Protein AF-A0A7J0DLJ0-F1 (afdb_monomer_lite)

Sequence (932 aa):
MDSVEGNDMVEYNCTVVPNIPVGISGTALAASLLRDGWSLAKMYAKYQEAVDALRHEQLGRKQSQAILERVLYEIEEKAGVILDERGFVFQGFNNLRAKAADLGLLHHWFNCIVVAYAAEHDRLLEAYSVVNQKLQHSLSEKTSLERTIQEYKADLRRHDRDYSIAQKEIVDLQKQVTILLKECRDVQLRCGSVDHNYINDSPNYSVVELNADSDAEKVISERLLTFKDINRLVEQNVQLRGLVRSLSDQIGNRDTELKEKFEIELQKHTDEATAKVNAVLTRAEEQGRMIESLHTSVAMYKKLYEEEHKLHSSHPRTVEAPPGLRASRLAVPLTTLTSIELRVSAVFEFLSPWTSPIHLLIVEFLCFLVYFLVSASGIHSSVVADDGRKDFMFLLEGSQQATKRAHEEAAERVRCAEEDLEKLRHREVPLGFTSDVSSQKLSDLQGFEITGVRSYKDTRSEVISLRSERDKLALEANFASEKLDRFMKDYEHQRNETNAVISRNVEFSQLIIDHQRKLRESSESLHVAEELSRKLTMEVSVLKHEKEMLLNAEKRACDEVHSLSGRVHRLQASLDTIQSAEEVREDARRAERRKQEEYTKQIEKEWAEAKKELQEQRDMVRRLSLDREESLKNAMRQVEEMGKELANALRAVASAEARAAVSEARYSEVEKKIKSPETMVDRNDDQCGIPSSSTNDAIADLCNAREEIEKLREEAQVNKEHMLQYKSIAQVNEAALNQMEFAHENFKIEADKVRMSLEAELLSVRERINELESECSLKSKEVASSAAERGAAIASSLSEIDRLKQESSVNMSQITSMEIKICCLKEDLEKEHQRWQDARTNYERQVILQSETIQELTKTSQALASLQEEASELRKLADALKTENNSIGLGTDPIRFGWPRRYVYRVRLAHMLTTKGSIGSVADSPGVDWVN

Secondary structure (DSSP, 8-state):
--------------TTS----TT--HHHHHHHHHHTT--HHHHHHHHHHHHHHHHHHHHHHHHHHHHHHHHHHHHHHHHHHHHHHHHHHHHHHHHHHHHHHHHT--HHHHHHHHHHHHHHHHHHHHHHHHHHHHHHHHHHHHHHHHHHHHHHHHHHHHHHHHHHHHHHHHHHHHHHHHHHHHHHHHHHHHS--------------PPPP-----HHHHHHHHH-S--S-HHHHHHHHHHHHHHHHHHHHHHHHHHHHHHHHHHHHHHHHHHHHHHHHHHHHHHHHHHHHHHHHHHHHHHHHHHHHHHHHHHHTT------------------------------------------THHHHHHHHHHHHHHHHHHTS---------SHHHHHHHHHHHHHHHHHHHHHHHHHHHHHHHHHHHHHHT-------------------S-HHHHHHHHHHHHHHHHHHHHHHHHHHHHHHHHHHHHHHHHHHHHHHHHHHHHHHHHHHHHHHHHHHHHHHHHHHHHHHHHHHHHHHHHHHHHHHHHHHHHHHHHHHHHHHHHHHHHHHHHHHHHHHHHHHHHHHHHHHHHHHHHHHHHHHHHHHHHHHHHHHHHHHHHHHHHHHHHHHHHHHHHHHHHHHHHHHHHHHHHHHHHHHHHHHHHHHHHHHHHHHHHTT-----------------------TTSHHHHHHHHHHHHHHHHHHHHHHHHHHHHHHHHHHHHHHHHHHHHHHHHHHHHHHHHHHHHHHHHHHHHHHHHHHHHHHHHHHHHHHHHHHHHHHHHHHHHHHHHHHHHHHHHHHHHHHHHHHHHHHHHHHHHHHHHHHHHHHHHHHHHHHHHHHHHHHHHHHHHHHHHHHHHHHHHHHHHHHHHHHHHHTTS---------------------S-------------------

Radius of gyration: 82.14 Å; chains: 1; bounding box: 217×99×277 Å

Structure (mmCIF, N/CA/C/O backbone):
data_AF-A0A7J0DLJ0-F1
#
_entry.id   AF-A0A7J0DLJ0-F1
#
loop_
_atom_site.group_PDB
_atom_site.id
_atom_site.type_symbol
_atom_site.label_atom_id
_atom_site.label_alt_id
_atom_site.label_comp_id
_atom_site.label_asym_id
_atom_site.label_entity_id
_atom_site.label_seq_id
_atom_site.pdbx_PDB_ins_code
_atom_site.Cartn_x
_atom_site.Cartn_y
_atom_site.Cartn_z
_atom_site.occupancy
_atom_site.B_iso_or_equiv
_atom_site.auth_seq_id
_atom_site.auth_comp_id
_atom_site.auth_asym_id
_atom_site.auth_atom_id
_atom_site.pdbx_PDB_model_num
ATOM 1 N N . MET A 1 1 ? -1.330 -44.796 19.142 1.00 38.56 1 MET A N 1
ATOM 2 C CA . MET A 1 1 ? -2.789 -44.827 18.988 1.00 38.56 1 MET A CA 1
ATOM 3 C C . MET A 1 1 ? -3.317 -44.063 20.190 1.00 38.56 1 MET A C 1
ATOM 5 O O . MET A 1 1 ? -3.193 -44.583 21.286 1.00 38.56 1 MET A O 1
ATOM 9 N N . ASP A 1 2 ? -3.655 -42.779 20.130 1.00 28.77 2 ASP A N 1
ATOM 10 C CA . ASP A 1 2 ? -4.217 -41.997 19.023 1.00 28.77 2 ASP A CA 1
ATOM 11 C C . ASP A 1 2 ? -3.857 -40.505 19.157 1.00 28.77 2 ASP A C 1
ATOM 13 O O . ASP A 1 2 ? -3.376 -40.070 20.204 1.00 28.77 2 ASP A O 1
ATOM 17 N N . SER A 1 3 ? -4.056 -39.734 18.087 1.00 35.66 3 SER A N 1
ATOM 18 C CA . SER A 1 3 ? -3.703 -38.312 18.001 1.00 35.66 3 SER A CA 1
ATOM 19 C C . SER A 1 3 ? -4.941 -37.462 17.728 1.00 35.66 3 SER A C 1
ATOM 21 O O . SER A 1 3 ? -5.669 -37.741 16.784 1.00 35.66 3 SER A O 1
ATOM 23 N N . VAL A 1 4 ? -5.132 -36.417 18.534 1.00 32.50 4 VAL A N 1
ATOM 24 C CA . VAL A 1 4 ? -6.058 -35.294 18.312 1.00 32.50 4 VAL A CA 1
ATOM 25 C C . VAL A 1 4 ? -5.295 -34.068 18.832 1.00 32.50 4 VAL A C 1
ATOM 27 O O . VAL A 1 4 ? -5.001 -33.992 20.022 1.00 32.50 4 VAL A O 1
ATOM 30 N N . GLU A 1 5 ? -4.610 -33.311 17.973 1.00 36.94 5 GLU A N 1
ATOM 31 C CA . GLU A 1 5 ? -5.152 -32.171 17.210 1.00 36.94 5 GLU A CA 1
ATOM 32 C C . GLU A 1 5 ? -5.810 -31.115 18.111 1.00 36.94 5 GLU A C 1
ATOM 34 O O . GLU A 1 5 ? -6.877 -31.324 18.681 1.00 36.94 5 GLU A O 1
ATOM 39 N N . GLY A 1 6 ? -5.153 -29.959 18.245 1.00 27.42 6 GLY A N 1
ATOM 40 C CA . GLY A 1 6 ? -5.627 -28.856 19.074 1.00 27.42 6 GLY A CA 1
ATOM 41 C C . GLY A 1 6 ? -4.986 -27.522 18.693 1.00 27.42 6 GLY A C 1
ATOM 42 O O . GLY A 1 6 ? -3.767 -27.393 18.722 1.00 27.42 6 GLY A O 1
ATOM 43 N N . ASN A 1 7 ? -5.848 -26.542 18.406 1.00 29.33 7 ASN A N 1
ATOM 44 C CA . ASN A 1 7 ? -5.583 -25.119 18.159 1.00 29.33 7 ASN A CA 1
ATOM 45 C C . ASN A 1 7 ? -4.606 -24.733 17.031 1.00 29.33 7 ASN A C 1
ATOM 47 O O . ASN A 1 7 ? -3.417 -24.507 17.261 1.00 29.33 7 ASN A O 1
ATOM 51 N N . ASP A 1 8 ? -5.186 -24.401 15.874 1.00 35.81 8 ASP A N 1
ATOM 52 C CA . ASP A 1 8 ? -4.674 -23.329 15.011 1.00 35.81 8 ASP A CA 1
ATOM 53 C C . ASP A 1 8 ? -4.655 -21.994 15.781 1.00 35.81 8 ASP A C 1
ATOM 55 O O . ASP A 1 8 ? -5.675 -21.311 15.924 1.00 35.81 8 ASP A O 1
ATOM 59 N N . MET A 1 9 ? -3.487 -21.595 16.290 1.00 33.81 9 MET A N 1
ATOM 60 C CA . MET A 1 9 ? -3.298 -20.292 16.935 1.00 33.81 9 MET A CA 1
ATOM 61 C C . MET A 1 9 ? -2.990 -19.188 15.915 1.00 33.81 9 MET A C 1
ATOM 63 O O . MET A 1 9 ? -1.840 -18.820 15.702 1.00 33.81 9 MET A O 1
ATOM 67 N N . VAL A 1 10 ? -4.064 -18.647 15.334 1.00 35.41 10 VAL A N 1
ATOM 68 C CA . VAL A 1 10 ? -4.232 -17.240 14.910 1.00 35.41 10 VAL A CA 1
ATOM 69 C C . VAL A 1 10 ? -2.956 -16.526 14.415 1.00 35.41 10 VAL A C 1
ATOM 71 O O . VAL A 1 10 ? -2.331 -15.745 15.134 1.00 35.41 10 VAL A O 1
ATOM 74 N N . GLU A 1 11 ? -2.619 -16.717 13.139 1.00 33.50 11 GLU A N 1
ATOM 75 C CA . GLU A 1 11 ? -1.503 -16.030 12.475 1.00 33.50 11 GLU A CA 1
ATOM 76 C C . GLU A 1 11 ? -1.829 -14.540 12.204 1.00 33.50 11 GLU A C 1
ATOM 78 O O . GLU A 1 11 ? -2.364 -14.164 11.158 1.00 33.50 11 GLU A O 1
ATOM 83 N N . TYR A 1 12 ? -1.536 -13.665 13.175 1.00 35.12 12 TYR A N 1
ATOM 84 C CA . TYR A 1 12 ? -1.702 -12.210 13.048 1.00 35.12 12 TYR A CA 1
ATOM 85 C C . TYR A 1 12 ? -0.450 -11.522 12.467 1.00 35.12 12 TYR A C 1
ATOM 87 O O . TYR A 1 12 ? 0.518 -11.262 13.175 1.00 35.12 12 TYR A O 1
ATOM 95 N N . ASN A 1 13 ? -0.536 -11.134 11.191 1.00 42.41 13 ASN A N 1
ATOM 96 C CA . ASN A 1 13 ? 0.125 -9.976 10.566 1.00 42.41 13 ASN A CA 1
ATOM 97 C C . ASN A 1 13 ? 1.581 -9.644 10.991 1.00 42.41 13 ASN A C 1
ATOM 99 O O . ASN A 1 13 ? 1.830 -8.626 11.638 1.00 42.41 13 ASN A O 1
ATOM 103 N N . CYS A 1 14 ? 2.568 -10.400 10.497 1.00 39.03 14 CYS A N 1
ATOM 104 C CA . CYS A 1 14 ? 3.988 -9.993 10.481 1.00 39.03 14 CYS A CA 1
ATOM 105 C C . CYS A 1 14 ? 4.473 -9.578 9.071 1.00 39.03 14 CYS A C 1
ATOM 107 O O . CYS A 1 14 ? 5.543 -9.969 8.616 1.00 39.03 14 CYS A O 1
ATOM 109 N N . THR A 1 15 ? 3.688 -8.772 8.353 1.00 35.66 15 THR A N 1
ATOM 110 C CA . THR A 1 15 ? 3.830 -8.508 6.903 1.00 35.66 15 THR A CA 1
ATOM 111 C C . THR A 1 15 ? 4.902 -7.478 6.490 1.00 35.66 15 THR A C 1
ATOM 113 O O . THR A 1 15 ? 4.853 -6.953 5.381 1.00 35.66 15 THR A O 1
ATOM 116 N N . VAL A 1 16 ? 5.900 -7.192 7.338 1.00 46.03 16 VAL A N 1
ATOM 117 C CA . VAL A 1 16 ? 6.987 -6.222 7.041 1.00 46.03 16 VAL A CA 1
ATOM 118 C C . VAL A 1 16 ? 8.334 -6.901 6.732 1.00 46.03 16 VAL A C 1
ATOM 120 O O . VAL A 1 16 ? 9.209 -6.288 6.122 1.00 46.03 16 VAL A O 1
ATOM 123 N N . VAL A 1 17 ? 8.505 -8.181 7.079 1.00 37.03 17 VAL A N 1
ATOM 124 C CA . VAL A 1 17 ? 9.715 -8.962 6.768 1.00 37.03 17 VAL A CA 1
ATOM 125 C C . VAL A 1 17 ? 9.299 -10.277 6.101 1.00 37.03 17 VAL A C 1
ATOM 127 O O . VAL A 1 17 ? 8.521 -11.019 6.695 1.00 37.03 17 VAL A O 1
ATOM 130 N N . PRO A 1 18 ? 9.793 -10.609 4.891 1.00 37.84 18 PRO A N 1
ATOM 131 C CA . PRO A 1 18 ? 9.574 -11.931 4.309 1.00 37.84 18 PRO A CA 1
ATOM 132 C C . PRO A 1 18 ? 10.160 -13.013 5.221 1.00 37.84 18 PRO A C 1
ATOM 134 O O . PRO A 1 18 ? 11.303 -12.878 5.655 1.00 37.84 18 PRO A O 1
ATOM 137 N N . ASN A 1 19 ? 9.416 -14.092 5.485 1.00 41.03 19 ASN A N 1
ATOM 138 C CA . ASN A 1 19 ? 9.910 -15.217 6.285 1.00 41.03 19 ASN A CA 1
ATOM 139 C C . ASN A 1 19 ? 11.157 -15.836 5.628 1.00 41.03 19 ASN A C 1
ATOM 141 O O . ASN A 1 19 ? 11.053 -16.589 4.660 1.00 41.03 19 ASN A O 1
ATOM 145 N N . ILE A 1 20 ? 12.340 -15.513 6.157 1.00 45.66 20 ILE A N 1
ATOM 146 C CA . ILE A 1 20 ? 13.614 -16.092 5.722 1.00 45.66 20 ILE A CA 1
ATOM 147 C C . ILE A 1 20 ? 13.673 -17.534 6.248 1.00 45.66 20 ILE A C 1
ATOM 149 O O . ILE A 1 20 ? 13.618 -17.723 7.466 1.00 45.66 20 ILE A O 1
ATOM 153 N N . PRO A 1 21 ? 13.825 -18.558 5.386 1.00 41.47 21 PRO A N 1
ATOM 154 C CA . PRO A 1 21 ? 14.018 -19.929 5.842 1.00 41.47 21 PRO A CA 1
ATOM 155 C C . PRO A 1 21 ? 15.249 -20.038 6.749 1.00 41.47 21 PRO A C 1
ATOM 157 O O . PRO A 1 21 ? 16.366 -19.680 6.357 1.00 41.47 21 PRO A O 1
ATOM 160 N N . VAL A 1 22 ? 15.040 -20.530 7.972 1.00 43.16 22 VAL A N 1
ATOM 161 C CA . VAL A 1 22 ? 16.087 -20.655 8.994 1.00 43.16 22 VAL A CA 1
ATOM 162 C C . VAL A 1 22 ? 17.216 -21.545 8.465 1.00 43.16 22 VAL A C 1
ATOM 164 O O . VAL A 1 22 ? 17.019 -22.733 8.227 1.00 43.16 22 VAL A O 1
ATOM 167 N N . GLY A 1 23 ? 18.402 -20.958 8.280 1.00 49.59 23 GLY A N 1
ATOM 168 C CA . GLY A 1 23 ? 19.600 -21.645 7.783 1.00 49.59 23 GLY A CA 1
ATOM 169 C C . GLY A 1 23 ? 20.202 -21.073 6.494 1.00 49.59 23 GLY A C 1
ATOM 170 O O . GLY A 1 23 ? 21.350 -21.390 6.186 1.00 49.59 23 GLY A O 1
ATOM 171 N N . ILE A 1 24 ? 19.503 -20.198 5.759 1.00 50.59 24 ILE A N 1
ATOM 172 C CA . ILE A 1 24 ? 20.112 -19.495 4.614 1.00 50.59 24 ILE A CA 1
ATOM 173 C C . ILE A 1 24 ? 21.105 -18.445 5.137 1.00 50.59 24 ILE A C 1
ATOM 175 O O . ILE A 1 24 ? 20.728 -17.537 5.877 1.00 50.59 24 ILE A O 1
ATOM 179 N N . SER A 1 25 ? 22.380 -18.542 4.744 1.00 58.72 25 SER A N 1
ATOM 180 C CA . SER A 1 25 ? 23.383 -17.539 5.124 1.00 58.72 25 SER A CA 1
ATOM 181 C C . SER A 1 25 ? 23.090 -16.188 4.464 1.00 58.72 25 SER A C 1
ATOM 183 O O . SER A 1 25 ? 22.614 -16.131 3.329 1.00 58.72 25 SER A O 1
ATOM 185 N N . GLY A 1 26 ? 23.426 -15.080 5.135 1.00 62.22 26 GLY A N 1
ATOM 186 C CA . GLY A 1 26 ? 23.226 -13.732 4.579 1.00 62.22 26 GLY A CA 1
ATOM 187 C C . GLY A 1 26 ? 23.889 -13.546 3.207 1.00 62.22 26 GLY A C 1
ATOM 188 O O . GLY A 1 26 ? 23.327 -12.894 2.330 1.00 62.22 26 GLY A O 1
ATOM 189 N N . THR A 1 27 ? 25.029 -14.204 2.979 1.00 68.56 27 THR A N 1
ATOM 190 C CA . THR A 1 27 ? 25.727 -14.246 1.686 1.00 68.56 27 THR A CA 1
ATOM 191 C C . THR A 1 27 ? 24.929 -14.994 0.615 1.00 68.56 27 THR A C 1
ATOM 193 O O . THR A 1 27 ? 24.861 -14.530 -0.519 1.00 68.56 27 THR A O 1
ATOM 196 N N . ALA A 1 28 ? 24.295 -16.123 0.953 1.00 63.66 28 ALA A N 1
ATOM 197 C CA . ALA A 1 28 ? 23.450 -16.879 0.026 1.00 63.66 28 ALA A CA 1
ATOM 198 C C . ALA A 1 28 ? 22.133 -16.146 -0.288 1.00 63.66 28 ALA A C 1
ATOM 200 O O . ALA A 1 28 ? 21.690 -16.159 -1.437 1.00 63.66 28 ALA A O 1
ATOM 201 N N . LEU A 1 29 ? 21.548 -15.456 0.699 1.00 68.88 29 LEU A N 1
ATOM 202 C CA . LEU A 1 29 ? 20.370 -14.606 0.509 1.00 68.88 29 LEU A CA 1
ATOM 203 C C . LEU A 1 29 ? 20.690 -13.402 -0.389 1.00 68.88 29 LEU A C 1
ATOM 205 O O . LEU A 1 29 ? 19.991 -13.178 -1.374 1.00 68.88 29 LEU A O 1
ATOM 209 N N . ALA A 1 30 ? 21.779 -12.677 -0.113 1.00 67.94 30 ALA A N 1
ATOM 210 C CA . ALA A 1 30 ? 22.237 -11.569 -0.951 1.00 67.94 30 ALA A CA 1
ATOM 211 C C . ALA A 1 30 ? 22.587 -12.033 -2.376 1.00 67.94 30 ALA A C 1
ATOM 213 O O . ALA A 1 30 ? 22.207 -11.380 -3.345 1.00 67.94 30 ALA A O 1
ATOM 214 N N . ALA A 1 31 ? 23.244 -13.189 -2.521 1.00 69.88 31 ALA A N 1
ATOM 215 C CA . ALA A 1 31 ? 23.511 -13.791 -3.825 1.00 69.88 31 ALA A CA 1
ATOM 216 C C . ALA A 1 31 ? 22.225 -14.194 -4.564 1.00 69.88 31 ALA A C 1
ATOM 218 O O . ALA A 1 31 ? 22.193 -14.094 -5.788 1.00 69.88 31 ALA A O 1
ATOM 219 N N . SER A 1 32 ? 21.162 -14.611 -3.863 1.00 73.12 32 SER A N 1
ATOM 220 C CA . SER A 1 32 ? 19.867 -14.837 -4.512 1.00 73.12 32 SER A CA 1
ATOM 221 C C . SER A 1 32 ? 19.234 -13.533 -4.957 1.00 73.12 32 SER A C 1
ATOM 223 O O . SER A 1 32 ? 19.003 -13.384 -6.146 1.00 73.12 32 SER A O 1
ATOM 225 N N . LEU A 1 33 ? 19.090 -12.548 -4.069 1.00 76.00 33 LEU A N 1
ATOM 226 C CA . LEU A 1 33 ? 18.498 -11.251 -4.411 1.00 76.00 33 LEU A CA 1
ATOM 227 C C . LEU A 1 33 ? 19.221 -10.568 -5.591 1.00 76.00 33 LEU A C 1
ATOM 229 O O . LEU A 1 33 ? 18.570 -9.972 -6.446 1.00 76.00 33 LEU A O 1
ATOM 233 N N . LEU A 1 34 ? 20.549 -10.714 -5.690 1.00 75.12 34 LEU A N 1
ATOM 234 C CA . LEU A 1 34 ? 21.339 -10.267 -6.845 1.00 75.12 34 LEU A CA 1
ATOM 235 C C . LEU A 1 34 ? 21.016 -11.039 -8.142 1.00 75.12 34 LEU A C 1
ATOM 237 O O . LEU A 1 34 ? 20.911 -10.409 -9.193 1.00 75.12 34 LEU A O 1
ATOM 241 N N . ARG A 1 35 ? 20.823 -12.368 -8.095 1.00 74.00 35 ARG A N 1
ATOM 242 C CA . ARG A 1 35 ? 20.321 -13.160 -9.244 1.00 74.00 35 ARG A CA 1
ATOM 243 C C . ARG A 1 35 ? 18.883 -12.788 -9.609 1.00 74.00 35 ARG A C 1
ATOM 245 O O . ARG A 1 35 ? 18.554 -12.726 -10.788 1.00 74.00 35 ARG A O 1
ATOM 252 N N . ASP A 1 36 ? 18.068 -12.468 -8.609 1.00 76.62 36 ASP A N 1
ATOM 253 C CA . ASP A 1 36 ? 16.670 -12.042 -8.727 1.00 76.62 36 ASP A CA 1
ATOM 254 C C . ASP A 1 36 ? 16.543 -10.564 -9.182 1.00 76.62 36 ASP A C 1
ATOM 256 O O . ASP A 1 36 ? 15.480 -9.949 -9.071 1.00 76.62 36 ASP A O 1
ATOM 260 N N . GLY A 1 37 ? 17.634 -9.962 -9.680 1.00 78.06 37 GLY A N 1
ATOM 261 C CA . GLY A 1 37 ? 17.664 -8.636 -10.305 1.00 78.06 37 GLY A CA 1
ATOM 262 C C . GLY A 1 37 ? 17.662 -7.444 -9.342 1.00 78.06 37 GLY A C 1
ATOM 263 O O . GLY A 1 37 ? 17.475 -6.304 -9.775 1.00 78.06 37 GLY A O 1
ATOM 264 N N . TRP A 1 38 ? 17.852 -7.646 -8.034 1.00 81.50 38 TRP A N 1
ATOM 265 C CA . TRP A 1 38 ? 17.872 -6.534 -7.080 1.00 81.50 38 TRP A CA 1
ATOM 266 C C . TRP A 1 38 ? 19.203 -5.787 -7.123 1.00 81.50 38 TRP A C 1
ATOM 268 O O . TRP A 1 38 ? 20.255 -6.327 -6.787 1.00 81.50 38 TRP A O 1
ATOM 278 N N . SER A 1 39 ? 19.152 -4.493 -7.445 1.00 82.56 39 SER A N 1
ATOM 279 C CA . SER A 1 39 ? 20.317 -3.623 -7.293 1.00 82.56 39 SER A CA 1
ATOM 280 C C . SER A 1 39 ? 20.709 -3.478 -5.818 1.00 82.56 39 SER A C 1
ATOM 282 O O . SER A 1 39 ? 19.862 -3.473 -4.919 1.00 82.56 39 SER A O 1
ATOM 284 N N . LEU A 1 40 ? 22.007 -3.295 -5.563 1.00 75.12 40 LEU A N 1
ATOM 285 C CA . LEU A 1 40 ? 22.540 -3.095 -4.212 1.00 75.12 40 LEU A CA 1
ATOM 286 C C . LEU A 1 40 ? 21.866 -1.905 -3.497 1.00 75.12 40 LEU A C 1
ATOM 288 O O . LEU A 1 40 ? 21.550 -1.988 -2.314 1.00 75.12 40 LEU A O 1
ATOM 292 N N . ALA A 1 41 ? 21.552 -0.835 -4.237 1.00 75.06 41 ALA A N 1
ATOM 293 C CA . ALA A 1 41 ? 20.802 0.313 -3.728 1.00 75.06 41 ALA A CA 1
ATOM 294 C C . ALA A 1 41 ? 19.363 -0.046 -3.301 1.00 75.06 41 ALA A C 1
ATOM 296 O O . ALA A 1 41 ? 18.901 0.436 -2.270 1.00 75.06 41 ALA A O 1
ATOM 297 N N . LYS A 1 42 ? 18.665 -0.924 -4.040 1.00 75.19 42 LYS A N 1
ATOM 298 C CA . LYS A 1 42 ? 17.316 -1.402 -3.686 1.00 75.19 42 LYS A CA 1
ATOM 299 C C . LYS A 1 42 ? 17.336 -2.267 -2.421 1.00 75.19 42 LYS A C 1
ATOM 301 O O . LYS A 1 42 ? 16.453 -2.125 -1.578 1.00 75.19 42 LYS A O 1
ATOM 306 N N . MET A 1 43 ? 18.354 -3.118 -2.263 1.00 77.00 43 MET A N 1
ATOM 307 C CA . MET A 1 43 ? 18.565 -3.888 -1.029 1.00 77.00 43 MET A CA 1
ATOM 308 C C . MET A 1 43 ? 18.855 -2.977 0.171 1.00 77.00 43 MET A C 1
ATOM 310 O O . MET A 1 43 ? 18.201 -3.123 1.200 1.00 77.00 43 MET A O 1
ATOM 314 N N . TYR A 1 44 ? 19.754 -1.993 0.040 1.00 79.06 44 TYR A N 1
ATOM 315 C CA . TYR A 1 44 ? 20.013 -1.032 1.121 1.00 79.06 44 TYR A CA 1
ATOM 316 C C . TYR A 1 44 ? 18.791 -0.170 1.463 1.00 79.06 44 TYR A C 1
ATOM 318 O O . TYR A 1 44 ? 18.539 0.058 2.643 1.00 79.06 44 TYR A O 1
ATOM 326 N N . ALA A 1 45 ? 18.001 0.258 0.473 1.00 77.88 45 ALA A N 1
ATOM 327 C CA . ALA A 1 45 ? 16.768 1.005 0.715 1.00 77.88 45 ALA A CA 1
ATOM 328 C C . ALA A 1 45 ? 15.752 0.183 1.527 1.00 77.88 45 ALA A C 1
ATOM 330 O O . ALA A 1 45 ? 15.253 0.667 2.539 1.00 77.88 45 ALA A O 1
ATOM 331 N N . LYS A 1 46 ? 15.504 -1.081 1.149 1.00 77.62 46 LYS A N 1
ATOM 332 C CA . LYS A 1 46 ? 14.584 -1.965 1.889 1.00 77.62 46 LYS A CA 1
ATOM 333 C C . LYS A 1 46 ? 15.117 -2.388 3.261 1.00 77.62 46 LYS A C 1
ATOM 335 O O . LYS A 1 46 ? 14.330 -2.532 4.190 1.00 77.62 46 LYS A O 1
ATOM 340 N N . TYR A 1 47 ? 16.435 -2.520 3.423 1.00 81.69 47 TYR A N 1
ATOM 341 C CA . TYR A 1 47 ? 17.055 -2.703 4.738 1.00 81.69 47 TYR A CA 1
ATOM 342 C C . TYR A 1 47 ? 16.851 -1.473 5.637 1.00 81.69 47 TYR A C 1
ATOM 344 O O . TYR A 1 47 ? 16.460 -1.618 6.792 1.00 81.69 47 TYR A O 1
ATOM 352 N N . GLN A 1 48 ? 17.060 -0.262 5.109 1.00 79.81 48 GLN A N 1
ATOM 353 C CA . GLN A 1 48 ? 16.854 0.982 5.855 1.00 79.81 48 GLN A CA 1
ATOM 354 C C . GLN A 1 48 ? 15.382 1.163 6.256 1.00 79.81 48 GLN A C 1
ATOM 356 O O . GLN A 1 48 ? 15.097 1.476 7.408 1.00 79.81 48 GLN A O 1
ATOM 361 N N . GLU A 1 49 ? 14.454 0.877 5.341 1.00 79.12 49 GLU A N 1
ATOM 362 C CA . GLU A 1 49 ? 13.007 0.877 5.584 1.00 79.12 49 GLU A CA 1
ATOM 363 C C . GLU A 1 49 ? 12.613 -0.088 6.718 1.00 79.12 49 GLU A C 1
ATOM 365 O O . GLU A 1 49 ? 11.881 0.299 7.627 1.00 79.12 49 GLU A O 1
ATOM 370 N N . ALA A 1 50 ? 13.165 -1.308 6.735 1.00 76.88 50 ALA A N 1
ATOM 371 C CA . ALA A 1 50 ? 12.946 -2.272 7.816 1.00 76.88 50 ALA A CA 1
ATOM 372 C C . ALA A 1 50 ? 13.565 -1.824 9.158 1.00 76.88 50 ALA A C 1
ATOM 374 O O . ALA A 1 50 ? 12.960 -2.017 10.214 1.00 76.88 50 ALA A O 1
ATOM 375 N N . VAL A 1 51 ? 14.744 -1.190 9.137 1.00 74.31 51 VAL A N 1
ATOM 376 C CA . VAL A 1 51 ? 15.390 -0.621 10.336 1.00 74.31 51 VAL A CA 1
ATOM 377 C C . VAL A 1 51 ? 14.572 0.532 10.923 1.00 74.31 51 VAL A C 1
ATOM 379 O O . VAL A 1 51 ? 14.428 0.616 12.144 1.00 74.31 51 VAL A O 1
ATOM 382 N N . ASP A 1 52 ? 14.013 1.406 10.088 1.00 78.12 52 ASP A N 1
ATOM 383 C CA . ASP A 1 52 ? 13.200 2.535 10.549 1.00 78.12 52 ASP A CA 1
ATOM 384 C C . ASP A 1 52 ? 11.787 2.105 10.976 1.00 78.12 52 ASP A C 1
ATOM 386 O O . ASP A 1 52 ? 11.286 2.605 11.987 1.00 78.12 52 ASP A O 1
ATOM 390 N N . ALA A 1 53 ? 11.199 1.090 10.333 1.00 78.31 53 ALA A N 1
ATOM 391 C CA . ALA A 1 53 ? 9.992 0.423 10.827 1.00 78.31 53 ALA A CA 1
ATOM 392 C C . ALA A 1 53 ? 10.215 -0.194 12.222 1.00 78.31 53 ALA A C 1
ATOM 394 O O . ALA A 1 53 ? 9.444 0.073 13.145 1.00 78.31 53 ALA A O 1
ATOM 395 N N . LEU A 1 54 ? 11.316 -0.932 12.420 1.00 77.38 54 LEU A N 1
ATOM 396 C CA . LEU A 1 54 ? 11.687 -1.509 13.719 1.00 77.38 54 LEU A CA 1
ATOM 397 C C . LEU A 1 54 ? 11.917 -0.429 14.794 1.00 77.38 54 LEU A C 1
ATOM 399 O O . LEU A 1 54 ? 11.550 -0.620 15.953 1.00 77.38 54 LEU A O 1
ATOM 403 N N . ARG A 1 55 ? 12.490 0.728 14.434 1.00 78.44 55 ARG A N 1
ATOM 404 C CA . ARG A 1 55 ? 12.642 1.878 15.347 1.00 78.44 55 ARG A CA 1
ATOM 405 C C . ARG A 1 55 ? 11.292 2.466 15.761 1.00 78.44 55 ARG A C 1
ATOM 407 O O . ARG A 1 55 ? 11.097 2.733 16.948 1.00 78.44 55 ARG A O 1
ATOM 414 N N . HIS A 1 56 ? 10.364 2.638 14.818 1.00 78.50 56 HIS A N 1
ATOM 415 C CA . HIS A 1 56 ? 8.998 3.076 15.116 1.00 78.50 56 HIS A CA 1
ATOM 416 C C . HIS A 1 56 ? 8.267 2.076 16.018 1.00 78.50 56 HIS A C 1
ATOM 418 O O . HIS A 1 56 ? 7.656 2.479 17.009 1.00 78.50 56 HIS A O 1
ATOM 424 N N . GLU A 1 57 ? 8.392 0.777 15.745 1.00 82.94 57 GLU A N 1
ATOM 425 C CA . GLU A 1 57 ? 7.788 -0.273 16.563 1.00 82.94 57 GLU A CA 1
ATOM 426 C C . GLU A 1 57 ? 8.364 -0.290 17.991 1.00 82.94 57 GLU A C 1
ATOM 428 O O . GLU A 1 57 ? 7.617 -0.323 18.969 1.00 82.94 57 GLU A O 1
ATOM 433 N N . GLN A 1 58 ? 9.689 -0.178 18.146 1.00 79.69 58 GLN A N 1
ATOM 434 C CA . GLN A 1 58 ? 10.340 -0.074 19.458 1.00 79.69 58 GLN A CA 1
ATOM 435 C C . GLN A 1 58 ? 9.904 1.173 20.242 1.00 79.69 58 GLN A C 1
ATOM 437 O O . GLN A 1 58 ? 9.809 1.119 21.471 1.00 79.69 58 GLN A O 1
ATOM 442 N N . LEU A 1 59 ? 9.630 2.291 19.562 1.00 82.38 59 LEU A N 1
ATOM 443 C CA . LEU A 1 59 ? 9.105 3.501 20.195 1.00 82.38 59 LEU A CA 1
ATOM 444 C C . LEU A 1 59 ? 7.646 3.311 20.644 1.00 82.38 59 LEU A C 1
ATOM 446 O O . LEU A 1 59 ? 7.322 3.633 21.787 1.00 82.38 59 LEU A O 1
ATOM 450 N N . GLY A 1 60 ? 6.799 2.711 19.801 1.00 79.94 60 GLY A N 1
ATOM 451 C CA . GLY A 1 60 ? 5.413 2.372 20.140 1.00 79.94 60 GLY A CA 1
ATOM 452 C C . GLY A 1 60 ? 5.309 1.368 21.295 1.00 79.94 60 GLY A C 1
ATOM 453 O O . GLY A 1 60 ? 4.534 1.575 22.231 1.00 79.94 60 GLY A O 1
ATOM 454 N N . ARG A 1 61 ? 6.158 0.329 21.309 1.00 83.19 61 ARG A N 1
ATOM 455 C CA . ARG A 1 61 ? 6.273 -0.624 22.430 1.00 83.19 61 ARG A CA 1
ATOM 456 C C . ARG A 1 61 ? 6.658 0.080 23.740 1.00 83.19 61 ARG A C 1
ATOM 458 O O . ARG A 1 61 ? 6.052 -0.203 24.769 1.00 83.19 61 ARG A O 1
ATOM 465 N N . LYS A 1 62 ? 7.596 1.039 23.713 1.00 87.88 62 LYS A N 1
ATOM 466 C CA . LYS A 1 62 ? 7.959 1.856 24.894 1.00 87.88 62 LYS A CA 1
ATOM 467 C C . LYS A 1 62 ? 6.814 2.746 25.382 1.00 87.88 62 LYS A C 1
ATOM 469 O O . LYS A 1 62 ? 6.608 2.852 26.586 1.00 87.88 62 LYS A O 1
ATOM 474 N N . GLN A 1 63 ? 6.066 3.370 24.473 1.00 81.06 63 GLN A N 1
ATOM 475 C CA . GLN A 1 63 ? 4.887 4.168 24.830 1.00 81.06 63 GLN A CA 1
ATOM 476 C C . GLN A 1 63 ? 3.795 3.290 25.460 1.00 81.06 63 GLN A C 1
ATOM 478 O O . GLN A 1 63 ? 3.255 3.640 26.505 1.00 81.06 63 GLN A O 1
ATOM 483 N N . SER A 1 64 ? 3.548 2.109 24.888 1.00 80.31 64 SER A N 1
ATOM 484 C CA . SER A 1 64 ? 2.603 1.119 25.423 1.00 80.31 64 SER A CA 1
ATOM 485 C C . SER A 1 64 ? 3.016 0.624 26.815 1.00 80.31 64 SER A C 1
ATOM 487 O O . SER A 1 64 ? 2.179 0.550 27.712 1.00 80.31 64 SER A O 1
ATOM 489 N N . GLN A 1 65 ? 4.310 0.363 27.034 1.00 82.94 65 GLN A N 1
ATOM 490 C CA . GLN A 1 65 ? 4.852 0.014 28.351 1.00 82.94 65 GLN A CA 1
ATOM 491 C C . GLN A 1 65 ? 4.609 1.133 29.380 1.00 82.94 65 GLN A C 1
ATOM 493 O O . GLN A 1 65 ? 4.092 0.857 30.457 1.00 82.94 65 GLN A O 1
ATOM 498 N N . ALA A 1 66 ? 4.899 2.393 29.040 1.00 86.81 66 ALA A N 1
ATOM 499 C CA . ALA A 1 66 ? 4.693 3.533 29.941 1.00 86.81 66 ALA A CA 1
ATOM 500 C C . ALA A 1 66 ? 3.205 3.826 30.251 1.00 86.81 66 ALA A C 1
ATOM 502 O O . ALA A 1 66 ? 2.893 4.467 31.257 1.00 86.81 66 ALA A O 1
ATOM 503 N N . ILE A 1 67 ? 2.279 3.368 29.401 1.00 88.06 67 ILE A N 1
ATOM 504 C CA . ILE A 1 67 ? 0.835 3.378 29.681 1.00 88.06 67 ILE A CA 1
ATOM 505 C C . ILE A 1 67 ? 0.480 2.238 30.645 1.00 88.06 67 ILE A C 1
ATOM 507 O O . ILE A 1 67 ? -0.183 2.483 31.650 1.00 88.06 67 ILE A O 1
ATOM 511 N N . LEU A 1 68 ? 0.964 1.016 30.393 1.00 84.50 68 LEU A N 1
ATOM 512 C CA . LEU A 1 68 ? 0.731 -0.146 31.263 1.00 84.50 68 LEU A CA 1
ATOM 513 C C . LEU A 1 68 ? 1.286 0.056 32.681 1.00 84.50 68 LEU A C 1
ATOM 515 O O . LEU A 1 68 ? 0.609 -0.280 33.646 1.00 84.50 68 LEU A O 1
ATOM 519 N N . GLU A 1 69 ? 2.473 0.650 32.822 1.00 87.25 69 GLU A N 1
ATOM 520 C CA . GLU A 1 69 ? 3.071 0.988 34.124 1.00 87.25 69 GLU A CA 1
ATOM 521 C C . GLU A 1 69 ? 2.216 2.000 34.907 1.00 87.25 69 GLU A C 1
ATOM 523 O O . GLU A 1 69 ? 2.073 1.876 36.122 1.00 87.25 69 GLU A O 1
ATOM 528 N N . ARG A 1 70 ? 1.575 2.956 34.219 1.00 88.44 70 ARG A N 1
ATOM 529 C CA . ARG A 1 70 ? 0.655 3.922 34.840 1.00 88.44 70 ARG A CA 1
ATOM 530 C C . ARG A 1 70 ? -0.663 3.276 35.268 1.00 88.44 70 ARG A C 1
ATOM 532 O O . ARG A 1 70 ? -1.129 3.526 36.373 1.00 88.44 70 ARG A O 1
ATOM 539 N N . VAL A 1 71 ? -1.235 2.419 34.420 1.00 85.25 71 VAL A N 1
ATOM 540 C CA . VAL A 1 71 ? -2.456 1.660 34.741 1.00 85.25 71 VAL A CA 1
ATOM 541 C C . VAL A 1 71 ? -2.214 0.705 35.913 1.00 85.25 71 VAL A C 1
ATOM 543 O O . VAL A 1 71 ? -3.084 0.568 36.769 1.00 85.25 71 VAL A O 1
ATOM 546 N N . LEU A 1 72 ? -1.029 0.088 36.001 1.00 83.62 72 LEU A N 1
ATOM 547 C CA . LEU A 1 72 ? -0.644 -0.733 37.149 1.00 83.62 72 LEU A CA 1
ATOM 548 C C . LEU A 1 72 ? -0.609 0.100 38.439 1.00 83.62 72 LEU A C 1
ATOM 550 O O . LEU A 1 72 ? -1.230 -0.294 39.422 1.00 83.62 72 LEU A O 1
ATOM 554 N N . TYR A 1 73 ? 0.033 1.273 38.410 1.00 87.25 73 TYR A N 1
ATOM 555 C CA . TYR A 1 73 ? 0.104 2.183 39.557 1.00 87.25 73 TYR A CA 1
ATOM 556 C C . TYR A 1 73 ? -1.286 2.634 40.037 1.00 87.25 73 TYR A C 1
ATOM 558 O O . TYR A 1 73 ? -1.574 2.572 41.229 1.00 87.25 73 TYR A O 1
ATOM 566 N N . GLU A 1 74 ? -2.189 3.000 39.120 1.00 86.75 74 GLU A N 1
ATOM 567 C CA . GLU A 1 74 ? -3.583 3.328 39.461 1.00 86.75 74 GLU A CA 1
ATOM 568 C C . GLU A 1 74 ? -4.346 2.151 40.095 1.00 86.75 74 GLU A C 1
ATOM 570 O O . GLU A 1 74 ? -5.227 2.362 40.930 1.00 86.75 74 GLU A O 1
ATOM 575 N N . ILE A 1 75 ? -4.060 0.911 39.685 1.00 82.31 75 ILE A N 1
ATOM 576 C CA . ILE A 1 75 ? -4.675 -0.293 40.263 1.00 82.31 75 ILE A CA 1
ATOM 577 C C . ILE A 1 75 ? -4.109 -0.564 41.663 1.00 82.31 75 ILE A C 1
ATOM 579 O O . ILE A 1 75 ? -4.876 -0.897 42.565 1.00 82.31 75 ILE A O 1
ATOM 583 N N . GLU A 1 76 ? -2.801 -0.389 41.863 1.00 84.38 76 GLU A N 1
ATOM 584 C CA . GLU A 1 76 ? -2.139 -0.526 43.167 1.00 84.38 76 GLU A CA 1
ATOM 585 C C . GLU A 1 76 ? -2.628 0.540 44.166 1.00 84.38 76 GLU A C 1
ATOM 587 O O . GLU A 1 76 ? -2.968 0.203 45.302 1.00 84.38 76 GLU A O 1
ATOM 592 N N . GLU A 1 77 ? -2.775 1.796 43.733 1.00 88.12 77 GLU A N 1
ATOM 593 C CA . GLU A 1 77 ? -3.354 2.891 44.525 1.00 88.12 77 GLU A CA 1
ATOM 594 C C . GLU A 1 77 ? -4.806 2.594 44.935 1.00 88.12 77 GLU A C 1
ATOM 596 O O . GLU A 1 77 ? -5.142 2.618 46.123 1.00 88.12 77 GLU A O 1
ATOM 601 N N . LYS A 1 78 ? -5.669 2.233 43.974 1.00 83.69 78 LYS A N 1
ATOM 602 C CA . LYS A 1 78 ? -7.085 1.910 44.241 1.00 83.69 78 LYS A CA 1
ATOM 603 C C . LYS A 1 78 ? -7.231 0.666 45.124 1.00 83.69 78 LYS A C 1
ATOM 605 O O . LYS A 1 78 ? -8.121 0.627 45.972 1.00 83.69 78 LYS A O 1
ATOM 610 N N . ALA A 1 79 ? -6.348 -0.325 44.985 1.00 76.69 79 ALA A N 1
ATOM 611 C CA . ALA A 1 79 ? -6.300 -1.480 45.880 1.00 76.69 79 ALA A CA 1
ATOM 612 C C . ALA A 1 79 ? -5.902 -1.088 47.315 1.00 76.69 79 ALA A C 1
ATOM 614 O O . ALA A 1 79 ? -6.479 -1.624 48.261 1.00 76.69 79 ALA A O 1
ATOM 615 N N . GLY A 1 80 ? -4.980 -0.133 47.482 1.00 82.06 80 GLY A N 1
ATOM 616 C CA . GLY A 1 80 ? -4.640 0.459 48.778 1.00 82.06 80 GLY A CA 1
ATOM 617 C C . GLY A 1 80 ? -5.847 1.119 49.449 1.00 82.06 80 GLY A C 1
ATOM 618 O O . GLY A 1 80 ? -6.205 0.742 50.563 1.00 82.06 80 GLY A O 1
ATOM 619 N N . VAL A 1 81 ? -6.543 2.012 48.735 1.00 80.19 81 VAL A N 1
ATOM 620 C CA . VAL A 1 81 ? -7.753 2.689 49.247 1.00 80.19 81 VAL A CA 1
ATOM 621 C C . VAL A 1 81 ? -8.831 1.681 49.669 1.00 80.19 81 VAL A C 1
ATOM 623 O O . VAL A 1 81 ? -9.379 1.794 50.761 1.00 80.19 81 VAL A O 1
ATOM 626 N N . ILE A 1 82 ? -9.086 0.641 48.867 1.00 77.19 82 ILE A N 1
ATOM 627 C CA . ILE A 1 82 ? -10.063 -0.415 49.198 1.00 77.19 82 ILE A CA 1
ATOM 628 C C . ILE A 1 82 ? -9.650 -1.218 50.448 1.00 77.19 82 ILE A C 1
ATOM 630 O O . ILE A 1 82 ? -10.511 -1.677 51.204 1.00 77.19 82 ILE A O 1
ATOM 634 N N . LEU A 1 83 ? -8.350 -1.413 50.695 1.00 76.56 83 LEU A N 1
ATOM 635 C CA . LEU A 1 83 ? -7.864 -2.073 51.912 1.00 76.56 83 LEU A CA 1
ATOM 636 C C . LEU A 1 83 ? -8.043 -1.183 53.150 1.00 76.56 83 LEU A C 1
ATOM 638 O O . LEU A 1 83 ? -8.508 -1.683 54.178 1.00 76.56 83 LEU A O 1
ATOM 642 N N . ASP A 1 84 ? -7.763 0.116 53.040 1.00 79.19 84 ASP A N 1
ATOM 643 C CA . ASP A 1 84 ? -7.981 1.084 54.121 1.00 79.19 84 ASP A CA 1
ATOM 644 C C . ASP A 1 84 ? -9.477 1.264 54.433 1.00 79.19 84 ASP A C 1
ATOM 646 O O . ASP A 1 84 ? -9.866 1.239 55.603 1.00 79.19 84 ASP A O 1
ATOM 650 N N . GLU A 1 85 ? -10.347 1.333 53.418 1.00 76.19 85 GLU A N 1
ATOM 651 C CA . GLU A 1 85 ? -11.808 1.339 53.587 1.00 76.19 85 GLU A CA 1
ATOM 652 C C . GLU A 1 85 ? -12.301 0.076 54.311 1.00 76.19 85 GLU A C 1
ATOM 654 O O . GLU A 1 85 ? -13.060 0.169 55.281 1.00 76.19 85 GLU A O 1
ATOM 659 N N . ARG A 1 86 ? -11.833 -1.118 53.907 1.00 71.25 86 ARG A N 1
ATOM 660 C CA . ARG A 1 86 ? -12.161 -2.380 54.601 1.00 71.25 86 ARG A CA 1
ATOM 661 C C . ARG A 1 86 ? -11.653 -2.375 56.044 1.00 71.25 86 ARG A C 1
ATOM 663 O O . ARG A 1 86 ? -12.375 -2.835 56.931 1.00 71.25 86 ARG A O 1
ATOM 670 N N . GLY A 1 87 ? -10.466 -1.822 56.296 1.00 73.50 87 GLY A N 1
ATOM 671 C CA . GLY A 1 87 ? -9.929 -1.612 57.641 1.00 73.50 87 GLY A CA 1
ATOM 672 C C . GLY A 1 87 ? -10.825 -0.707 58.489 1.00 73.50 87 GLY A C 1
ATOM 673 O O . GLY A 1 87 ? -11.203 -1.078 59.601 1.00 73.50 87 GLY A O 1
ATOM 674 N N . PHE A 1 88 ? -11.242 0.439 57.947 1.00 71.69 88 PHE A N 1
ATOM 675 C CA . PHE A 1 88 ? -12.090 1.413 58.636 1.00 71.69 88 PHE A CA 1
ATOM 676 C C . PHE A 1 88 ? -13.488 0.852 58.942 1.00 71.69 88 PHE A C 1
ATOM 678 O O . PHE A 1 88 ? -13.987 0.997 60.062 1.00 71.69 88 PHE A O 1
ATOM 685 N N . VAL A 1 89 ? -14.097 0.135 57.990 1.00 69.38 89 VAL A N 1
ATOM 686 C CA . VAL A 1 89 ? -15.385 -0.556 58.180 1.00 69.38 89 VAL A CA 1
ATOM 687 C C . VAL A 1 89 ? -15.269 -1.668 59.227 1.00 69.38 89 VAL A C 1
ATOM 689 O O . VAL A 1 89 ? -16.140 -1.781 60.091 1.00 69.38 89 VAL A O 1
ATOM 692 N N . PHE A 1 90 ? -14.190 -2.457 59.222 1.00 69.94 90 PHE A N 1
ATOM 693 C CA . PHE A 1 90 ? -13.958 -3.505 60.223 1.00 69.94 90 PHE A CA 1
ATOM 694 C C . PHE A 1 90 ? -13.718 -2.924 61.629 1.00 69.94 90 PHE A C 1
ATOM 696 O O . PHE A 1 90 ? -14.255 -3.433 62.618 1.00 69.94 90 PHE A O 1
ATOM 703 N N . GLN A 1 91 ? -12.978 -1.817 61.734 1.00 70.31 91 GLN A N 1
ATOM 704 C CA . GLN A 1 91 ? -12.773 -1.080 62.985 1.00 70.31 91 GLN A CA 1
ATOM 705 C C . GLN A 1 91 ? -14.101 -0.504 63.513 1.00 70.31 91 GLN A C 1
ATOM 707 O O . GLN A 1 91 ? -14.424 -0.640 64.696 1.00 70.31 91 GLN A O 1
ATOM 712 N N . GLY A 1 92 ? -14.912 0.087 62.628 1.00 71.69 92 GLY A N 1
ATOM 713 C CA . GLY A 1 92 ? -16.253 0.588 62.933 1.00 71.69 92 GLY A CA 1
ATOM 714 C C . GLY A 1 92 ? -17.203 -0.515 63.405 1.00 71.69 92 GLY A C 1
ATOM 715 O O . GLY A 1 92 ? -17.880 -0.350 64.421 1.00 71.69 92 GLY A O 1
ATOM 716 N N . PHE A 1 93 ? -17.197 -1.671 62.738 1.00 65.94 93 PHE A N 1
ATOM 717 C CA . PHE A 1 93 ? -18.017 -2.827 63.104 1.00 65.94 93 PHE A CA 1
ATOM 718 C C . PHE A 1 93 ? -17.642 -3.401 64.477 1.00 65.94 93 PHE A C 1
ATOM 720 O O . PHE A 1 93 ? -18.525 -3.725 65.270 1.00 65.94 93 PHE A O 1
ATOM 727 N N . ASN A 1 94 ? -16.350 -3.472 64.814 1.00 68.56 94 ASN A N 1
ATOM 728 C CA . ASN A 1 94 ? -15.921 -3.915 66.144 1.00 68.56 94 ASN A CA 1
ATOM 729 C C . ASN A 1 94 ? -16.267 -2.895 67.248 1.00 68.56 94 ASN A C 1
ATOM 731 O O . ASN A 1 94 ? -16.695 -3.300 68.328 1.00 68.56 94 ASN A O 1
ATOM 735 N N . ASN A 1 95 ? -16.198 -1.588 66.969 1.00 69.06 95 ASN A N 1
ATOM 736 C CA . ASN A 1 95 ? -16.685 -0.549 67.889 1.00 69.06 95 ASN A CA 1
ATOM 737 C C . ASN A 1 95 ? -18.214 -0.596 68.089 1.00 69.06 95 ASN A C 1
ATOM 739 O O . ASN A 1 95 ? -18.698 -0.390 69.204 1.00 69.06 95 ASN A O 1
ATOM 743 N N . LEU A 1 96 ? -18.982 -0.894 67.035 1.00 64.62 96 LEU A N 1
ATOM 744 C CA . LEU A 1 96 ? -20.428 -1.130 67.115 1.00 64.62 96 LEU A CA 1
ATOM 745 C C . LEU A 1 96 ? -20.754 -2.407 67.902 1.00 64.62 96 LEU A C 1
ATOM 747 O O . LEU A 1 96 ? -21.651 -2.386 68.739 1.00 64.62 96 LEU A O 1
ATOM 751 N N . ARG A 1 97 ? -19.997 -3.491 67.694 1.00 59.12 97 ARG A N 1
ATOM 752 C CA . ARG A 1 97 ? -20.105 -4.746 68.456 1.00 59.12 97 ARG A CA 1
ATOM 753 C C . ARG A 1 97 ? -19.848 -4.536 69.950 1.00 59.12 97 ARG A C 1
ATOM 755 O O . ARG A 1 97 ? -20.617 -5.057 70.751 1.00 59.12 97 ARG A O 1
ATOM 762 N N . ALA A 1 98 ? -18.823 -3.765 70.318 1.00 63.88 98 ALA A N 1
ATOM 763 C CA . ALA A 1 98 ? -18.549 -3.414 71.712 1.00 63.88 98 ALA A CA 1
ATOM 764 C C . ALA A 1 98 ? -19.724 -2.634 72.329 1.00 63.88 98 ALA A C 1
ATOM 766 O O . ALA A 1 98 ? -20.354 -3.112 73.269 1.00 63.88 98 ALA A O 1
ATOM 767 N N . LYS A 1 99 ? -20.124 -1.512 71.712 1.00 61.59 99 LYS A N 1
ATOM 768 C CA . LYS A 1 99 ? -21.246 -0.690 72.201 1.00 61.59 99 LYS A CA 1
ATOM 769 C C . LYS A 1 99 ? -22.582 -1.439 72.253 1.00 61.59 99 LYS A C 1
ATOM 771 O O . LYS A 1 99 ? -23.400 -1.155 73.120 1.00 61.59 99 LYS A O 1
ATOM 776 N N . ALA A 1 100 ? -22.829 -2.386 71.348 1.00 57.31 100 ALA A N 1
ATOM 777 C CA . ALA A 1 100 ? -24.035 -3.213 71.375 1.00 57.31 100 ALA A CA 1
ATOM 778 C C . ALA A 1 100 ? -24.038 -4.214 72.544 1.00 57.31 100 ALA A C 1
ATOM 780 O O . ALA A 1 100 ? -25.100 -4.458 73.118 1.00 57.31 100 ALA A O 1
ATOM 781 N N . ALA A 1 101 ? -22.870 -4.752 72.918 1.00 59.69 101 ALA A N 1
ATOM 782 C CA . ALA A 1 101 ? -22.719 -5.580 74.112 1.00 59.69 101 ALA A CA 1
ATOM 783 C C . ALA A 1 101 ? -22.939 -4.757 75.395 1.00 59.69 101 ALA A C 1
ATOM 785 O O . ALA A 1 101 ? -23.683 -5.197 76.269 1.00 59.69 101 ALA A O 1
ATOM 786 N N . ASP A 1 102 ? -22.390 -3.537 75.461 1.00 57.22 102 ASP A N 1
ATOM 787 C CA . ASP A 1 102 ? -22.583 -2.610 76.588 1.00 57.22 102 ASP A CA 1
ATOM 788 C C . ASP A 1 102 ? -24.052 -2.162 76.758 1.00 57.22 102 ASP A C 1
ATOM 790 O O . ASP A 1 102 ? -24.496 -1.879 77.870 1.00 57.22 102 ASP A O 1
ATOM 794 N N . LEU A 1 103 ? -24.820 -2.092 75.661 1.00 58.09 103 LEU A N 1
ATOM 795 C CA . LEU A 1 103 ? -26.211 -1.609 75.642 1.00 58.09 103 LEU A CA 1
ATOM 796 C C . LEU A 1 103 ? -27.282 -2.708 75.767 1.00 58.09 103 LEU A C 1
ATOM 798 O O . LEU A 1 103 ? -28.466 -2.382 75.857 1.00 58.09 103 LEU A O 1
ATOM 802 N N . GLY A 1 104 ? -26.911 -3.994 75.749 1.00 54.56 104 GLY A N 1
ATOM 803 C CA . GLY A 1 104 ? -27.845 -5.114 75.955 1.00 54.56 104 GLY A CA 1
ATOM 804 C C . GLY A 1 104 ? -28.988 -5.224 74.929 1.00 54.56 104 GLY A C 1
ATOM 805 O O . GLY A 1 104 ? -30.042 -5.787 75.234 1.00 54.56 104 GLY A O 1
ATOM 806 N N . LEU A 1 105 ? -28.820 -4.662 73.727 1.00 54.03 105 LEU A N 1
ATOM 807 C CA . LEU A 1 105 ? -29.881 -4.582 72.717 1.00 54.03 105 LEU A CA 1
ATOM 808 C C . LEU A 1 105 ? -30.122 -5.919 71.992 1.00 54.03 105 LEU A C 1
ATOM 810 O O . LEU A 1 105 ? -29.217 -6.723 71.785 1.00 54.03 105 LEU A O 1
ATOM 814 N N . LEU A 1 106 ? -31.383 -6.141 71.605 1.00 51.56 106 LEU A N 1
ATOM 815 C CA . LEU A 1 106 ? -31.939 -7.423 71.153 1.00 51.56 106 LEU A CA 1
ATOM 816 C C . LEU A 1 106 ? -31.054 -8.212 70.167 1.00 51.56 106 LEU A C 1
ATOM 818 O O . LEU A 1 106 ? -30.856 -7.820 69.015 1.00 51.56 106 LEU A O 1
ATOM 822 N N . HIS A 1 107 ? -30.680 -9.422 70.598 1.00 56.47 107 HIS A N 1
ATOM 823 C CA . HIS A 1 107 ? -29.929 -10.449 69.857 1.00 56.47 107 HIS A CA 1
ATOM 824 C C . HIS A 1 107 ? -30.476 -10.734 68.439 1.00 56.47 107 HIS A C 1
ATOM 826 O O . HIS A 1 107 ? -29.732 -11.156 67.555 1.00 56.47 107 HIS A O 1
ATOM 832 N N . HIS A 1 108 ? -31.766 -10.482 68.195 1.00 52.72 108 HIS A N 1
ATOM 833 C CA . HIS A 1 108 ? -32.394 -10.612 66.879 1.00 52.72 108 HIS A CA 1
ATOM 834 C C . HIS A 1 108 ? -31.905 -9.556 65.869 1.00 52.72 108 HIS A C 1
ATOM 836 O O . HIS A 1 108 ? -31.542 -9.915 64.749 1.00 52.72 108 HIS A O 1
ATOM 842 N N . TRP A 1 109 ? -31.828 -8.276 66.258 1.00 51.88 109 TRP A N 1
ATOM 843 C CA . TRP A 1 109 ? -31.345 -7.210 65.367 1.00 51.88 109 TRP A CA 1
ATOM 844 C C . TRP A 1 109 ? -29.844 -7.368 65.101 1.00 51.88 109 TRP A C 1
ATOM 846 O O . TRP A 1 109 ? -29.387 -7.218 63.968 1.00 51.88 109 TRP A O 1
ATOM 856 N N . PHE A 1 110 ? -29.096 -7.794 66.125 1.00 56.50 110 PHE A N 1
ATOM 857 C CA . PHE A 1 110 ? -27.679 -8.125 65.991 1.00 56.50 110 PHE A CA 1
ATOM 858 C C . PHE A 1 110 ? -27.447 -9.324 65.055 1.00 56.50 110 PHE A C 1
ATOM 860 O O . PHE A 1 110 ? -26.582 -9.249 64.188 1.00 56.50 110 PHE A O 1
ATOM 867 N N . ASN A 1 111 ? -28.262 -10.386 65.139 1.00 57.50 111 ASN A N 1
ATOM 868 C CA . ASN A 1 111 ? -28.210 -11.500 64.182 1.00 57.50 111 ASN A CA 1
ATOM 869 C C . ASN A 1 111 ? -28.522 -11.048 62.748 1.00 57.50 111 ASN A C 1
ATOM 871 O O . ASN A 1 111 ? -27.820 -11.461 61.833 1.00 57.50 111 ASN A O 1
ATOM 875 N N . CYS A 1 112 ? -29.525 -10.188 62.533 1.00 57.41 112 CYS A N 1
ATOM 876 C CA . CYS A 1 112 ? -29.843 -9.686 61.190 1.00 57.41 112 CYS A CA 1
ATOM 877 C C . CYS A 1 112 ? -28.674 -8.888 60.589 1.00 57.41 112 CYS A C 1
ATOM 879 O O . CYS A 1 112 ? -28.329 -9.089 59.427 1.00 57.41 112 CYS A O 1
ATOM 881 N N . ILE A 1 113 ? -28.016 -8.044 61.393 1.00 58.56 113 ILE A N 1
ATOM 882 C CA . ILE A 1 113 ? -26.813 -7.309 60.978 1.00 58.56 113 ILE A CA 1
ATOM 883 C C . ILE A 1 113 ? -25.640 -8.260 60.710 1.00 58.56 113 ILE A C 1
ATOM 885 O O . ILE A 1 113 ? -24.962 -8.100 59.702 1.00 58.56 113 ILE A O 1
ATOM 889 N N . VAL A 1 114 ? -25.409 -9.267 61.559 1.00 62.41 114 VAL A N 1
ATOM 890 C CA . VAL A 1 114 ? -24.328 -10.252 61.374 1.00 62.41 114 VAL A CA 1
ATOM 891 C C . VAL A 1 114 ? -24.552 -11.125 60.134 1.00 62.41 114 VAL A C 1
ATOM 893 O O . VAL A 1 114 ? -23.592 -11.392 59.419 1.00 62.41 114 VAL A O 1
ATOM 896 N N . VAL A 1 115 ? -25.791 -11.525 59.832 1.00 65.38 115 VAL A N 1
ATOM 897 C CA . VAL A 1 115 ? -26.129 -12.291 58.617 1.00 65.38 115 VAL A CA 1
ATOM 898 C C . VAL A 1 115 ? -25.977 -11.436 57.356 1.00 65.38 115 VAL A C 1
ATOM 900 O O . VAL A 1 115 ? -25.418 -11.913 56.371 1.00 65.38 115 VAL A O 1
ATOM 903 N N . ALA A 1 116 ? -26.397 -10.166 57.387 1.00 63.25 116 ALA A N 1
ATOM 904 C CA . ALA A 1 116 ? -26.159 -9.237 56.282 1.00 63.25 116 ALA A CA 1
ATOM 905 C C . ALA A 1 116 ? -24.653 -9.005 56.055 1.00 63.25 116 ALA A C 1
ATOM 907 O O . ALA A 1 116 ? -24.173 -9.138 54.933 1.00 63.25 116 ALA A O 1
ATOM 908 N N . TYR A 1 117 ? -23.888 -8.752 57.124 1.00 59.88 117 TYR A N 1
ATOM 909 C CA . TYR A 1 117 ? -22.433 -8.604 57.041 1.00 59.88 117 TYR A CA 1
ATOM 910 C C . TYR A 1 117 ? -21.727 -9.877 56.567 1.00 59.88 117 TYR A C 1
ATOM 912 O O . TYR A 1 117 ? -20.741 -9.757 55.852 1.00 59.88 117 TYR A O 1
ATOM 920 N N . ALA A 1 118 ? -22.208 -11.072 56.922 1.00 65.75 118 ALA A N 1
ATOM 921 C CA . ALA A 1 118 ? -21.667 -12.323 56.393 1.00 65.75 118 ALA A CA 1
ATOM 922 C C . ALA A 1 118 ? -21.874 -12.411 54.872 1.00 65.75 118 ALA A C 1
ATOM 924 O O . ALA A 1 118 ? -20.905 -12.587 54.143 1.00 65.75 118 ALA A O 1
ATOM 925 N N . ALA A 1 119 ? -23.094 -12.171 54.381 1.00 70.88 119 ALA A N 1
ATOM 926 C CA . ALA A 1 119 ? -23.391 -12.205 52.947 1.00 70.88 119 ALA A CA 1
ATOM 927 C C . ALA A 1 119 ? -22.586 -11.166 52.135 1.00 70.88 119 ALA A C 1
ATOM 929 O O . ALA A 1 119 ? -22.080 -11.479 51.057 1.00 70.88 119 ALA A O 1
ATOM 930 N N . GLU A 1 120 ? -22.423 -9.945 52.652 1.00 65.94 120 GLU A N 1
ATOM 931 C CA . GLU A 1 120 ? -21.604 -8.907 52.008 1.00 65.94 120 GLU A CA 1
ATOM 932 C C . GLU A 1 120 ? -20.096 -9.205 52.098 1.00 65.94 120 GLU A C 1
ATOM 934 O O . GLU A 1 120 ? -19.346 -8.925 51.161 1.00 65.94 120 GLU A O 1
ATOM 939 N N . HIS A 1 121 ? -19.637 -9.815 53.196 1.00 72.19 121 HIS A N 1
ATOM 940 C CA . HIS A 1 121 ? -18.247 -10.242 53.366 1.00 72.19 121 HIS A CA 1
ATOM 941 C C . HIS A 1 121 ? -17.889 -11.413 52.443 1.00 72.19 121 HIS A C 1
ATOM 943 O O . HIS A 1 121 ? -16.810 -11.403 51.851 1.00 72.19 121 HIS A O 1
ATOM 949 N N . ASP A 1 122 ? -18.791 -12.378 52.267 1.00 73.31 122 ASP A N 1
ATOM 950 C CA . ASP A 1 122 ? -18.596 -13.523 51.378 1.00 73.31 122 ASP A CA 1
ATOM 951 C C . ASP A 1 122 ? -18.586 -13.080 49.907 1.00 73.31 122 ASP A C 1
ATOM 953 O O . ASP A 1 122 ? -17.680 -13.460 49.167 1.00 73.31 122 ASP A O 1
ATOM 957 N N . ARG A 1 123 ? -19.468 -12.150 49.505 1.00 77.88 123 ARG A N 1
ATOM 958 C CA . ARG A 1 123 ? -19.379 -11.458 48.201 1.00 77.88 123 ARG A CA 1
ATOM 959 C C . ARG A 1 123 ? -18.036 -10.749 48.001 1.00 77.88 123 ARG A C 1
ATOM 961 O O . ARG A 1 123 ? -17.452 -10.820 46.921 1.00 77.88 123 ARG A O 1
ATOM 968 N N . LEU A 1 124 ? -17.526 -10.072 49.032 1.00 75.81 124 LEU A N 1
ATOM 969 C CA . LEU A 1 124 ? -16.221 -9.398 48.999 1.00 75.81 124 LEU A CA 1
ATOM 970 C C . LEU A 1 124 ? -15.031 -10.372 48.989 1.00 75.81 124 LEU A C 1
ATOM 972 O O . LEU A 1 124 ? -13.980 -10.026 48.448 1.00 75.81 124 LEU A O 1
ATOM 976 N N . LEU A 1 125 ? -15.163 -11.569 49.567 1.00 77.56 125 LEU A N 1
ATOM 977 C CA . LEU A 1 125 ? -14.187 -12.656 49.444 1.00 77.56 125 LEU A CA 1
ATOM 978 C C . LEU A 1 125 ? -14.205 -13.259 48.037 1.00 77.56 125 LEU A C 1
ATOM 980 O O . LEU A 1 125 ? -13.144 -13.465 47.453 1.00 77.56 125 LEU A O 1
ATOM 984 N N . GLU A 1 126 ? -15.387 -13.497 47.477 1.00 79.44 126 GLU A N 1
ATOM 985 C CA . GLU A 1 126 ? -15.570 -14.078 46.148 1.00 79.44 126 GLU A CA 1
ATOM 986 C C . GLU A 1 126 ? -15.047 -13.126 45.059 1.00 79.44 126 GLU A C 1
ATOM 988 O O . GLU A 1 126 ? -14.196 -13.517 44.254 1.00 79.44 126 GLU A O 1
ATOM 993 N N . ALA A 1 127 ? -15.405 -11.838 45.122 1.00 75.19 127 ALA A N 1
ATOM 994 C CA . ALA A 1 127 ? -14.842 -10.797 44.262 1.00 75.19 127 ALA A CA 1
ATOM 995 C C . ALA A 1 127 ? -13.312 -10.675 44.408 1.00 75.19 127 ALA A C 1
ATOM 997 O O . ALA A 1 127 ? -12.598 -10.583 43.406 1.00 75.19 127 ALA A O 1
ATOM 998 N N . TYR A 1 128 ? -12.785 -10.732 45.638 1.00 69.88 128 TYR A N 1
ATOM 999 C CA . TYR A 1 128 ? -11.340 -10.722 45.883 1.00 69.88 128 TYR A CA 1
ATOM 1000 C C . TYR A 1 128 ? -10.643 -11.972 45.324 1.00 69.88 128 TYR A C 1
ATOM 1002 O O . TYR A 1 128 ? -9.545 -11.861 44.782 1.00 69.88 128 TYR A O 1
ATOM 1010 N N . SER A 1 129 ? -11.279 -13.147 45.383 1.00 84.19 129 SER A N 1
ATOM 1011 C CA . SER A 1 129 ? -10.731 -14.384 44.815 1.00 84.19 129 SER A CA 1
ATOM 1012 C C . SER A 1 129 ? -10.600 -14.299 43.290 1.00 84.19 129 SER A C 1
ATOM 1014 O O . SER A 1 129 ? -9.547 -14.643 42.756 1.00 84.19 129 SER A O 1
ATOM 1016 N N . VAL A 1 130 ? -11.598 -13.729 42.602 1.00 82.44 130 VAL A N 1
ATOM 1017 C CA . VAL A 1 130 ? -11.576 -13.496 41.148 1.00 82.44 130 VAL A CA 1
ATOM 1018 C C . VAL A 1 130 ? -10.513 -12.463 40.762 1.00 82.44 130 VAL A C 1
ATOM 1020 O O . VAL A 1 130 ? -9.799 -12.654 39.776 1.00 82.44 130 VAL A O 1
ATOM 1023 N N . VAL A 1 131 ? -10.360 -11.381 41.536 1.00 79.75 131 VAL A N 1
ATOM 1024 C CA . VAL A 1 131 ? -9.296 -10.383 41.313 1.00 79.75 131 VAL A CA 1
ATOM 1025 C C . VAL A 1 131 ? -7.910 -10.995 41.537 1.00 79.75 131 VAL A C 1
ATOM 1027 O O . VAL A 1 131 ? -7.030 -10.821 40.697 1.00 79.75 131 VAL A O 1
ATOM 1030 N N . ASN A 1 132 ? -7.718 -11.772 42.606 1.00 78.81 132 ASN A N 1
ATOM 1031 C CA . ASN A 1 132 ? -6.457 -12.463 42.869 1.00 78.81 132 ASN A CA 1
ATOM 1032 C C . ASN A 1 132 ? -6.149 -13.518 41.790 1.00 78.81 132 ASN A C 1
ATOM 1034 O O . ASN A 1 132 ? -5.015 -13.604 41.334 1.00 78.81 132 ASN A O 1
ATOM 1038 N N . GLN A 1 133 ? -7.142 -14.273 41.308 1.00 85.56 133 GLN A N 1
ATOM 1039 C CA . GLN A 1 133 ? -6.956 -15.228 40.210 1.00 85.56 133 GLN A CA 1
ATOM 1040 C C . GLN A 1 133 ? -6.512 -14.528 38.915 1.00 85.56 133 GLN A C 1
ATOM 1042 O O . GLN A 1 133 ? -5.582 -14.997 38.258 1.00 85.56 133 GLN A O 1
ATOM 1047 N N . LYS A 1 134 ? -7.114 -13.378 38.577 1.00 84.38 134 LYS A N 1
ATOM 1048 C CA . LYS A 1 134 ? -6.678 -12.539 37.446 1.00 84.38 134 LYS A CA 1
ATOM 1049 C C . LYS A 1 134 ? -5.261 -11.994 37.646 1.00 84.38 134 LYS A C 1
ATOM 1051 O O . LYS A 1 134 ? -4.463 -12.043 36.717 1.00 84.38 134 LYS A O 1
ATOM 1056 N N . LEU A 1 135 ? -4.918 -11.550 38.857 1.00 84.56 135 LEU A N 1
ATOM 1057 C CA . LEU A 1 135 ? -3.563 -11.104 39.190 1.00 84.56 135 LEU A CA 1
ATOM 1058 C C . LEU A 1 135 ? -2.533 -12.237 39.029 1.00 84.56 135 LEU A C 1
ATOM 1060 O O . LEU A 1 135 ? -1.493 -12.022 38.415 1.00 84.56 135 LEU A O 1
ATOM 1064 N N . GLN A 1 136 ? -2.828 -13.452 39.505 1.00 83.12 136 GLN A N 1
ATOM 1065 C CA . GLN A 1 136 ? -1.955 -14.617 39.301 1.00 83.12 136 GLN A CA 1
ATOM 1066 C C . GLN A 1 136 ? -1.809 -14.971 37.813 1.00 83.12 136 GLN A C 1
ATOM 1068 O O . GLN A 1 136 ? -0.697 -15.259 37.368 1.00 83.12 136 GLN A O 1
ATOM 1073 N N . HIS A 1 137 ? -2.890 -14.884 37.026 1.00 84.31 137 HIS A N 1
ATOM 1074 C CA . HIS A 1 137 ? -2.836 -15.057 35.571 1.00 84.31 137 HIS A CA 1
ATOM 1075 C C . HIS A 1 137 ? -1.863 -14.053 34.935 1.00 84.31 1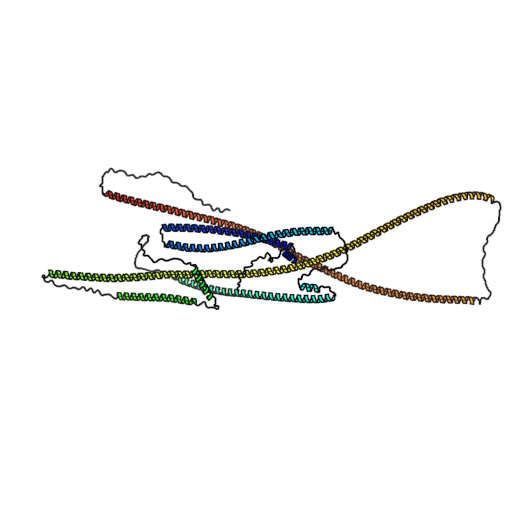37 HIS A C 1
ATOM 1077 O O . HIS A 1 137 ? -0.866 -14.468 34.345 1.00 84.31 137 HIS A O 1
ATOM 1083 N N . SER A 1 138 ? -2.050 -12.749 35.160 1.00 76.06 138 SER A N 1
ATOM 1084 C CA . SER A 1 138 ? -1.185 -11.715 34.575 1.00 76.06 138 SER A CA 1
ATOM 1085 C C . SER A 1 138 ? 0.253 -11.716 35.106 1.00 76.06 138 SER A C 1
ATOM 1087 O O . SER A 1 138 ? 1.169 -11.339 34.376 1.00 76.06 138 SER A O 1
ATOM 1089 N N . LEU A 1 139 ? 0.504 -12.201 36.327 1.00 84.00 139 LEU A N 1
ATOM 1090 C CA . LEU A 1 139 ? 1.865 -12.460 36.819 1.00 84.00 139 LEU A CA 1
ATOM 1091 C C . LEU A 1 139 ? 2.519 -13.666 36.115 1.00 84.00 139 LEU A C 1
ATOM 1093 O O . LEU A 1 139 ? 3.720 -13.637 35.829 1.00 84.00 139 LEU A O 1
ATOM 1097 N N . SER A 1 140 ? 1.747 -14.706 35.784 1.00 85.94 140 SER A N 1
ATOM 1098 C CA . SER A 1 140 ? 2.231 -15.845 34.990 1.00 85.94 140 SER A CA 1
ATOM 1099 C C . SER A 1 140 ? 2.498 -15.461 33.526 1.00 85.94 140 SER A C 1
ATOM 1101 O O . SER A 1 140 ? 3.534 -15.825 32.968 1.00 85.94 140 SER A O 1
ATOM 1103 N N . GLU A 1 141 ? 1.647 -14.617 32.935 1.00 84.12 141 GLU A N 1
ATOM 1104 C CA . GLU A 1 141 ? 1.852 -14.033 31.606 1.00 84.12 141 GLU A CA 1
ATOM 1105 C C . GLU A 1 141 ? 3.100 -13.143 31.596 1.00 84.12 141 GLU A C 1
ATOM 1107 O O . GLU A 1 141 ? 3.990 -13.348 30.769 1.00 84.12 141 GLU A O 1
ATOM 1112 N N . LYS A 1 142 ? 3.240 -12.235 32.574 1.00 84.69 142 LYS A N 1
ATOM 1113 C CA . LYS A 1 142 ? 4.430 -11.388 32.743 1.00 84.69 142 LYS A CA 1
ATOM 1114 C C . LYS A 1 142 ? 5.711 -12.217 32.842 1.00 84.69 142 LYS A C 1
ATOM 1116 O O . LYS A 1 142 ? 6.659 -11.944 32.113 1.00 84.69 142 LYS A O 1
ATOM 1121 N N . THR A 1 143 ? 5.737 -13.265 33.666 1.00 89.19 143 THR A N 1
ATOM 1122 C CA . THR A 1 143 ? 6.924 -14.136 33.793 1.00 89.19 143 THR A CA 1
ATOM 1123 C C . THR A 1 143 ? 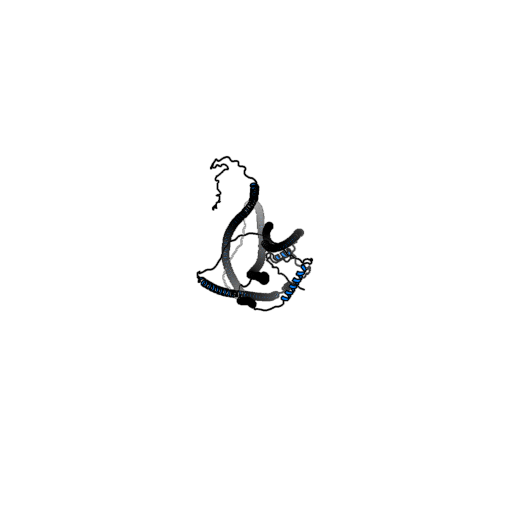7.149 -15.060 32.586 1.00 89.19 143 THR A C 1
ATOM 1125 O O . THR A 1 143 ? 8.266 -15.545 32.391 1.00 89.19 143 THR A O 1
ATOM 1128 N N . SER A 1 144 ? 6.148 -15.281 31.724 1.00 87.50 144 SER A N 1
ATOM 1129 C CA . SER A 1 144 ? 6.345 -15.908 30.406 1.00 87.50 144 SER A CA 1
ATOM 1130 C C . SER A 1 144 ? 6.994 -14.947 29.398 1.00 87.50 144 SER A C 1
ATOM 1132 O O . SER A 1 144 ? 7.964 -15.310 28.728 1.00 87.50 144 SER A O 1
ATOM 1134 N N . LEU A 1 145 ? 6.545 -13.689 29.367 1.00 81.75 145 LEU A N 1
ATOM 1135 C CA . LEU A 1 145 ? 7.093 -12.633 28.515 1.00 81.75 145 LEU A CA 1
ATOM 1136 C C . LEU A 1 145 ? 8.510 -12.233 28.951 1.00 81.75 145 LEU A C 1
ATOM 1138 O O . LEU A 1 145 ? 9.392 -12.073 28.115 1.00 81.75 145 LEU A O 1
ATOM 1142 N N . GLU A 1 146 ? 8.781 -12.152 30.254 1.00 86.31 146 GLU A N 1
ATOM 1143 C CA . GLU A 1 146 ? 10.130 -11.905 30.777 1.00 86.31 146 GLU A CA 1
ATOM 1144 C C . GLU A 1 146 ? 11.118 -13.018 30.398 1.00 86.31 146 GLU A C 1
ATOM 1146 O O . GLU A 1 146 ? 12.287 -12.722 30.139 1.00 86.31 146 GLU A O 1
ATOM 1151 N N . ARG A 1 147 ? 10.662 -14.277 30.306 1.00 90.62 147 ARG A N 1
ATOM 1152 C CA . ARG A 1 147 ? 11.481 -15.412 29.852 1.00 90.62 147 ARG A CA 1
ATOM 1153 C C . ARG A 1 147 ? 11.815 -15.309 28.364 1.00 90.62 147 ARG A C 1
ATOM 1155 O O . ARG A 1 147 ? 12.995 -15.318 28.026 1.00 90.62 147 ARG A O 1
ATOM 1162 N N . THR A 1 148 ? 10.822 -15.101 27.498 1.00 88.00 148 THR A N 1
ATOM 1163 C CA . THR A 1 148 ? 11.073 -14.935 26.050 1.00 88.00 148 THR A CA 1
ATOM 1164 C C . THR A 1 148 ? 11.928 -13.697 25.757 1.00 88.00 148 THR A C 1
ATOM 1166 O O . THR A 1 148 ? 12.834 -13.743 24.930 1.00 88.00 148 THR A O 1
ATOM 1169 N N . ILE A 1 149 ? 11.756 -12.604 26.510 1.00 84.69 149 ILE A N 1
ATOM 1170 C CA . ILE A 1 149 ? 12.637 -11.427 26.448 1.00 84.69 149 ILE A CA 1
ATOM 1171 C C . ILE A 1 149 ? 14.081 -11.760 26.871 1.00 84.69 149 ILE A C 1
ATOM 1173 O O . ILE A 1 149 ? 15.017 -11.171 26.328 1.00 84.69 149 ILE A O 1
ATOM 1177 N N . GLN A 1 150 ? 14.301 -12.667 27.830 1.00 87.56 150 GLN A N 1
ATOM 1178 C CA . GLN A 1 150 ? 15.647 -13.131 28.196 1.00 87.56 150 GLN A CA 1
ATOM 1179 C C . GLN A 1 150 ? 16.256 -14.043 27.123 1.00 87.56 150 GLN A C 1
ATOM 1181 O O . GLN A 1 150 ? 17.438 -13.890 26.816 1.00 87.56 150 GLN A O 1
ATOM 1186 N N . GLU A 1 151 ? 15.458 -14.919 26.513 1.00 89.31 151 GLU A N 1
ATOM 1187 C CA . GLU A 1 151 ? 15.858 -15.795 25.403 1.00 89.31 151 GLU A CA 1
ATOM 1188 C C . GLU A 1 151 ? 16.276 -14.964 24.178 1.00 89.31 151 GLU A C 1
ATOM 1190 O O . GLU A 1 151 ? 17.438 -15.024 23.771 1.00 89.31 151 GLU A O 1
ATOM 1195 N N . TYR A 1 152 ? 15.429 -14.041 23.703 1.00 84.81 152 TYR A N 1
ATOM 1196 C CA . TYR A 1 152 ? 15.785 -13.114 22.619 1.00 84.81 152 TYR A CA 1
ATOM 1197 C C . TYR A 1 152 ? 17.018 -12.248 22.945 1.00 84.81 152 TYR A C 1
ATOM 1199 O O . TYR A 1 152 ? 17.830 -11.966 22.064 1.00 84.81 152 TYR A O 1
ATOM 1207 N N . LYS A 1 153 ? 17.221 -11.847 24.210 1.00 84.56 153 LYS A N 1
ATOM 1208 C CA . LYS A 1 153 ? 18.449 -11.145 24.643 1.00 84.56 153 LYS A CA 1
ATOM 1209 C C . LYS A 1 153 ? 19.688 -12.047 24.646 1.00 84.56 153 LYS A C 1
ATOM 1211 O O . LYS A 1 153 ? 20.795 -11.524 24.512 1.00 84.56 153 LYS A O 1
ATOM 1216 N N . ALA A 1 154 ? 19.541 -13.358 24.825 1.00 88.50 154 ALA A N 1
ATOM 1217 C CA . ALA A 1 154 ? 20.639 -14.316 24.729 1.00 88.50 154 ALA A CA 1
ATOM 1218 C C . ALA A 1 154 ? 21.007 -14.600 23.263 1.00 88.50 154 ALA A C 1
ATOM 1220 O O . ALA A 1 154 ? 22.198 -14.660 22.947 1.00 88.50 154 ALA A O 1
ATOM 1221 N N . ASP A 1 155 ? 20.011 -14.695 22.378 1.00 86.50 155 ASP A N 1
ATOM 1222 C CA . ASP A 1 155 ? 20.198 -14.926 20.941 1.00 86.50 155 ASP A CA 1
ATOM 1223 C C . ASP A 1 155 ? 20.725 -13.698 20.198 1.00 86.50 155 ASP A C 1
ATOM 1225 O O . ASP A 1 155 ? 21.679 -13.826 19.432 1.00 86.50 155 ASP A O 1
ATOM 1229 N N . LEU A 1 156 ? 20.251 -12.489 20.519 1.00 84.75 156 LEU A N 1
ATOM 1230 C CA . LEU A 1 156 ? 20.866 -11.252 20.019 1.00 84.75 156 LEU A CA 1
ATOM 1231 C C . LEU A 1 156 ? 22.368 -11.216 20.357 1.00 84.75 156 LEU A C 1
ATOM 1233 O O . LEU A 1 156 ? 23.205 -11.008 19.485 1.00 84.75 156 LEU A O 1
ATOM 1237 N N . ARG A 1 157 ? 22.727 -11.558 21.604 1.00 88.75 157 ARG A N 1
ATOM 1238 C CA . ARG A 1 157 ? 24.129 -11.655 22.046 1.00 88.75 157 ARG A CA 1
ATOM 1239 C C . ARG A 1 157 ? 24.907 -12.802 21.391 1.00 88.75 157 ARG A C 1
ATOM 1241 O O . ARG A 1 157 ? 26.136 -12.762 21.446 1.00 88.75 157 ARG A O 1
ATOM 1248 N N . ARG A 1 158 ? 24.256 -13.843 20.854 1.00 90.62 158 ARG A N 1
ATOM 1249 C CA . ARG A 1 158 ? 24.907 -14.870 20.015 1.00 90.62 158 ARG A CA 1
ATOM 1250 C C . ARG A 1 158 ? 25.241 -14.252 18.661 1.00 90.62 158 ARG A C 1
ATOM 1252 O O . ARG A 1 158 ? 26.422 -14.119 18.355 1.00 90.62 158 ARG A O 1
ATOM 1259 N N . HIS A 1 159 ? 24.238 -13.723 17.964 1.00 86.19 159 HIS A N 1
ATOM 1260 C CA . HIS A 1 159 ? 24.409 -13.084 16.661 1.00 86.19 159 HIS A CA 1
ATOM 1261 C C . HIS A 1 159 ? 25.410 -11.916 16.677 1.00 86.19 159 HIS A C 1
ATOM 1263 O O . HIS A 1 159 ? 26.223 -11.826 15.763 1.00 86.19 159 HIS A O 1
ATOM 1269 N N . ASP A 1 160 ? 25.456 -11.093 17.733 1.00 86.50 160 ASP A N 1
ATOM 1270 C CA . ASP A 1 160 ? 26.479 -10.047 17.912 1.00 86.50 160 ASP A CA 1
ATOM 1271 C C . ASP A 1 160 ? 27.913 -10.612 17.895 1.00 86.50 160 ASP A C 1
ATOM 1273 O O . ASP A 1 160 ? 28.830 -9.999 17.337 1.00 86.50 160 ASP A O 1
ATOM 1277 N N . ARG A 1 161 ? 28.134 -11.784 18.511 1.00 91.94 161 ARG A N 1
ATOM 1278 C CA . ARG A 1 161 ? 29.446 -12.453 18.529 1.00 91.94 161 ARG A CA 1
ATOM 1279 C C . ARG A 1 161 ? 29.766 -13.071 17.179 1.00 91.94 161 ARG A C 1
ATOM 1281 O O . ARG A 1 161 ? 30.884 -12.894 16.706 1.00 91.94 161 ARG A O 1
ATOM 1288 N N . ASP A 1 162 ? 28.799 -13.741 16.567 1.00 89.19 162 ASP A N 1
ATOM 1289 C CA . ASP A 1 162 ? 28.971 -14.429 15.286 1.00 89.19 162 ASP A CA 1
ATOM 1290 C C . ASP A 1 162 ? 29.244 -13.409 14.164 1.00 89.19 162 ASP A C 1
ATOM 1292 O O . ASP A 1 162 ? 30.194 -13.555 13.395 1.00 89.19 162 ASP A O 1
ATOM 1296 N N . TYR A 1 163 ? 28.513 -12.289 14.162 1.00 86.94 163 TYR A N 1
ATOM 1297 C CA . TYR A 1 163 ? 28.777 -11.121 13.320 1.00 86.94 163 TYR A CA 1
ATOM 1298 C C . TYR A 1 163 ? 30.169 -10.519 13.593 1.00 86.94 163 TYR A C 1
ATOM 1300 O O . TYR A 1 163 ? 30.923 -10.234 12.662 1.00 86.94 163 TYR A O 1
ATOM 1308 N N . SER A 1 164 ? 30.568 -10.394 14.866 1.00 90.38 164 SER A N 1
ATOM 1309 C CA . SER A 1 164 ? 31.910 -9.920 15.257 1.00 90.38 164 SER A CA 1
ATOM 1310 C C . SER A 1 164 ? 33.052 -10.879 14.889 1.00 90.38 164 SER A C 1
ATOM 1312 O O . SER A 1 164 ? 34.218 -10.471 14.919 1.00 90.38 164 SER A O 1
ATOM 1314 N N . ILE A 1 165 ? 32.756 -12.147 14.589 1.00 91.25 165 ILE A N 1
ATOM 1315 C CA . ILE A 1 165 ? 33.708 -13.130 14.052 1.00 91.25 165 ILE A CA 1
ATOM 1316 C C . ILE A 1 165 ? 33.764 -12.980 12.529 1.00 91.25 165 ILE A C 1
ATOM 1318 O O . ILE A 1 165 ? 34.830 -12.672 11.998 1.00 91.25 165 ILE A O 1
ATOM 1322 N N . ALA A 1 166 ? 32.616 -13.041 11.848 1.00 86.62 166 ALA A N 1
ATOM 1323 C CA . ALA A 1 166 ? 32.520 -12.871 10.398 1.00 86.62 166 ALA A CA 1
ATOM 1324 C C . ALA A 1 166 ? 33.118 -11.536 9.908 1.00 86.62 166 ALA A C 1
ATOM 1326 O O . ALA A 1 166 ? 33.803 -11.495 8.887 1.00 86.62 166 ALA A O 1
ATOM 1327 N N . GLN A 1 167 ? 32.949 -10.432 10.648 1.00 89.94 167 GLN A N 1
ATOM 1328 C CA . GLN A 1 167 ? 33.555 -9.149 10.272 1.00 89.94 167 GLN A CA 1
ATOM 1329 C C . GLN A 1 167 ? 35.092 -9.140 10.423 1.00 89.94 167 GLN A C 1
ATOM 1331 O O . GLN A 1 167 ? 35.765 -8.420 9.684 1.00 89.94 167 GLN A O 1
ATOM 1336 N N . LYS A 1 168 ? 35.678 -9.960 11.311 1.00 93.50 168 LYS A N 1
ATOM 1337 C CA . LYS A 1 168 ? 37.141 -10.156 11.369 1.00 93.50 168 LYS A CA 1
ATOM 1338 C C . LYS A 1 168 ? 37.626 -10.991 10.190 1.00 93.50 168 LYS A C 1
ATOM 1340 O O . LYS A 1 168 ? 38.597 -10.606 9.549 1.00 93.50 168 LYS A O 1
ATOM 1345 N N . GLU A 1 169 ? 36.912 -12.066 9.862 1.00 92.25 169 GLU A N 1
ATOM 1346 C CA . GLU A 1 169 ? 37.204 -12.912 8.700 1.00 92.25 169 GLU A CA 1
ATOM 1347 C C . GLU A 1 169 ? 37.160 -12.104 7.396 1.00 92.25 169 GLU A C 1
ATOM 1349 O O . GLU A 1 169 ? 38.093 -12.182 6.602 1.00 92.25 169 GLU A O 1
ATOM 1354 N N . ILE A 1 170 ? 36.155 -11.240 7.209 1.00 87.94 170 ILE A N 1
ATOM 1355 C CA . ILE A 1 170 ? 36.078 -10.311 6.068 1.00 87.94 170 ILE A CA 1
ATOM 1356 C C . ILE A 1 170 ? 37.296 -9.377 6.028 1.00 87.94 170 ILE A C 1
ATOM 1358 O O . ILE A 1 170 ? 37.887 -9.190 4.965 1.00 87.94 170 ILE A O 1
ATOM 1362 N N . VAL A 1 171 ? 37.705 -8.810 7.166 1.00 93.00 171 VAL A N 1
ATOM 1363 C CA . VAL A 1 171 ? 38.883 -7.929 7.252 1.00 93.00 171 VAL A CA 1
ATOM 1364 C C . VAL A 1 171 ? 40.187 -8.680 6.951 1.00 93.00 171 VAL A C 1
ATOM 1366 O O . VAL A 1 171 ? 41.078 -8.121 6.310 1.00 93.00 171 VAL A O 1
ATOM 1369 N N . ASP A 1 172 ? 40.318 -9.942 7.358 1.00 92.81 172 ASP A N 1
ATOM 1370 C CA . ASP A 1 172 ? 41.505 -10.755 7.075 1.00 92.81 172 ASP A CA 1
ATOM 1371 C C . ASP A 1 172 ? 41.528 -11.287 5.633 1.00 92.81 172 ASP A C 1
ATOM 1373 O O . ASP A 1 172 ? 42.586 -11.275 5.000 1.00 92.81 172 ASP A O 1
ATOM 1377 N N . LEU A 1 173 ? 40.375 -11.627 5.052 1.00 92.56 173 LEU A N 1
ATOM 1378 C CA . LEU A 1 173 ? 40.236 -11.915 3.620 1.00 92.56 173 LEU A CA 1
ATOM 1379 C C . LEU A 1 173 ? 40.548 -10.677 2.765 1.00 92.56 173 LEU A C 1
ATOM 1381 O O . LEU A 1 173 ? 41.262 -10.786 1.771 1.00 92.56 173 LEU A O 1
ATOM 1385 N N . GLN A 1 174 ? 40.111 -9.481 3.171 1.00 86.25 174 GLN A N 1
ATOM 1386 C CA . GLN A 1 174 ? 40.479 -8.225 2.504 1.00 86.25 174 GLN A CA 1
ATOM 1387 C C . GLN A 1 174 ? 41.994 -7.974 2.537 1.00 86.25 174 GLN A C 1
ATOM 1389 O O . GLN A 1 174 ? 42.558 -7.538 1.530 1.00 86.25 174 GLN A O 1
ATOM 1394 N N . LYS A 1 175 ? 42.685 -8.291 3.645 1.00 93.50 175 LYS A N 1
ATOM 1395 C CA . LYS A 1 175 ? 44.159 -8.247 3.706 1.00 93.50 175 LYS A CA 1
ATOM 1396 C C . LYS A 1 175 ? 44.786 -9.257 2.744 1.00 93.50 175 LYS A C 1
ATOM 1398 O O . LYS A 1 175 ? 45.672 -8.870 1.989 1.00 93.50 175 LYS A O 1
ATOM 1403 N N . GLN A 1 176 ? 44.313 -10.506 2.730 1.00 91.94 176 GLN A N 1
ATOM 1404 C CA . GLN A 1 176 ? 44.815 -11.554 1.830 1.00 91.94 176 GLN A CA 1
ATOM 1405 C C . GLN A 1 176 ? 44.636 -11.168 0.356 1.00 91.94 176 GLN A C 1
ATOM 1407 O O . GLN A 1 176 ? 45.606 -11.185 -0.394 1.00 91.94 176 GLN A O 1
ATOM 1412 N N . VAL A 1 177 ? 43.447 -10.711 -0.047 1.00 91.00 177 VAL A N 1
ATOM 1413 C CA . VAL A 1 177 ? 43.186 -10.207 -1.407 1.00 91.00 177 VAL A CA 1
ATOM 1414 C C . VAL A 1 177 ? 44.061 -8.990 -1.728 1.00 91.00 177 VAL A C 1
ATOM 1416 O O . VAL A 1 177 ? 44.597 -8.899 -2.827 1.00 91.00 177 VAL A O 1
ATOM 1419 N N . THR A 1 178 ? 44.293 -8.083 -0.775 1.00 90.25 178 THR A N 1
ATOM 1420 C CA . THR A 1 178 ? 45.199 -6.933 -0.970 1.00 90.25 178 THR A CA 1
ATOM 1421 C C . THR A 1 178 ? 46.664 -7.357 -1.142 1.00 90.25 178 THR A C 1
ATOM 1423 O O . THR A 1 178 ? 47.406 -6.696 -1.868 1.00 90.25 178 THR A O 1
ATOM 1426 N N . ILE A 1 179 ? 47.098 -8.440 -0.489 1.00 90.56 179 ILE A N 1
ATOM 1427 C CA . ILE A 1 179 ? 48.436 -9.024 -0.662 1.00 90.56 179 ILE A CA 1
ATOM 1428 C C . ILE A 1 179 ? 48.526 -9.710 -2.028 1.00 90.56 179 ILE A C 1
ATOM 1430 O O . ILE A 1 179 ? 49.390 -9.344 -2.817 1.00 90.56 179 ILE A O 1
ATOM 1434 N N . LEU A 1 180 ? 47.577 -10.586 -2.367 1.00 89.06 180 LEU A N 1
ATOM 1435 C CA . LEU A 1 180 ? 47.528 -11.282 -3.657 1.00 89.06 180 LEU A CA 1
ATOM 1436 C C . LEU A 1 180 ? 47.447 -10.313 -4.846 1.00 89.06 180 LEU A C 1
ATOM 1438 O O . LEU A 1 180 ? 48.141 -10.509 -5.837 1.00 89.06 180 LEU A O 1
ATOM 1442 N N . LEU A 1 181 ? 46.671 -9.227 -4.755 1.00 86.06 181 LEU A N 1
ATOM 1443 C CA . LEU A 1 181 ? 46.622 -8.191 -5.797 1.00 86.06 181 LEU A CA 1
ATOM 1444 C C . LEU A 1 181 ? 47.942 -7.417 -5.921 1.00 86.06 181 LEU A C 1
ATOM 1446 O O . LEU A 1 181 ? 48.307 -7.016 -7.027 1.00 86.06 181 LEU A O 1
ATOM 1450 N N . LYS A 1 182 ? 48.681 -7.221 -4.820 1.00 86.00 182 LYS A N 1
ATOM 1451 C CA . LYS A 1 182 ? 50.043 -6.671 -4.878 1.00 86.00 182 LYS A CA 1
ATOM 1452 C C . LYS A 1 182 ? 50.998 -7.664 -5.526 1.00 86.00 182 LYS A C 1
ATOM 1454 O O . LYS A 1 182 ? 51.718 -7.258 -6.422 1.00 86.00 182 LYS A O 1
ATOM 1459 N N . GLU A 1 183 ? 50.966 -8.936 -5.141 1.00 85.75 183 GLU A N 1
ATOM 1460 C CA . GLU A 1 183 ? 51.815 -9.992 -5.707 1.00 85.75 183 GLU A CA 1
ATOM 1461 C C . GLU A 1 183 ? 51.548 -10.205 -7.201 1.00 85.75 183 GLU A C 1
ATOM 1463 O O . GLU A 1 183 ? 52.492 -10.219 -7.984 1.00 85.75 183 GLU A O 1
ATOM 1468 N N . CYS A 1 184 ? 50.282 -10.254 -7.629 1.00 77.69 184 CYS A N 1
ATOM 1469 C CA . CYS A 1 184 ? 49.908 -10.306 -9.044 1.00 77.69 184 CYS A CA 1
ATOM 1470 C C . CYS A 1 184 ? 50.446 -9.092 -9.809 1.00 77.69 184 CYS A C 1
ATOM 1472 O O . CYS A 1 184 ? 51.014 -9.251 -10.887 1.00 77.69 184 CYS A O 1
ATOM 1474 N N . ARG A 1 185 ? 50.328 -7.882 -9.243 1.00 78.06 185 ARG A N 1
ATOM 1475 C CA . ARG A 1 185 ? 50.868 -6.659 -9.853 1.00 78.06 185 ARG A CA 1
ATOM 1476 C C . ARG A 1 185 ? 52.398 -6.651 -9.886 1.00 78.06 185 ARG A C 1
ATOM 1478 O O . ARG A 1 185 ? 52.972 -6.176 -10.858 1.00 78.06 185 ARG A O 1
ATOM 1485 N N . ASP A 1 186 ? 53.058 -7.191 -8.867 1.00 75.06 186 ASP A N 1
ATOM 1486 C CA . ASP A 1 186 ? 54.517 -7.297 -8.802 1.00 75.06 186 ASP A CA 1
ATOM 1487 C C . ASP A 1 186 ? 55.041 -8.327 -9.815 1.00 75.06 186 ASP A C 1
ATOM 1489 O O . ASP A 1 186 ? 56.005 -8.060 -10.525 1.00 75.06 186 ASP A O 1
ATOM 1493 N N . VAL A 1 187 ? 54.355 -9.465 -9.974 1.00 73.94 187 VAL A N 1
ATOM 1494 C CA . VAL A 1 187 ? 54.607 -10.442 -11.047 1.00 73.94 187 VAL A CA 1
ATOM 1495 C C . VAL A 1 187 ? 54.389 -9.804 -12.421 1.00 73.94 187 VAL A C 1
ATOM 1497 O O . VAL A 1 187 ? 55.252 -9.930 -13.282 1.00 73.94 187 VAL A O 1
ATOM 1500 N N . GLN A 1 188 ? 53.305 -9.050 -12.614 1.00 67.94 188 GLN A N 1
ATOM 1501 C CA . GLN A 1 188 ? 52.991 -8.356 -13.869 1.00 67.94 188 GLN A CA 1
ATOM 1502 C C . GLN A 1 188 ? 53.961 -7.198 -14.192 1.00 67.94 188 GLN A C 1
ATOM 1504 O O . GLN A 1 188 ? 54.088 -6.808 -15.349 1.00 67.94 188 GLN A O 1
ATOM 1509 N N . LEU A 1 189 ? 54.677 -6.666 -13.194 1.00 67.06 189 LEU A N 1
ATOM 1510 C CA . LEU A 1 189 ? 55.763 -5.692 -13.375 1.00 67.06 189 LEU A CA 1
ATOM 1511 C C . LEU A 1 189 ? 57.137 -6.357 -13.580 1.00 67.06 189 LEU A C 1
ATOM 1513 O O . LEU A 1 189 ? 57.982 -5.798 -14.275 1.00 67.06 189 LEU A O 1
ATOM 1517 N N . ARG A 1 190 ? 57.369 -7.548 -13.012 1.00 67.31 190 ARG A N 1
ATOM 1518 C CA . ARG A 1 190 ? 58.583 -8.359 -13.240 1.00 67.31 190 ARG A CA 1
ATOM 1519 C C . ARG A 1 190 ? 58.559 -9.055 -14.607 1.00 67.31 190 ARG A C 1
ATOM 1521 O O . ARG A 1 190 ? 59.595 -9.170 -15.254 1.00 67.31 190 ARG A O 1
ATOM 1528 N N . CYS A 1 191 ? 57.390 -9.511 -15.049 1.00 49.59 191 CYS A N 1
ATOM 1529 C CA . CYS A 1 191 ? 57.136 -10.096 -16.365 1.00 49.59 191 CYS A CA 1
ATOM 1530 C C . CYS A 1 191 ? 56.618 -9.014 -17.322 1.00 49.59 191 CYS A C 1
ATOM 1532 O O . CYS A 1 191 ? 55.429 -8.959 -17.631 1.00 49.59 191 CYS A O 1
ATOM 1534 N N . GLY A 1 192 ? 57.521 -8.130 -17.759 1.00 47.31 192 GLY A N 1
ATOM 1535 C CA . GLY A 1 192 ? 57.199 -7.060 -18.705 1.00 47.31 192 GLY A CA 1
ATOM 1536 C C . GLY A 1 192 ? 56.569 -7.585 -20.003 1.00 47.31 192 GLY A C 1
ATOM 1537 O O . GLY A 1 192 ? 56.963 -8.633 -20.507 1.00 47.31 192 GLY A O 1
ATOM 1538 N N . SER A 1 193 ? 55.591 -6.837 -20.521 1.00 59.12 193 SER A N 1
ATOM 1539 C CA . SER A 1 193 ? 54.731 -7.198 -21.659 1.00 59.12 193 SER A CA 1
ATOM 1540 C C . SER A 1 193 ? 55.485 -7.787 -22.859 1.00 59.12 193 SER A C 1
ATOM 1542 O O . SER A 1 193 ? 56.174 -7.062 -23.577 1.00 59.12 193 SER A O 1
ATOM 1544 N N . VAL A 1 194 ? 55.289 -9.083 -23.120 1.00 37.00 194 VAL A N 1
ATOM 1545 C CA . VAL A 1 194 ? 55.702 -9.740 -24.369 1.00 37.00 194 VAL A CA 1
ATOM 1546 C C . VAL A 1 194 ? 54.501 -9.803 -25.309 1.00 37.00 194 VAL A C 1
ATOM 1548 O O . VAL A 1 194 ? 53.627 -10.655 -25.166 1.00 37.00 194 VAL A O 1
ATOM 1551 N N . ASP A 1 195 ? 54.478 -8.896 -26.284 1.00 49.06 195 ASP A N 1
ATOM 1552 C CA . ASP A 1 195 ? 53.563 -8.942 -27.428 1.00 49.06 195 ASP A CA 1
ATOM 1553 C C . ASP A 1 195 ? 53.887 -10.161 -28.305 1.00 49.06 195 ASP A C 1
ATOM 1555 O O . ASP A 1 195 ? 54.890 -10.144 -29.019 1.00 49.06 195 ASP A O 1
ATOM 1559 N N . HIS A 1 196 ? 53.056 -11.209 -28.286 1.00 39.03 196 HIS A N 1
ATOM 1560 C CA . HIS A 1 196 ? 53.142 -12.335 -29.230 1.00 39.03 196 HIS A CA 1
ATOM 1561 C C . HIS A 1 196 ? 51.751 -12.830 -29.663 1.00 39.03 196 HIS A C 1
ATOM 1563 O O . HIS A 1 196 ? 51.200 -13.794 -29.135 1.00 39.03 196 HIS A O 1
ATOM 1569 N N . ASN A 1 197 ? 51.212 -12.193 -30.706 1.00 47.09 197 ASN A N 1
ATOM 1570 C CA . ASN A 1 197 ? 50.202 -12.803 -31.570 1.00 47.09 197 ASN A CA 1
ATOM 1571 C C . ASN A 1 197 ? 50.814 -14.013 -32.297 1.00 47.09 197 ASN A C 1
ATOM 1573 O O . ASN A 1 197 ? 51.514 -13.800 -33.283 1.00 47.09 197 ASN A O 1
ATOM 1577 N N . TYR A 1 198 ? 50.516 -15.252 -31.892 1.00 39.41 198 TYR A N 1
ATOM 1578 C CA . TYR A 1 198 ? 50.638 -16.411 -32.789 1.00 39.41 198 TYR A CA 1
ATOM 1579 C C . TYR A 1 198 ? 49.639 -17.535 -32.472 1.00 39.41 198 TYR A C 1
ATOM 1581 O O . TYR A 1 198 ? 49.640 -18.101 -31.388 1.00 39.41 198 TYR A O 1
ATOM 1589 N N . ILE A 1 199 ? 48.825 -17.832 -33.490 1.00 39.00 199 ILE A N 1
ATOM 1590 C CA . ILE A 1 199 ? 48.278 -19.135 -33.909 1.00 39.00 199 ILE A CA 1
ATOM 1591 C C . ILE A 1 199 ? 47.841 -20.134 -32.816 1.00 39.00 199 ILE A C 1
ATOM 1593 O O . ILE A 1 199 ? 48.638 -20.785 -32.152 1.00 39.00 199 ILE A O 1
ATOM 1597 N N . ASN A 1 200 ? 46.521 -20.338 -32.801 1.00 44.09 200 ASN A N 1
ATOM 1598 C CA . ASN A 1 200 ? 45.808 -21.588 -32.527 1.00 44.09 200 ASN A CA 1
ATOM 1599 C C . ASN A 1 200 ? 46.653 -22.879 -32.602 1.00 44.09 200 ASN A C 1
ATOM 1601 O O . ASN A 1 200 ? 46.979 -23.330 -33.698 1.00 44.09 200 ASN A O 1
ATOM 1605 N N . ASP A 1 201 ? 46.812 -23.557 -31.466 1.00 34.69 201 ASP A N 1
ATOM 1606 C CA . ASP A 1 201 ? 46.516 -24.992 -31.373 1.00 34.69 201 ASP A CA 1
ATOM 1607 C C . ASP A 1 201 ? 46.188 -25.386 -29.926 1.00 34.69 201 ASP A C 1
ATOM 1609 O O . ASP A 1 201 ? 46.746 -24.841 -28.974 1.00 34.69 201 ASP A O 1
ATOM 1613 N N . SER A 1 202 ? 45.252 -26.323 -29.754 1.00 39.62 202 SER A N 1
ATOM 1614 C CA . SER A 1 202 ? 44.776 -26.771 -28.441 1.00 39.62 202 SER A CA 1
ATOM 1615 C C . SER A 1 202 ? 45.124 -28.237 -28.192 1.00 39.62 202 SER A C 1
ATOM 1617 O O . SER A 1 202 ? 44.707 -29.105 -28.960 1.00 39.62 202 SER A O 1
ATOM 1619 N N . PRO A 1 203 ? 45.813 -28.536 -27.079 1.00 42.47 203 PRO A N 1
ATOM 1620 C CA . PRO A 1 203 ? 45.783 -29.853 -26.467 1.00 42.47 203 PRO A CA 1
ATOM 1621 C C . PRO A 1 203 ? 45.144 -29.807 -25.069 1.00 42.47 203 PRO A C 1
ATOM 1623 O O . PRO A 1 203 ? 45.604 -29.107 -24.169 1.00 42.47 203 PRO A O 1
ATOM 1626 N N . ASN A 1 204 ? 44.095 -30.615 -24.911 1.00 43.56 204 ASN A N 1
ATOM 1627 C CA . ASN A 1 204 ? 43.405 -30.988 -23.672 1.00 43.56 204 ASN A CA 1
ATOM 1628 C C . ASN A 1 204 ? 44.194 -30.816 -22.358 1.00 43.56 204 ASN A C 1
ATOM 1630 O O . ASN A 1 204 ? 45.225 -31.458 -22.163 1.00 43.56 204 ASN A O 1
ATOM 1634 N N . TYR A 1 205 ? 43.566 -30.159 -21.380 1.00 32.38 205 TYR A N 1
ATOM 1635 C CA . TYR A 1 205 ? 43.658 -30.583 -19.981 1.00 32.38 205 TYR A CA 1
ATOM 1636 C C . TYR A 1 205 ? 42.254 -30.851 -19.434 1.00 32.38 205 TYR A C 1
ATOM 1638 O O . TYR A 1 205 ? 41.345 -30.039 -19.584 1.00 32.38 205 TYR A O 1
ATOM 1646 N N . SER A 1 206 ? 42.072 -32.032 -18.847 1.00 39.94 206 SER A N 1
ATOM 1647 C CA . SER A 1 206 ? 40.778 -32.542 -18.395 1.00 39.94 206 SER A CA 1
ATOM 1648 C C . SER A 1 206 ? 40.310 -31.857 -17.110 1.00 39.94 206 SER A C 1
ATOM 1650 O O . SER A 1 206 ? 40.962 -31.991 -16.071 1.00 39.94 206 SER A O 1
ATOM 1652 N N . VAL A 1 207 ? 39.147 -31.208 -17.153 1.00 31.84 207 VAL A N 1
ATOM 1653 C CA . VAL A 1 207 ? 38.375 -30.880 -15.946 1.00 31.84 207 VAL A CA 1
ATOM 1654 C C . VAL A 1 207 ? 37.603 -32.129 -15.516 1.00 31.84 207 VAL A C 1
ATOM 1656 O O . VAL A 1 207 ? 37.070 -32.848 -16.359 1.00 31.84 207 VAL A O 1
ATOM 1659 N N . VAL A 1 208 ? 37.592 -32.415 -14.213 1.00 37.56 208 VAL A N 1
ATOM 1660 C CA . VAL A 1 208 ? 36.949 -33.614 -13.656 1.00 37.56 208 VAL A CA 1
ATOM 1661 C C . VAL A 1 208 ? 35.430 -33.450 -13.620 1.00 37.56 208 VAL A C 1
ATOM 1663 O O . VAL A 1 208 ? 34.906 -32.431 -13.177 1.00 37.56 208 VAL A O 1
ATOM 1666 N N . GLU A 1 209 ? 34.754 -34.497 -14.074 1.00 35.75 209 GLU A N 1
ATOM 1667 C CA . GLU A 1 209 ? 33.307 -34.675 -14.107 1.00 35.75 209 GLU A CA 1
ATOM 1668 C C . GLU A 1 209 ? 32.712 -34.782 -12.688 1.00 35.75 209 GLU A C 1
ATOM 1670 O O . GLU A 1 209 ? 33.134 -35.616 -11.886 1.00 35.75 209 GLU A O 1
ATOM 1675 N N . LEU A 1 210 ? 31.708 -33.954 -12.381 1.00 39.03 210 LEU A N 1
ATOM 1676 C CA . LEU A 1 210 ? 30.785 -34.162 -11.262 1.00 39.03 210 LEU A CA 1
ATOM 1677 C C . LEU A 1 210 ? 29.361 -33.882 -11.744 1.00 39.03 210 LEU A C 1
ATOM 1679 O O . LEU A 1 210 ? 29.035 -32.769 -12.151 1.00 39.03 210 LEU A O 1
ATOM 1683 N N . ASN A 1 211 ? 28.534 -34.924 -11.715 1.00 39.47 211 ASN A N 1
ATOM 1684 C CA . ASN A 1 211 ? 27.244 -34.945 -12.394 1.00 39.47 211 ASN A CA 1
ATOM 1685 C C . ASN A 1 211 ? 26.148 -34.217 -11.609 1.00 39.47 211 ASN A C 1
ATOM 1687 O O . ASN A 1 211 ? 25.963 -34.443 -10.412 1.00 39.47 211 ASN A O 1
ATOM 1691 N N . ALA A 1 212 ? 25.363 -33.422 -12.332 1.00 38.34 212 ALA A N 1
ATOM 1692 C CA . ALA A 1 212 ? 24.046 -32.954 -11.926 1.00 38.34 212 ALA A CA 1
ATOM 1693 C C . ALA A 1 212 ? 23.109 -33.100 -13.136 1.00 38.34 212 ALA A C 1
ATOM 1695 O O . ALA A 1 212 ? 22.956 -32.172 -13.926 1.00 38.34 212 ALA A O 1
ATOM 1696 N N . ASP A 1 213 ? 22.544 -34.296 -13.324 1.00 43.59 213 ASP A N 1
ATOM 1697 C CA . ASP A 1 213 ? 21.709 -34.618 -14.485 1.00 43.59 213 ASP A CA 1
ATOM 1698 C C . ASP A 1 213 ? 20.436 -33.755 -14.540 1.00 43.59 213 ASP A C 1
ATOM 1700 O O . ASP A 1 213 ? 19.439 -34.022 -13.866 1.00 43.59 213 ASP A O 1
ATOM 1704 N N . SER A 1 214 ? 20.462 -32.734 -15.398 1.00 49.34 214 SER A N 1
ATOM 1705 C CA . SER A 1 214 ? 19.290 -31.982 -15.841 1.00 49.34 214 SER A CA 1
ATOM 1706 C C . SER A 1 214 ? 19.035 -32.291 -17.314 1.00 49.34 214 SER A C 1
ATOM 1708 O O . SER A 1 214 ? 19.757 -31.832 -18.201 1.00 49.34 214 SER A O 1
ATOM 1710 N N . ASP A 1 215 ? 17.989 -33.072 -17.593 1.00 51.28 215 ASP A N 1
ATOM 1711 C CA . ASP A 1 215 ? 17.676 -33.565 -18.947 1.00 51.28 215 ASP A CA 1
ATOM 1712 C C . ASP A 1 215 ? 17.426 -32.414 -19.952 1.00 51.28 215 ASP A C 1
ATOM 1714 O O . ASP A 1 215 ? 17.666 -32.541 -21.154 1.00 51.28 215 ASP A O 1
ATOM 1718 N N . ALA A 1 216 ? 17.029 -31.235 -19.454 1.00 49.38 216 ALA A N 1
ATOM 1719 C CA . ALA A 1 216 ? 16.900 -30.014 -20.248 1.00 49.38 216 ALA A CA 1
ATOM 1720 C C . ALA A 1 216 ? 18.246 -29.517 -20.816 1.00 49.38 216 ALA A C 1
ATOM 1722 O O . ALA A 1 216 ? 18.314 -29.083 -21.966 1.00 49.38 216 ALA A O 1
ATOM 1723 N N . GLU A 1 217 ? 19.325 -29.596 -20.036 1.00 47.56 217 GLU A N 1
ATOM 1724 C CA . GLU A 1 217 ? 20.651 -29.086 -20.411 1.00 47.56 217 GLU A CA 1
ATOM 1725 C C . GLU A 1 217 ? 21.351 -30.015 -21.417 1.00 47.56 217 GLU A C 1
ATOM 1727 O O . GLU A 1 217 ? 22.034 -29.562 -22.343 1.00 47.56 217 GLU A O 1
ATOM 1732 N N . LYS A 1 218 ? 21.064 -31.317 -21.320 1.00 53.91 218 LYS A N 1
ATOM 1733 C CA . LYS A 1 218 ? 21.454 -32.340 -22.297 1.00 53.91 218 LYS A CA 1
ATOM 1734 C C . LYS A 1 218 ? 20.812 -32.102 -23.668 1.00 53.91 218 LYS A C 1
ATOM 1736 O O . LYS A 1 218 ? 21.521 -32.057 -24.672 1.00 53.91 218 LYS A O 1
ATOM 1741 N N . VAL A 1 219 ? 19.497 -31.860 -23.711 1.00 56.44 219 VAL A N 1
ATOM 1742 C CA . VAL A 1 219 ? 18.754 -31.562 -24.955 1.00 56.44 219 VAL A CA 1
ATOM 1743 C C . VAL A 1 219 ? 19.226 -30.259 -25.618 1.00 56.44 219 VAL A C 1
ATOM 1745 O O . VAL A 1 219 ? 19.260 -30.173 -26.849 1.00 56.44 219 VAL A O 1
ATOM 1748 N N . ILE A 1 220 ? 19.620 -29.253 -24.830 1.00 53.94 220 ILE A N 1
ATOM 1749 C CA . ILE A 1 220 ? 20.205 -28.004 -25.347 1.00 53.94 220 ILE A CA 1
ATOM 1750 C C . ILE A 1 220 ? 21.595 -28.267 -25.948 1.00 53.94 220 ILE A C 1
ATOM 1752 O O . ILE A 1 220 ? 21.859 -27.862 -27.083 1.00 53.94 220 ILE A O 1
ATOM 1756 N N . SER A 1 221 ? 22.458 -28.985 -25.226 1.00 53.41 221 SER A N 1
ATOM 1757 C CA . SER A 1 221 ? 23.844 -29.254 -25.635 1.00 53.41 221 SER A CA 1
ATOM 1758 C C . SER A 1 221 ? 23.939 -30.129 -26.889 1.00 53.41 221 SER A C 1
ATOM 1760 O O . SER A 1 221 ? 24.708 -29.831 -27.803 1.00 53.41 221 SER A O 1
ATOM 1762 N N . GLU A 1 222 ? 23.121 -31.181 -26.983 1.00 50.66 222 GLU A N 1
ATOM 1763 C CA . GLU A 1 222 ? 23.153 -32.135 -28.100 1.00 50.66 222 GLU A CA 1
ATOM 1764 C C . GLU A 1 222 ? 22.636 -31.524 -29.420 1.00 50.66 222 GLU A C 1
ATOM 1766 O O . GLU A 1 222 ? 23.042 -31.941 -30.508 1.00 50.66 222 GLU A O 1
ATOM 1771 N N . ARG A 1 223 ? 21.788 -30.484 -29.351 1.00 53.19 223 ARG A N 1
ATOM 1772 C CA . ARG A 1 223 ? 21.194 -29.825 -30.531 1.00 53.19 223 ARG A CA 1
ATOM 1773 C C . ARG A 1 223 ? 21.964 -28.594 -31.034 1.00 53.19 223 ARG A C 1
ATOM 1775 O O . ARG A 1 223 ? 21.704 -28.165 -32.157 1.00 53.19 223 ARG A O 1
ATOM 1782 N N . LEU A 1 224 ? 22.911 -28.044 -30.264 1.00 48.69 224 LEU A N 1
ATOM 1783 C CA . LEU A 1 224 ? 23.714 -26.869 -30.661 1.00 48.69 224 LEU A CA 1
ATOM 1784 C C . LEU A 1 224 ? 25.059 -27.192 -31.349 1.00 48.69 224 LEU A C 1
ATOM 1786 O O . LEU A 1 224 ? 25.813 -26.279 -31.693 1.00 48.69 224 LEU A O 1
ATOM 1790 N N . LEU A 1 225 ? 25.365 -28.465 -31.610 1.00 49.34 225 LEU A N 1
ATOM 1791 C CA . LEU A 1 225 ? 26.598 -28.870 -32.294 1.00 49.34 225 LEU A CA 1
ATOM 1792 C C . LEU A 1 225 ? 26.552 -28.622 -33.816 1.00 49.34 225 LEU A C 1
ATOM 1794 O O . LEU A 1 225 ? 26.113 -29.466 -34.595 1.00 49.34 225 LEU A O 1
ATOM 1798 N N . THR A 1 226 ? 27.078 -27.461 -34.225 1.00 47.38 226 THR A N 1
ATOM 1799 C CA . THR A 1 226 ? 27.515 -27.083 -35.591 1.00 47.38 226 THR A CA 1
ATOM 1800 C C . THR A 1 226 ? 26.586 -27.502 -36.741 1.00 47.38 226 THR A C 1
ATOM 1802 O O . THR A 1 226 ? 26.706 -28.593 -37.307 1.00 47.38 226 THR A O 1
ATOM 1805 N N . PHE A 1 227 ? 25.711 -26.586 -37.166 1.00 47.50 227 PHE A N 1
ATOM 1806 C CA . PHE A 1 227 ? 24.865 -26.756 -38.352 1.00 47.50 227 PHE A CA 1
ATOM 1807 C C . PHE A 1 227 ? 25.706 -27.014 -39.612 1.00 47.50 227 PHE A C 1
ATOM 1809 O O . PHE A 1 227 ? 26.318 -26.098 -40.154 1.00 47.50 227 PHE A O 1
ATOM 1816 N N . LYS A 1 228 ? 25.716 -28.263 -40.097 1.00 58.31 228 LYS A N 1
ATOM 1817 C CA . LYS A 1 228 ? 26.490 -28.654 -41.291 1.00 58.31 228 LYS A CA 1
ATOM 1818 C C . LYS A 1 228 ? 25.943 -28.074 -42.601 1.00 58.31 228 LYS A C 1
ATOM 1820 O O . LYS A 1 228 ? 26.715 -27.891 -43.529 1.00 58.31 228 LYS A O 1
ATOM 1825 N N . ASP A 1 229 ? 24.647 -27.752 -42.649 1.00 56.91 229 ASP A N 1
ATOM 1826 C CA . ASP A 1 229 ? 23.967 -27.169 -43.811 1.00 56.91 229 ASP A CA 1
ATOM 1827 C C . ASP A 1 229 ? 22.846 -26.210 -43.390 1.00 56.91 229 ASP A C 1
ATOM 1829 O O . ASP A 1 229 ? 22.072 -26.502 -42.471 1.00 56.91 229 ASP A O 1
ATOM 1833 N N . ILE A 1 230 ? 22.679 -25.117 -44.145 1.00 67.00 230 ILE A N 1
ATOM 1834 C CA . ILE A 1 230 ? 21.600 -24.126 -43.962 1.00 67.00 230 ILE A CA 1
ATOM 1835 C C . ILE A 1 230 ? 20.213 -24.785 -44.034 1.00 67.00 230 ILE A C 1
ATOM 1837 O O . ILE A 1 230 ? 19.323 -24.444 -43.258 1.00 67.00 230 ILE A O 1
ATOM 1841 N N . ASN A 1 231 ? 20.028 -25.779 -44.908 1.00 72.44 231 ASN A N 1
ATOM 1842 C CA . ASN A 1 231 ? 18.736 -26.450 -45.091 1.00 72.44 231 ASN A CA 1
ATOM 1843 C C . ASN A 1 231 ? 18.242 -27.144 -43.808 1.00 72.44 231 ASN A C 1
ATOM 1845 O O . ASN A 1 231 ? 17.057 -27.058 -43.488 1.00 72.44 231 ASN A O 1
ATOM 1849 N N . ARG A 1 232 ? 19.144 -27.747 -43.016 1.00 70.12 232 ARG A N 1
ATOM 1850 C CA . ARG A 1 232 ? 18.789 -28.349 -41.716 1.00 70.12 232 ARG A CA 1
ATOM 1851 C C . ARG A 1 232 ? 18.415 -27.292 -40.676 1.00 70.12 232 ARG A C 1
ATOM 1853 O O . ARG A 1 232 ? 17.507 -27.521 -39.882 1.00 70.12 232 ARG A O 1
ATOM 1860 N N . LEU A 1 233 ? 19.068 -26.128 -40.698 1.00 75.44 233 LEU A N 1
ATOM 1861 C CA . LEU A 1 233 ? 18.703 -24.994 -39.844 1.00 75.44 233 LEU A CA 1
ATOM 1862 C C . LEU A 1 233 ? 17.310 -24.448 -40.207 1.00 75.44 233 LEU A C 1
ATOM 1864 O O . LEU A 1 233 ? 16.525 -24.147 -39.307 1.00 75.44 233 LEU A O 1
ATOM 1868 N N . VAL A 1 234 ? 16.970 -24.363 -41.498 1.00 74.56 234 VAL A N 1
ATOM 1869 C CA . VAL A 1 234 ? 15.628 -23.965 -41.965 1.00 74.56 234 VAL A CA 1
ATOM 1870 C C . VAL A 1 234 ? 14.568 -24.982 -41.535 1.00 74.56 234 VAL A C 1
ATOM 1872 O O . VAL A 1 234 ? 13.549 -24.595 -40.967 1.00 74.56 234 VAL A O 1
ATOM 1875 N N . GLU A 1 235 ? 14.817 -26.277 -41.731 1.00 79.62 235 GLU A N 1
ATOM 1876 C CA . GLU A 1 235 ? 13.893 -27.353 -41.352 1.00 79.62 235 GLU A CA 1
ATOM 1877 C C . GLU A 1 235 ? 13.645 -27.399 -39.833 1.00 79.62 235 GLU A C 1
ATOM 1879 O O . GLU A 1 235 ? 12.495 -27.438 -39.385 1.00 79.62 235 GLU A O 1
ATOM 1884 N N . GLN A 1 236 ? 14.697 -27.271 -39.017 1.00 78.75 236 GLN A N 1
ATOM 1885 C CA . GLN A 1 236 ? 14.548 -27.145 -37.564 1.00 78.75 236 GLN A CA 1
ATOM 1886 C C . GLN A 1 236 ? 13.831 -25.848 -37.156 1.00 78.75 236 GLN A C 1
ATOM 1888 O O . GLN A 1 236 ? 13.042 -25.872 -36.214 1.00 78.75 236 GLN A O 1
ATOM 1893 N N . ASN A 1 237 ? 14.019 -24.733 -37.871 1.00 78.81 237 ASN A N 1
ATOM 1894 C CA . ASN A 1 237 ? 13.245 -23.508 -37.637 1.00 78.81 237 ASN A CA 1
ATOM 1895 C C . ASN A 1 237 ? 11.754 -23.680 -37.974 1.00 78.81 237 ASN A C 1
ATOM 1897 O O . ASN A 1 237 ? 10.908 -23.120 -37.277 1.00 78.81 237 ASN A O 1
ATOM 1901 N N . VAL A 1 238 ? 11.401 -24.463 -38.998 1.00 85.50 238 VAL A N 1
ATOM 1902 C CA . VAL A 1 238 ? 10.000 -24.812 -39.293 1.00 85.50 238 VAL A CA 1
ATOM 1903 C C . VAL A 1 238 ? 9.405 -25.657 -38.162 1.00 85.50 238 VAL A C 1
ATOM 1905 O O . VAL A 1 238 ? 8.314 -25.339 -37.687 1.00 85.50 238 VAL A O 1
ATOM 1908 N N . GLN A 1 239 ? 10.139 -26.659 -37.665 1.00 82.62 239 GLN A N 1
ATOM 1909 C CA . GLN A 1 239 ? 9.727 -27.469 -36.509 1.00 82.62 239 GLN A CA 1
ATOM 1910 C C . GLN A 1 239 ? 9.549 -26.621 -35.240 1.00 82.62 239 GLN A C 1
ATOM 1912 O O . GLN A 1 239 ? 8.513 -26.717 -34.583 1.00 82.62 239 GLN A O 1
ATOM 1917 N N . LEU A 1 240 ? 10.507 -25.743 -34.922 1.00 80.94 240 LEU A N 1
ATOM 1918 C CA . LEU A 1 240 ? 10.431 -24.834 -33.773 1.00 80.94 240 LEU A CA 1
ATOM 1919 C C . LEU A 1 240 ? 9.247 -23.867 -33.895 1.00 80.94 240 LEU A C 1
ATOM 1921 O O . LEU A 1 240 ? 8.520 -23.681 -32.928 1.00 80.94 240 LEU A O 1
ATOM 1925 N N . ARG A 1 241 ? 8.971 -23.316 -35.085 1.00 83.62 241 ARG A N 1
ATOM 1926 C CA . ARG A 1 241 ? 7.764 -22.502 -35.333 1.00 83.62 241 ARG A CA 1
ATOM 1927 C C . ARG A 1 241 ? 6.471 -23.313 -35.190 1.00 83.62 241 ARG A C 1
ATOM 1929 O O . ARG A 1 241 ? 5.445 -22.749 -34.818 1.00 83.62 241 ARG A O 1
ATOM 1936 N N . GLY A 1 242 ? 6.482 -24.610 -35.498 1.00 88.69 242 GLY A N 1
ATOM 1937 C CA . GLY A 1 242 ? 5.362 -25.517 -35.224 1.00 88.69 242 GLY A CA 1
ATOM 1938 C C . GLY A 1 242 ? 5.135 -25.702 -33.722 1.00 88.69 242 GLY A C 1
ATOM 1939 O O . GLY A 1 242 ? 4.030 -25.481 -33.233 1.00 88.69 242 GLY A O 1
ATOM 1940 N N . LEU A 1 243 ? 6.202 -26.014 -32.986 1.00 90.06 243 LEU A N 1
ATOM 1941 C CA . LEU A 1 243 ? 6.174 -26.241 -31.540 1.00 90.06 243 LEU A CA 1
ATOM 1942 C C . LEU A 1 243 ? 5.807 -24.964 -30.761 1.00 90.06 243 LEU A C 1
ATOM 1944 O O . LEU A 1 243 ? 4.980 -25.027 -29.858 1.00 90.06 243 LEU A O 1
ATOM 1948 N N . VAL A 1 244 ? 6.322 -23.795 -31.157 1.00 86.00 244 VAL A N 1
ATOM 1949 C CA . VAL A 1 244 ? 5.950 -22.489 -30.578 1.00 86.00 244 VAL A CA 1
ATOM 1950 C C . VAL A 1 244 ? 4.461 -22.189 -30.757 1.00 86.00 244 VAL A C 1
ATOM 1952 O O . VAL A 1 244 ? 3.832 -21.733 -29.802 1.00 86.00 244 VAL A O 1
ATOM 1955 N N . ARG A 1 245 ? 3.869 -22.471 -31.930 1.00 89.69 245 ARG A N 1
ATOM 1956 C CA . ARG A 1 245 ? 2.409 -22.344 -32.106 1.00 89.69 245 ARG A CA 1
ATOM 1957 C C . ARG A 1 245 ? 1.669 -23.313 -31.193 1.00 89.69 245 ARG A C 1
ATOM 1959 O O . ARG A 1 245 ? 0.879 -22.856 -30.384 1.00 89.69 245 ARG A O 1
ATOM 1966 N N . SER A 1 246 ? 2.025 -24.599 -31.207 1.00 90.38 246 SER A N 1
ATOM 1967 C CA . SER A 1 246 ? 1.371 -25.599 -30.354 1.00 90.38 246 SER A CA 1
ATOM 1968 C C . SER A 1 246 ? 1.460 -25.279 -28.855 1.00 90.38 246 SER A C 1
ATOM 1970 O O . SER A 1 246 ? 0.525 -25.598 -28.127 1.00 90.38 246 SER A O 1
ATOM 1972 N N . LEU A 1 247 ? 2.551 -24.667 -28.379 1.00 86.75 247 LEU A N 1
ATOM 1973 C CA . LEU A 1 247 ? 2.651 -24.183 -26.998 1.00 86.75 247 LEU A CA 1
ATOM 1974 C C . LEU A 1 247 ? 1.816 -22.917 -26.769 1.00 86.75 247 LEU A C 1
ATOM 1976 O O . LEU A 1 247 ? 1.182 -22.806 -25.726 1.00 86.75 247 LEU A O 1
ATOM 1980 N N . SER A 1 248 ? 1.762 -21.995 -27.734 1.00 88.25 248 SER A N 1
ATOM 1981 C CA . SER A 1 248 ? 0.889 -20.812 -27.663 1.00 88.25 248 SER A CA 1
ATOM 1982 C C . SER A 1 248 ? -0.591 -21.207 -27.610 1.00 88.25 248 SER A C 1
ATOM 1984 O O . SER A 1 248 ? -1.333 -20.661 -26.800 1.00 88.25 248 SER A O 1
ATOM 1986 N N . ASP A 1 249 ? -0.998 -22.203 -28.400 1.00 89.75 249 ASP A N 1
ATOM 1987 C CA . ASP A 1 249 ? -2.355 -22.753 -28.417 1.00 89.75 249 ASP A CA 1
ATOM 1988 C C . ASP A 1 249 ? -2.678 -23.458 -27.083 1.00 89.75 249 ASP A C 1
ATOM 1990 O O . ASP A 1 249 ? -3.751 -23.265 -26.513 1.00 89.75 249 ASP A O 1
ATOM 1994 N N . GLN A 1 250 ? -1.731 -24.223 -26.519 1.00 90.06 250 GLN A N 1
ATOM 1995 C CA . GLN A 1 250 ? -1.890 -24.840 -25.193 1.00 90.06 250 GLN A CA 1
ATOM 1996 C C . GLN A 1 250 ? -1.972 -23.813 -24.055 1.00 90.06 250 GLN A C 1
ATOM 1998 O O . GLN A 1 250 ? -2.743 -24.018 -23.119 1.00 90.06 250 GLN A O 1
ATOM 2003 N N . ILE A 1 251 ? -1.203 -22.722 -24.117 1.00 86.88 251 ILE A N 1
ATOM 2004 C CA . ILE A 1 251 ? -1.282 -21.619 -23.148 1.00 86.88 251 ILE A CA 1
ATOM 2005 C C . ILE A 1 251 ? -2.631 -20.905 -23.291 1.00 86.88 251 ILE A C 1
ATOM 2007 O O . ILE A 1 251 ? -3.341 -20.765 -22.302 1.00 86.88 251 ILE A O 1
ATOM 2011 N N . GLY A 1 252 ? -3.037 -20.555 -24.517 1.00 87.44 252 GLY A N 1
ATOM 2012 C CA . GLY A 1 252 ? -4.325 -19.916 -24.795 1.00 87.44 252 GLY A CA 1
ATOM 2013 C C . GLY A 1 252 ? -5.518 -20.731 -24.290 1.00 87.44 252 GLY A C 1
ATOM 2014 O O . GLY A 1 252 ? -6.389 -20.179 -23.622 1.00 87.44 252 GLY A O 1
ATOM 2015 N N . ASN A 1 253 ? -5.514 -22.049 -24.519 1.00 88.31 253 ASN A N 1
ATOM 2016 C CA . ASN A 1 253 ? -6.559 -22.950 -24.028 1.00 88.31 253 ASN A CA 1
ATOM 2017 C C . ASN A 1 253 ? -6.602 -23.012 -22.489 1.00 88.31 253 ASN A C 1
ATOM 2019 O O . ASN A 1 253 ? -7.682 -22.952 -21.898 1.00 88.31 253 ASN A O 1
ATOM 2023 N N . ARG A 1 254 ? -5.439 -23.075 -21.821 1.00 88.31 254 ARG A N 1
ATOM 2024 C CA . ARG A 1 254 ? -5.356 -23.043 -20.348 1.00 88.31 254 ARG A CA 1
ATOM 2025 C C . ARG A 1 254 ? -5.837 -21.706 -19.784 1.00 88.31 254 ARG A C 1
ATOM 2027 O O . ARG A 1 254 ? -6.555 -21.701 -18.789 1.00 88.31 254 ARG A O 1
ATOM 2034 N N . ASP A 1 255 ? -5.505 -20.596 -20.436 1.00 83.94 255 ASP A N 1
ATOM 2035 C CA . ASP A 1 255 ? -5.976 -19.263 -20.057 1.00 83.94 255 ASP A CA 1
ATOM 2036 C C . ASP A 1 255 ? -7.499 -19.129 -20.214 1.00 83.94 255 ASP A C 1
ATOM 2038 O O . ASP A 1 255 ? -8.136 -18.487 -19.379 1.00 83.94 255 ASP A O 1
ATOM 2042 N N . THR A 1 256 ? -8.108 -19.727 -21.247 1.00 85.25 256 THR A N 1
ATOM 2043 C CA . THR A 1 256 ? -9.576 -19.758 -21.386 1.00 85.25 256 THR A CA 1
ATOM 2044 C C . THR A 1 256 ? -10.237 -20.661 -20.349 1.00 85.25 256 THR A C 1
ATOM 2046 O O . THR A 1 256 ? -11.186 -20.222 -19.706 1.00 85.25 256 THR A O 1
ATOM 2049 N N . GLU A 1 257 ? -9.700 -21.859 -20.101 1.00 89.50 257 GLU A N 1
ATOM 2050 C CA . GLU A 1 257 ? -10.203 -22.758 -19.053 1.00 89.50 257 GLU A CA 1
ATOM 2051 C C . GLU A 1 257 ? -10.143 -22.124 -17.655 1.00 89.50 257 GLU A C 1
ATOM 2053 O O . GLU A 1 257 ? -11.026 -22.349 -16.829 1.00 89.50 257 GLU A O 1
ATOM 2058 N N . LEU A 1 258 ? -9.079 -21.374 -17.350 1.00 86.06 258 LEU A N 1
ATOM 2059 C CA . LEU A 1 258 ? -8.937 -20.688 -16.065 1.00 86.06 258 LEU A CA 1
ATOM 2060 C C . LEU A 1 258 ? -9.930 -19.529 -15.941 1.00 86.06 258 LEU A C 1
ATOM 2062 O O . LEU A 1 258 ? -10.544 -19.386 -14.886 1.00 86.06 258 LEU A O 1
ATOM 2066 N N . LYS A 1 259 ? -10.136 -18.743 -17.006 1.00 89.31 259 LYS A N 1
ATOM 2067 C CA . LYS A 1 259 ? -11.152 -17.675 -17.033 1.00 89.31 259 LYS A CA 1
ATOM 2068 C C . LYS A 1 259 ? -12.556 -18.228 -16.811 1.00 89.31 259 LYS A C 1
ATOM 2070 O O . LYS A 1 259 ? -13.240 -17.739 -15.923 1.00 89.31 259 LYS A O 1
ATOM 2075 N N . GLU A 1 260 ? -12.936 -19.281 -17.532 1.00 93.00 260 GLU A N 1
ATOM 2076 C CA . GLU A 1 260 ? -14.239 -19.943 -17.383 1.00 93.00 260 GLU A CA 1
ATOM 2077 C C . GLU A 1 260 ? -14.452 -20.457 -15.946 1.00 93.00 260 GLU A C 1
ATOM 2079 O O . GLU A 1 260 ? -15.498 -20.216 -15.347 1.00 93.00 260 GLU A O 1
ATOM 2084 N N . LYS A 1 261 ? -13.432 -21.077 -15.333 1.00 90.12 261 LYS A N 1
ATOM 2085 C CA . LYS A 1 261 ? -13.491 -21.531 -13.929 1.00 90.12 261 LYS A CA 1
ATOM 2086 C C . LYS A 1 261 ? -13.653 -20.369 -12.940 1.00 90.12 261 LYS A C 1
ATOM 2088 O O . LYS A 1 261 ? -14.435 -20.493 -12.000 1.00 90.12 261 LYS A O 1
ATOM 2093 N N . PHE A 1 262 ? -12.959 -19.245 -13.144 1.00 86.75 262 PHE A N 1
ATOM 2094 C CA . PHE A 1 262 ? -13.134 -18.053 -12.304 1.00 86.75 262 PHE A CA 1
ATOM 2095 C C . PHE A 1 262 ? -14.502 -17.389 -12.501 1.00 86.75 262 PHE A C 1
ATOM 2097 O O . PHE A 1 262 ? -15.095 -16.944 -11.525 1.00 86.75 262 PHE A O 1
ATOM 2104 N N . GLU A 1 263 ? -15.023 -17.346 -13.727 1.00 90.44 263 GLU A N 1
ATOM 2105 C CA . GLU A 1 263 ? -16.330 -16.761 -14.048 1.00 90.44 263 GLU A CA 1
ATOM 2106 C C . GLU A 1 263 ? -17.482 -17.593 -13.454 1.00 90.44 263 GLU A C 1
ATOM 2108 O O . GLU A 1 263 ? -18.392 -17.035 -12.840 1.00 90.44 263 GLU A O 1
ATOM 2113 N N . ILE A 1 264 ? -17.385 -18.929 -13.506 1.00 91.75 264 ILE A N 1
ATOM 2114 C CA . ILE A 1 264 ? -18.322 -19.853 -12.844 1.00 91.75 264 ILE A CA 1
ATOM 2115 C C . ILE A 1 264 ? -18.302 -19.686 -11.316 1.00 91.75 264 ILE A C 1
ATOM 2117 O O . ILE A 1 264 ? -19.363 -19.619 -10.695 1.00 91.75 264 ILE A O 1
ATOM 2121 N N . GLU A 1 265 ? -17.124 -19.610 -10.690 1.00 89.12 265 GLU A N 1
ATOM 2122 C CA . GLU A 1 265 ? -17.025 -19.468 -9.229 1.00 89.12 265 GLU A CA 1
ATOM 2123 C C . GLU A 1 265 ? -17.479 -18.068 -8.758 1.00 89.12 265 GLU A C 1
ATOM 2125 O O . GLU A 1 265 ? -18.146 -17.948 -7.729 1.00 89.12 265 GLU A O 1
ATOM 2130 N N . LEU A 1 266 ? -17.230 -17.015 -9.550 1.00 87.19 266 LEU A N 1
ATOM 2131 C CA . LEU A 1 266 ? -17.750 -15.665 -9.301 1.00 87.19 266 LEU A CA 1
ATOM 2132 C C . LEU A 1 266 ? -19.286 -15.616 -9.396 1.00 87.19 266 LEU A C 1
ATOM 2134 O O . LEU A 1 266 ? -19.938 -15.021 -8.532 1.00 87.19 266 LEU A O 1
ATOM 2138 N N . GLN A 1 267 ? -19.874 -16.269 -10.405 1.00 91.06 267 GLN A N 1
ATOM 2139 C CA . GLN A 1 267 ? -21.329 -16.394 -10.530 1.00 91.06 267 GLN A CA 1
ATOM 2140 C C . GLN A 1 267 ? -21.911 -17.165 -9.339 1.00 91.06 267 GLN A C 1
ATOM 2142 O O . GLN A 1 267 ? -22.835 -16.682 -8.693 1.00 91.06 267 GLN A O 1
ATOM 2147 N N . LYS A 1 268 ? -21.311 -18.301 -8.968 1.00 93.69 268 LYS A N 1
ATOM 2148 C CA . LYS A 1 268 ? -21.713 -19.115 -7.810 1.00 93.69 268 LYS A CA 1
ATOM 2149 C C . LYS A 1 268 ? -21.685 -18.331 -6.493 1.00 93.69 268 LYS A C 1
ATOM 2151 O O . LYS A 1 268 ? -22.638 -18.422 -5.721 1.00 93.69 268 LYS A O 1
ATOM 2156 N N . HIS A 1 269 ? -20.651 -17.528 -6.238 1.00 87.25 269 HIS A N 1
ATOM 2157 C CA . HIS A 1 269 ? -20.622 -16.648 -5.064 1.00 87.25 269 HIS A CA 1
ATOM 2158 C C . HIS A 1 269 ? -21.678 -15.533 -5.131 1.00 87.25 269 HIS A C 1
ATOM 2160 O O . HIS A 1 269 ? -22.244 -15.168 -4.100 1.00 87.25 269 HIS A O 1
ATOM 2166 N N . THR A 1 270 ? -21.994 -15.026 -6.326 1.00 88.38 270 THR A N 1
ATOM 2167 C CA . THR A 1 270 ? -23.066 -14.036 -6.542 1.00 88.38 270 THR A CA 1
ATOM 2168 C C . THR A 1 270 ? -24.453 -14.643 -6.283 1.00 88.38 270 THR A C 1
ATOM 2170 O O . THR A 1 270 ? -25.289 -14.029 -5.613 1.00 88.38 270 THR A O 1
ATOM 2173 N N . ASP A 1 271 ? -24.687 -15.880 -6.722 1.00 92.44 271 ASP A N 1
ATOM 2174 C CA . ASP A 1 271 ? -25.917 -16.637 -6.471 1.00 92.44 271 ASP A CA 1
ATOM 2175 C C . ASP A 1 271 ? -26.063 -16.984 -4.976 1.00 92.44 271 ASP A C 1
ATOM 2177 O O . ASP A 1 271 ? -27.138 -16.837 -4.393 1.00 92.44 271 ASP A O 1
ATOM 2181 N N . GLU A 1 272 ? -24.972 -17.366 -4.305 1.00 92.12 272 GLU A N 1
ATOM 2182 C CA . GLU A 1 272 ? -24.978 -17.634 -2.862 1.00 92.12 272 GLU A CA 1
ATOM 2183 C C . GLU A 1 272 ? -25.200 -16.352 -2.035 1.00 92.12 272 GLU A C 1
ATOM 2185 O O . GLU A 1 272 ? -25.936 -16.362 -1.044 1.00 92.12 272 GLU A O 1
ATOM 2190 N N . ALA A 1 273 ? -24.605 -15.225 -2.443 1.00 86.38 273 ALA A N 1
ATOM 2191 C CA . ALA A 1 273 ? -24.806 -13.927 -1.803 1.00 86.38 273 ALA A CA 1
ATOM 2192 C C . ALA A 1 273 ? -26.248 -13.424 -1.974 1.00 86.38 273 ALA A C 1
ATOM 2194 O O . ALA A 1 273 ? -26.876 -13.017 -0.994 1.00 86.38 273 ALA A O 1
ATOM 2195 N N . THR A 1 274 ? -26.813 -13.504 -3.182 1.00 91.31 274 THR A N 1
ATOM 2196 C CA . THR A 1 274 ? -28.213 -13.119 -3.430 1.00 91.31 274 THR A CA 1
ATOM 2197 C C . THR A 1 274 ? -29.199 -14.043 -2.711 1.00 91.31 274 THR A C 1
ATOM 2199 O O . THR A 1 274 ? -30.165 -13.550 -2.126 1.00 91.31 274 THR A O 1
ATOM 2202 N N . ALA A 1 275 ? -28.931 -15.351 -2.624 1.00 93.19 275 ALA A N 1
ATOM 2203 C CA . ALA A 1 275 ? -29.714 -16.271 -1.798 1.00 93.19 275 ALA A CA 1
ATOM 2204 C C . ALA A 1 275 ? -29.690 -15.890 -0.302 1.00 93.19 275 ALA A C 1
ATOM 2206 O O . ALA A 1 275 ? -30.742 -15.869 0.344 1.00 93.19 275 ALA A O 1
ATOM 2207 N N . LYS A 1 276 ? -28.520 -15.524 0.246 1.00 90.81 276 LYS A N 1
ATOM 2208 C CA . LYS A 1 276 ? -28.385 -15.034 1.633 1.00 90.81 276 LYS A CA 1
ATOM 2209 C C . LYS A 1 276 ? -29.143 -13.723 1.859 1.00 90.81 276 LYS A C 1
ATOM 2211 O O . LYS A 1 276 ? -29.849 -13.610 2.859 1.00 90.81 276 LYS A O 1
ATOM 2216 N N . VAL A 1 277 ? -29.050 -12.763 0.934 1.00 90.50 277 VAL A N 1
ATOM 2217 C CA . VAL A 1 277 ? -29.800 -11.493 0.995 1.00 90.50 277 VAL A CA 1
ATOM 2218 C C . VAL A 1 277 ? -31.308 -11.751 0.989 1.00 90.50 277 VAL A C 1
ATOM 2220 O O . VAL A 1 277 ? -32.010 -11.260 1.870 1.00 90.50 277 VAL A O 1
ATOM 2223 N N . ASN A 1 278 ? -31.803 -12.592 0.078 1.00 90.75 278 ASN A N 1
ATOM 2224 C CA . ASN A 1 278 ? -33.222 -12.946 0.006 1.00 90.75 278 ASN A CA 1
ATOM 2225 C C . ASN A 1 278 ? -33.718 -13.612 1.304 1.00 90.75 278 ASN A C 1
ATOM 2227 O O . ASN A 1 278 ? -34.784 -13.255 1.799 1.00 90.75 278 A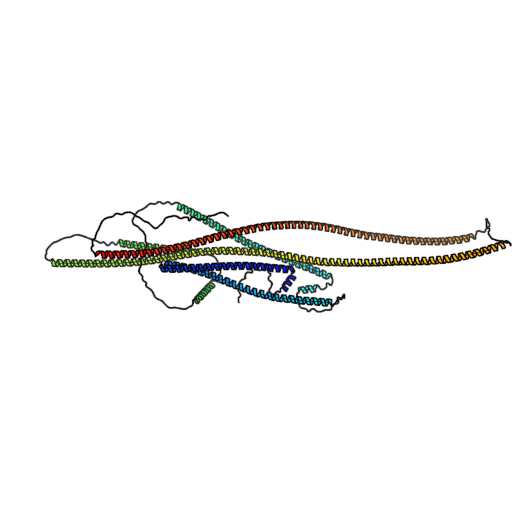SN A O 1
ATOM 2231 N N . ALA A 1 279 ? -32.924 -14.500 1.912 1.00 90.75 279 ALA A N 1
ATOM 2232 C CA . ALA A 1 279 ? -33.251 -15.138 3.193 1.00 90.75 279 ALA A CA 1
ATOM 2233 C C . ALA A 1 279 ? -33.214 -14.183 4.409 1.00 90.75 279 ALA A C 1
ATOM 2235 O O . ALA A 1 279 ? -33.805 -14.480 5.452 1.00 90.75 279 ALA A O 1
ATOM 2236 N N . VAL A 1 280 ? -32.518 -13.044 4.308 1.00 88.38 280 VAL A N 1
ATOM 2237 C CA . VAL A 1 280 ? -32.576 -11.960 5.305 1.00 88.38 280 VAL A CA 1
ATOM 2238 C C . VAL A 1 280 ? -33.808 -11.082 5.076 1.00 88.38 280 VAL A C 1
ATOM 2240 O O . VAL A 1 280 ? -34.493 -10.757 6.045 1.00 88.38 280 VAL A O 1
ATOM 2243 N N . LEU A 1 281 ? -34.130 -10.754 3.820 1.00 88.50 281 LEU A N 1
ATOM 2244 C CA . LEU A 1 281 ? -35.310 -9.962 3.460 1.00 88.50 281 LEU A CA 1
ATOM 2245 C C . LEU A 1 281 ? -36.614 -10.655 3.875 1.00 88.50 281 LEU A C 1
ATOM 2247 O O . LEU A 1 281 ? -37.407 -10.051 4.593 1.00 88.50 281 LEU A O 1
ATOM 2251 N N . THR A 1 282 ? -36.808 -11.937 3.544 1.00 90.88 282 THR A N 1
ATOM 2252 C CA . THR A 1 282 ? -38.028 -12.668 3.943 1.00 90.88 282 THR A CA 1
ATOM 2253 C C . THR A 1 282 ? -38.186 -12.743 5.464 1.00 90.88 282 THR A C 1
ATOM 2255 O O . THR A 1 282 ? -39.289 -12.572 5.981 1.00 90.88 282 THR A O 1
ATOM 2258 N N . ARG A 1 283 ? -37.085 -12.917 6.210 1.00 89.12 283 ARG A N 1
ATOM 2259 C CA . ARG A 1 283 ? -37.102 -12.893 7.682 1.00 89.12 283 ARG A CA 1
ATOM 2260 C C . ARG A 1 283 ? -37.446 -11.504 8.235 1.00 89.12 283 ARG A C 1
ATOM 2262 O O . ARG A 1 283 ? -38.145 -11.412 9.242 1.00 89.12 283 ARG A O 1
ATOM 2269 N N . ALA A 1 284 ? -36.996 -10.430 7.587 1.00 83.75 284 ALA A N 1
ATOM 2270 C CA . ALA A 1 284 ? -37.374 -9.066 7.953 1.00 83.75 284 ALA A CA 1
ATOM 2271 C C . ALA A 1 284 ? -38.867 -8.791 7.672 1.00 83.75 284 ALA A C 1
ATOM 2273 O O . ALA A 1 284 ? -39.540 -8.181 8.499 1.00 83.75 284 ALA A O 1
ATOM 2274 N N . GLU A 1 285 ? -39.420 -9.307 6.570 1.00 89.62 285 GLU A N 1
ATOM 2275 C CA . GLU A 1 285 ? -40.857 -9.243 6.254 1.00 89.62 285 GLU A CA 1
ATOM 2276 C C . GLU A 1 285 ? -41.723 -10.069 7.224 1.00 89.62 285 GLU A C 1
ATOM 2278 O O . GLU A 1 285 ? -42.863 -9.706 7.520 1.00 89.62 285 GLU A O 1
ATOM 2283 N N . GLU A 1 286 ? -41.215 -11.196 7.730 1.00 89.75 286 GLU A N 1
ATOM 2284 C CA . GLU A 1 286 ? -41.851 -11.976 8.803 1.00 89.75 286 GLU A CA 1
ATOM 2285 C C . GLU A 1 286 ? -41.851 -11.214 10.135 1.00 89.75 286 GLU A C 1
ATOM 2287 O O . GLU A 1 286 ? -42.885 -11.138 10.802 1.00 89.75 286 GLU A O 1
ATOM 2292 N N . GLN A 1 287 ? -40.726 -10.590 10.497 1.00 85.06 287 GLN A N 1
ATOM 2293 C CA . GLN A 1 287 ? -40.627 -9.745 11.690 1.00 85.06 287 GLN A CA 1
ATOM 2294 C C . GLN A 1 287 ? -41.513 -8.494 11.585 1.00 85.06 287 GLN A C 1
ATOM 2296 O O . GLN A 1 287 ? -42.190 -8.156 12.554 1.00 85.06 287 GLN A O 1
ATOM 2301 N N . GLY A 1 288 ? -41.596 -7.861 10.411 1.00 84.94 288 GLY A N 1
ATOM 2302 C CA . GLY A 1 288 ? -42.516 -6.752 10.141 1.00 84.94 288 GLY A CA 1
ATOM 2303 C C . GLY A 1 288 ? -43.974 -7.140 10.397 1.00 84.94 288 GLY A C 1
ATOM 2304 O O . GLY A 1 288 ? -44.641 -6.513 11.218 1.00 84.94 288 GLY A O 1
ATOM 2305 N N . ARG A 1 289 ? -44.439 -8.248 9.801 1.00 88.81 289 ARG A N 1
ATOM 2306 C CA . ARG A 1 289 ? -45.799 -8.781 10.022 1.00 88.81 289 ARG A CA 1
ATOM 2307 C C . ARG A 1 289 ? -46.070 -9.157 11.485 1.00 88.81 289 ARG A C 1
ATOM 2309 O O . ARG A 1 289 ? -47.187 -8.978 11.973 1.00 88.81 289 ARG A O 1
ATOM 2316 N N . MET A 1 290 ? -45.064 -9.649 12.213 1.00 84.38 290 MET A N 1
ATOM 2317 C CA . MET A 1 290 ? -45.177 -9.907 13.655 1.00 84.38 290 MET A CA 1
ATOM 2318 C C . MET A 1 290 ? -45.355 -8.604 14.453 1.00 84.38 290 MET A C 1
ATOM 2320 O O . MET A 1 290 ? -46.227 -8.530 15.317 1.00 84.38 290 MET A O 1
ATOM 2324 N N . ILE A 1 291 ? -44.576 -7.567 14.137 1.00 84.88 291 ILE A N 1
ATOM 2325 C CA . ILE A 1 291 ? -44.653 -6.243 14.772 1.00 84.88 291 ILE A CA 1
ATOM 2326 C C . ILE A 1 291 ? -45.998 -5.561 14.471 1.00 84.88 291 ILE A C 1
ATOM 2328 O O . ILE A 1 291 ? -46.606 -4.987 15.372 1.00 84.88 291 ILE A O 1
ATOM 2332 N N . GLU A 1 292 ? -46.521 -5.670 13.248 1.00 89.06 292 GLU A N 1
ATOM 2333 C CA . GLU A 1 292 ? -47.863 -5.186 12.884 1.00 89.06 292 GLU A CA 1
ATOM 2334 C C . GLU A 1 292 ? -48.974 -5.891 13.681 1.00 89.06 292 GLU A C 1
ATOM 2336 O O . GLU A 1 292 ? -49.881 -5.236 14.208 1.00 89.06 292 GLU A O 1
ATOM 2341 N N . SER A 1 293 ? -48.883 -7.215 13.839 1.00 86.88 293 SER A N 1
ATOM 2342 C CA . SER A 1 293 ? -49.808 -8.000 14.668 1.00 86.88 293 SER A CA 1
ATOM 2343 C C . SER A 1 293 ? -49.750 -7.582 16.146 1.00 86.88 293 SER A C 1
ATOM 2345 O O . SER A 1 293 ? -50.786 -7.351 16.778 1.00 86.88 293 SER A O 1
ATOM 2347 N N . LEU A 1 294 ? -48.542 -7.372 16.684 1.00 86.44 294 LEU A N 1
ATOM 2348 C CA . LEU A 1 294 ? -48.343 -6.867 18.044 1.00 86.44 294 LEU A CA 1
ATOM 2349 C C . LEU A 1 294 ? -48.941 -5.465 18.216 1.00 86.44 294 LEU A C 1
ATOM 2351 O O . LEU A 1 294 ? -49.741 -5.274 19.132 1.00 86.44 294 LEU A O 1
ATOM 2355 N N . HIS A 1 295 ? -48.669 -4.519 17.311 1.00 84.56 295 HIS A N 1
ATOM 2356 C CA . HIS A 1 295 ? -49.288 -3.188 17.332 1.00 84.56 295 HIS A CA 1
ATOM 2357 C C . HIS A 1 295 ? -50.822 -3.251 17.264 1.00 84.56 295 HIS A C 1
ATOM 2359 O O . HIS A 1 295 ? -51.495 -2.525 17.997 1.00 84.56 295 HIS A O 1
ATOM 2365 N N . THR A 1 296 ? -51.384 -4.151 16.452 1.00 88.69 296 THR A N 1
ATOM 2366 C CA . THR A 1 296 ? -52.838 -4.363 16.360 1.00 88.69 296 THR A CA 1
ATOM 2367 C C . THR A 1 296 ? -53.415 -4.867 17.687 1.00 88.69 296 THR A C 1
ATOM 2369 O O . THR A 1 296 ? -54.427 -4.345 18.161 1.00 88.69 296 THR A O 1
ATOM 2372 N N . SER A 1 297 ? -52.754 -5.832 18.337 1.00 78.94 297 SER A N 1
ATOM 2373 C CA . SER A 1 297 ? -53.187 -6.349 19.642 1.00 78.94 297 SER A CA 1
ATOM 2374 C C . SER A 1 297 ? -53.062 -5.306 20.763 1.00 78.94 297 SER A C 1
ATOM 2376 O O . SER A 1 297 ? -54.003 -5.125 21.533 1.00 78.94 297 SER A O 1
ATOM 2378 N N . VAL A 1 298 ? -51.966 -4.540 20.808 1.00 88.75 298 VAL A N 1
ATOM 2379 C CA . VAL A 1 298 ? -51.753 -3.456 21.783 1.00 88.75 298 VAL A CA 1
ATOM 2380 C C . VAL A 1 298 ? -52.780 -2.336 21.596 1.00 88.75 298 VAL A C 1
ATOM 2382 O O . VAL A 1 298 ? -53.324 -1.840 22.581 1.00 88.75 298 VAL A O 1
ATOM 2385 N N . ALA A 1 299 ? -53.120 -1.974 20.355 1.00 85.56 299 ALA A N 1
ATOM 2386 C CA . ALA A 1 299 ? -54.182 -1.008 20.073 1.00 85.56 299 ALA A CA 1
ATOM 2387 C C . ALA A 1 299 ? -55.570 -1.502 20.532 1.00 85.56 299 ALA A C 1
ATOM 2389 O O . ALA A 1 299 ? -56.389 -0.701 20.988 1.00 85.56 299 ALA A O 1
ATOM 2390 N N . MET A 1 300 ? -55.829 -2.812 20.458 1.00 89.94 300 MET A N 1
ATOM 2391 C CA . MET A 1 300 ? -57.067 -3.425 20.946 1.00 89.94 300 MET A CA 1
ATOM 2392 C C . MET A 1 300 ? -57.127 -3.461 22.482 1.00 89.94 300 MET A C 1
ATOM 2394 O O . MET A 1 300 ? -58.107 -2.985 23.054 1.00 89.94 300 MET A O 1
ATOM 2398 N N . TYR A 1 301 ? -56.058 -3.889 23.164 1.00 83.56 301 TYR A N 1
ATOM 2399 C CA . TYR A 1 301 ? -55.972 -3.819 24.630 1.00 83.56 301 TYR A CA 1
ATOM 2400 C C . TYR A 1 301 ? -56.069 -2.384 25.158 1.00 83.56 301 TYR A C 1
ATOM 2402 O O . TYR A 1 301 ? -56.743 -2.141 26.158 1.00 83.56 301 TYR A O 1
ATOM 2410 N N . LYS A 1 302 ? -55.461 -1.413 24.464 1.00 88.50 302 LYS A N 1
ATOM 2411 C CA . LYS A 1 302 ? -55.576 0.007 24.811 1.00 88.50 302 LYS A CA 1
ATOM 2412 C C . LYS A 1 302 ? -57.024 0.502 24.726 1.00 88.50 302 LYS A C 1
ATOM 2414 O O . LYS A 1 302 ? -57.460 1.196 25.639 1.00 88.50 302 LYS A O 1
ATOM 2419 N N . LYS A 1 303 ? -57.792 0.104 23.702 1.00 85.75 303 LYS A N 1
ATOM 2420 C CA . LYS A 1 303 ? -59.234 0.407 23.632 1.00 85.75 303 LYS A CA 1
ATOM 2421 C C . LYS A 1 303 ? -60.017 -0.199 24.795 1.00 85.75 303 LYS A C 1
ATOM 2423 O O . LYS A 1 303 ? -60.773 0.526 25.427 1.00 85.75 303 LYS A O 1
ATOM 2428 N N . LEU A 1 304 ? -59.802 -1.480 25.102 1.00 79.69 304 LEU A N 1
ATOM 2429 C CA . LEU A 1 304 ? -60.477 -2.150 26.222 1.00 79.69 304 LEU A CA 1
ATOM 2430 C C . LEU A 1 304 ? -60.185 -1.443 27.556 1.00 79.69 304 LEU A C 1
ATOM 2432 O O . LEU A 1 304 ? -61.100 -1.192 28.336 1.00 79.69 304 LEU A O 1
ATOM 2436 N N . TYR A 1 305 ? -58.934 -1.032 27.782 1.00 78.31 305 TYR A N 1
ATOM 2437 C CA . TYR A 1 305 ? -58.547 -0.243 28.954 1.00 78.31 305 TYR A CA 1
ATOM 2438 C C . TYR A 1 305 ? -59.212 1.148 28.973 1.00 78.31 305 TYR A C 1
ATOM 2440 O O . TYR A 1 305 ? -59.724 1.583 30.002 1.00 78.31 305 TYR A O 1
ATOM 2448 N N . GLU A 1 306 ? -59.273 1.837 27.830 1.00 83.06 306 GLU A N 1
ATOM 2449 C CA . GLU A 1 306 ? -59.975 3.120 27.676 1.00 83.06 306 GLU A CA 1
ATOM 2450 C C . GLU A 1 306 ? -61.510 3.011 27.769 1.00 83.06 306 GLU A C 1
ATOM 2452 O O . GLU A 1 306 ? -62.181 4.038 27.896 1.00 83.06 306 GLU A O 1
ATOM 2457 N N . GLU A 1 307 ? -62.090 1.816 27.672 1.00 75.94 307 GLU A N 1
ATOM 2458 C CA . GLU A 1 307 ? -63.520 1.545 27.871 1.00 75.94 307 GLU A CA 1
ATOM 2459 C C . GLU A 1 307 ? -63.810 1.204 29.342 1.00 75.94 307 GLU A C 1
ATOM 2461 O O . GLU A 1 307 ? -64.663 1.848 29.957 1.00 75.94 307 GLU A O 1
ATOM 2466 N N . GLU A 1 308 ? -63.010 0.327 29.956 1.00 70.44 308 GLU A N 1
ATOM 2467 C CA . GLU A 1 308 ? -63.005 0.061 31.405 1.00 70.44 308 GLU A CA 1
ATOM 2468 C C . GLU A 1 308 ? -62.854 1.342 32.241 1.00 70.44 308 GLU A C 1
ATOM 2470 O O . GLU A 1 308 ? -63.612 1.593 33.184 1.00 70.44 308 GLU A O 1
ATOM 2475 N N . HIS A 1 309 ? -61.921 2.217 31.854 1.00 65.69 309 HIS A N 1
ATOM 2476 C CA . HIS A 1 309 ? -61.662 3.465 32.572 1.00 65.69 309 HIS A CA 1
ATOM 2477 C C . HIS A 1 309 ? -62.802 4.498 32.416 1.00 65.69 309 HIS A C 1
ATOM 2479 O O . HIS A 1 309 ? -62.955 5.382 33.266 1.00 65.69 309 HIS A O 1
ATOM 2485 N N . LYS A 1 310 ? -63.643 4.383 31.374 1.00 69.81 310 LYS A N 1
ATOM 2486 C CA . LYS A 1 310 ? -64.876 5.184 31.224 1.00 69.81 310 LYS A CA 1
ATOM 2487 C C . LYS A 1 310 ? -66.006 4.643 32.097 1.00 69.81 310 LYS A C 1
ATOM 2489 O O . LYS A 1 310 ? -66.705 5.439 32.720 1.00 69.81 310 LYS A O 1
ATOM 2494 N N . LEU A 1 311 ? -66.153 3.318 32.192 1.00 58.94 311 LEU A N 1
ATOM 2495 C CA . LEU A 1 311 ? -67.128 2.679 33.084 1.00 58.94 311 LEU A CA 1
ATOM 2496 C C . LEU A 1 311 ? -66.852 3.054 34.548 1.00 58.94 311 LEU A C 1
ATOM 2498 O O . LEU A 1 311 ? -67.740 3.569 35.232 1.00 58.94 311 LEU A O 1
ATOM 2502 N N . HIS A 1 312 ? -65.602 2.920 34.995 1.00 49.25 312 HIS A N 1
ATOM 2503 C CA . HIS A 1 312 ? -65.186 3.267 36.358 1.00 49.25 312 HIS A CA 1
ATOM 2504 C C . HIS A 1 312 ? -65.346 4.758 36.709 1.00 49.25 312 HIS A C 1
ATOM 2506 O O . HIS A 1 312 ? -65.552 5.096 37.873 1.00 49.25 312 HIS A O 1
ATOM 2512 N N . SER A 1 313 ? -65.338 5.660 35.721 1.00 47.34 313 SER A N 1
ATOM 2513 C CA . SER A 1 313 ? -65.547 7.099 35.943 1.00 47.34 313 SER A CA 1
ATOM 2514 C C . SER A 1 313 ? -67.017 7.500 36.180 1.00 47.34 313 SER A C 1
ATOM 2516 O O . SER A 1 313 ? -67.289 8.685 36.382 1.00 47.34 313 SER A O 1
ATOM 2518 N N . SER A 1 314 ? -67.975 6.565 36.119 1.00 40.47 314 SER A N 1
ATOM 2519 C CA . SER A 1 314 ? -69.411 6.880 36.003 1.00 40.47 314 SER A CA 1
ATOM 2520 C C . SER A 1 314 ? -70.266 6.683 37.268 1.00 40.47 314 SER A C 1
ATOM 2522 O O . SER A 1 314 ? -71.469 6.943 37.221 1.00 40.47 314 SER A O 1
ATOM 2524 N N . HIS A 1 315 ? -69.692 6.259 38.405 1.00 33.38 315 HIS A N 1
ATOM 2525 C CA . HIS A 1 315 ? -70.468 5.868 39.595 1.00 33.38 315 HIS A CA 1
ATOM 2526 C C . HIS A 1 315 ? -70.273 6.777 40.830 1.00 33.38 315 HIS A C 1
ATOM 2528 O O . HIS A 1 315 ? -69.402 6.514 41.662 1.00 33.38 315 HIS A O 1
ATOM 2534 N N . PRO A 1 316 ? -71.112 7.813 41.026 1.00 42.72 316 PRO A N 1
ATOM 2535 C CA . PRO A 1 316 ? -71.220 8.511 42.303 1.00 42.72 316 PRO A CA 1
ATOM 2536 C C . PRO A 1 316 ? -72.164 7.750 43.248 1.00 42.72 316 PRO A C 1
ATOM 2538 O O . PRO A 1 316 ? -73.300 7.445 42.878 1.00 42.72 316 PRO A O 1
ATOM 2541 N N . ARG A 1 317 ? -71.750 7.498 44.497 1.00 34.75 317 ARG A N 1
ATOM 2542 C CA . ARG A 1 317 ? -72.660 6.982 45.534 1.00 34.75 317 ARG A CA 1
ATOM 2543 C C . ARG A 1 317 ? -72.517 7.740 46.850 1.00 34.75 317 ARG A C 1
ATOM 2545 O O . ARG A 1 317 ? -71.428 7.862 47.402 1.00 34.75 317 ARG A O 1
ATOM 2552 N N . THR A 1 318 ? -73.636 8.292 47.304 1.00 31.55 318 THR A N 1
ATOM 2553 C CA . THR A 1 318 ? -73.762 9.170 48.472 1.00 31.55 318 THR A CA 1
ATOM 2554 C C . THR A 1 318 ? -73.842 8.408 49.798 1.00 31.55 318 THR A C 1
ATOM 2556 O O . THR A 1 318 ? -74.124 7.213 49.842 1.00 31.55 318 THR A O 1
ATOM 2559 N N . VAL A 1 319 ? -73.576 9.136 50.885 1.00 39.88 319 VAL A N 1
ATOM 2560 C CA . VAL A 1 319 ? -73.572 8.657 52.275 1.00 39.88 319 VAL A CA 1
ATOM 2561 C C . VAL A 1 319 ? -74.983 8.647 52.866 1.00 39.88 319 VAL A C 1
ATOM 2563 O O . VAL A 1 319 ? -75.675 9.654 52.762 1.00 39.88 319 VAL A O 1
ATOM 2566 N N . GLU A 1 320 ? -75.340 7.588 53.600 1.00 28.38 320 GLU A N 1
ATOM 2567 C CA . GLU A 1 320 ? -76.292 7.663 54.722 1.00 28.38 320 GLU A CA 1
ATOM 2568 C C . GLU A 1 320 ? -76.030 6.549 55.765 1.00 28.38 320 GLU A C 1
ATOM 2570 O O . GLU A 1 320 ? -75.405 5.534 55.456 1.00 28.38 320 GLU A O 1
ATOM 2575 N N . ALA A 1 321 ? -76.411 6.790 57.027 1.00 28.28 321 ALA A N 1
ATOM 2576 C CA . ALA A 1 321 ? -76.076 6.016 58.245 1.00 28.28 321 ALA A CA 1
ATOM 2577 C C . ALA A 1 321 ? -77.020 6.470 59.405 1.00 28.28 321 ALA A C 1
ATOM 2579 O O . ALA A 1 321 ? -77.888 7.301 59.127 1.00 28.28 321 ALA A O 1
ATOM 2580 N N . PRO A 1 322 ? -76.859 6.104 60.709 1.00 51.56 322 PRO A N 1
ATOM 2581 C CA . PRO A 1 322 ? -76.026 5.079 61.367 1.00 51.56 322 PRO A CA 1
ATOM 2582 C C . PRO A 1 322 ? -76.932 4.004 62.068 1.00 51.56 322 PRO A C 1
ATOM 2584 O O . PRO A 1 322 ? -77.516 3.242 61.306 1.00 51.56 322 PRO A O 1
ATOM 2587 N N . PRO A 1 323 ? -77.228 3.919 63.398 1.00 50.34 323 PRO A N 1
ATOM 2588 C CA . PRO A 1 323 ? -76.418 4.025 64.630 1.00 50.34 323 PRO A CA 1
ATOM 2589 C C . PRO A 1 323 ? -76.625 2.913 65.707 1.00 50.34 323 PRO A C 1
ATOM 2591 O O . PRO A 1 323 ? -77.731 2.705 66.198 1.00 50.34 323 PRO A O 1
ATOM 2594 N N . GLY A 1 324 ? -75.532 2.350 66.250 1.00 27.91 324 GLY A N 1
ATOM 2595 C CA . GLY A 1 324 ? -75.512 1.697 67.581 1.00 27.91 324 GLY A CA 1
ATOM 2596 C C . GLY A 1 324 ? -74.520 0.525 67.712 1.00 27.91 324 GLY A C 1
ATOM 2597 O O . GLY A 1 324 ? -74.397 -0.255 66.782 1.00 27.91 324 GLY A O 1
ATOM 2598 N N . LEU A 1 325 ? -73.787 0.326 68.821 1.00 30.08 325 LEU A N 1
ATOM 2599 C CA . LEU A 1 325 ? -73.708 1.089 70.083 1.00 30.08 325 LEU A CA 1
ATOM 2600 C C . LEU A 1 325 ? -72.401 0.754 70.858 1.00 30.08 325 LEU A C 1
ATOM 2602 O O . LEU A 1 325 ? -72.231 -0.393 71.242 1.00 30.08 325 LEU A O 1
ATOM 2606 N N . ARG A 1 326 ? -71.590 1.778 71.211 1.00 30.20 326 ARG A N 1
ATOM 2607 C CA . ARG A 1 326 ? -70.548 1.813 72.292 1.00 30.20 326 ARG A CA 1
ATOM 2608 C C . ARG A 1 326 ? -69.324 0.852 72.170 1.00 30.20 326 ARG A C 1
ATOM 2610 O O . ARG A 1 326 ? -69.435 -0.228 71.626 1.00 30.20 326 ARG A O 1
ATOM 2617 N N . ALA A 1 327 ? -68.121 1.176 72.677 1.00 28.55 327 ALA A N 1
ATOM 2618 C CA . ALA A 1 327 ? -67.629 2.382 73.376 1.00 28.55 327 ALA A CA 1
ATOM 2619 C C . ALA A 1 327 ? -66.084 2.571 73.272 1.00 28.55 327 ALA A C 1
ATOM 2621 O O . ALA A 1 327 ? -65.369 1.604 73.069 1.00 28.55 327 ALA A O 1
ATOM 2622 N N . SER A 1 328 ? -65.623 3.818 73.498 1.00 32.06 328 SER A N 1
ATOM 2623 C CA . SER A 1 328 ? -64.348 4.270 74.132 1.00 32.06 328 SER A CA 1
ATOM 2624 C C . SER A 1 328 ? -62.993 3.603 73.771 1.00 32.06 328 SER A C 1
ATOM 2626 O O . SER A 1 328 ? -62.807 2.422 74.004 1.00 32.06 328 SER A O 1
ATOM 2628 N N . ARG A 1 329 ? -61.996 4.319 73.200 1.00 31.45 329 ARG A N 1
ATOM 2629 C CA . ARG A 1 329 ? -61.035 5.283 73.839 1.00 31.45 329 ARG A CA 1
ATOM 2630 C C . ARG A 1 329 ? -60.057 4.626 74.852 1.00 31.45 329 ARG A C 1
ATOM 2632 O O . ARG A 1 329 ? -60.534 3.887 75.696 1.00 31.45 329 ARG A O 1
ATOM 2639 N N . LEU A 1 330 ? -58.749 4.941 74.937 1.00 30.28 330 LEU A N 1
ATOM 2640 C CA . LEU A 1 330 ? -57.831 5.823 74.169 1.00 30.28 330 LEU A CA 1
ATOM 2641 C C . LEU A 1 330 ? -56.348 5.583 74.598 1.00 30.28 330 LEU A C 1
ATOM 2643 O O . LEU A 1 330 ? -56.120 5.188 75.735 1.00 30.28 330 LEU A O 1
ATOM 2647 N N . ALA A 1 331 ? -55.387 6.019 73.764 1.00 26.92 331 ALA A N 1
ATOM 2648 C CA . ALA A 1 331 ? -53.992 6.404 74.098 1.00 26.92 331 ALA A CA 1
ATOM 2649 C C . ALA A 1 331 ? -52.919 5.323 74.430 1.00 26.92 331 ALA A C 1
ATOM 2651 O O . ALA A 1 331 ? -53.208 4.153 74.648 1.00 26.92 331 ALA A O 1
ATOM 2652 N N . VAL A 1 332 ? -51.651 5.771 74.392 1.00 41.47 332 VAL A N 1
ATOM 2653 C CA . VAL A 1 332 ? -50.362 5.029 74.392 1.00 41.47 332 VAL A CA 1
ATOM 2654 C C . VAL A 1 332 ? -49.488 5.514 75.568 1.00 41.47 332 VAL A C 1
ATOM 2656 O O . VAL A 1 332 ? -49.515 6.718 75.838 1.00 41.47 332 VAL A O 1
ATOM 2659 N N . PRO A 1 333 ? -48.745 4.635 76.286 1.00 39.25 333 PRO A N 1
ATOM 2660 C CA . PRO A 1 333 ? -47.267 4.765 76.329 1.00 39.25 333 PRO A CA 1
ATOM 2661 C C . PRO A 1 333 ? -46.455 3.448 76.535 1.00 39.25 333 PRO A C 1
ATOM 2663 O O . PRO A 1 333 ? -47.002 2.397 76.857 1.00 39.25 333 PRO A O 1
ATOM 2666 N N . LEU A 1 334 ? -45.118 3.539 76.393 1.00 34.69 334 LEU A N 1
ATOM 2667 C CA . LEU A 1 334 ? -44.105 2.607 76.957 1.00 34.69 334 LEU A CA 1
ATOM 2668 C C . LEU A 1 334 ? -44.206 2.588 78.512 1.00 34.69 334 LEU A C 1
ATOM 2670 O O . LEU A 1 334 ? -44.642 3.587 79.073 1.00 34.69 334 LEU A O 1
ATOM 2674 N N . THR A 1 335 ? -43.850 1.542 79.281 1.00 32.25 335 THR A N 1
ATOM 2675 C CA . THR A 1 335 ? -42.478 1.031 79.554 1.00 32.25 335 THR A CA 1
ATOM 2676 C C . THR A 1 335 ? -42.460 -0.289 80.380 1.00 32.25 335 THR A C 1
ATOM 2678 O O . THR A 1 335 ? -43.310 -0.489 81.236 1.00 32.25 335 THR A O 1
ATOM 2681 N N . THR A 1 336 ? -41.420 -1.121 80.178 1.00 29.88 336 THR A N 1
ATOM 2682 C CA . THR A 1 336 ? -40.680 -1.996 81.146 1.00 29.88 336 THR A CA 1
ATOM 2683 C C . THR A 1 336 ? -41.376 -2.743 82.318 1.00 29.88 336 THR A C 1
ATOM 2685 O O . THR A 1 336 ? -41.865 -2.092 83.236 1.00 29.88 336 THR A O 1
ATOM 2688 N N . LEU A 1 337 ? -41.182 -4.078 82.431 1.00 27.02 337 LEU A N 1
ATOM 2689 C CA . LEU A 1 337 ? -40.340 -4.747 83.472 1.00 27.02 337 LEU A CA 1
ATOM 2690 C C . LEU A 1 337 ? -40.493 -6.298 83.540 1.00 27.02 337 LEU A C 1
ATOM 2692 O O . LEU A 1 337 ? -41.484 -6.818 84.032 1.00 27.02 337 LEU A O 1
ATOM 2696 N N . THR A 1 338 ? -39.435 -7.000 83.110 1.00 30.38 338 THR A N 1
ATOM 2697 C CA . THR A 1 338 ? -38.769 -8.187 83.720 1.00 30.38 338 THR A CA 1
ATOM 2698 C C . THR A 1 338 ? -39.504 -9.400 84.339 1.00 30.38 338 THR A C 1
ATOM 2700 O O . THR A 1 338 ? -40.309 -9.265 85.253 1.00 30.38 338 THR A O 1
ATOM 2703 N N . SER A 1 339 ? -38.890 -10.570 84.069 1.00 26.22 339 SER A N 1
ATOM 2704 C CA . SER A 1 339 ? -38.702 -11.746 84.957 1.00 26.22 339 SER A CA 1
ATOM 2705 C C . SER A 1 339 ? -39.704 -12.911 84.863 1.00 26.22 339 SER A C 1
ATOM 2707 O O . SER A 1 339 ? -40.808 -12.842 85.393 1.00 26.22 339 SER A O 1
ATOM 2709 N N . ILE A 1 340 ? -39.268 -14.041 84.285 1.00 27.03 340 ILE A N 1
ATOM 2710 C CA . ILE A 1 340 ? -38.702 -15.191 85.032 1.00 27.03 340 ILE A CA 1
ATOM 2711 C C . ILE A 1 340 ? -37.969 -16.137 84.049 1.00 27.03 340 ILE A C 1
ATOM 2713 O O . ILE A 1 340 ? -38.313 -16.200 82.870 1.00 27.03 340 ILE A O 1
ATOM 2717 N N . GLU A 1 341 ? -36.927 -16.833 84.517 1.00 29.50 341 GLU A N 1
ATOM 2718 C CA . GLU A 1 341 ? -36.126 -17.799 83.741 1.00 29.50 341 GLU A CA 1
ATOM 2719 C C . GLU A 1 341 ? -36.621 -19.263 83.835 1.00 29.50 341 GLU A C 1
ATOM 2721 O O . GLU A 1 341 ? -37.444 -19.604 84.679 1.00 29.50 341 GLU A O 1
ATOM 2726 N N . LEU A 1 342 ? -35.953 -20.108 83.029 1.00 30.72 342 LEU A N 1
ATOM 2727 C CA . LEU A 1 342 ? -35.698 -21.565 83.088 1.00 30.72 342 LEU A CA 1
ATOM 2728 C C . LEU A 1 342 ? -36.329 -22.363 81.932 1.00 30.72 342 LEU A C 1
ATOM 2730 O O . LEU A 1 342 ? -37.534 -22.327 81.731 1.00 30.72 342 LEU A O 1
ATOM 2734 N N . ARG A 1 343 ? -35.566 -23.016 81.036 1.00 32.84 343 ARG A N 1
ATOM 2735 C CA . ARG A 1 343 ? -34.401 -23.948 81.138 1.00 32.84 343 ARG A CA 1
ATOM 2736 C C . ARG A 1 343 ? -34.743 -25.374 81.595 1.00 32.84 343 ARG A C 1
ATOM 2738 O O . ARG A 1 343 ? -34.649 -25.685 82.776 1.00 32.84 343 ARG A O 1
ATOM 2745 N N . VAL A 1 344 ? -34.932 -26.244 80.602 1.00 26.34 344 VAL A N 1
ATOM 2746 C CA . VAL A 1 344 ? -34.645 -27.696 80.573 1.00 26.34 344 VAL A CA 1
ATOM 2747 C C . VAL A 1 344 ? -34.274 -27.953 79.095 1.00 26.34 344 VAL A C 1
ATOM 2749 O O . VAL A 1 344 ? -35.140 -27.788 78.246 1.00 26.34 344 VAL A O 1
ATOM 2752 N N . SER A 1 345 ? -33.023 -28.066 78.624 1.00 28.67 345 SER A N 1
ATOM 2753 C CA . SER A 1 345 ? -31.867 -28.914 78.992 1.00 28.67 345 SER A CA 1
ATOM 2754 C C . SER A 1 345 ? -32.183 -30.414 79.034 1.00 28.67 345 SER A C 1
ATOM 2756 O O . SER A 1 345 ? -33.078 -30.797 79.766 1.00 28.67 345 SER A O 1
ATOM 2758 N N . ALA A 1 346 ? -31.450 -31.345 78.417 1.00 32.88 346 ALA A N 1
ATOM 2759 C CA . ALA A 1 346 ? -30.359 -31.337 77.426 1.00 32.88 346 ALA A CA 1
ATOM 2760 C C . ALA A 1 346 ? -30.035 -32.834 77.114 1.00 32.88 346 ALA A C 1
ATOM 2762 O O . ALA A 1 346 ? -30.803 -33.712 77.496 1.00 32.88 346 ALA A O 1
ATOM 2763 N N . VAL A 1 347 ? -28.851 -33.123 76.550 1.00 31.14 347 VAL A N 1
ATOM 2764 C CA . VAL A 1 347 ? -28.134 -34.421 76.623 1.00 31.14 347 VAL A CA 1
ATOM 2765 C C . VAL A 1 347 ? -28.667 -35.581 75.756 1.00 31.14 347 VAL A C 1
ATOM 2767 O O . VAL A 1 347 ? -29.484 -36.388 76.186 1.00 31.14 347 VAL A O 1
ATOM 2770 N N . PHE A 1 348 ? -28.011 -35.806 74.613 1.00 23.69 348 PHE A N 1
ATOM 2771 C CA . PHE A 1 348 ? -26.885 -36.756 74.616 1.00 23.69 348 PHE A CA 1
ATOM 2772 C C . PHE A 1 348 ? -25.769 -36.297 73.665 1.00 23.69 348 PHE A C 1
ATOM 2774 O O . PHE A 1 348 ? -26.017 -35.509 72.756 1.00 23.69 348 PHE A O 1
ATOM 2781 N N . GLU A 1 349 ? -24.531 -36.720 73.927 1.00 37.91 349 GLU A N 1
ATOM 2782 C CA . GLU A 1 349 ? -23.309 -36.135 73.356 1.00 37.91 349 GLU A CA 1
ATOM 2783 C C . GLU A 1 349 ? -22.204 -37.205 73.172 1.00 37.91 349 GLU A C 1
ATOM 2785 O O . GLU A 1 349 ? -22.312 -38.304 73.710 1.00 37.91 349 GLU A O 1
ATOM 2790 N N . PHE A 1 350 ? -21.130 -36.844 72.456 1.00 29.67 350 PHE A N 1
ATOM 2791 C CA . PHE A 1 350 ? -19.841 -37.550 72.304 1.00 29.67 350 PHE A CA 1
ATOM 2792 C C . PHE A 1 350 ? -19.793 -38.936 71.624 1.00 29.67 350 PHE A C 1
ATOM 2794 O O . PHE A 1 350 ? -20.034 -39.971 72.237 1.00 29.67 350 PHE A O 1
ATOM 2801 N N . LEU A 1 351 ? -19.206 -38.962 70.417 1.00 27.62 351 LEU A N 1
ATOM 2802 C CA . LEU A 1 351 ? -17.812 -39.414 70.218 1.00 27.62 351 LEU A CA 1
ATOM 2803 C C . LEU A 1 351 ? -17.241 -38.889 68.875 1.00 27.62 351 LEU A C 1
ATOM 2805 O O . LEU A 1 351 ? -17.975 -38.353 68.052 1.00 27.62 351 LEU A O 1
ATOM 2809 N N . SER A 1 352 ? -15.914 -38.933 68.707 1.00 32.53 352 SER A N 1
ATOM 2810 C CA . SER A 1 352 ? -15.107 -38.177 67.716 1.00 32.53 352 SER A CA 1
ATOM 2811 C C . SER A 1 352 ? -13.693 -38.807 67.627 1.00 32.53 352 SER A C 1
ATOM 2813 O O . SER A 1 352 ? -13.391 -39.587 68.538 1.00 32.53 352 SER A O 1
ATOM 2815 N N . PRO A 1 353 ? -12.755 -38.474 66.700 1.00 61.34 353 PRO A N 1
ATOM 2816 C CA . PRO A 1 353 ? -12.805 -37.830 65.362 1.00 61.34 353 PRO A CA 1
ATOM 2817 C C . PRO A 1 353 ? -12.210 -38.728 64.219 1.00 61.34 353 PRO A C 1
ATOM 2819 O O . PRO A 1 353 ? -12.019 -39.924 64.405 1.00 61.34 353 PRO A O 1
ATOM 2822 N N . TRP A 1 354 ? -11.826 -38.109 63.082 1.00 39.19 354 TRP A N 1
ATOM 2823 C CA . TRP A 1 354 ? -10.963 -38.582 61.961 1.00 39.19 354 TRP A CA 1
ATOM 2824 C C . TRP A 1 354 ? -11.596 -39.365 60.787 1.00 39.19 354 TRP A C 1
ATOM 2826 O O . TRP A 1 354 ? -11.673 -40.589 60.786 1.00 39.19 354 TRP A O 1
ATOM 2836 N N . THR A 1 355 ? -11.847 -38.661 59.676 1.00 33.81 355 THR A N 1
ATOM 2837 C CA . THR A 1 355 ? -11.443 -39.061 58.303 1.00 33.81 355 THR A CA 1
ATOM 2838 C C . THR A 1 355 ? -11.477 -37.832 57.377 1.00 33.81 355 THR A C 1
ATOM 2840 O O . THR A 1 355 ? -12.111 -36.833 57.705 1.00 33.81 355 THR A O 1
ATOM 2843 N N . SER A 1 356 ? -10.735 -37.853 56.262 1.00 38.34 356 SER A N 1
ATOM 2844 C CA . SER A 1 356 ? -10.543 -36.676 55.388 1.00 38.34 356 SER A CA 1
ATOM 2845 C C . SER A 1 356 ? -11.638 -36.550 54.308 1.00 38.34 356 SER A C 1
ATOM 2847 O O . SER A 1 356 ? -11.965 -37.562 53.683 1.00 38.34 356 SER A O 1
ATOM 2849 N N . PRO A 1 357 ? -12.162 -35.339 54.007 1.00 51.00 357 PRO A N 1
ATOM 2850 C CA . PRO A 1 357 ? -13.273 -35.134 53.061 1.00 51.00 357 PRO A CA 1
ATOM 2851 C C . PRO A 1 357 ? -12.939 -35.398 51.577 1.00 51.00 357 PRO A C 1
ATOM 2853 O O . PRO A 1 357 ? -13.811 -35.295 50.720 1.00 51.00 357 PRO A O 1
ATOM 2856 N N . ILE A 1 358 ? -11.697 -35.767 51.250 1.00 46.56 358 ILE A N 1
ATOM 2857 C CA . ILE A 1 358 ? -11.221 -35.949 49.866 1.00 46.56 358 ILE A CA 1
ATOM 2858 C C . ILE A 1 358 ? -11.860 -37.173 49.174 1.00 46.56 358 ILE A C 1
ATOM 2860 O O . ILE A 1 358 ? -12.025 -37.173 47.956 1.00 46.56 358 ILE A O 1
ATOM 2864 N N . HIS A 1 359 ? -12.267 -38.205 49.922 1.00 44.03 359 HIS A N 1
ATOM 2865 C CA . HIS A 1 359 ? -12.822 -39.428 49.324 1.00 44.03 359 HIS A CA 1
ATOM 2866 C C . HIS A 1 359 ? -14.278 -39.315 48.845 1.00 44.03 359 HIS A C 1
ATOM 2868 O O . HIS A 1 359 ? -14.666 -40.092 47.975 1.00 44.03 359 HIS A O 1
ATOM 2874 N N . LEU A 1 360 ? -15.073 -38.367 49.357 1.00 50.41 360 LEU A N 1
ATOM 2875 C CA . LEU A 1 360 ? -16.478 -38.223 48.946 1.00 50.41 360 LEU A CA 1
ATOM 2876 C C . LEU A 1 360 ? -16.587 -37.624 47.533 1.00 50.41 360 LEU A C 1
ATOM 2878 O O . LEU A 1 360 ? -17.266 -38.181 46.672 1.00 50.41 360 LEU A O 1
ATOM 2882 N N . LEU A 1 361 ? -15.808 -36.568 47.272 1.00 52.00 361 LEU A N 1
ATOM 2883 C CA . LEU A 1 361 ? -15.742 -35.881 45.977 1.00 52.00 361 LEU A CA 1
ATOM 2884 C C . LEU A 1 361 ? -15.387 -36.820 44.815 1.00 52.00 361 LEU A C 1
ATOM 2886 O O . LEU A 1 361 ? -15.946 -36.687 43.732 1.00 52.00 361 LEU A O 1
ATOM 2890 N N . ILE A 1 362 ? -14.499 -37.797 45.029 1.00 50.38 362 ILE A N 1
ATOM 2891 C CA . ILE A 1 362 ? -14.100 -38.756 43.983 1.00 50.38 362 ILE A CA 1
ATOM 2892 C C . ILE A 1 362 ? -15.261 -39.695 43.610 1.00 50.38 362 ILE A C 1
ATOM 2894 O O . ILE A 1 362 ? -15.422 -40.034 42.438 1.00 50.38 362 ILE A O 1
ATOM 2898 N N . VAL A 1 363 ? -16.094 -40.096 44.577 1.00 50.75 363 VAL A N 1
ATOM 2899 C CA . VAL A 1 363 ? -17.248 -40.977 44.327 1.00 50.75 363 VAL A CA 1
ATOM 2900 C C . VAL A 1 363 ? -18.355 -40.229 43.581 1.00 50.75 363 VAL A C 1
ATOM 2902 O O . VAL A 1 363 ? -18.901 -40.763 42.615 1.00 50.75 363 VAL A O 1
ATOM 2905 N N . GLU A 1 364 ? -18.645 -38.984 43.964 1.00 54.97 364 GLU A N 1
ATOM 2906 C CA . GLU A 1 364 ? -19.652 -38.162 43.282 1.00 54.97 364 GLU A CA 1
ATOM 2907 C C . GLU A 1 364 ? -19.235 -37.818 41.844 1.00 54.97 364 GLU A C 1
ATOM 2909 O O . GLU A 1 364 ? -20.039 -37.978 40.923 1.00 54.97 364 GLU A O 1
ATOM 2914 N N . PHE A 1 365 ? -17.966 -37.455 41.612 1.00 55.69 365 PHE A N 1
ATOM 2915 C CA . PHE A 1 365 ? -17.465 -37.136 40.267 1.00 55.69 365 PHE A CA 1
ATOM 2916 C C . PHE A 1 365 ? -17.528 -38.342 39.314 1.00 55.69 365 PHE A C 1
ATOM 2918 O O . PHE A 1 365 ? -17.895 -38.197 38.147 1.00 55.69 365 PHE A O 1
ATOM 2925 N N . LEU A 1 366 ? -17.228 -39.551 39.809 1.00 49.56 366 LEU A N 1
ATOM 2926 C CA . LEU A 1 366 ? -17.342 -40.785 39.024 1.00 49.56 366 LEU A CA 1
ATOM 2927 C C . LEU A 1 366 ? -18.804 -41.156 38.725 1.00 49.56 366 LEU A C 1
ATOM 2929 O O . LEU A 1 366 ? -19.098 -41.593 37.612 1.00 49.56 366 LEU A O 1
ATOM 2933 N N . CYS A 1 367 ? -19.732 -40.932 39.661 1.00 46.91 367 CYS A N 1
ATOM 2934 C CA . CYS A 1 367 ? -21.163 -41.130 39.404 1.00 46.91 367 CYS A CA 1
ATOM 2935 C C . CYS A 1 367 ? -21.689 -40.153 38.339 1.00 46.91 367 CYS A C 1
ATOM 2937 O O . CYS A 1 367 ? -22.430 -40.560 37.441 1.00 46.91 367 CYS A O 1
ATOM 2939 N N . PHE A 1 368 ? -21.265 -38.885 38.391 1.00 56.47 368 PHE A N 1
ATOM 2940 C CA . PHE A 1 368 ? -21.665 -37.867 37.417 1.00 56.47 368 PHE A CA 1
ATOM 2941 C C . PHE A 1 368 ? -21.152 -38.188 36.003 1.00 56.47 368 PHE A C 1
ATOM 2943 O O . PHE A 1 368 ? -21.903 -38.083 35.032 1.00 56.47 368 PHE A O 1
ATOM 2950 N N . LEU A 1 369 ? -19.902 -38.653 35.884 1.00 44.59 369 LEU A N 1
ATOM 2951 C CA . LEU A 1 369 ? -19.297 -39.011 34.598 1.00 44.59 369 LEU A CA 1
ATOM 2952 C C . LEU A 1 369 ? -20.008 -40.200 33.925 1.00 44.59 369 LEU A C 1
ATOM 2954 O O . LEU A 1 369 ? -20.237 -40.179 32.716 1.00 44.59 369 LEU A O 1
ATOM 2958 N N . VAL A 1 370 ? -20.413 -41.212 34.704 1.00 51.03 370 VAL A N 1
ATOM 2959 C CA . VAL A 1 370 ? -21.188 -42.361 34.198 1.00 51.03 370 VAL A CA 1
ATOM 2960 C C . VAL A 1 370 ? -22.582 -41.929 33.729 1.00 51.03 370 VAL A C 1
ATOM 2962 O O . VAL A 1 370 ? -23.015 -42.344 32.654 1.00 51.03 370 VAL A O 1
ATOM 2965 N N . TYR A 1 371 ? -23.268 -41.060 34.479 1.00 51.53 371 TYR A N 1
ATOM 2966 C CA . TYR A 1 371 ? -24.597 -40.565 34.096 1.00 51.53 371 TYR A CA 1
ATOM 2967 C C . TYR A 1 371 ? -24.552 -39.711 32.815 1.00 51.53 371 TYR A C 1
ATOM 2969 O O . TYR A 1 371 ? -25.420 -39.831 31.946 1.00 51.53 371 TYR A O 1
ATOM 2977 N N . PHE A 1 372 ? -23.505 -38.895 32.658 1.00 48.47 372 PHE A N 1
ATOM 2978 C CA . PHE A 1 372 ? -23.293 -38.065 31.471 1.00 48.47 372 PHE A CA 1
ATOM 2979 C C . PHE A 1 372 ? -22.988 -38.905 30.218 1.00 48.47 372 PHE A C 1
ATOM 2981 O O . PHE A 1 372 ? -23.598 -38.687 29.172 1.00 48.47 372 PHE A O 1
ATOM 2988 N N . LEU A 1 373 ? -22.117 -39.917 30.325 1.00 39.88 373 LEU A N 1
ATOM 2989 C CA . LEU A 1 373 ? -21.761 -40.792 29.198 1.00 39.88 373 LEU A CA 1
ATOM 2990 C C . LEU A 1 373 ? -22.925 -41.677 28.722 1.00 39.88 373 LEU A C 1
ATOM 2992 O O . LEU A 1 373 ? -23.091 -41.869 27.518 1.00 39.88 373 LEU A O 1
ATOM 2996 N N . VAL A 1 374 ? -23.771 -42.169 29.635 1.00 43.69 374 VAL A N 1
ATOM 2997 C CA . VAL A 1 374 ? -24.991 -42.918 29.269 1.00 43.69 374 VAL A CA 1
ATOM 2998 C C . VAL A 1 374 ? -26.026 -42.012 28.587 1.00 43.69 374 VAL A C 1
ATOM 3000 O O . VAL A 1 374 ? -26.714 -42.452 27.669 1.00 43.69 374 VAL A O 1
ATOM 3003 N N . SER A 1 375 ? -26.097 -40.733 28.965 1.00 43.38 375 SER A N 1
ATOM 3004 C CA . SER A 1 375 ? -27.046 -39.768 28.384 1.00 43.38 375 SER A CA 1
ATOM 3005 C C . SER A 1 375 ? -26.642 -39.244 26.995 1.00 43.38 375 SER A C 1
ATOM 3007 O O . SER A 1 375 ? -27.464 -38.650 26.303 1.00 43.38 375 SER A O 1
ATOM 3009 N N . ALA A 1 376 ? -25.392 -39.455 26.567 1.00 37.66 376 ALA A N 1
ATOM 3010 C CA . ALA A 1 376 ? -24.826 -38.866 25.347 1.00 37.66 376 ALA A CA 1
ATOM 3011 C C . ALA A 1 376 ? -24.946 -39.740 24.075 1.00 37.66 376 ALA A C 1
ATOM 3013 O O . ALA A 1 376 ? -24.415 -39.368 23.030 1.00 37.66 376 ALA A O 1
ATOM 3014 N N . SER A 1 377 ? -25.614 -40.900 24.133 1.00 36.53 377 SER A N 1
ATOM 3015 C CA . SER A 1 377 ? -25.653 -41.882 23.030 1.00 36.53 377 SER A CA 1
ATOM 3016 C C . SER A 1 377 ? -27.073 -42.306 22.610 1.00 36.53 377 SER A C 1
ATOM 3018 O O . SER A 1 377 ? -27.438 -43.478 22.643 1.00 36.53 377 SER A O 1
ATOM 3020 N N . GLY A 1 378 ? -27.876 -41.341 22.144 1.00 28.95 378 GLY A N 1
ATOM 3021 C CA . GLY A 1 378 ? -29.191 -41.589 21.535 1.00 28.95 378 GLY A CA 1
ATOM 3022 C C . GLY A 1 378 ? -29.670 -40.405 20.690 1.00 28.95 378 GLY A C 1
ATOM 3023 O O . GLY A 1 378 ? -30.069 -39.381 21.233 1.00 28.95 378 GLY A O 1
ATOM 3024 N N . ILE A 1 379 ? -29.607 -40.523 19.359 1.00 33.72 379 ILE A N 1
ATOM 3025 C CA . ILE A 1 379 ? -29.871 -39.416 18.421 1.00 33.72 379 ILE A CA 1
ATOM 3026 C C . ILE A 1 379 ? -31.286 -39.523 17.816 1.00 33.72 379 ILE A C 1
ATOM 3028 O O . ILE A 1 379 ? -31.718 -40.619 17.472 1.00 33.72 379 ILE A O 1
ATOM 3032 N N . HIS A 1 380 ? -31.900 -38.353 17.581 1.00 27.72 380 HIS A N 1
ATOM 3033 C CA . HIS A 1 380 ? -32.916 -38.000 16.565 1.00 27.72 380 HIS A CA 1
ATOM 3034 C C . HIS A 1 380 ? -34.358 -37.648 16.997 1.00 27.72 380 HIS A C 1
ATOM 3036 O O . HIS A 1 380 ? -35.101 -38.441 17.557 1.00 27.72 380 HIS A O 1
ATOM 3042 N N . SER A 1 381 ? -34.768 -36.493 16.449 1.00 26.55 381 SER A N 1
ATOM 3043 C CA . SER A 1 381 ? -36.092 -36.159 15.894 1.00 26.55 381 SER A CA 1
ATOM 3044 C C . SER A 1 381 ? -37.138 -35.417 16.749 1.00 26.55 381 SER A C 1
ATOM 3046 O O . SER A 1 381 ? -37.933 -36.001 17.469 1.00 26.55 381 SER A O 1
ATOM 3048 N N . SER A 1 382 ? -37.242 -34.116 16.444 1.00 30.06 382 SER A N 1
ATOM 3049 C CA . SER A 1 382 ? -38.479 -33.406 16.053 1.00 30.06 382 SER A CA 1
ATOM 3050 C C . SER A 1 382 ? -39.690 -33.281 17.005 1.00 30.06 382 SER A C 1
ATOM 3052 O O . SER A 1 382 ? -40.497 -34.198 17.108 1.00 30.06 382 SER A O 1
ATOM 3054 N N . VAL A 1 383 ? -39.967 -32.013 17.359 1.00 38.50 383 VAL A N 1
ATOM 3055 C CA . VAL A 1 383 ? -41.315 -31.393 17.459 1.00 38.50 383 VAL A CA 1
ATOM 3056 C C . VAL A 1 383 ? -42.150 -31.726 18.719 1.00 38.50 383 VAL A C 1
ATOM 3058 O O . VAL A 1 383 ? -41.915 -32.700 19.415 1.00 38.50 383 VAL A O 1
ATOM 3061 N N . VAL A 1 384 ? -43.134 -30.853 18.992 1.00 34.03 384 VAL A N 1
ATOM 3062 C CA . VAL A 1 384 ? -44.075 -30.799 20.135 1.00 34.03 384 VAL A CA 1
ATOM 3063 C C . VAL A 1 384 ? -43.478 -30.256 21.444 1.00 34.03 384 VAL A C 1
ATOM 3065 O O . VAL A 1 384 ? -42.916 -30.978 22.256 1.00 34.03 384 VAL A O 1
ATOM 3068 N N . ALA A 1 385 ? -43.704 -28.959 21.684 1.00 37.97 385 ALA A N 1
ATOM 3069 C CA . ALA A 1 385 ? -43.388 -28.255 22.935 1.00 37.97 385 ALA A CA 1
ATOM 3070 C C . ALA A 1 385 ? -44.639 -27.572 23.541 1.00 37.97 385 ALA A C 1
ATOM 3072 O O . ALA A 1 385 ? -44.580 -26.431 23.996 1.00 37.97 385 ALA A O 1
ATOM 3073 N N . ASP A 1 386 ? -45.790 -28.257 23.497 1.00 36.78 386 ASP A N 1
ATOM 3074 C CA . ASP A 1 386 ? -47.115 -27.712 23.870 1.00 36.78 386 ASP A CA 1
ATOM 3075 C C . ASP A 1 386 ? -47.823 -28.481 25.013 1.00 36.78 386 ASP A C 1
ATOM 3077 O O . ASP A 1 386 ? -48.916 -28.112 25.451 1.00 36.78 386 ASP A O 1
ATOM 3081 N N . ASP A 1 387 ? -47.222 -29.561 25.521 1.00 39.19 387 ASP A N 1
ATOM 3082 C CA . ASP A 1 387 ? -47.887 -30.453 26.485 1.00 39.19 387 ASP A CA 1
ATOM 3083 C C . ASP A 1 387 ? -47.795 -29.934 27.929 1.00 39.19 387 ASP A C 1
ATOM 3085 O O . ASP A 1 387 ? -48.813 -29.700 28.580 1.00 39.19 387 ASP A O 1
ATOM 3089 N N . GLY A 1 388 ? -46.585 -29.597 28.394 1.00 45.56 388 GLY A N 1
ATOM 3090 C CA . GLY A 1 388 ? -46.314 -29.211 29.790 1.00 45.56 388 GLY A CA 1
ATOM 3091 C C . GLY A 1 388 ? -47.016 -27.941 30.306 1.00 45.56 388 GLY A C 1
ATOM 3092 O O . GLY A 1 388 ? -46.948 -27.652 31.500 1.00 45.56 388 GLY A O 1
ATOM 3093 N N . ARG A 1 389 ? -47.719 -27.182 29.451 1.00 49.88 389 ARG A N 1
ATOM 3094 C CA . ARG A 1 389 ? -48.611 -26.089 29.892 1.00 49.88 389 ARG A CA 1
ATOM 3095 C C . ARG A 1 389 ? -49.969 -26.598 30.393 1.00 49.88 389 ARG A C 1
ATOM 3097 O O . ARG A 1 389 ? -50.590 -25.926 31.212 1.00 49.88 389 ARG A O 1
ATOM 3104 N N . LYS A 1 390 ? -50.433 -27.759 29.918 1.00 46.50 390 LYS A N 1
ATOM 3105 C CA . LYS A 1 390 ? -51.745 -28.331 30.265 1.00 46.50 390 LYS A CA 1
ATOM 3106 C C . LYS A 1 390 ? -51.708 -28.993 31.644 1.00 46.50 390 LYS A C 1
ATOM 3108 O O . LYS A 1 390 ? -52.573 -28.710 32.469 1.00 46.50 390 LYS A O 1
ATOM 3113 N N . ASP A 1 391 ? -50.659 -29.759 31.939 1.00 48.38 391 ASP A N 1
ATOM 3114 C CA . ASP A 1 391 ? -50.482 -30.431 33.237 1.00 48.38 391 ASP A CA 1
ATOM 3115 C C . ASP A 1 391 ? -50.409 -29.442 34.409 1.00 48.38 391 ASP A C 1
ATOM 3117 O O . ASP A 1 391 ? -51.041 -29.642 35.448 1.00 48.38 391 ASP A O 1
ATOM 3121 N N . PHE A 1 392 ? -49.701 -28.321 34.227 1.00 48.12 392 PHE A N 1
ATOM 3122 C CA . PHE A 1 392 ? -49.626 -27.262 35.237 1.00 48.12 392 PHE A CA 1
ATOM 3123 C C . PHE A 1 392 ? -50.985 -26.593 35.499 1.00 48.12 392 PHE A C 1
ATOM 3125 O O . PHE A 1 392 ? -51.267 -26.196 36.630 1.00 48.12 392 PHE A O 1
ATOM 3132 N N . MET A 1 393 ? -51.841 -26.495 34.477 1.00 55.41 393 MET A N 1
ATOM 3133 C CA . MET A 1 393 ? -53.194 -25.951 34.605 1.00 55.41 393 MET A CA 1
ATOM 3134 C C . MET A 1 393 ? -54.116 -26.921 35.359 1.00 55.41 393 MET A C 1
ATOM 3136 O O . MET A 1 393 ? -54.787 -26.502 36.301 1.00 55.41 393 MET A O 1
ATOM 3140 N N . PHE A 1 394 ? -54.071 -28.220 35.037 1.00 52.84 394 PHE A N 1
ATOM 3141 C CA . PHE A 1 394 ? -54.811 -29.258 35.768 1.00 52.84 394 PHE A CA 1
ATOM 3142 C C . PHE A 1 394 ? -54.383 -29.377 37.240 1.00 52.84 394 PHE A C 1
ATOM 3144 O O . PHE A 1 394 ? -55.235 -29.552 38.113 1.00 52.84 394 PHE A O 1
ATOM 3151 N N . LEU A 1 395 ? -53.088 -29.235 37.546 1.00 57.66 395 LEU A N 1
ATOM 3152 C CA . LEU A 1 395 ? -52.595 -29.201 38.930 1.00 57.66 395 LEU A CA 1
ATOM 3153 C C . LEU A 1 395 ? -53.110 -27.977 39.705 1.00 57.66 395 LEU A C 1
ATOM 3155 O O . LEU A 1 395 ? -53.478 -28.101 40.876 1.00 57.66 395 LEU A O 1
ATOM 3159 N N . LEU A 1 396 ? -53.177 -26.805 39.063 1.00 51.62 396 LEU A N 1
ATOM 3160 C CA . LEU A 1 396 ? -53.689 -25.586 39.692 1.00 51.62 396 LEU A CA 1
ATOM 3161 C C . LEU A 1 396 ? -55.205 -25.664 39.944 1.00 51.62 396 LEU A C 1
ATOM 3163 O O . LEU A 1 396 ? -55.671 -25.324 41.033 1.00 51.62 396 LEU A O 1
ATOM 3167 N N . GLU A 1 397 ? -55.966 -26.160 38.967 1.00 59.91 397 GLU A N 1
ATOM 3168 C CA . GLU A 1 397 ? -57.419 -26.334 39.062 1.00 59.91 397 GLU A CA 1
ATOM 3169 C C . GLU A 1 397 ? -57.794 -27.417 40.090 1.00 59.91 397 GLU A C 1
ATOM 3171 O O . GLU A 1 397 ? -58.662 -27.198 40.937 1.00 59.91 397 GLU A O 1
ATOM 3176 N N . GLY A 1 398 ? -57.066 -28.540 40.114 1.00 59.97 398 GLY A N 1
ATOM 3177 C CA . GLY A 1 398 ? -57.197 -29.574 41.144 1.00 59.97 398 GLY A CA 1
ATOM 3178 C C . GLY A 1 398 ? -56.901 -29.053 42.556 1.00 59.97 398 GLY A C 1
ATOM 3179 O O . GLY A 1 398 ? -57.631 -29.377 43.494 1.00 59.97 398 GLY A O 1
ATOM 3180 N N . SER A 1 399 ? -55.893 -28.185 42.706 1.00 55.25 399 SER A N 1
ATOM 3181 C CA . SER A 1 399 ? -55.568 -27.517 43.974 1.00 55.25 399 SER A CA 1
ATOM 3182 C C . SER A 1 399 ? -56.696 -26.588 44.448 1.00 55.25 399 SER A C 1
ATOM 3184 O O . SER A 1 399 ? -57.162 -26.709 45.584 1.00 55.25 399 SER A O 1
ATOM 3186 N N . GLN A 1 400 ? -57.221 -25.725 43.569 1.00 54.69 400 GLN A N 1
ATOM 3187 C CA . GLN A 1 400 ? -58.356 -24.848 43.895 1.00 54.69 400 GLN A CA 1
ATOM 3188 C C . GLN A 1 400 ? -59.641 -25.631 44.208 1.00 54.69 400 GLN A C 1
ATOM 3190 O O . GLN A 1 400 ? -60.422 -25.240 45.078 1.00 54.69 400 GLN A O 1
ATOM 3195 N N . GLN A 1 401 ? -59.870 -26.761 43.537 1.00 60.09 401 GLN A N 1
ATOM 3196 C CA . GLN A 1 401 ? -61.044 -27.587 43.800 1.00 60.09 401 GLN A CA 1
ATOM 3197 C C . GLN A 1 401 ? -60.909 -28.400 45.101 1.00 60.09 401 GLN A C 1
ATOM 3199 O O . GLN A 1 401 ? -61.913 -28.646 45.771 1.00 60.09 401 GLN A O 1
ATOM 3204 N N . ALA A 1 402 ? -59.687 -28.758 45.512 1.00 60.22 402 ALA A N 1
ATOM 3205 C CA . ALA A 1 402 ? -59.415 -29.368 46.813 1.00 60.22 402 ALA A CA 1
ATOM 3206 C C . ALA A 1 402 ? -59.629 -28.381 47.976 1.00 60.22 402 ALA A C 1
ATOM 3208 O O . ALA A 1 402 ? -60.311 -28.723 48.944 1.00 60.22 402 ALA A O 1
ATOM 3209 N N . THR A 1 403 ? -59.126 -27.143 47.874 1.00 58.12 403 THR A N 1
ATOM 3210 C CA . THR A 1 403 ? -59.355 -26.118 48.912 1.00 58.12 403 THR A CA 1
ATOM 3211 C C . THR A 1 403 ? -60.831 -25.737 49.019 1.00 58.12 403 THR A C 1
ATOM 3213 O O . THR A 1 403 ? -61.340 -25.609 50.133 1.00 58.12 403 THR A O 1
ATOM 3216 N N . LYS A 1 404 ? -61.562 -25.653 47.896 1.00 71.62 404 LYS A N 1
ATOM 3217 C CA . LYS A 1 404 ? -63.014 -25.414 47.923 1.00 71.62 404 LYS A CA 1
ATOM 3218 C C . LYS A 1 404 ? -63.769 -26.506 48.689 1.00 71.62 404 LYS A C 1
ATOM 3220 O O . LYS A 1 404 ? -64.560 -26.174 49.570 1.00 71.62 404 LYS A O 1
ATOM 3225 N N . ARG A 1 405 ? -63.480 -27.787 48.423 1.00 68.25 405 ARG A N 1
ATOM 3226 C CA . ARG A 1 405 ? -64.099 -28.916 49.147 1.00 68.25 405 ARG A CA 1
ATOM 3227 C C . ARG A 1 405 ? -63.778 -28.889 50.643 1.00 68.25 405 ARG A C 1
ATOM 3229 O O . ARG A 1 405 ? -64.667 -29.139 51.447 1.00 68.25 405 ARG A O 1
ATOM 3236 N N . ALA A 1 406 ? -62.551 -28.530 51.027 1.00 66.00 406 ALA A N 1
ATOM 3237 C CA . ALA A 1 406 ? -62.175 -28.391 52.436 1.00 66.00 406 ALA A CA 1
ATOM 3238 C C . ALA A 1 406 ? -62.953 -27.266 53.153 1.00 66.00 406 ALA A C 1
ATOM 3240 O O . ALA A 1 406 ? -63.331 -27.421 54.314 1.00 66.00 406 ALA A O 1
ATOM 3241 N N . HIS A 1 407 ? -63.244 -26.154 52.466 1.00 61.88 407 HIS A N 1
ATOM 3242 C CA . HIS A 1 407 ? -64.105 -25.091 52.998 1.00 61.88 407 HIS A CA 1
ATOM 3243 C C . HIS A 1 407 ? -65.585 -25.497 53.073 1.00 61.88 407 HIS A C 1
ATOM 3245 O O . HIS A 1 407 ? -66.247 -25.181 54.062 1.00 61.88 407 HIS A O 1
ATOM 3251 N N . GLU A 1 408 ? -66.101 -26.211 52.069 1.00 72.25 408 GLU A N 1
ATOM 3252 C CA . GLU A 1 408 ? -67.470 -26.746 52.071 1.00 72.25 408 GLU A CA 1
ATOM 3253 C C . GLU A 1 408 ? -67.666 -27.754 53.218 1.00 72.25 408 GLU A C 1
ATOM 3255 O O . GLU A 1 408 ? -68.605 -27.614 54.002 1.00 72.25 408 GLU A O 1
ATOM 3260 N N . GLU A 1 409 ? -66.725 -28.685 53.412 1.00 70.44 409 GLU A N 1
ATOM 3261 C CA . GLU A 1 409 ? -66.758 -29.656 54.512 1.00 70.44 409 GLU A CA 1
ATOM 3262 C C . GLU A 1 409 ? -66.630 -28.981 55.892 1.00 70.44 409 GLU A C 1
ATOM 3264 O O . GLU A 1 409 ? -67.328 -29.350 56.839 1.00 70.44 409 GLU A O 1
ATOM 3269 N N . ALA A 1 410 ? -65.793 -27.945 56.023 1.00 63.59 410 ALA A N 1
ATOM 3270 C CA . ALA A 1 410 ? -65.713 -27.154 57.252 1.00 63.59 410 ALA A CA 1
ATOM 3271 C C . ALA A 1 410 ? -67.044 -26.442 57.570 1.00 63.59 410 ALA A C 1
ATOM 3273 O O . ALA A 1 410 ? -67.483 -26.453 58.720 1.00 63.59 410 ALA A O 1
ATOM 3274 N N . ALA A 1 411 ? -67.721 -25.879 56.564 1.00 65.44 411 ALA A N 1
ATOM 3275 C CA . ALA A 1 411 ? -69.032 -25.248 56.726 1.00 65.44 411 ALA A CA 1
ATOM 3276 C C . ALA A 1 411 ? -70.159 -26.260 57.030 1.00 65.44 411 ALA A C 1
ATOM 3278 O O . ALA A 1 411 ? -71.132 -25.919 57.704 1.00 65.44 411 ALA A O 1
ATOM 3279 N N . GLU A 1 412 ? -70.040 -27.505 56.562 1.00 72.69 412 GLU A N 1
ATOM 3280 C CA . GLU A 1 412 ? -70.933 -28.614 56.928 1.00 72.69 412 GLU A CA 1
ATOM 3281 C C . GLU A 1 412 ? -70.759 -29.005 58.408 1.00 72.69 412 GLU A C 1
ATOM 3283 O O . GLU A 1 412 ? -71.740 -29.113 59.146 1.00 72.69 412 GLU A O 1
ATOM 3288 N N . ARG A 1 413 ? -69.506 -29.129 58.875 1.00 70.06 413 ARG A N 1
ATOM 3289 C CA . ARG A 1 413 ? -69.176 -29.419 60.284 1.00 70.06 413 ARG A CA 1
ATOM 3290 C C . ARG A 1 413 ? -69.645 -28.309 61.232 1.00 70.06 413 ARG A C 1
ATOM 3292 O O . ARG A 1 413 ? -70.143 -28.620 62.311 1.00 70.06 413 ARG A O 1
ATOM 3299 N N . VAL A 1 414 ? -69.541 -27.036 60.829 1.00 66.81 414 VAL A N 1
ATOM 3300 C CA . VAL A 1 414 ? -70.090 -25.900 61.598 1.00 66.81 414 VAL A CA 1
ATOM 3301 C C . VAL A 1 414 ? -71.613 -25.999 61.709 1.00 66.81 414 VAL A C 1
ATOM 3303 O O . VAL A 1 414 ? -72.118 -25.954 62.826 1.00 66.81 414 VAL A O 1
ATOM 3306 N N . ARG A 1 415 ? -72.339 -26.246 60.607 1.00 72.31 415 ARG A N 1
ATOM 3307 C CA . ARG A 1 415 ? -73.802 -26.446 60.654 1.00 72.31 415 ARG A CA 1
ATOM 3308 C C . ARG A 1 415 ? -74.219 -27.597 61.570 1.00 72.31 415 ARG A C 1
ATOM 3310 O O . ARG A 1 415 ? -75.190 -27.454 62.303 1.00 72.31 415 ARG A O 1
ATOM 3317 N N . CYS A 1 416 ? -73.482 -28.710 61.575 1.00 71.69 416 CYS A N 1
ATOM 3318 C CA . CYS A 1 416 ? -73.757 -29.823 62.493 1.00 71.69 416 CYS A CA 1
ATOM 3319 C C . CYS A 1 416 ? -73.562 -29.417 63.966 1.00 71.69 416 CYS A C 1
ATOM 3321 O O . CYS A 1 416 ? -74.381 -29.766 64.814 1.00 71.69 416 CYS A O 1
ATOM 3323 N N . ALA A 1 417 ? -72.516 -28.641 64.274 1.00 67.94 417 ALA A N 1
ATOM 3324 C CA . ALA A 1 417 ? -72.275 -28.128 65.622 1.00 67.94 417 ALA A CA 1
ATOM 3325 C C . ALA A 1 417 ? -73.325 -27.085 66.061 1.00 67.94 417 ALA A C 1
ATOM 3327 O O . ALA A 1 417 ? -73.725 -27.074 67.224 1.00 67.94 417 ALA A O 1
ATOM 3328 N N . GLU A 1 418 ? -73.804 -26.240 65.144 1.00 67.19 418 GLU A N 1
ATOM 3329 C CA . GLU A 1 418 ? -74.908 -25.301 65.391 1.00 67.19 418 GLU A CA 1
ATOM 3330 C C . GLU A 1 418 ? -76.231 -26.040 65.640 1.00 67.19 418 GLU A C 1
ATOM 3332 O O . GLU A 1 418 ? -76.927 -25.739 66.608 1.00 67.19 418 GLU A O 1
ATOM 3337 N N . GLU A 1 419 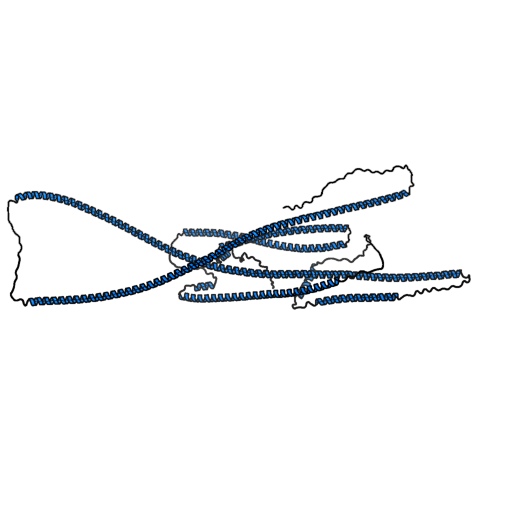? -76.542 -27.064 64.840 1.00 69.81 419 GLU A N 1
ATOM 3338 C CA . GLU A 1 419 ? -77.691 -27.946 65.062 1.00 69.81 419 GLU A CA 1
ATOM 3339 C C . GLU A 1 419 ? -77.643 -28.643 66.430 1.00 69.81 419 GLU A C 1
ATOM 3341 O O . GLU A 1 419 ? -78.662 -28.725 67.118 1.00 69.81 419 GLU A O 1
ATOM 3346 N N . ASP A 1 420 ? -76.484 -29.161 66.839 1.00 67.19 420 ASP A N 1
ATOM 3347 C CA . ASP A 1 420 ? -76.338 -29.860 68.119 1.00 67.19 420 ASP A CA 1
ATOM 3348 C C . ASP A 1 420 ? -76.370 -28.894 69.317 1.00 67.19 420 ASP A C 1
ATOM 3350 O O . ASP A 1 420 ? -76.908 -29.241 70.373 1.00 67.19 420 ASP A O 1
ATOM 3354 N N . LEU A 1 421 ? -75.914 -27.647 69.146 1.00 63.78 421 LEU A N 1
ATOM 3355 C CA . LEU A 1 421 ? -76.155 -26.565 70.108 1.00 63.78 421 LEU A CA 1
ATOM 3356 C C . LEU A 1 421 ? -77.643 -26.189 70.200 1.00 63.78 421 LEU A C 1
ATOM 3358 O O . LEU A 1 421 ? -78.125 -25.920 71.302 1.00 63.78 421 LEU A O 1
ATOM 3362 N N . GLU A 1 422 ? -78.395 -26.219 69.098 1.00 62.00 422 GLU A N 1
ATOM 3363 C CA . GLU A 1 422 ? -79.838 -25.943 69.118 1.00 62.00 422 GLU A CA 1
ATOM 3364 C C . GLU A 1 422 ? -80.638 -27.097 69.749 1.00 62.00 422 GLU A C 1
ATOM 3366 O O . GLU A 1 422 ? -81.545 -26.867 70.550 1.00 62.00 422 GLU A O 1
ATOM 3371 N N . LYS A 1 423 ? -80.235 -28.352 69.503 1.00 66.44 423 LYS A N 1
ATOM 3372 C CA . LYS A 1 423 ? -80.760 -29.542 70.204 1.00 66.44 423 LYS A CA 1
ATOM 3373 C C . LYS A 1 423 ? -80.479 -29.484 71.711 1.00 66.44 423 LYS A C 1
ATOM 3375 O O . LYS A 1 423 ? -81.300 -29.953 72.500 1.00 66.44 423 LYS A O 1
ATOM 3380 N N . LEU A 1 424 ? -79.357 -28.888 72.126 1.00 56.16 424 LEU A N 1
ATOM 3381 C CA . LEU A 1 424 ? -79.058 -28.616 73.536 1.00 56.16 424 LEU A CA 1
ATOM 3382 C C . LEU A 1 424 ? -79.891 -27.450 74.098 1.00 56.16 424 LEU A C 1
ATOM 3384 O O . LEU A 1 424 ? -80.391 -27.580 75.215 1.00 56.16 424 LEU A O 1
ATOM 3388 N N . ARG A 1 425 ? -80.119 -26.365 73.338 1.00 54.56 425 ARG A N 1
ATOM 3389 C CA . ARG A 1 425 ? -81.044 -25.277 73.728 1.00 54.56 425 ARG A CA 1
ATOM 3390 C C . ARG A 1 425 ? -82.478 -25.770 73.923 1.00 54.56 425 ARG A C 1
ATOM 3392 O O . ARG A 1 425 ? -83.120 -25.383 74.892 1.00 54.56 425 ARG A O 1
ATOM 3399 N N . HIS A 1 426 ? -82.964 -26.666 73.066 1.00 49.28 426 HIS A N 1
ATOM 3400 C CA . HIS A 1 426 ? -84.299 -27.258 73.198 1.00 49.28 426 HIS A CA 1
ATOM 3401 C C . HIS A 1 426 ? -84.425 -28.315 74.308 1.00 49.28 426 HIS A C 1
ATOM 3403 O O . HIS A 1 426 ? -85.524 -28.817 74.545 1.00 49.28 426 HIS A O 1
ATOM 3409 N N . ARG A 1 427 ? -83.346 -28.644 75.033 1.00 47.03 427 ARG A N 1
ATOM 3410 C CA . ARG A 1 427 ? -83.383 -29.568 76.176 1.00 47.03 427 ARG A CA 1
ATOM 3411 C C . ARG A 1 427 ? -83.568 -28.837 77.511 1.00 47.03 427 ARG A C 1
ATOM 3413 O O . ARG A 1 427 ? -82.853 -29.102 78.478 1.00 47.03 427 ARG A O 1
ATOM 3420 N N . GLU A 1 428 ? -84.546 -27.935 77.574 1.00 39.78 428 GLU A N 1
ATOM 3421 C CA . GLU A 1 428 ? -84.963 -27.310 78.832 1.00 39.78 428 GLU A CA 1
ATOM 3422 C C . GLU A 1 428 ? -85.448 -28.377 79.827 1.00 39.78 428 GLU A C 1
ATOM 3424 O O . GLU A 1 428 ? -86.346 -29.169 79.537 1.00 39.78 428 GLU A O 1
ATOM 3429 N N . VAL A 1 429 ? -84.848 -28.404 81.019 1.00 42.62 429 VAL A N 1
ATOM 3430 C CA . VAL A 1 429 ? -85.302 -29.243 82.135 1.00 42.62 429 VAL A CA 1
ATOM 3431 C C . VAL A 1 429 ? -86.304 -28.429 82.959 1.00 42.62 429 VAL A C 1
ATOM 3433 O O . VAL A 1 429 ? -85.903 -27.413 83.532 1.00 42.62 429 VAL A O 1
ATOM 3436 N N . PRO A 1 430 ? -87.588 -28.831 83.063 1.00 38.53 430 PRO A N 1
ATOM 3437 C CA . PRO A 1 430 ? -88.586 -28.025 83.761 1.00 38.53 430 PRO A CA 1
ATOM 3438 C C . PRO A 1 430 ? -88.350 -27.976 85.279 1.00 38.53 430 PRO A C 1
ATOM 3440 O O . PRO A 1 430 ? -88.694 -28.906 86.010 1.00 38.53 430 PRO A O 1
ATOM 3443 N N . LEU A 1 431 ? -87.799 -26.864 85.773 1.00 37.53 431 LEU A N 1
ATOM 3444 C CA . LEU A 1 431 ? -87.696 -26.568 87.207 1.00 37.53 431 LEU A CA 1
ATOM 3445 C C . LEU A 1 431 ? -89.061 -26.140 87.771 1.00 37.53 431 LEU A C 1
ATOM 3447 O O . LEU A 1 431 ? -89.340 -24.959 87.976 1.00 37.53 431 LEU A O 1
ATOM 3451 N N . GLY A 1 432 ? -89.924 -27.128 88.012 1.00 32.75 432 GLY A N 1
ATOM 3452 C CA . GLY A 1 432 ? -91.255 -26.939 88.587 1.00 32.75 432 GLY A CA 1
ATOM 3453 C C . GLY A 1 432 ? -91.225 -26.516 90.058 1.00 32.75 432 GLY A C 1
ATOM 3454 O O . GLY A 1 432 ? -91.390 -27.348 90.945 1.00 32.75 432 GLY A O 1
ATOM 3455 N N . PHE A 1 433 ? -91.073 -25.218 90.326 1.00 36.44 433 PHE A N 1
ATOM 3456 C CA . PHE A 1 433 ? -91.333 -24.644 91.648 1.00 36.44 433 PHE A CA 1
ATOM 3457 C C . PHE A 1 433 ? -92.843 -24.493 91.886 1.00 36.44 433 PHE A C 1
ATOM 3459 O O . PHE A 1 433 ? -93.448 -23.490 91.514 1.00 36.44 433 PHE A O 1
ATOM 3466 N N . THR A 1 434 ? -93.455 -25.477 92.546 1.00 31.31 434 THR A N 1
ATOM 3467 C CA . THR A 1 434 ? -94.824 -25.370 93.070 1.00 31.31 434 THR A CA 1
ATOM 3468 C C . THR A 1 434 ? -94.801 -24.889 94.519 1.00 31.31 434 THR A C 1
ATOM 3470 O O . THR A 1 434 ? -94.488 -25.662 95.426 1.00 31.31 434 THR A O 1
ATOM 3473 N N . SER A 1 435 ? -95.158 -23.629 94.759 1.00 40.50 435 SER A N 1
ATOM 3474 C CA . SER A 1 435 ? -95.496 -23.145 96.100 1.00 40.50 435 SER A CA 1
ATOM 3475 C C . SER A 1 435 ? -97.007 -23.206 96.291 1.00 40.50 435 SER A C 1
ATOM 3477 O O . SER A 1 435 ? -97.710 -22.444 95.630 1.00 40.50 435 SER A O 1
ATOM 3479 N N . ASP A 1 436 ? -97.508 -24.041 97.205 1.00 29.41 436 ASP A N 1
ATOM 3480 C CA . ASP A 1 436 ? -98.889 -23.879 97.658 1.00 29.41 436 ASP A CA 1
ATOM 3481 C C . ASP A 1 436 ? -99.143 -24.248 99.126 1.00 29.41 436 ASP A C 1
ATOM 3483 O O . ASP A 1 436 ? -98.476 -25.078 99.743 1.00 29.41 436 ASP A O 1
ATOM 3487 N N . VAL A 1 437 ? -100.105 -23.520 99.678 1.00 38.00 437 VAL A N 1
ATOM 3488 C CA . VAL A 1 437 ? -100.419 -23.317 101.096 1.00 38.00 437 VAL A CA 1
ATOM 3489 C C . VAL A 1 437 ? -101.092 -24.528 101.755 1.00 38.00 437 VAL A C 1
ATOM 3491 O O . VAL A 1 437 ? -101.994 -25.120 101.171 1.00 38.00 437 VAL A O 1
ATOM 3494 N N . SER A 1 438 ? -100.802 -24.789 103.041 1.00 35.41 438 SER A N 1
ATOM 3495 C CA . SER A 1 438 ? -101.842 -25.145 104.037 1.00 35.41 438 SER A CA 1
ATOM 3496 C C . SER A 1 438 ? -101.364 -25.089 105.493 1.00 35.41 438 SER A C 1
ATOM 3498 O O . SER A 1 438 ? -100.308 -25.603 105.847 1.00 35.41 438 SER A O 1
ATOM 3500 N N . SER A 1 439 ? -102.188 -24.501 106.363 1.00 36.97 439 SER A N 1
ATOM 3501 C CA . SER A 1 439 ? -102.019 -24.494 107.825 1.00 36.97 439 SER A CA 1
ATOM 3502 C C . SER A 1 439 ? -103.071 -25.384 108.483 1.00 36.97 439 SER A C 1
ATOM 3504 O O . SER A 1 439 ? -104.224 -25.292 108.068 1.00 36.97 439 SER A O 1
ATOM 3506 N N . GLN A 1 440 ? -102.754 -26.103 109.576 1.00 36.00 440 GLN A N 1
ATOM 3507 C CA . GLN A 1 440 ? -103.685 -26.215 110.719 1.00 36.00 440 GLN A CA 1
ATOM 3508 C C . GLN A 1 440 ? -103.144 -26.894 111.997 1.00 36.00 440 GLN A C 1
ATOM 3510 O O . GLN A 1 440 ? -102.286 -27.765 111.948 1.00 36.00 440 GLN A O 1
ATOM 3515 N N . LYS A 1 441 ? -103.812 -26.532 113.109 1.00 38.69 441 LYS A N 1
ATOM 3516 C CA . LYS A 1 441 ? -103.898 -27.168 114.445 1.00 38.69 441 LYS A CA 1
ATOM 3517 C C . LYS A 1 441 ? -102.770 -26.955 115.466 1.00 38.69 441 LYS A C 1
ATOM 3519 O O . LYS A 1 441 ? -101.841 -27.738 115.612 1.00 38.69 441 LYS A O 1
ATOM 3524 N N . LEU A 1 442 ? -103.023 -25.950 116.310 1.00 37.22 442 LEU A N 1
ATOM 3525 C CA . LEU A 1 442 ? -102.787 -26.009 117.756 1.00 37.22 442 LEU A CA 1
ATOM 3526 C C . LEU A 1 442 ? -103.546 -27.189 118.393 1.00 37.22 442 LEU A C 1
ATOM 3528 O O . LEU A 1 442 ? -104.765 -27.259 118.232 1.00 37.22 442 LEU A O 1
ATOM 3532 N N . SER A 1 443 ? -102.856 -28.010 119.190 1.00 34.28 443 SER A N 1
ATOM 3533 C CA . SER A 1 443 ? -103.416 -28.687 120.375 1.00 34.28 443 SER A CA 1
ATOM 3534 C C . SER A 1 443 ? -102.310 -29.313 121.243 1.00 34.28 443 SER A C 1
ATOM 3536 O O . SER A 1 443 ? -101.448 -30.022 120.734 1.00 34.28 443 SER A O 1
ATOM 3538 N N . ASP A 1 444 ? -102.413 -29.071 122.551 1.00 35.81 444 ASP A N 1
ATOM 3539 C CA . ASP A 1 444 ? -101.935 -29.880 123.686 1.00 35.81 444 ASP A CA 1
ATOM 3540 C C . ASP A 1 444 ? -100.423 -29.992 124.008 1.00 35.81 444 ASP A C 1
ATOM 3542 O O . ASP A 1 444 ? -99.633 -30.749 123.442 1.00 35.81 444 ASP A O 1
ATOM 3546 N N . LEU A 1 445 ? -100.048 -29.260 125.065 1.00 44.56 445 LEU A N 1
ATOM 3547 C CA . LEU A 1 445 ? -98.733 -29.217 125.711 1.00 44.56 445 LEU A CA 1
ATOM 3548 C C . LEU A 1 445 ? -98.485 -30.425 126.640 1.00 44.56 445 LEU A C 1
ATOM 3550 O O . LEU A 1 445 ? -98.578 -30.284 127.859 1.00 44.56 445 LEU A O 1
ATOM 3554 N N . GLN A 1 446 ? -98.091 -31.593 126.111 1.00 38.81 446 GLN A N 1
ATOM 3555 C CA . GLN A 1 446 ? -97.466 -32.628 126.965 1.00 38.81 446 GLN A CA 1
ATOM 3556 C C . GLN A 1 446 ? -96.463 -33.586 126.279 1.00 38.81 446 GLN A C 1
ATOM 3558 O O . GLN A 1 446 ? -96.426 -34.778 126.568 1.00 38.81 446 GLN A O 1
ATOM 3563 N N . GLY A 1 447 ? -95.591 -33.065 125.403 1.00 41.28 447 GLY A N 1
ATOM 3564 C CA . GLY A 1 447 ? -94.485 -33.847 124.805 1.00 41.28 447 GLY A CA 1
ATOM 3565 C C . GLY A 1 447 ? -93.211 -33.061 124.451 1.00 41.28 447 GLY A C 1
ATOM 3566 O O . GLY A 1 447 ? -92.316 -33.596 123.795 1.00 41.28 447 GLY A O 1
ATOM 3567 N N . PHE A 1 448 ? -93.131 -31.791 124.863 1.00 41.94 448 PHE A N 1
ATOM 3568 C CA . PHE A 1 448 ? -92.335 -30.762 124.181 1.00 41.94 448 PHE A CA 1
ATOM 3569 C C . PHE A 1 448 ? -90.812 -30.991 124.188 1.00 41.94 448 PHE A C 1
ATOM 3571 O O . PHE A 1 448 ? -90.147 -30.682 123.201 1.00 41.94 448 PHE A O 1
ATOM 3578 N N . GLU A 1 449 ? -90.248 -31.583 125.245 1.00 43.97 449 GLU A N 1
ATOM 3579 C CA . GLU A 1 449 ? -88.802 -31.856 125.320 1.00 43.97 449 GLU A CA 1
ATOM 3580 C C . GLU A 1 449 ? -88.367 -33.018 124.410 1.00 43.97 449 GLU A C 1
ATOM 3582 O O . GLU A 1 449 ? -87.273 -32.990 123.849 1.00 43.97 449 GLU A O 1
ATOM 3587 N N . ILE A 1 450 ? -89.234 -34.011 124.182 1.00 48.03 450 ILE A N 1
ATOM 3588 C CA . ILE A 1 450 ? -88.923 -35.160 123.316 1.00 48.03 450 ILE A CA 1
ATOM 3589 C C . ILE A 1 450 ? -89.174 -34.803 121.844 1.00 48.03 450 ILE A C 1
ATOM 3591 O O . ILE A 1 450 ? -88.355 -35.126 120.980 1.00 48.03 450 ILE A O 1
ATOM 3595 N N . THR A 1 451 ? -90.265 -34.089 121.540 1.00 50.19 451 THR A N 1
ATOM 3596 C CA . THR A 1 451 ? -90.553 -33.634 120.170 1.00 50.19 451 THR A CA 1
ATOM 3597 C C . THR A 1 451 ? -89.627 -32.508 119.720 1.00 50.19 451 THR A C 1
ATOM 3599 O O . THR A 1 451 ? -89.235 -32.500 118.558 1.00 50.19 451 THR A O 1
ATOM 3602 N N . GLY A 1 452 ? -89.219 -31.600 120.614 1.00 55.44 452 GLY A N 1
ATOM 3603 C CA . GLY A 1 452 ? -88.255 -30.540 120.306 1.00 55.44 452 GLY A CA 1
ATOM 3604 C C . GLY A 1 452 ? -86.875 -31.097 119.948 1.00 55.44 452 GLY A C 1
ATOM 3605 O O . GLY A 1 452 ? -86.323 -30.753 118.904 1.00 55.44 452 GLY A O 1
ATOM 3606 N N . VAL A 1 453 ? -86.353 -32.036 120.748 1.00 55.19 453 VAL A N 1
ATOM 3607 C CA . VAL A 1 453 ? -85.082 -32.723 120.449 1.00 55.19 453 VAL A CA 1
ATOM 3608 C C . VAL A 1 453 ? -85.173 -33.537 119.157 1.00 55.19 453 VAL A C 1
ATOM 3610 O O . VAL A 1 453 ? -84.212 -33.557 118.387 1.00 55.19 453 VAL A O 1
ATOM 3613 N N . ARG A 1 454 ? -86.318 -34.176 118.876 1.00 54.94 454 ARG A N 1
ATOM 3614 C CA . ARG A 1 454 ? -86.517 -34.924 117.628 1.00 54.94 454 ARG A CA 1
ATOM 3615 C C . ARG A 1 454 ? -86.606 -34.003 116.408 1.00 54.94 454 ARG A C 1
ATOM 3617 O O . ARG A 1 454 ? -85.810 -34.170 115.499 1.00 54.94 454 ARG A O 1
ATOM 3624 N N . SER A 1 455 ? -87.437 -32.963 116.437 1.00 62.78 455 SER A N 1
ATOM 3625 C CA . SER A 1 455 ? -87.533 -31.962 115.362 1.00 62.78 455 SER A CA 1
ATOM 3626 C C . SER A 1 455 ? -86.194 -31.265 115.086 1.00 62.78 455 SER A C 1
ATOM 3628 O O . SER A 1 455 ? -85.806 -31.117 113.927 1.00 62.78 455 SER A O 1
ATOM 3630 N N . TYR A 1 456 ? -85.425 -30.920 116.126 1.00 67.19 456 TYR A N 1
ATOM 3631 C CA . TYR A 1 456 ? -84.075 -30.372 115.963 1.00 67.19 456 TYR A CA 1
ATOM 3632 C C . TYR A 1 456 ? -83.094 -31.389 115.355 1.00 67.19 456 TYR A C 1
ATOM 3634 O O . TYR A 1 456 ? -82.216 -31.017 114.582 1.00 67.19 456 TYR A O 1
ATOM 3642 N N . LYS A 1 457 ? -83.231 -32.681 115.673 1.00 69.12 457 LYS A N 1
ATOM 3643 C CA . LYS A 1 457 ? -82.407 -33.755 115.098 1.00 69.12 457 LYS A CA 1
ATOM 3644 C C . LYS A 1 457 ? -82.770 -34.045 113.639 1.00 69.12 457 LYS A C 1
ATOM 3646 O O . LYS A 1 457 ? -81.865 -34.254 112.834 1.00 69.12 457 LYS A O 1
ATOM 3651 N N . ASP A 1 458 ? -84.055 -34.006 113.312 1.00 73.56 458 ASP A N 1
ATOM 3652 C CA . ASP A 1 458 ? -84.586 -34.275 111.979 1.00 73.56 458 ASP A CA 1
ATOM 3653 C C . ASP A 1 458 ? -84.229 -33.109 111.033 1.00 73.56 458 ASP A C 1
ATOM 3655 O O . ASP A 1 458 ? -83.536 -33.332 110.041 1.00 73.56 458 ASP A O 1
ATOM 3659 N N . THR A 1 459 ? -84.500 -31.853 111.417 1.00 74.38 459 THR A N 1
ATOM 3660 C CA . THR A 1 459 ? -84.058 -30.654 110.661 1.00 74.38 459 THR A CA 1
ATOM 3661 C C . THR A 1 459 ? -82.532 -30.542 110.558 1.00 74.38 459 THR A C 1
ATOM 3663 O O . THR A 1 459 ? -81.996 -30.148 109.523 1.00 74.38 459 THR A O 1
ATOM 3666 N N . ARG A 1 460 ? -81.780 -30.956 111.589 1.00 77.19 460 ARG A N 1
ATOM 3667 C CA . ARG A 1 460 ? -80.315 -31.085 111.499 1.00 77.19 460 ARG A CA 1
ATOM 3668 C C . ARG A 1 460 ? -79.887 -32.157 110.493 1.00 77.19 460 ARG A C 1
ATOM 3670 O O . ARG A 1 460 ? -78.853 -31.974 109.855 1.00 77.19 460 ARG A O 1
ATOM 3677 N N . SER A 1 461 ? -80.640 -33.247 110.340 1.00 79.19 461 SER A N 1
ATOM 3678 C CA . SER A 1 461 ? -80.357 -34.275 109.331 1.00 79.19 461 SER A CA 1
ATOM 3679 C C . SER A 1 461 ? -80.662 -33.786 107.911 1.00 79.19 461 SER A C 1
ATOM 3681 O O . SER A 1 461 ? -79.839 -33.992 107.023 1.00 79.19 461 SER A O 1
ATOM 3683 N N . GLU A 1 462 ? -81.741 -33.022 107.717 1.00 81.50 462 GLU A N 1
ATOM 3684 C CA . GLU A 1 462 ? -82.059 -32.352 106.448 1.00 81.50 462 GLU A CA 1
ATOM 3685 C C . GLU A 1 462 ? -80.975 -31.336 106.067 1.00 81.50 462 GLU A C 1
ATOM 3687 O O . GLU A 1 462 ? -80.470 -31.357 104.947 1.00 81.50 462 GLU A O 1
ATOM 3692 N N . VAL A 1 463 ? -80.521 -30.503 107.012 1.00 80.19 463 VAL A N 1
ATOM 3693 C CA . VAL A 1 463 ? -79.419 -29.548 106.786 1.00 80.19 463 VAL A CA 1
ATOM 3694 C C . VAL A 1 463 ? -78.093 -30.255 106.473 1.00 80.19 463 VAL A C 1
ATOM 3696 O O . VAL A 1 463 ? -77.278 -29.707 105.732 1.00 80.19 463 VAL A O 1
ATOM 3699 N N . ILE A 1 464 ? -77.854 -31.463 106.996 1.00 84.19 464 ILE A N 1
ATOM 3700 C CA . ILE A 1 464 ? -76.698 -32.289 106.608 1.00 84.19 464 ILE A CA 1
ATOM 3701 C C . ILE A 1 464 ? -76.892 -32.857 105.192 1.00 84.19 464 ILE A C 1
ATOM 3703 O O . ILE A 1 464 ? -75.964 -32.777 104.389 1.00 84.19 464 ILE A O 1
ATOM 3707 N N . SER A 1 465 ? -78.091 -33.345 104.859 1.00 83.38 465 SER A N 1
ATOM 3708 C CA . SER A 1 465 ? -78.428 -33.862 103.526 1.00 83.38 465 SER A CA 1
ATOM 3709 C C . SER A 1 465 ? -78.260 -32.787 102.450 1.00 83.38 465 SER A C 1
ATOM 3711 O O . SER A 1 465 ? -77.468 -32.968 101.529 1.00 83.38 465 SER A O 1
ATOM 3713 N N . LEU A 1 466 ? -78.892 -31.621 102.623 1.00 83.00 466 LEU A N 1
ATOM 3714 C CA . LEU A 1 466 ? -78.811 -30.481 101.702 1.00 83.00 466 LEU A CA 1
ATOM 3715 C C . LEU A 1 466 ? -77.383 -29.929 101.562 1.00 83.00 466 LEU A C 1
ATOM 3717 O O . LEU A 1 466 ? -77.011 -29.450 100.494 1.00 83.00 466 LEU A O 1
ATOM 3721 N N . ARG A 1 467 ? -76.548 -30.022 102.610 1.00 84.75 467 ARG A N 1
ATOM 3722 C CA . ARG A 1 467 ? -75.108 -29.727 102.497 1.00 84.75 467 ARG A CA 1
ATOM 3723 C C . ARG A 1 467 ? -74.395 -30.763 101.636 1.00 84.75 467 ARG A C 1
ATOM 3725 O O . ARG A 1 467 ? -73.683 -30.367 100.725 1.00 84.75 467 ARG A O 1
ATOM 3732 N N . SER A 1 468 ? -74.615 -32.058 101.869 1.00 84.69 468 SER A N 1
ATOM 3733 C CA . SER A 1 468 ? -73.992 -33.115 101.060 1.00 84.69 468 SER A CA 1
ATOM 3734 C C . SER A 1 468 ? -74.446 -33.101 99.594 1.00 84.69 468 SER A C 1
ATOM 3736 O O . SER A 1 468 ? -73.644 -33.367 98.705 1.00 84.69 468 SER A O 1
ATOM 3738 N N . GLU A 1 469 ? -75.694 -32.714 99.327 1.00 84.88 469 GLU A N 1
ATOM 3739 C CA . GLU A 1 469 ? -76.240 -32.552 97.979 1.00 84.88 469 GLU A CA 1
ATOM 3740 C C . GLU A 1 469 ? -75.675 -31.308 97.281 1.00 84.88 469 GLU A C 1
ATOM 3742 O O . GLU A 1 469 ? -75.199 -31.409 96.152 1.00 84.88 469 GLU A O 1
ATOM 3747 N N . ARG A 1 470 ? -75.605 -30.162 97.975 1.00 88.00 470 ARG A N 1
ATOM 3748 C CA . ARG A 1 470 ? -74.870 -28.973 97.511 1.00 88.00 470 ARG A CA 1
ATOM 3749 C C . ARG A 1 470 ? -73.412 -29.308 97.192 1.00 88.00 470 ARG A C 1
ATOM 3751 O O . ARG A 1 470 ? -72.907 -28.875 96.164 1.00 88.00 470 ARG A O 1
ATOM 3758 N N . ASP A 1 471 ? -72.740 -30.059 98.059 1.00 89.56 471 ASP A N 1
ATOM 3759 C CA . ASP A 1 471 ? -71.319 -30.384 97.906 1.00 89.56 471 ASP A CA 1
ATOM 3760 C C . ASP A 1 471 ? -71.095 -31.384 96.758 1.00 89.56 471 ASP A C 1
ATOM 3762 O O . ASP A 1 471 ? -70.142 -31.235 95.994 1.00 89.56 471 ASP A O 1
ATOM 3766 N N . LYS A 1 472 ? -72.027 -32.323 96.541 1.00 92.44 472 LYS A N 1
ATOM 3767 C CA . LYS A 1 472 ? -72.083 -33.174 95.342 1.00 92.44 472 LYS A CA 1
ATOM 3768 C C . LYS A 1 472 ? -72.282 -32.349 94.066 1.00 92.44 472 LYS A C 1
ATOM 3770 O O . LYS A 1 472 ? -71.512 -32.512 93.126 1.00 92.44 472 LYS A O 1
ATOM 3775 N N . LEU A 1 473 ? -73.259 -31.440 94.040 1.00 88.38 473 LEU A N 1
ATOM 3776 C CA . LEU A 1 473 ? -73.524 -30.567 92.889 1.00 88.38 473 LEU A CA 1
ATOM 3777 C C . LEU A 1 473 ? -72.348 -29.620 92.599 1.00 88.38 473 LEU A C 1
ATOM 3779 O O . LEU A 1 473 ? -72.036 -29.372 91.438 1.00 88.38 473 LEU A O 1
ATOM 3783 N N . ALA A 1 474 ? -71.651 -29.136 93.631 1.00 89.69 474 ALA A N 1
ATOM 3784 C CA . ALA A 1 474 ? -70.435 -28.341 93.477 1.00 89.69 474 ALA A CA 1
ATOM 3785 C C . ALA A 1 474 ? -69.282 -29.162 92.873 1.00 89.69 474 ALA A C 1
ATOM 3787 O O . ALA A 1 474 ? -68.580 -28.669 91.993 1.00 89.69 474 ALA A O 1
ATOM 3788 N N . LEU A 1 475 ? -69.105 -30.423 93.284 1.00 91.81 475 LEU A N 1
ATOM 3789 C CA . LEU A 1 475 ? -68.123 -31.331 92.679 1.00 91.81 475 LEU A CA 1
ATOM 3790 C C . LEU A 1 475 ? -68.479 -31.687 91.226 1.00 91.81 475 LEU A C 1
ATOM 3792 O O . LEU A 1 475 ? -67.592 -31.720 90.377 1.00 91.81 475 LEU A O 1
ATOM 3796 N N . GLU A 1 476 ? -69.760 -31.894 90.915 1.00 89.31 476 GLU A N 1
ATOM 3797 C CA . GLU A 1 476 ? -70.242 -32.140 89.548 1.00 89.31 476 GLU A CA 1
ATOM 3798 C C . GLU A 1 476 ? -70.047 -30.911 88.643 1.00 89.31 476 GLU A C 1
ATOM 3800 O O . GLU A 1 476 ? -69.564 -31.048 87.517 1.00 89.31 476 GLU A O 1
ATOM 3805 N N . ALA A 1 477 ? -70.322 -29.705 89.150 1.00 86.69 477 ALA A N 1
ATOM 3806 C CA . ALA A 1 477 ? -70.056 -28.448 88.451 1.00 86.69 477 ALA A CA 1
ATOM 3807 C C . ALA A 1 477 ? -68.551 -28.202 88.241 1.00 86.69 477 ALA A C 1
ATOM 3809 O O . ALA A 1 477 ? -68.144 -27.819 87.144 1.00 86.69 477 ALA A O 1
ATOM 3810 N N . ASN A 1 478 ? -67.713 -28.479 89.246 1.00 90.88 478 ASN A N 1
ATOM 3811 C CA . ASN A 1 478 ? -66.256 -28.381 89.125 1.00 90.88 478 ASN A CA 1
ATOM 3812 C C . ASN A 1 478 ? -65.714 -29.370 88.083 1.00 90.88 478 ASN A C 1
ATOM 3814 O O . ASN A 1 478 ? -64.941 -28.974 87.217 1.00 90.88 478 ASN A O 1
ATOM 3818 N N . PHE A 1 479 ? -66.169 -30.628 88.096 1.00 92.50 479 PHE A N 1
ATOM 3819 C CA . PHE A 1 479 ? -65.770 -31.633 87.106 1.00 92.50 479 PHE A CA 1
ATOM 3820 C C . PHE A 1 479 ? -66.210 -31.261 85.680 1.00 92.50 479 PHE A C 1
ATOM 3822 O O . PHE A 1 479 ? -65.451 -31.446 84.728 1.00 92.50 479 PHE A O 1
ATOM 3829 N N . ALA A 1 480 ? -67.413 -30.698 85.516 1.00 87.88 480 ALA A N 1
ATOM 3830 C CA . ALA A 1 480 ? -67.874 -30.175 84.231 1.00 87.88 480 ALA A CA 1
ATOM 3831 C C . ALA A 1 480 ? -67.032 -28.973 83.759 1.00 87.88 480 ALA A C 1
ATOM 3833 O O . ALA A 1 480 ? -66.664 -28.913 82.586 1.00 87.88 480 ALA A O 1
ATOM 3834 N N . SER A 1 481 ? -66.681 -28.065 84.675 1.00 89.69 481 SER A N 1
ATOM 3835 C CA . SER A 1 481 ? -65.820 -26.904 84.413 1.00 89.69 481 SER A CA 1
ATOM 3836 C C . SER A 1 481 ? -64.403 -27.323 84.006 1.00 89.69 481 SER A C 1
ATOM 3838 O O . SER A 1 481 ? -63.917 -26.896 82.963 1.00 89.69 481 SER A O 1
ATOM 3840 N N . GLU A 1 482 ? -63.772 -28.247 84.738 1.00 92.62 482 GLU A N 1
ATOM 3841 C CA . GLU A 1 482 ? -62.473 -28.824 84.365 1.00 92.62 482 GLU A CA 1
ATOM 3842 C C . GLU A 1 482 ? -62.516 -29.538 83.010 1.00 92.62 482 GLU A C 1
ATOM 3844 O O . GLU A 1 482 ? -61.556 -29.475 82.244 1.00 92.62 482 GLU A O 1
ATOM 3849 N N . LYS A 1 483 ? -63.608 -30.245 82.695 1.00 93.44 483 LYS A N 1
ATOM 3850 C CA . LYS A 1 483 ? -63.753 -30.920 81.401 1.00 93.44 483 LYS A CA 1
ATOM 3851 C C . LYS A 1 483 ? -63.863 -29.910 80.252 1.00 93.44 483 LYS A C 1
ATOM 3853 O O . LYS A 1 483 ? -63.288 -30.146 79.193 1.00 93.44 483 LYS A O 1
ATOM 3858 N N . LEU A 1 484 ? -64.565 -28.796 80.466 1.00 91.56 484 LEU A N 1
ATOM 3859 C CA . LEU A 1 484 ? -64.645 -27.693 79.508 1.00 91.56 484 LEU A CA 1
ATOM 3860 C C . LEU A 1 484 ? -63.287 -26.996 79.341 1.00 91.56 484 LEU A C 1
ATOM 3862 O O . LEU A 1 484 ? -62.858 -26.785 78.214 1.00 91.56 484 LEU A O 1
ATOM 3866 N N . ASP A 1 485 ? -62.589 -26.699 80.439 1.00 93.81 485 ASP A N 1
ATOM 3867 C CA . ASP A 1 485 ? -61.250 -26.093 80.452 1.00 93.81 485 ASP A CA 1
ATOM 3868 C C . ASP A 1 485 ? -60.216 -26.936 79.682 1.00 93.81 485 ASP A C 1
ATOM 3870 O O . ASP A 1 485 ? -59.459 -26.394 78.877 1.00 93.81 485 ASP A O 1
ATOM 3874 N N . ARG A 1 486 ? -60.238 -28.267 79.844 1.00 93.25 486 ARG A N 1
ATOM 3875 C CA . ARG A 1 486 ? -59.409 -29.190 79.048 1.00 93.25 486 ARG A CA 1
ATOM 3876 C C . ARG A 1 486 ? -59.720 -29.083 77.553 1.00 93.25 486 ARG A C 1
ATOM 3878 O O . ARG A 1 486 ? -58.814 -28.803 76.779 1.00 93.25 486 ARG A O 1
ATOM 3885 N N . PHE A 1 487 ? -60.992 -29.194 77.153 1.00 92.19 487 PHE A N 1
ATOM 3886 C CA . PHE A 1 487 ? -61.370 -29.049 75.741 1.00 92.19 487 PHE A CA 1
ATOM 3887 C C . PHE A 1 487 ? -61.012 -27.671 75.165 1.00 92.19 487 PHE A C 1
ATOM 3889 O O . PHE A 1 487 ? -60.569 -27.588 74.024 1.00 92.19 487 PHE A O 1
ATOM 3896 N N . MET A 1 488 ? -61.171 -26.588 75.933 1.00 93.31 488 MET A N 1
ATOM 3897 C CA . MET A 1 488 ? -60.773 -25.243 75.504 1.00 93.31 488 MET A CA 1
ATOM 3898 C C . MET A 1 488 ? -59.265 -25.156 75.241 1.00 93.31 488 MET A C 1
ATOM 3900 O O . MET A 1 488 ? -58.865 -24.584 74.230 1.00 93.31 488 MET A O 1
ATOM 3904 N N . LYS A 1 489 ? -58.438 -25.771 76.096 1.00 95.25 489 LYS A N 1
ATOM 3905 C CA . LYS A 1 489 ? -56.979 -25.857 75.911 1.00 95.25 489 LYS A CA 1
ATOM 3906 C C . LYS A 1 489 ? -56.593 -26.722 74.713 1.00 95.25 489 LYS A C 1
ATOM 3908 O O . LYS A 1 489 ? -55.708 -26.327 73.960 1.00 95.25 489 LYS A O 1
ATOM 3913 N N . ASP A 1 490 ? -57.285 -27.837 74.485 1.00 92.56 490 ASP A N 1
ATOM 3914 C CA . ASP A 1 490 ? -57.074 -28.688 73.307 1.00 92.56 490 ASP A CA 1
ATOM 3915 C C . ASP A 1 490 ? -57.406 -27.928 72.003 1.00 92.56 490 ASP A C 1
ATOM 3917 O O . ASP A 1 490 ? -56.620 -27.940 71.053 1.00 92.56 490 ASP A O 1
ATOM 3921 N N . TYR A 1 491 ? -58.526 -27.192 71.969 1.00 90.38 491 TYR A N 1
ATOM 3922 C CA . TYR A 1 491 ? -58.893 -26.333 70.834 1.00 90.38 491 TYR A CA 1
ATOM 3923 C C . TYR A 1 491 ? -57.925 -25.159 70.635 1.00 90.38 491 TYR A C 1
ATOM 3925 O O . TYR A 1 491 ? -57.598 -24.820 69.496 1.00 90.38 491 TYR A O 1
ATOM 3933 N N . GLU A 1 492 ? -57.450 -24.529 71.710 1.00 93.06 492 GLU A N 1
ATOM 3934 C CA . GLU A 1 492 ? -56.466 -23.444 71.633 1.00 93.06 492 GLU A CA 1
ATOM 3935 C C . GLU A 1 492 ? -55.099 -23.954 71.148 1.00 93.06 492 GLU A C 1
ATOM 3937 O O . GLU A 1 492 ? -54.450 -23.301 70.330 1.00 93.06 492 GLU A O 1
ATOM 3942 N N . HIS A 1 493 ? -54.697 -25.163 71.550 1.00 93.12 493 HIS A N 1
ATOM 3943 C CA . HIS A 1 493 ? -53.506 -25.829 71.028 1.00 93.12 493 HIS A CA 1
ATOM 3944 C C . HIS A 1 493 ? -53.630 -26.111 69.522 1.00 93.12 493 HIS A C 1
ATOM 3946 O O . HIS A 1 493 ? -52.788 -25.639 68.758 1.00 93.12 493 HIS A O 1
ATOM 3952 N N . GLN A 1 494 ? -54.719 -26.747 69.070 1.00 91.00 494 GLN A N 1
ATOM 3953 C CA . GLN A 1 494 ? -54.979 -26.993 67.639 1.00 91.00 494 GLN A CA 1
ATOM 3954 C C . GLN A 1 494 ? -55.052 -25.692 66.818 1.00 91.00 494 GLN A C 1
ATOM 3956 O O . GLN A 1 494 ? -54.552 -25.619 65.691 1.00 91.00 494 GLN A O 1
ATOM 3961 N N . ARG A 1 495 ? -55.637 -24.625 67.377 1.00 93.56 495 ARG A N 1
ATOM 3962 C CA . ARG A 1 495 ? -55.643 -23.284 66.770 1.00 93.56 495 ARG A CA 1
ATOM 3963 C C . ARG A 1 495 ? -54.221 -22.740 66.602 1.00 93.56 495 ARG A C 1
ATOM 3965 O O . ARG A 1 495 ? -53.903 -22.167 65.564 1.00 93.56 495 ARG A O 1
ATOM 3972 N N . ASN A 1 496 ? -53.355 -22.929 67.591 1.00 94.75 496 ASN A N 1
ATOM 3973 C CA . ASN A 1 496 ? -51.965 -22.483 67.521 1.00 94.75 496 ASN A CA 1
ATOM 3974 C C . ASN A 1 496 ? -51.130 -23.326 66.541 1.00 94.75 496 ASN A C 1
ATOM 3976 O O . ASN A 1 496 ? -50.346 -22.757 65.781 1.00 94.75 496 ASN A O 1
ATOM 3980 N N . GLU A 1 497 ? -51.348 -24.642 66.467 1.00 94.94 497 GLU A N 1
ATOM 3981 C CA . GLU A 1 497 ? -50.722 -25.507 65.457 1.00 94.94 497 GLU A CA 1
ATOM 3982 C C . GLU A 1 497 ? -51.143 -25.132 64.029 1.00 94.94 497 GLU A C 1
ATOM 3984 O O . GLU A 1 497 ? -50.291 -24.958 63.157 1.00 94.94 497 GLU A O 1
ATOM 3989 N N . THR A 1 498 ? -52.445 -24.945 63.784 1.00 90.88 498 THR A N 1
ATOM 3990 C CA . THR A 1 498 ? -52.959 -24.537 62.464 1.00 90.88 498 THR A CA 1
ATOM 3991 C C . THR A 1 498 ? -52.448 -23.156 62.056 1.00 90.88 498 THR A C 1
ATOM 3993 O O . THR A 1 498 ? -51.985 -23.001 60.926 1.00 90.88 498 THR A O 1
ATOM 3996 N N . ASN A 1 499 ? -52.400 -22.182 62.972 1.00 95.00 499 ASN A N 1
ATOM 3997 C CA . ASN A 1 499 ? -51.752 -20.889 62.723 1.00 95.00 499 ASN A CA 1
ATOM 3998 C C . ASN A 1 499 ? -50.259 -21.049 62.373 1.00 95.00 499 ASN A C 1
ATOM 4000 O O . ASN A 1 499 ? -49.789 -20.447 61.412 1.00 95.00 499 ASN A O 1
ATOM 4004 N N . ALA A 1 500 ? -49.516 -21.902 63.088 1.00 94.62 500 ALA A N 1
ATOM 4005 C CA . ALA A 1 500 ? -48.102 -22.162 62.807 1.00 94.62 500 ALA A CA 1
ATOM 4006 C C . ALA A 1 500 ? -47.865 -22.920 61.483 1.00 94.62 500 ALA A C 1
ATOM 4008 O O . ALA A 1 500 ? -46.782 -22.819 60.903 1.00 94.62 500 ALA A O 1
ATOM 4009 N N . VAL A 1 501 ? -48.842 -23.690 60.992 1.00 94.12 501 VAL A N 1
ATOM 4010 C CA . VAL A 1 501 ? -48.843 -24.253 59.628 1.00 94.12 501 VAL A CA 1
ATOM 4011 C C . VAL A 1 501 ? -49.122 -23.161 58.593 1.00 94.12 501 VAL A C 1
ATOM 4013 O O . VAL A 1 501 ? -48.424 -23.104 57.582 1.00 94.12 501 VAL A O 1
ATOM 4016 N N . ILE A 1 502 ? -50.087 -22.272 58.849 1.00 92.94 502 ILE A N 1
ATOM 4017 C CA . ILE A 1 502 ? -50.440 -21.161 57.952 1.00 92.94 502 ILE A CA 1
ATOM 4018 C C . ILE A 1 502 ? -49.254 -20.204 57.770 1.00 92.94 502 ILE A C 1
ATOM 4020 O O . ILE A 1 502 ? -48.912 -19.911 56.627 1.00 92.94 502 ILE A O 1
ATOM 4024 N N . SER A 1 503 ? -48.570 -19.787 58.844 1.00 92.12 503 SER A N 1
ATOM 4025 C CA . SER A 1 503 ? -47.385 -18.914 58.744 1.00 92.12 503 SER A CA 1
ATOM 4026 C C . SER A 1 503 ? -46.295 -19.520 57.856 1.00 92.12 503 SER A C 1
ATOM 4028 O O . SER A 1 503 ? -45.854 -18.879 56.906 1.00 92.12 503 SER A O 1
ATOM 4030 N N . ARG A 1 504 ? -45.942 -20.796 58.073 1.00 95.06 504 ARG A N 1
ATOM 4031 C CA . ARG A 1 504 ? -44.959 -21.503 57.231 1.00 95.06 504 ARG A CA 1
ATOM 4032 C C . ARG A 1 504 ? -45.418 -21.659 55.782 1.00 95.06 504 ARG A C 1
ATOM 4034 O O . ARG A 1 504 ? -44.599 -21.617 54.874 1.00 95.06 504 ARG A O 1
ATOM 4041 N N . ASN A 1 505 ? -46.718 -21.818 55.536 1.00 90.62 505 ASN A N 1
ATOM 4042 C CA . ASN A 1 505 ? -47.259 -21.875 54.176 1.00 90.62 505 ASN A CA 1
ATOM 4043 C C . ASN A 1 505 ? -47.152 -20.507 53.468 1.00 90.62 505 ASN A C 1
ATOM 4045 O O . ASN A 1 505 ? -46.775 -20.449 52.298 1.00 90.62 505 ASN A O 1
ATOM 4049 N N . VAL A 1 506 ? -47.377 -19.400 54.184 1.00 95.06 506 VAL A N 1
ATOM 4050 C CA . VAL A 1 506 ? -47.124 -18.039 53.674 1.00 95.06 506 VAL A CA 1
ATOM 4051 C C . VAL A 1 506 ? -45.631 -17.824 53.391 1.00 95.06 506 VAL A C 1
ATOM 4053 O O . VAL A 1 506 ? -45.290 -17.332 52.318 1.00 95.06 506 VAL A O 1
ATOM 4056 N N . GLU A 1 507 ? -44.739 -18.255 54.289 1.00 94.88 507 GLU A N 1
ATOM 4057 C CA . GLU A 1 507 ? -43.280 -18.205 54.096 1.00 94.88 507 GLU A CA 1
ATOM 4058 C C . GLU A 1 507 ? -42.836 -18.991 52.849 1.00 94.88 507 GLU A C 1
ATOM 4060 O O . GLU A 1 507 ? -42.125 -18.451 51.999 1.00 94.88 507 GLU A O 1
ATOM 4065 N N . PHE A 1 508 ? -43.303 -20.235 52.676 1.00 96.00 508 PHE A N 1
ATOM 4066 C CA . PHE A 1 508 ? -43.017 -21.032 51.477 1.00 96.00 508 PHE A CA 1
ATOM 4067 C C . PHE A 1 508 ? -43.628 -20.426 50.205 1.00 96.00 508 PHE A C 1
ATOM 4069 O O . PHE A 1 508 ? -42.978 -20.424 49.162 1.00 96.00 508 PHE A O 1
ATOM 4076 N N . SER A 1 509 ? -44.842 -19.874 50.276 1.00 93.44 509 SER A N 1
ATOM 4077 C CA . SER A 1 509 ? -45.489 -19.207 49.138 1.00 93.44 509 SER A CA 1
ATOM 4078 C C . SER A 1 509 ? -44.695 -17.981 48.680 1.00 93.44 509 SER A C 1
ATOM 4080 O O . SER A 1 509 ? -44.454 -17.813 47.484 1.00 93.44 509 SER A O 1
ATOM 4082 N N . GLN A 1 510 ? -44.217 -17.164 49.624 1.00 94.75 510 GLN A N 1
ATOM 4083 C CA . GLN A 1 510 ? -43.345 -16.025 49.338 1.00 94.75 510 GLN A CA 1
ATOM 4084 C C . GLN A 1 510 ? -42.008 -16.482 48.734 1.00 94.75 510 GLN A C 1
ATOM 4086 O O . GLN A 1 510 ? -41.580 -15.949 47.710 1.00 94.75 510 GLN A O 1
ATOM 4091 N N . LEU A 1 511 ? -41.393 -17.527 49.300 1.00 96.44 511 LEU A N 1
ATOM 4092 C CA . LEU A 1 511 ? -40.152 -18.109 48.785 1.00 96.44 511 LEU A CA 1
ATOM 4093 C C . LEU A 1 511 ? -40.306 -18.574 47.326 1.00 96.44 511 LEU A C 1
ATOM 4095 O O . LEU A 1 511 ? -39.442 -18.279 46.500 1.00 96.44 511 LEU A O 1
ATOM 4099 N N . ILE A 1 512 ? -41.415 -19.244 46.992 1.00 93.62 512 ILE A N 1
ATOM 4100 C CA . ILE A 1 512 ? -41.742 -19.685 45.626 1.00 93.62 512 ILE A CA 1
ATOM 4101 C C . ILE A 1 512 ? -41.900 -18.484 44.683 1.00 93.62 512 ILE A C 1
ATOM 4103 O O . ILE A 1 512 ? -41.324 -18.495 43.594 1.00 93.62 512 ILE A O 1
ATOM 4107 N N . ILE A 1 513 ? -42.621 -17.435 45.093 1.00 95.06 513 ILE A N 1
ATOM 4108 C CA . ILE A 1 513 ? -42.791 -16.203 44.300 1.00 95.06 513 ILE A CA 1
ATOM 4109 C C . ILE A 1 513 ? -41.433 -15.547 44.009 1.00 95.06 513 ILE A C 1
ATOM 4111 O O . ILE A 1 513 ? -41.175 -15.136 42.875 1.00 95.06 513 ILE A O 1
ATOM 4115 N N . ASP A 1 514 ? -40.536 -15.496 44.994 1.00 93.38 514 ASP A N 1
ATOM 4116 C CA . ASP A 1 514 ? -39.204 -14.904 44.838 1.00 93.38 514 ASP A CA 1
ATOM 4117 C C . ASP A 1 514 ? -38.268 -15.759 43.970 1.00 93.38 514 ASP A C 1
ATOM 4119 O O . ASP A 1 514 ? -37.469 -15.212 43.207 1.00 93.38 514 ASP A O 1
ATOM 4123 N N . HIS A 1 515 ? -38.400 -17.089 44.000 1.00 93.31 515 HIS A N 1
ATOM 4124 C CA . HIS A 1 515 ? -37.684 -17.983 43.081 1.00 93.31 515 HIS A CA 1
ATOM 4125 C C . HIS A 1 515 ? -38.208 -17.855 41.643 1.00 93.31 515 HIS A C 1
ATOM 4127 O O . HIS A 1 515 ? -37.416 -17.747 40.707 1.00 93.31 515 HIS A O 1
ATOM 4133 N N . GLN A 1 516 ? -39.530 -17.784 41.451 1.00 92.44 516 GLN A N 1
ATOM 4134 C CA . GLN A 1 516 ? -40.143 -17.541 40.138 1.00 92.44 516 GLN A CA 1
ATOM 4135 C C . GLN A 1 516 ? -39.774 -16.168 39.559 1.00 92.44 516 GLN A C 1
ATOM 4137 O O . GLN A 1 516 ? -39.674 -16.024 38.341 1.00 92.44 516 GLN A O 1
ATOM 4142 N N . ARG A 1 517 ? -39.576 -15.155 40.413 1.00 95.19 517 ARG A N 1
ATOM 4143 C CA . ARG A 1 517 ? -39.115 -13.826 39.997 1.00 95.19 517 ARG A CA 1
ATOM 4144 C C . ARG A 1 517 ? -37.673 -13.875 39.491 1.00 95.19 517 ARG A C 1
ATOM 4146 O O . ARG A 1 517 ? -37.444 -13.516 38.341 1.00 95.19 517 ARG A O 1
ATOM 4153 N N . LYS A 1 518 ? -36.755 -14.443 40.282 1.00 95.19 518 LYS A N 1
ATOM 4154 C CA . LYS A 1 518 ? -35.347 -14.655 39.897 1.00 95.19 518 LYS A CA 1
ATOM 4155 C C . LYS A 1 518 ? -35.199 -15.484 38.617 1.00 95.19 518 LYS A C 1
ATOM 4157 O O . LYS A 1 518 ? -34.318 -15.214 37.805 1.00 95.19 518 LYS A O 1
ATOM 4162 N N . LEU A 1 519 ? -36.070 -16.472 38.400 1.00 90.88 519 LEU A N 1
ATOM 4163 C CA . LEU A 1 519 ? -36.112 -17.252 37.156 1.00 90.88 519 LEU A CA 1
ATOM 4164 C C . LEU A 1 519 ? -36.492 -16.410 35.926 1.00 90.88 519 LEU A C 1
ATOM 4166 O O . LEU A 1 519 ? -35.914 -16.614 34.863 1.00 90.88 519 LEU A O 1
ATOM 4170 N N . ARG A 1 520 ? -37.407 -15.440 36.055 1.00 96.12 520 ARG A N 1
ATOM 4171 C CA . ARG A 1 520 ? -37.693 -14.487 34.966 1.00 96.12 520 ARG A CA 1
ATOM 4172 C C . ARG A 1 520 ? -36.547 -13.502 34.759 1.00 96.12 520 ARG A C 1
ATOM 4174 O O . ARG A 1 520 ? -36.056 -13.396 33.645 1.00 96.12 520 ARG A O 1
ATOM 4181 N N . GLU A 1 521 ? -36.055 -12.884 35.832 1.00 93.62 521 GLU A N 1
ATOM 4182 C CA . GLU A 1 521 ? -34.933 -11.930 35.796 1.00 93.62 521 GLU A CA 1
ATOM 4183 C C . GLU A 1 521 ? -33.678 -12.549 35.138 1.00 93.62 521 GLU A C 1
ATOM 4185 O O . GLU A 1 521 ? -33.037 -11.930 34.289 1.00 93.62 521 GLU A O 1
ATOM 4190 N N . SER A 1 522 ? -33.360 -13.810 35.459 1.00 88.19 522 SER A N 1
ATOM 4191 C CA . SER A 1 522 ? -32.260 -14.553 34.821 1.00 88.19 522 SER A CA 1
ATOM 4192 C C . SER A 1 522 ? -32.549 -14.957 33.370 1.00 88.19 522 SER A C 1
ATOM 4194 O O . SER A 1 522 ? -31.641 -14.887 32.545 1.00 88.19 522 SER A O 1
ATOM 4196 N N . SER A 1 523 ? -33.790 -15.316 33.022 1.00 90.31 523 SER A N 1
ATOM 4197 C CA . SER A 1 523 ? -34.183 -15.609 31.634 1.00 90.31 523 SER A CA 1
ATOM 4198 C C . SER A 1 523 ? -34.147 -14.366 30.737 1.00 90.31 523 SER A C 1
ATOM 4200 O O . SER A 1 523 ? -33.753 -14.459 29.578 1.00 90.31 523 SER A O 1
ATOM 4202 N N . GLU A 1 524 ? -34.541 -13.205 31.260 1.00 93.62 524 GLU A N 1
ATOM 4203 C CA . GLU A 1 524 ? -34.483 -11.916 30.563 1.00 93.62 524 GLU A CA 1
ATOM 4204 C C . GLU A 1 524 ? -33.020 -11.478 30.369 1.00 93.62 524 GLU A C 1
ATOM 4206 O O . GLU A 1 524 ? -32.621 -11.116 29.261 1.00 93.62 524 GLU A O 1
ATOM 4211 N N . SER A 1 525 ? -32.183 -11.616 31.406 1.00 86.88 525 SER A N 1
ATOM 4212 C CA . SER A 1 525 ? -30.738 -11.366 31.313 1.00 86.88 525 SER A CA 1
ATOM 4213 C C . SER A 1 525 ? -30.030 -12.306 30.328 1.00 86.88 525 SER A C 1
ATOM 4215 O O . SER A 1 525 ? -29.132 -11.862 29.611 1.00 86.88 525 SER A O 1
ATOM 4217 N N . LEU A 1 526 ? -30.415 -13.588 30.279 1.00 92.38 526 LEU A N 1
ATOM 4218 C CA . LEU A 1 526 ? -29.897 -14.550 29.304 1.00 92.38 526 LEU A CA 1
ATOM 4219 C C . LEU A 1 526 ? -30.241 -14.107 27.879 1.00 92.38 526 LEU A C 1
ATOM 4221 O O . LEU A 1 526 ? -29.353 -14.042 27.035 1.00 92.38 526 LEU A O 1
ATOM 4225 N N . HIS A 1 527 ? -31.493 -13.724 27.627 1.00 92.06 527 HIS A N 1
ATOM 4226 C CA . HIS A 1 527 ? -31.928 -13.329 26.290 1.00 92.06 527 HIS A CA 1
ATOM 4227 C C . HIS A 1 527 ? -31.223 -12.060 25.775 1.00 92.06 527 HIS A C 1
ATOM 4229 O O . HIS A 1 527 ? -30.835 -11.984 24.608 1.00 92.06 527 HIS A O 1
ATOM 4235 N N . VAL A 1 528 ? -30.959 -11.083 26.652 1.00 94.12 528 VAL A N 1
ATOM 4236 C CA . VAL A 1 528 ? -30.146 -9.900 26.308 1.00 94.12 528 VAL A CA 1
ATOM 4237 C C . VAL A 1 528 ? -28.701 -10.290 25.954 1.00 94.12 528 VAL A C 1
ATOM 4239 O O . VAL A 1 528 ? -28.122 -9.726 25.020 1.00 94.12 528 VAL A O 1
ATOM 4242 N N . ALA A 1 529 ? -28.120 -11.276 26.645 1.00 85.06 529 ALA A N 1
ATOM 4243 C CA . ALA A 1 529 ? -26.790 -11.799 26.326 1.00 85.06 529 ALA A CA 1
ATOM 4244 C C . ALA A 1 529 ? -26.769 -12.596 25.004 1.00 85.06 529 ALA A C 1
ATOM 4246 O O . ALA A 1 529 ? -25.830 -12.447 24.219 1.00 85.06 529 ALA A O 1
ATOM 4247 N N . GLU A 1 530 ? -27.811 -13.379 24.710 1.00 91.62 530 GLU A N 1
ATOM 4248 C CA . GLU A 1 530 ? -28.000 -14.069 23.424 1.00 91.62 530 GLU A CA 1
ATOM 4249 C C . GLU A 1 530 ? -28.119 -13.075 22.260 1.00 91.62 530 GLU A C 1
ATOM 4251 O O . GLU A 1 530 ? -27.446 -13.232 21.239 1.00 91.62 530 GLU A O 1
ATOM 4256 N N . GLU A 1 531 ? -28.917 -12.011 22.411 1.00 93.19 531 GLU A N 1
ATOM 4257 C CA . GLU A 1 531 ? -29.006 -10.944 21.412 1.00 93.19 531 GLU A CA 1
ATOM 4258 C C . GLU A 1 531 ? -27.649 -10.283 21.152 1.00 93.19 531 GLU A C 1
ATOM 4260 O O . GLU A 1 531 ? -27.298 -10.025 19.997 1.00 93.19 531 GLU A O 1
ATOM 4265 N N . LEU A 1 532 ? -26.895 -9.979 22.212 1.00 94.69 532 LEU A N 1
ATOM 4266 C CA . LEU A 1 532 ? -25.582 -9.346 22.114 1.00 94.69 532 LEU A CA 1
ATOM 4267 C C . LEU A 1 532 ? -24.559 -10.285 21.457 1.00 94.69 532 LEU A C 1
ATOM 4269 O O . LEU A 1 532 ? -23.829 -9.860 20.564 1.00 94.69 532 LEU A O 1
ATOM 4273 N N . SER A 1 533 ? -24.583 -11.575 21.798 1.00 86.62 533 SER A N 1
ATOM 4274 C CA . SER A 1 533 ? -23.802 -12.613 21.116 1.00 86.62 533 SER A CA 1
ATOM 4275 C C . SER A 1 533 ? -24.154 -12.708 19.625 1.00 86.62 533 SER A C 1
ATOM 4277 O O . SER A 1 533 ? -23.261 -12.750 18.775 1.00 86.62 533 SER A O 1
ATOM 4279 N N . ARG A 1 534 ? -25.446 -12.641 19.267 1.00 94.81 534 ARG A N 1
ATOM 4280 C CA . ARG A 1 534 ? -25.895 -12.648 17.864 1.00 94.81 534 ARG A CA 1
ATOM 4281 C C . ARG A 1 534 ? -25.450 -11.395 17.102 1.00 94.81 534 ARG A C 1
ATOM 4283 O O . ARG A 1 534 ? -25.094 -11.505 15.929 1.00 94.81 534 ARG A O 1
ATOM 4290 N N . LYS A 1 535 ? -25.447 -10.224 17.752 1.00 95.44 535 LYS A N 1
ATOM 4291 C CA . LYS A 1 535 ? -24.952 -8.952 17.188 1.00 95.44 535 LYS A CA 1
ATOM 4292 C C . LYS A 1 535 ? -23.444 -9.032 16.915 1.00 95.44 535 LYS A C 1
ATOM 4294 O O . LYS A 1 535 ? -23.046 -8.842 15.769 1.00 95.44 535 LYS A O 1
ATOM 4299 N N . LEU A 1 536 ? -22.641 -9.443 17.901 1.00 92.56 536 LEU A N 1
ATOM 4300 C CA . LEU A 1 536 ? -21.191 -9.644 17.744 1.00 92.56 536 LEU A CA 1
ATOM 4301 C C . LEU A 1 536 ? -20.852 -10.712 16.691 1.00 92.56 536 LEU A C 1
ATOM 4303 O O . LEU A 1 536 ? -19.938 -10.531 15.894 1.00 92.56 536 LEU A O 1
ATOM 4307 N N . THR A 1 537 ? -21.609 -11.811 16.625 1.00 94.69 537 THR A N 1
ATOM 4308 C CA . THR A 1 537 ? -21.417 -12.854 15.598 1.00 94.69 537 THR A CA 1
ATOM 4309 C C . THR A 1 537 ? -21.648 -12.304 14.186 1.00 94.69 537 THR A C 1
ATOM 4311 O O . THR A 1 537 ? -20.920 -12.650 13.254 1.00 94.69 537 THR A O 1
ATOM 4314 N N . MET A 1 538 ? -22.637 -11.420 14.023 1.00 94.69 538 MET A N 1
ATOM 4315 C CA . MET A 1 538 ? -22.919 -10.752 12.753 1.00 94.69 538 MET A CA 1
ATOM 4316 C C . MET A 1 538 ? -21.817 -9.744 12.391 1.00 94.69 538 MET A C 1
ATOM 4318 O O . MET A 1 538 ? -21.339 -9.759 11.261 1.00 94.69 538 MET A O 1
ATOM 4322 N N . GLU A 1 539 ? -21.346 -8.946 13.349 1.00 93.38 539 GLU A N 1
ATOM 4323 C CA . GLU A 1 539 ? -20.215 -8.021 13.185 1.00 93.38 539 GLU A CA 1
ATOM 4324 C C . GLU A 1 539 ? -18.928 -8.755 12.765 1.00 93.38 539 GLU A C 1
ATOM 4326 O O . GLU A 1 539 ? -18.313 -8.410 11.758 1.00 93.38 539 GLU A O 1
ATOM 4331 N N . VAL A 1 540 ? -18.591 -9.864 13.434 1.00 93.50 540 VAL A N 1
ATOM 4332 C CA . VAL A 1 540 ? -17.477 -10.753 13.054 1.00 93.50 540 VAL A CA 1
ATOM 4333 C C . VAL A 1 540 ? -17.645 -11.319 11.637 1.00 93.50 540 VAL A C 1
ATOM 4335 O O . VAL A 1 540 ? -16.649 -11.527 10.945 1.00 93.50 540 VAL A O 1
ATOM 4338 N N . SER A 1 541 ? -18.876 -11.563 11.172 1.00 93.19 541 SER A N 1
ATOM 4339 C CA . SER A 1 541 ? -19.116 -12.013 9.792 1.00 93.19 541 SER A CA 1
ATOM 4340 C C . SER A 1 541 ? -18.918 -10.901 8.752 1.00 93.19 541 SER A C 1
ATOM 4342 O O . SER A 1 541 ? -18.367 -11.175 7.686 1.00 93.19 541 SER A O 1
ATOM 4344 N N . VAL A 1 542 ? -19.268 -9.650 9.081 1.00 94.19 542 VAL A N 1
ATOM 4345 C CA . VAL A 1 542 ? -19.009 -8.476 8.228 1.00 94.19 542 VAL A CA 1
ATOM 4346 C C . VAL A 1 542 ? -17.507 -8.213 8.134 1.00 94.19 542 VAL A C 1
ATOM 4348 O O . VAL A 1 542 ? -16.965 -8.202 7.033 1.00 94.19 542 VAL A O 1
ATOM 4351 N N . LEU A 1 543 ? -16.807 -8.137 9.271 1.00 93.75 543 LEU A N 1
ATOM 4352 C CA . LEU A 1 543 ? -15.356 -7.915 9.327 1.00 93.75 543 LEU A CA 1
ATOM 4353 C C . LEU A 1 543 ? -14.554 -9.006 8.588 1.00 93.75 543 LEU A C 1
ATOM 4355 O O . LEU A 1 543 ? -13.508 -8.724 8.003 1.00 93.75 543 LEU A O 1
ATOM 4359 N N . LYS A 1 544 ? -15.043 -10.257 8.569 1.00 95.88 544 LYS A N 1
ATOM 4360 C CA . LYS A 1 544 ? -14.452 -11.338 7.755 1.00 95.88 544 LYS A CA 1
ATOM 4361 C C . LYS A 1 544 ? -14.586 -11.075 6.254 1.00 95.88 544 LYS A C 1
ATOM 4363 O O . LYS A 1 544 ? -13.610 -11.268 5.534 1.00 95.88 544 LYS A O 1
ATOM 4368 N N . HIS A 1 545 ? -15.752 -10.623 5.796 1.00 93.56 545 HIS A N 1
ATOM 4369 C CA . HIS A 1 545 ? -15.970 -10.305 4.385 1.00 93.56 545 HIS A CA 1
ATOM 4370 C C . HIS A 1 545 ? -15.239 -9.018 3.960 1.00 93.56 545 HIS A C 1
ATOM 4372 O O . HIS A 1 545 ? -14.667 -8.963 2.876 1.00 93.56 545 HIS A O 1
ATOM 4378 N N . GLU A 1 546 ? -15.148 -8.011 4.832 1.00 93.19 546 GLU A N 1
ATOM 4379 C CA . GLU A 1 546 ? -14.314 -6.826 4.595 1.00 93.19 546 GLU A CA 1
ATOM 4380 C C . GLU A 1 546 ? -12.827 -7.196 4.474 1.00 93.19 546 GLU A C 1
ATOM 4382 O O . GLU A 1 546 ? -12.163 -6.759 3.533 1.00 93.19 546 GLU A O 1
ATOM 4387 N N . LYS A 1 547 ? -12.309 -8.076 5.350 1.00 95.50 547 LYS A N 1
ATOM 4388 C CA . LYS A 1 547 ? -10.945 -8.622 5.229 1.00 95.50 547 LYS A CA 1
ATOM 4389 C C . LYS A 1 547 ? -10.736 -9.338 3.889 1.00 95.50 547 LYS A C 1
ATOM 4391 O O . LYS A 1 547 ? -9.710 -9.132 3.248 1.00 95.50 547 LYS A O 1
ATOM 4396 N N . GLU A 1 548 ? -11.685 -10.165 3.461 1.00 97.06 548 GLU A N 1
ATOM 4397 C CA . GLU A 1 548 ? -11.642 -10.865 2.171 1.00 97.06 548 GLU A CA 1
ATOM 4398 C C . GLU A 1 548 ? -11.642 -9.890 0.980 1.00 97.06 548 GLU A C 1
ATOM 4400 O O . GLU A 1 548 ? -10.819 -10.017 0.072 1.00 97.06 548 GLU A O 1
ATOM 4405 N N . MET A 1 549 ? -12.504 -8.872 1.001 1.00 95.12 549 MET A N 1
ATOM 4406 C CA . MET A 1 549 ? -12.560 -7.831 -0.030 1.00 95.12 549 MET A CA 1
ATOM 4407 C C . MET A 1 549 ? -11.267 -7.010 -0.105 1.00 95.12 549 MET A C 1
ATOM 4409 O O . MET A 1 549 ? -10.810 -6.689 -1.205 1.00 95.12 549 MET A O 1
ATOM 4413 N N . LEU A 1 550 ? -10.642 -6.715 1.040 1.00 94.38 550 LEU A N 1
ATOM 4414 C CA . LEU A 1 550 ? -9.343 -6.042 1.107 1.00 94.38 550 LEU A CA 1
ATOM 4415 C C . LEU A 1 550 ? -8.208 -6.931 0.578 1.00 94.38 550 LEU A C 1
ATOM 4417 O O . LEU A 1 550 ? -7.438 -6.464 -0.257 1.00 94.38 550 LEU A O 1
ATOM 4421 N N . LEU A 1 551 ? -8.150 -8.214 0.953 1.00 97.19 551 LEU A N 1
ATOM 4422 C CA . LEU A 1 551 ? -7.177 -9.176 0.405 1.00 97.19 551 LEU A CA 1
ATOM 4423 C C . LEU A 1 551 ? -7.325 -9.340 -1.120 1.00 97.19 551 LEU A C 1
ATOM 4425 O O . LEU A 1 551 ? -6.334 -9.390 -1.849 1.00 97.19 551 LEU A O 1
ATOM 4429 N N . ASN A 1 552 ? -8.559 -9.354 -1.630 1.00 95.19 552 ASN A N 1
ATOM 4430 C CA . ASN A 1 552 ? -8.846 -9.398 -3.066 1.00 95.19 552 ASN A CA 1
ATOM 4431 C C . ASN A 1 552 ? -8.547 -8.070 -3.794 1.00 95.19 552 ASN A C 1
ATOM 4433 O O . ASN A 1 552 ? -8.423 -8.053 -5.022 1.00 95.19 552 ASN A O 1
ATOM 4437 N N . ALA A 1 553 ? -8.424 -6.946 -3.083 1.00 88.19 553 ALA A N 1
ATOM 4438 C CA . ALA A 1 553 ? -7.914 -5.687 -3.630 1.00 88.19 553 ALA A CA 1
ATOM 4439 C C . ALA A 1 553 ? -6.377 -5.642 -3.611 1.00 88.19 553 ALA A C 1
ATOM 4441 O O . ALA A 1 553 ? -5.768 -5.327 -4.633 1.00 88.19 553 ALA A O 1
ATOM 4442 N N . GLU A 1 554 ? -5.761 -6.036 -2.494 1.00 92.25 554 GLU A N 1
ATOM 4443 C CA . GLU A 1 554 ? -4.311 -6.159 -2.322 1.00 92.25 554 GLU A CA 1
ATOM 4444 C C . GLU A 1 554 ? -3.709 -7.086 -3.381 1.00 92.25 554 GLU A C 1
ATOM 4446 O O . GLU A 1 554 ? -2.815 -6.672 -4.116 1.00 92.25 554 GLU A O 1
ATOM 4451 N N . LYS A 1 555 ? -4.267 -8.293 -3.556 1.00 96.56 555 LYS A N 1
ATOM 4452 C CA . LYS A 1 555 ? -3.804 -9.252 -4.567 1.00 96.56 555 LYS A CA 1
ATOM 4453 C C . LYS A 1 555 ? -3.796 -8.658 -5.980 1.00 96.56 555 LYS A C 1
ATOM 4455 O O . LYS A 1 555 ? -2.797 -8.788 -6.679 1.00 96.56 555 LYS A O 1
ATOM 4460 N N . ARG A 1 556 ? -4.862 -7.956 -6.386 1.00 96.75 556 ARG A N 1
ATOM 4461 C CA . ARG A 1 556 ? -4.923 -7.297 -7.706 1.00 96.75 556 ARG A CA 1
ATOM 4462 C C . ARG A 1 556 ? -3.852 -6.218 -7.854 1.00 96.75 556 ARG A C 1
ATOM 4464 O O . ARG A 1 556 ? -3.206 -6.154 -8.896 1.00 96.75 556 ARG A O 1
ATOM 4471 N N . ALA A 1 557 ? -3.609 -5.423 -6.811 1.00 90.00 557 ALA A N 1
ATOM 4472 C CA . ALA A 1 557 ? -2.530 -4.437 -6.817 1.00 90.00 557 ALA A CA 1
ATOM 4473 C C . ALA A 1 557 ? -1.142 -5.106 -6.903 1.00 90.00 557 ALA A C 1
ATOM 4475 O O . ALA A 1 557 ? -0.276 -4.633 -7.640 1.00 90.00 557 ALA A O 1
ATOM 4476 N N . CYS A 1 558 ? -0.929 -6.235 -6.219 1.00 92.25 558 CYS A N 1
ATOM 4477 C CA . CYS A 1 558 ? 0.290 -7.037 -6.338 1.00 92.25 558 CYS A CA 1
ATOM 4478 C C . CYS A 1 558 ? 0.479 -7.607 -7.754 1.00 92.25 558 CYS A C 1
ATOM 4480 O O . CYS A 1 558 ? 1.582 -7.513 -8.294 1.00 92.25 558 CYS A O 1
ATOM 4482 N N . ASP A 1 559 ? -0.576 -8.141 -8.373 1.00 96.12 559 ASP A N 1
ATOM 4483 C CA . ASP A 1 559 ? -0.549 -8.682 -9.738 1.00 96.12 559 ASP A CA 1
ATOM 4484 C C . ASP A 1 559 ? -0.258 -7.575 -10.779 1.00 96.12 559 ASP A C 1
ATOM 4486 O O . ASP A 1 559 ? 0.562 -7.758 -11.687 1.00 96.12 559 ASP A O 1
ATOM 4490 N N . GLU A 1 560 ? -0.840 -6.380 -10.614 1.00 96.25 560 GLU A N 1
ATOM 4491 C CA . GLU A 1 560 ? -0.521 -5.194 -11.423 1.00 96.25 560 GLU A CA 1
ATOM 4492 C C . GLU A 1 560 ? 0.936 -4.739 -11.240 1.00 96.25 560 GLU A C 1
ATOM 4494 O O . GLU A 1 560 ? 1.648 -4.537 -12.228 1.00 96.25 560 GLU A O 1
ATOM 4499 N N . VAL A 1 561 ? 1.424 -4.639 -9.998 1.00 95.00 561 VAL A N 1
ATOM 4500 C CA . VAL A 1 561 ? 2.824 -4.292 -9.693 1.00 95.00 561 VAL A CA 1
ATOM 4501 C C . VAL A 1 561 ? 3.794 -5.338 -10.253 1.00 95.00 561 VAL A C 1
ATOM 4503 O O . VAL A 1 561 ? 4.856 -4.970 -10.765 1.00 95.00 561 VAL A O 1
ATOM 4506 N N . HIS A 1 562 ? 3.437 -6.624 -10.231 1.00 94.25 562 HIS A N 1
ATOM 4507 C CA . HIS A 1 562 ? 4.227 -7.695 -10.837 1.00 94.25 562 HIS A CA 1
ATOM 4508 C C . HIS A 1 562 ? 4.263 -7.569 -12.370 1.00 94.25 562 HIS A C 1
ATOM 4510 O O . HIS A 1 562 ? 5.338 -7.604 -12.971 1.00 94.25 562 HIS A O 1
ATOM 4516 N N . SER A 1 563 ? 3.115 -7.325 -13.009 1.00 95.75 563 SER A N 1
ATOM 4517 C CA . SER A 1 563 ? 3.006 -7.098 -14.457 1.00 95.75 563 SER A CA 1
ATOM 4518 C C . SER A 1 563 ? 3.807 -5.871 -14.921 1.00 95.75 563 SER A C 1
ATOM 4520 O O . SER A 1 563 ? 4.581 -5.945 -15.884 1.00 95.75 563 SER A O 1
ATOM 4522 N N . LEU A 1 564 ? 3.700 -4.750 -14.198 1.00 96.75 564 LEU A N 1
ATOM 4523 C CA . LEU A 1 564 ? 4.486 -3.536 -14.437 1.00 96.75 564 LEU A CA 1
ATOM 4524 C C . LEU A 1 564 ? 5.984 -3.781 -14.219 1.00 96.75 564 LEU A C 1
ATOM 4526 O O . LEU A 1 564 ? 6.786 -3.396 -15.069 1.00 96.75 564 LEU A O 1
ATOM 4530 N N . SER A 1 565 ? 6.367 -4.498 -13.161 1.00 93.69 565 SER A N 1
ATOM 4531 C CA . SER A 1 565 ? 7.761 -4.901 -12.929 1.00 93.69 565 SER A CA 1
ATOM 4532 C C . SER A 1 565 ? 8.293 -5.756 -14.081 1.00 93.69 565 SER A C 1
ATOM 4534 O O . SER A 1 565 ? 9.376 -5.487 -14.597 1.00 93.69 565 SER A O 1
ATOM 4536 N N . GLY A 1 566 ? 7.524 -6.735 -14.563 1.00 94.69 566 GLY A N 1
ATOM 4537 C CA . GLY A 1 566 ? 7.889 -7.543 -15.729 1.00 94.69 566 GLY A CA 1
ATOM 4538 C C . GLY A 1 566 ? 8.051 -6.713 -17.009 1.00 94.69 566 GLY A C 1
ATOM 4539 O O . GLY A 1 566 ? 8.946 -6.985 -17.811 1.00 94.69 566 GLY A O 1
ATOM 4540 N N . ARG A 1 567 ? 7.240 -5.662 -17.199 1.00 96.19 567 ARG A N 1
ATOM 4541 C CA . ARG A 1 567 ? 7.417 -4.693 -18.297 1.00 96.19 567 ARG A CA 1
ATOM 4542 C C . ARG A 1 567 ? 8.701 -3.876 -18.139 1.00 96.19 567 ARG A C 1
ATOM 4544 O O . ARG A 1 567 ? 9.409 -3.714 -19.128 1.00 96.19 567 ARG A O 1
ATOM 4551 N N . VAL A 1 568 ? 9.026 -3.412 -16.931 1.00 96.19 568 VAL A N 1
ATOM 4552 C CA . VAL A 1 568 ? 10.260 -2.652 -16.653 1.00 96.19 568 VAL A CA 1
ATOM 4553 C C . VAL A 1 568 ? 11.507 -3.487 -16.949 1.00 96.19 568 VAL A C 1
ATOM 4555 O O . VAL A 1 568 ? 12.369 -3.014 -17.680 1.00 96.19 568 VAL A O 1
ATOM 4558 N N . HIS A 1 569 ? 11.582 -4.745 -16.499 1.00 93.44 569 HIS A N 1
ATOM 4559 C CA . HIS A 1 569 ? 12.737 -5.609 -16.798 1.00 93.44 569 HIS A CA 1
ATOM 4560 C C . HIS A 1 569 ? 12.900 -5.873 -18.307 1.00 93.44 569 HIS A C 1
ATOM 4562 O O . HIS A 1 569 ? 14.019 -5.849 -18.815 1.00 93.44 569 HIS A O 1
ATOM 4568 N N . ARG A 1 570 ? 11.798 -6.050 -19.057 1.00 96.62 570 ARG A N 1
ATOM 4569 C CA . ARG A 1 570 ? 11.851 -6.178 -20.529 1.00 96.62 570 ARG A CA 1
ATOM 4570 C C . ARG A 1 570 ? 12.323 -4.893 -21.219 1.00 96.62 570 ARG A C 1
ATOM 4572 O O . ARG A 1 570 ? 13.075 -4.970 -22.187 1.00 96.62 570 ARG A O 1
ATOM 4579 N N . LEU A 1 571 ? 11.907 -3.724 -20.727 1.00 94.88 571 LEU A N 1
ATOM 4580 C CA . LEU A 1 571 ? 12.373 -2.432 -21.241 1.00 94.88 571 LEU A CA 1
ATOM 4581 C C . LEU A 1 571 ? 13.849 -2.181 -20.904 1.00 94.88 571 LEU A C 1
ATOM 4583 O O . LEU A 1 571 ? 14.569 -1.683 -21.764 1.00 94.88 571 LEU A O 1
ATOM 4587 N N . GLN A 1 572 ? 14.312 -2.580 -19.715 1.00 93.62 572 GLN A N 1
ATOM 4588 C CA . GLN A 1 572 ? 15.722 -2.489 -19.329 1.00 93.62 572 GLN A CA 1
ATOM 4589 C C . GLN A 1 572 ? 16.597 -3.366 -20.232 1.00 93.62 572 GLN A C 1
ATOM 4591 O O . GLN A 1 572 ? 17.489 -2.843 -20.884 1.00 93.62 572 GLN A O 1
ATOM 4596 N N . ALA A 1 573 ? 16.265 -4.651 -20.403 1.00 93.12 573 ALA A N 1
ATOM 4597 C CA . ALA A 1 573 ? 17.012 -5.539 -21.300 1.00 93.12 573 ALA A CA 1
ATOM 4598 C C . ALA A 1 573 ? 17.044 -5.025 -22.757 1.00 93.12 573 ALA A C 1
ATOM 4600 O O . ALA A 1 573 ? 18.056 -5.151 -23.451 1.00 93.12 573 ALA A O 1
ATOM 4601 N N . SER A 1 574 ? 15.958 -4.394 -23.224 1.00 93.31 574 SER A N 1
ATOM 4602 C CA . SER A 1 574 ? 15.933 -3.718 -24.527 1.00 93.31 574 SER A CA 1
ATOM 4603 C C . SER A 1 574 ? 16.844 -2.485 -24.567 1.00 93.31 574 SER A C 1
ATOM 4605 O O . SER A 1 574 ? 17.487 -2.252 -25.588 1.00 93.31 574 SER A O 1
ATOM 4607 N N . LEU A 1 575 ? 16.905 -1.696 -23.492 1.00 95.25 575 LEU A N 1
ATOM 4608 C CA . LEU A 1 575 ? 17.785 -0.533 -23.374 1.00 95.25 575 LEU A CA 1
ATOM 4609 C C . LEU A 1 575 ? 19.261 -0.953 -23.346 1.00 95.25 575 LEU A C 1
ATOM 4611 O O . LEU A 1 575 ? 20.053 -0.382 -24.088 1.00 95.25 575 LEU A O 1
ATOM 4615 N N . ASP A 1 576 ? 19.610 -1.986 -22.582 1.00 94.06 576 ASP A N 1
ATOM 4616 C CA . ASP A 1 576 ? 20.970 -2.534 -22.488 1.00 94.06 576 ASP A CA 1
ATOM 4617 C C . ASP A 1 576 ? 21.441 -3.086 -23.852 1.00 94.06 576 ASP A C 1
ATOM 4619 O O . ASP A 1 576 ? 22.578 -2.869 -24.284 1.00 94.06 576 ASP A O 1
ATOM 4623 N N . THR A 1 577 ? 20.527 -3.727 -24.594 1.00 95.31 577 THR A N 1
ATOM 4624 C CA . THR A 1 577 ? 20.755 -4.182 -25.979 1.00 95.31 577 THR A CA 1
ATOM 4625 C C . THR A 1 577 ? 20.971 -3.006 -26.941 1.00 95.31 577 THR A C 1
ATOM 4627 O O . THR A 1 577 ? 21.813 -3.079 -27.834 1.00 95.31 577 THR A O 1
ATOM 4630 N N . ILE A 1 578 ? 20.242 -1.897 -26.771 1.00 92.69 578 ILE A N 1
ATOM 4631 C CA . ILE A 1 578 ? 20.419 -0.683 -27.585 1.00 92.69 578 ILE A CA 1
ATOM 4632 C C . ILE A 1 578 ? 21.741 0.022 -27.247 1.00 92.69 578 ILE A C 1
ATOM 4634 O O . ILE A 1 578 ? 22.432 0.463 -28.162 1.00 92.69 578 ILE A O 1
ATOM 4638 N N . GLN A 1 579 ? 22.113 0.105 -25.967 1.00 93.19 579 GLN A N 1
ATOM 4639 C CA . GLN A 1 579 ? 23.358 0.736 -25.518 1.00 93.19 579 GLN A CA 1
ATOM 4640 C C . GLN A 1 579 ? 24.588 -0.013 -26.039 1.00 93.19 579 GLN A C 1
ATOM 4642 O O . GLN A 1 579 ? 25.440 0.598 -26.680 1.00 93.19 579 GLN A O 1
ATOM 4647 N N . SER A 1 580 ? 24.641 -1.335 -25.860 1.00 92.00 580 SER A N 1
ATOM 4648 C CA . SER A 1 580 ? 25.729 -2.172 -26.389 1.00 92.00 580 SER A CA 1
ATOM 4649 C C . SER A 1 580 ? 25.804 -2.149 -27.925 1.00 92.00 580 SER A C 1
ATOM 4651 O O . SER A 1 580 ? 26.893 -2.065 -28.494 1.00 92.00 580 SER A O 1
ATOM 4653 N N . ALA A 1 581 ? 24.662 -2.127 -28.624 1.00 90.44 581 ALA A N 1
ATOM 4654 C CA . ALA A 1 581 ? 24.640 -1.955 -30.077 1.00 90.44 581 ALA A CA 1
ATOM 4655 C C . ALA A 1 581 ? 25.141 -0.569 -30.533 1.00 90.44 581 ALA A C 1
ATOM 4657 O O . ALA A 1 581 ? 25.763 -0.464 -31.593 1.00 90.44 581 ALA A O 1
ATOM 4658 N N . GLU A 1 582 ? 24.887 0.496 -29.767 1.00 88.62 582 GLU A N 1
ATOM 4659 C CA . GLU A 1 582 ? 25.374 1.841 -30.089 1.00 88.62 582 GLU A CA 1
ATOM 4660 C C . GLU A 1 582 ? 26.855 2.032 -29.736 1.00 88.62 582 GLU A C 1
ATOM 4662 O O . GLU A 1 582 ? 27.567 2.677 -30.501 1.00 88.62 582 GLU A O 1
ATOM 4667 N N . GLU A 1 583 ? 27.358 1.396 -28.676 1.00 92.62 583 GLU A N 1
ATOM 4668 C CA . GLU A 1 583 ? 28.793 1.347 -28.363 1.00 92.62 583 GLU A CA 1
ATOM 4669 C C . GLU A 1 583 ? 29.591 0.694 -29.505 1.00 92.62 583 GLU A C 1
ATOM 4671 O O . GLU A 1 583 ? 30.557 1.279 -29.997 1.00 92.62 583 GLU A O 1
ATOM 4676 N N . VAL A 1 584 ? 29.125 -0.450 -30.024 1.00 93.31 584 VAL A N 1
ATOM 4677 C CA . VAL A 1 584 ? 29.731 -1.119 -31.192 1.00 93.31 584 VAL A CA 1
ATOM 4678 C C . VAL A 1 584 ? 29.676 -0.240 -32.451 1.00 93.31 584 VAL A C 1
ATOM 4680 O O . VAL A 1 584 ? 30.646 -0.184 -33.214 1.00 93.31 584 VAL A O 1
ATOM 4683 N N . ARG A 1 585 ? 28.576 0.496 -32.679 1.00 87.62 585 ARG A N 1
ATOM 4684 C CA . ARG A 1 585 ? 28.491 1.478 -33.780 1.00 87.62 585 ARG A CA 1
ATOM 4685 C C . ARG A 1 585 ? 29.462 2.633 -33.582 1.00 87.62 585 ARG A C 1
ATOM 4687 O O . ARG A 1 585 ? 30.084 3.072 -34.548 1.00 87.62 585 ARG A O 1
ATOM 4694 N N . GLU A 1 586 ? 29.605 3.144 -32.363 1.00 88.62 586 GLU A N 1
ATOM 4695 C CA . GLU A 1 586 ? 30.600 4.163 -32.073 1.00 88.62 586 GLU A CA 1
ATOM 4696 C C . GLU A 1 586 ? 32.017 3.653 -32.304 1.00 88.62 586 GLU A C 1
ATOM 4698 O O . GLU A 1 586 ? 32.783 4.374 -32.935 1.00 88.62 586 GLU A O 1
ATOM 4703 N N . ASP A 1 587 ? 32.375 2.436 -31.891 1.00 90.31 587 ASP A N 1
ATOM 4704 C CA . ASP A 1 587 ? 33.709 1.899 -32.173 1.00 90.31 587 ASP A CA 1
ATOM 4705 C C . ASP A 1 587 ? 33.971 1.707 -33.666 1.00 90.31 587 ASP A C 1
ATOM 4707 O O . ASP A 1 587 ? 35.064 2.040 -34.128 1.00 90.31 587 ASP A O 1
ATOM 4711 N N . ALA A 1 588 ? 32.966 1.321 -34.458 1.00 89.62 588 ALA A N 1
ATOM 4712 C CA . ALA A 1 588 ? 33.070 1.354 -35.916 1.00 89.62 588 ALA A CA 1
ATOM 4713 C C . ALA A 1 588 ? 33.333 2.785 -36.441 1.00 89.62 588 ALA A C 1
ATOM 4715 O O . ALA A 1 588 ? 34.253 2.996 -37.234 1.00 89.62 588 ALA A O 1
ATOM 4716 N N . ARG A 1 589 ? 32.610 3.802 -35.940 1.00 88.75 589 ARG A N 1
ATOM 4717 C CA . ARG A 1 589 ? 32.844 5.227 -36.274 1.00 88.75 589 ARG A CA 1
ATOM 4718 C C . ARG A 1 589 ? 34.178 5.771 -35.740 1.00 88.75 589 ARG A C 1
ATOM 4720 O O . ARG A 1 589 ? 34.698 6.748 -36.279 1.00 88.75 589 ARG A O 1
ATOM 4727 N N . ARG A 1 590 ? 34.727 5.219 -34.652 1.00 90.31 590 ARG A N 1
ATOM 4728 C CA . ARG A 1 590 ? 36.056 5.562 -34.108 1.00 90.31 590 ARG A CA 1
ATOM 4729 C C . ARG A 1 590 ? 37.146 4.923 -34.973 1.00 90.31 590 ARG A C 1
ATOM 4731 O O . ARG A 1 590 ? 38.095 5.605 -35.335 1.00 90.31 590 ARG A O 1
ATOM 4738 N N . ALA A 1 591 ? 36.991 3.655 -35.356 1.00 90.94 591 ALA A N 1
ATOM 4739 C CA . ALA A 1 591 ? 37.915 2.943 -36.236 1.00 90.94 591 ALA A CA 1
ATOM 4740 C C . ALA A 1 591 ? 37.988 3.571 -37.634 1.00 90.94 591 ALA A C 1
ATOM 4742 O O . ALA A 1 591 ? 39.084 3.774 -38.145 1.00 90.94 591 ALA A O 1
ATOM 4743 N N . GLU A 1 592 ? 36.852 3.949 -38.225 1.00 88.69 592 GLU A N 1
ATOM 4744 C CA . GLU A 1 592 ? 36.843 4.596 -39.541 1.00 88.69 592 GLU A CA 1
ATOM 4745 C C . GLU A 1 592 ? 37.506 5.983 -39.513 1.00 88.69 592 GLU A C 1
ATOM 4747 O O . GLU A 1 592 ? 38.288 6.309 -40.403 1.00 88.69 592 GLU A O 1
ATOM 4752 N N . ARG A 1 593 ? 37.308 6.763 -38.438 1.00 89.62 593 ARG A N 1
ATOM 4753 C CA . ARG A 1 593 ? 38.053 8.017 -38.231 1.00 89.62 593 ARG A CA 1
ATOM 4754 C C . ARG A 1 593 ? 39.561 7.792 -38.117 1.00 89.62 593 ARG A C 1
ATOM 4756 O O . ARG A 1 593 ? 40.304 8.517 -38.766 1.00 89.62 593 ARG A O 1
ATOM 4763 N N . ARG A 1 594 ? 40.021 6.768 -37.382 1.00 92.81 594 ARG A N 1
ATOM 4764 C CA . ARG A 1 594 ? 41.459 6.424 -37.305 1.00 92.81 594 ARG A CA 1
ATOM 4765 C C . ARG A 1 594 ? 42.047 6.151 -38.694 1.00 92.81 594 ARG A C 1
ATOM 4767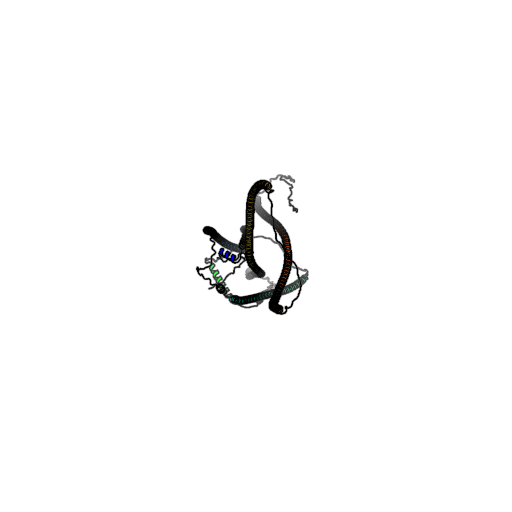 O O . ARG A 1 594 ? 43.058 6.758 -39.029 1.00 92.81 594 ARG A O 1
ATOM 4774 N N . LYS A 1 595 ? 41.370 5.358 -39.539 1.00 94.06 595 LYS A N 1
ATOM 4775 C CA . LYS A 1 595 ? 41.799 5.139 -40.937 1.00 94.06 595 LYS A CA 1
ATOM 4776 C C . LYS A 1 595 ? 41.880 6.449 -41.724 1.00 94.06 595 LYS A C 1
ATOM 4778 O O . LYS A 1 595 ? 42.853 6.681 -42.428 1.00 94.06 595 LYS A O 1
ATOM 4783 N N . GLN A 1 596 ? 40.869 7.313 -41.621 1.00 86.00 596 GLN A N 1
ATOM 4784 C CA . GLN A 1 596 ? 40.841 8.597 -42.336 1.00 86.00 596 GLN A CA 1
ATOM 4785 C C . GLN A 1 596 ? 41.963 9.538 -41.874 1.00 86.00 596 GLN A C 1
ATOM 4787 O O . GLN A 1 596 ? 42.607 10.185 -42.699 1.00 86.00 596 GLN A O 1
ATOM 4792 N N . GLU A 1 597 ? 42.263 9.568 -40.575 1.00 91.62 597 GLU A N 1
ATOM 4793 C CA . GLU A 1 597 ? 43.435 10.262 -40.045 1.00 91.62 597 GLU A CA 1
ATOM 4794 C C . GLU A 1 597 ? 44.756 9.644 -40.533 1.00 91.62 597 GLU A C 1
ATOM 4796 O O . GLU A 1 597 ? 45.699 10.378 -40.809 1.00 91.62 597 GLU A O 1
ATOM 4801 N N . GLU A 1 598 ? 44.855 8.318 -40.637 1.00 94.88 598 GLU A N 1
ATOM 4802 C CA . GLU A 1 598 ? 46.039 7.607 -41.146 1.00 94.88 598 GLU A CA 1
ATOM 4803 C C . GLU A 1 598 ? 46.277 7.884 -42.638 1.00 94.88 598 GLU A C 1
ATOM 4805 O O . GLU A 1 598 ? 47.398 8.227 -43.015 1.00 94.88 598 GLU A O 1
ATOM 4810 N N . TYR A 1 599 ? 45.228 7.850 -43.469 1.00 90.88 599 TYR A N 1
ATOM 4811 C CA . TYR A 1 599 ? 45.283 8.287 -44.869 1.00 90.88 599 TYR A CA 1
ATOM 4812 C C . TYR A 1 599 ? 45.681 9.763 -44.989 1.00 90.88 599 TYR A C 1
ATOM 4814 O O . TYR A 1 599 ? 46.518 10.103 -45.822 1.00 90.88 599 TYR A O 1
ATOM 4822 N N . THR A 1 600 ? 45.147 10.636 -44.128 1.00 92.38 600 THR A N 1
ATOM 4823 C CA . THR A 1 600 ? 45.517 12.063 -44.104 1.00 92.38 600 THR A CA 1
ATOM 4824 C C . THR A 1 600 ? 47.004 12.228 -43.775 1.00 92.38 600 THR A C 1
ATOM 4826 O O . THR A 1 600 ? 47.730 12.847 -44.547 1.00 92.38 600 THR A O 1
ATOM 4829 N N . LYS A 1 601 ? 47.491 11.581 -42.706 1.00 95.69 601 LYS A N 1
ATOM 4830 C CA . LYS A 1 601 ? 48.912 11.575 -42.304 1.00 95.69 601 LYS A CA 1
ATOM 4831 C C . LYS A 1 601 ? 49.827 10.988 -43.384 1.00 95.69 601 LYS A C 1
ATOM 4833 O O . LYS A 1 601 ? 51.001 11.342 -43.439 1.00 95.69 601 LYS A O 1
ATOM 4838 N N . GLN A 1 602 ? 49.334 10.077 -44.223 1.00 95.50 602 GLN A N 1
ATOM 4839 C CA . GLN A 1 602 ? 50.099 9.532 -45.344 1.00 95.50 602 GLN A CA 1
ATOM 4840 C C . GLN A 1 602 ? 50.204 10.539 -46.501 1.00 95.50 602 GLN A C 1
ATOM 4842 O O . GLN A 1 602 ? 51.311 10.814 -46.959 1.00 95.50 602 GLN A O 1
ATOM 4847 N N . ILE A 1 603 ? 49.094 11.178 -46.885 1.00 93.12 603 ILE A N 1
ATOM 4848 C CA . ILE A 1 603 ? 49.074 12.251 -47.895 1.00 93.12 603 ILE A CA 1
ATOM 4849 C C . ILE A 1 603 ? 49.921 13.457 -47.442 1.00 93.12 603 ILE A C 1
ATOM 4851 O O . ILE A 1 603 ? 50.630 14.055 -48.249 1.00 93.12 603 ILE A O 1
ATOM 4855 N N . GLU A 1 604 ? 49.915 13.795 -46.148 1.00 93.62 604 GLU A N 1
ATOM 4856 C CA . GLU A 1 604 ? 50.768 14.846 -45.571 1.00 93.62 604 GLU A CA 1
ATOM 4857 C C . GLU A 1 604 ? 52.270 14.548 -45.729 1.00 93.62 604 GLU A C 1
ATOM 4859 O O . GLU A 1 604 ? 53.038 15.461 -46.048 1.00 93.62 604 GLU A O 1
ATOM 4864 N N . LYS A 1 605 ? 52.698 13.286 -45.555 1.00 95.19 605 LYS A N 1
ATOM 4865 C CA . LYS A 1 605 ? 54.090 12.865 -45.807 1.00 95.19 605 LYS A CA 1
ATOM 4866 C C . LYS A 1 605 ? 54.434 12.946 -47.286 1.00 95.19 605 LYS A C 1
ATOM 4868 O O . LYS A 1 605 ? 55.420 13.585 -47.629 1.00 95.19 605 LYS A O 1
ATOM 4873 N N . GLU A 1 606 ? 53.612 12.355 -48.152 1.00 94.25 606 GLU A N 1
ATOM 4874 C CA . GLU A 1 606 ? 53.835 12.339 -49.604 1.00 94.25 606 GLU A CA 1
ATOM 4875 C C . GLU A 1 606 ? 53.915 13.767 -50.168 1.00 94.25 606 GLU A C 1
ATOM 4877 O O . GLU A 1 606 ? 54.793 14.084 -50.972 1.00 94.25 606 GLU A O 1
ATOM 4882 N N . TRP A 1 607 ? 53.076 14.680 -49.668 1.00 93.44 607 TRP A N 1
ATOM 4883 C CA . TRP A 1 607 ? 53.149 16.103 -49.997 1.00 93.44 607 TRP A CA 1
ATOM 4884 C C . TRP A 1 607 ? 54.426 16.775 -49.471 1.00 93.44 607 TRP A C 1
ATOM 4886 O O . TRP A 1 607 ? 55.032 17.583 -50.179 1.00 93.44 607 TRP A O 1
ATOM 4896 N N . ALA A 1 608 ? 54.864 16.457 -48.249 1.00 93.56 608 ALA A N 1
ATOM 4897 C CA . ALA A 1 608 ? 56.110 16.978 -47.689 1.00 93.56 608 ALA A CA 1
ATOM 4898 C C . ALA A 1 608 ? 57.353 16.462 -48.442 1.00 93.56 608 ALA A C 1
ATOM 4900 O O . ALA A 1 608 ? 58.290 17.230 -48.672 1.00 93.56 608 ALA A O 1
ATOM 4901 N N . GLU A 1 609 ? 57.341 15.202 -48.877 1.00 93.88 609 GLU A N 1
ATOM 4902 C CA . GLU A 1 609 ? 58.387 14.566 -49.681 1.00 93.88 609 GLU A CA 1
ATOM 4903 C C . GLU A 1 609 ? 58.444 15.162 -51.093 1.00 93.88 609 GLU A C 1
ATOM 4905 O O . GLU A 1 609 ? 59.499 15.656 -51.495 1.00 93.88 609 GLU A O 1
ATOM 4910 N N . ALA A 1 610 ? 57.312 15.266 -51.796 1.00 94.00 610 ALA A N 1
ATOM 4911 C CA . ALA A 1 610 ? 57.236 15.924 -53.104 1.00 94.00 610 ALA A CA 1
ATOM 4912 C C . ALA A 1 610 ? 57.665 17.405 -53.041 1.00 94.00 610 ALA A C 1
ATOM 4914 O O . ALA A 1 610 ? 58.332 17.920 -53.941 1.00 94.00 610 ALA A O 1
ATOM 4915 N N . LYS A 1 611 ? 57.338 18.105 -51.947 1.00 94.88 611 LYS A N 1
ATOM 4916 C CA . LYS A 1 611 ? 57.780 19.485 -51.692 1.00 94.88 611 LYS A CA 1
ATOM 4917 C C . LYS A 1 611 ? 59.286 19.582 -51.420 1.00 94.88 611 LYS A C 1
ATOM 4919 O O . LYS A 1 611 ? 59.905 20.563 -51.838 1.00 94.88 611 LYS A O 1
ATOM 4924 N N . LYS A 1 612 ? 59.874 18.591 -50.739 1.00 95.50 612 LYS A N 1
ATOM 4925 C CA . LYS A 1 612 ? 61.323 18.475 -50.518 1.00 95.50 612 LYS A CA 1
ATOM 4926 C C . LYS A 1 612 ? 62.050 18.211 -51.835 1.00 95.50 612 LYS A C 1
ATOM 4928 O O . LYS A 1 612 ? 62.969 18.958 -52.156 1.00 95.50 612 LYS A O 1
ATOM 4933 N N . GLU A 1 613 ? 61.596 17.244 -52.631 1.00 93.56 613 GLU A N 1
ATOM 4934 C CA . GLU A 1 613 ? 62.172 16.964 -53.951 1.00 93.56 613 GLU A CA 1
ATOM 4935 C C . GLU A 1 613 ? 62.078 18.190 -54.870 1.00 93.56 613 GLU A C 1
ATOM 4937 O O . GLU A 1 613 ? 63.077 18.606 -55.450 1.00 93.56 613 GLU A O 1
ATOM 4942 N N . LEU A 1 614 ? 60.923 18.859 -54.941 1.00 93.38 614 LEU A N 1
ATOM 4943 C CA . LEU A 1 614 ? 60.762 20.079 -55.738 1.00 93.38 614 LEU A CA 1
ATOM 4944 C C . LEU A 1 614 ? 61.712 21.210 -55.295 1.00 93.38 614 LEU A C 1
ATOM 4946 O O . LEU A 1 614 ? 62.139 22.019 -56.124 1.00 93.38 614 LEU A O 1
ATOM 4950 N N . GLN A 1 615 ? 62.088 21.268 -54.014 1.00 92.50 615 GLN A N 1
ATOM 4951 C CA . GLN A 1 615 ? 63.114 22.192 -53.531 1.00 92.50 615 GLN A CA 1
ATOM 4952 C C . GLN A 1 615 ? 64.538 21.728 -53.890 1.00 92.50 615 GLN A C 1
ATOM 4954 O O . GLN A 1 615 ? 65.348 22.547 -54.319 1.00 92.50 615 GLN A O 1
ATOM 4959 N N . GLU A 1 616 ? 64.833 20.432 -53.820 1.00 94.56 616 GLU A N 1
ATOM 4960 C CA . GLU A 1 616 ? 66.112 19.857 -54.262 1.00 94.56 616 GLU A CA 1
ATOM 4961 C C . GLU A 1 616 ? 66.334 20.033 -55.774 1.00 94.56 616 GLU A C 1
ATOM 4963 O O . GLU A 1 616 ? 67.442 20.368 -56.196 1.00 94.56 616 GLU A O 1
ATOM 4968 N N . GLN A 1 617 ? 65.278 19.927 -56.588 1.00 93.81 617 GLN A N 1
ATOM 4969 C CA . GLN A 1 617 ? 65.310 20.224 -58.023 1.00 93.81 617 GLN A CA 1
ATOM 4970 C C . GLN A 1 617 ? 65.544 21.717 -58.292 1.00 93.81 617 GLN A C 1
ATOM 4972 O O . GLN A 1 617 ? 66.370 22.069 -59.136 1.00 93.81 617 GLN A O 1
ATOM 4977 N N . ARG A 1 618 ? 64.906 22.625 -57.535 1.00 92.88 618 ARG A N 1
ATOM 4978 C CA . ARG A 1 618 ? 65.230 24.067 -57.589 1.00 92.88 618 ARG A CA 1
ATOM 4979 C C . ARG A 1 618 ? 66.698 24.324 -57.252 1.00 92.88 618 ARG A C 1
ATOM 4981 O O . ARG A 1 618 ? 67.336 25.145 -57.904 1.00 92.88 618 ARG A O 1
ATOM 4988 N N . ASP A 1 619 ? 67.252 23.605 -56.284 1.00 94.56 619 ASP A N 1
ATOM 4989 C CA . ASP A 1 619 ? 68.635 23.780 -55.833 1.00 94.56 619 ASP A CA 1
ATOM 4990 C C . ASP A 1 619 ? 69.653 23.110 -56.767 1.00 94.56 619 ASP A C 1
ATOM 4992 O O . ASP A 1 619 ? 70.793 23.566 -56.883 1.00 94.56 619 ASP A O 1
ATOM 4996 N N . MET A 1 620 ? 69.237 22.086 -57.513 1.00 94.56 620 MET A N 1
ATOM 4997 C CA . MET A 1 620 ? 69.964 21.571 -58.672 1.00 94.56 620 MET A CA 1
ATOM 4998 C C . MET A 1 620 ? 69.981 22.595 -59.815 1.00 94.56 620 MET A C 1
ATOM 5000 O O . MET A 1 620 ? 71.051 22.920 -60.322 1.00 94.56 620 MET A O 1
ATOM 5004 N N . VAL A 1 621 ? 68.831 23.175 -60.177 1.00 95.00 621 VAL A N 1
ATOM 5005 C CA . VAL A 1 621 ? 68.740 24.210 -61.224 1.00 95.00 621 VAL A CA 1
ATOM 5006 C C . VAL A 1 621 ? 69.545 25.460 -60.852 1.00 95.00 621 VAL A C 1
ATOM 5008 O O . VAL A 1 621 ? 70.223 26.014 -61.717 1.00 95.00 621 VAL A O 1
ATOM 5011 N N . ARG A 1 622 ? 69.544 25.881 -59.577 1.00 95.06 622 ARG A N 1
ATOM 5012 C CA . ARG A 1 622 ? 70.396 26.983 -59.094 1.00 95.06 622 ARG A CA 1
ATOM 5013 C C . ARG A 1 622 ? 71.887 26.673 -59.267 1.00 95.06 622 ARG A C 1
ATOM 5015 O O . ARG A 1 622 ? 72.591 27.511 -59.822 1.00 95.06 622 ARG A O 1
ATOM 5022 N N . ARG A 1 623 ? 72.352 25.478 -58.875 1.00 94.94 623 ARG A N 1
ATOM 5023 C CA . ARG A 1 623 ? 73.749 25.042 -59.088 1.00 94.94 623 ARG A CA 1
ATOM 5024 C C . ARG A 1 623 ? 74.116 25.005 -60.571 1.00 94.94 623 ARG A C 1
ATOM 5026 O O . ARG A 1 623 ? 74.987 25.756 -60.981 1.00 94.94 623 ARG A O 1
ATOM 5033 N N . LEU A 1 624 ? 73.352 24.283 -61.393 1.00 93.06 624 LEU A N 1
ATOM 5034 C CA . LEU A 1 624 ? 73.583 24.190 -62.842 1.00 93.06 624 LEU A CA 1
ATOM 5035 C C . LEU A 1 624 ? 73.553 25.551 -63.560 1.00 93.06 624 LEU A C 1
ATOM 5037 O O . LEU A 1 624 ? 74.155 25.698 -64.622 1.00 93.06 624 LEU A O 1
ATOM 5041 N N . SER A 1 625 ? 72.847 26.546 -63.018 1.00 91.81 625 SER A N 1
ATOM 5042 C CA . SER A 1 625 ? 72.859 27.915 -63.549 1.00 91.81 625 SER A CA 1
ATOM 5043 C C . SER A 1 625 ? 74.148 28.657 -63.191 1.00 91.81 625 SER A C 1
ATOM 5045 O O . SER A 1 625 ? 74.710 29.320 -64.059 1.00 91.81 625 SER A O 1
ATOM 5047 N N . LEU A 1 626 ? 74.653 28.495 -61.963 1.00 94.06 626 LEU A N 1
ATOM 5048 C CA . LEU A 1 626 ? 75.954 29.024 -61.538 1.00 94.06 626 LEU A CA 1
ATOM 5049 C C . LEU A 1 626 ? 77.108 28.346 -62.291 1.00 94.06 626 LEU A C 1
ATOM 5051 O O . LEU A 1 626 ? 77.972 29.047 -62.807 1.00 94.06 626 LEU A O 1
ATOM 5055 N N . ASP A 1 627 ? 77.077 27.020 -62.452 1.00 93.00 627 ASP A N 1
ATOM 5056 C CA . ASP A 1 627 ? 78.084 26.256 -63.205 1.00 93.00 627 ASP A CA 1
ATOM 5057 C C . ASP A 1 627 ? 78.159 26.729 -64.671 1.00 93.00 627 ASP A C 1
ATOM 5059 O O . ASP A 1 627 ? 79.240 26.870 -65.252 1.00 93.00 627 ASP A O 1
ATOM 5063 N N . ARG A 1 628 ? 76.999 27.031 -65.278 1.00 92.19 628 ARG A N 1
ATOM 5064 C CA . ARG A 1 628 ? 76.899 27.635 -66.617 1.00 92.19 628 ARG A CA 1
ATOM 5065 C C . ARG A 1 628 ? 77.412 29.072 -66.644 1.00 92.19 628 ARG A C 1
ATOM 5067 O O . ARG A 1 628 ? 78.113 29.429 -67.584 1.00 92.19 628 ARG A O 1
ATOM 5074 N N . GLU A 1 629 ? 77.091 29.889 -65.645 1.00 93.94 629 GLU A N 1
ATOM 5075 C CA . GLU A 1 629 ? 77.567 31.274 -65.554 1.00 93.94 629 GLU A CA 1
ATOM 5076 C C . GLU A 1 629 ? 79.092 31.337 -65.359 1.00 93.94 629 GLU A C 1
ATOM 5078 O O . GLU A 1 629 ? 79.763 32.154 -65.987 1.00 93.94 629 GLU A O 1
ATOM 5083 N N . GLU A 1 630 ? 79.668 30.445 -64.550 1.00 95.00 630 GLU A N 1
ATOM 5084 C CA . GLU A 1 630 ? 81.117 30.300 -64.400 1.00 95.00 630 GLU A CA 1
ATOM 5085 C C . GLU A 1 630 ? 81.771 29.776 -65.685 1.00 95.00 630 GLU A C 1
ATOM 5087 O O . GLU A 1 630 ? 82.776 30.334 -66.130 1.00 95.00 630 GLU A O 1
ATOM 5092 N N . SER A 1 631 ? 81.173 28.777 -66.342 1.00 91.56 631 SER A N 1
ATOM 5093 C CA . SER A 1 631 ? 81.636 28.294 -67.652 1.00 91.56 631 SER A CA 1
ATOM 5094 C C . SER A 1 631 ? 81.645 29.415 -68.698 1.00 91.56 631 SER A C 1
ATOM 5096 O O . SER A 1 631 ? 82.628 29.573 -69.421 1.00 91.56 631 SER A O 1
ATOM 5098 N N . LEU A 1 632 ? 80.598 30.248 -68.733 1.00 91.75 632 LEU A N 1
ATOM 5099 C CA . LEU A 1 632 ? 80.516 31.426 -69.600 1.00 91.75 632 LEU A CA 1
ATOM 5100 C C . LEU A 1 632 ? 81.564 32.483 -69.231 1.00 91.75 632 LEU A C 1
ATOM 5102 O O . LEU A 1 632 ? 82.240 32.978 -70.125 1.00 91.75 632 LEU A O 1
ATOM 5106 N N . LYS A 1 633 ? 81.777 32.791 -67.945 1.00 94.31 633 LYS A N 1
ATOM 5107 C CA . LYS A 1 633 ? 82.840 33.715 -67.494 1.00 94.31 633 LYS A CA 1
ATOM 5108 C C . LYS A 1 633 ? 84.239 33.215 -67.857 1.00 94.31 633 LYS A C 1
ATOM 5110 O O . LYS A 1 633 ? 85.096 34.010 -68.235 1.00 94.31 633 LYS A O 1
ATOM 5115 N N . ASN A 1 634 ? 84.481 31.910 -67.762 1.00 92.62 634 ASN A N 1
ATOM 5116 C CA . ASN A 1 634 ? 85.752 31.298 -68.136 1.00 92.62 634 ASN A CA 1
ATOM 5117 C C . ASN A 1 634 ? 85.955 31.313 -69.665 1.00 92.62 634 ASN A C 1
ATOM 5119 O O . ASN A 1 634 ? 87.046 31.656 -70.118 1.00 92.62 634 ASN A O 1
ATOM 5123 N N . ALA A 1 635 ? 84.907 31.056 -70.456 1.00 89.50 635 ALA A N 1
ATOM 5124 C CA . ALA A 1 635 ? 84.939 31.200 -71.915 1.00 89.50 635 ALA A CA 1
ATOM 5125 C C . ALA A 1 635 ? 85.112 32.666 -72.361 1.00 89.50 635 ALA A C 1
ATOM 5127 O O . ALA A 1 635 ? 85.917 32.947 -73.244 1.00 89.50 635 ALA A O 1
ATOM 5128 N N . MET A 1 636 ? 84.434 33.621 -71.713 1.00 89.44 636 MET A N 1
ATOM 5129 C CA . MET A 1 636 ? 84.638 35.058 -71.940 1.00 89.44 636 MET A CA 1
ATOM 5130 C C . MET A 1 636 ? 86.086 35.459 -71.655 1.00 89.44 636 MET A C 1
ATOM 5132 O O . MET A 1 636 ? 86.698 36.113 -72.491 1.00 89.44 636 MET A O 1
ATOM 5136 N N . ARG A 1 637 ? 86.676 34.992 -70.545 1.00 91.81 637 ARG A N 1
ATOM 5137 C CA . ARG A 1 637 ? 88.092 35.243 -70.232 1.00 91.81 637 ARG A CA 1
ATOM 5138 C C . ARG A 1 637 ? 89.031 34.672 -71.301 1.00 91.81 637 ARG A C 1
ATOM 5140 O O . ARG A 1 637 ? 89.999 35.332 -71.654 1.00 91.81 637 ARG A O 1
ATOM 5147 N N . GLN A 1 638 ? 88.739 33.492 -71.857 1.00 89.25 638 GLN A N 1
ATOM 5148 C CA . GLN A 1 638 ? 89.500 32.929 -72.984 1.00 89.25 638 GLN A CA 1
ATOM 5149 C C . GLN A 1 638 ? 89.360 33.769 -74.264 1.00 89.25 638 GLN A C 1
ATOM 5151 O O . GLN A 1 638 ? 90.350 33.987 -74.958 1.00 89.25 638 GLN A O 1
ATOM 5156 N N . VAL A 1 639 ? 88.163 34.285 -74.564 1.00 88.94 639 VAL A N 1
ATOM 5157 C CA . VAL A 1 639 ? 87.929 35.193 -75.702 1.00 88.94 639 VAL A CA 1
ATOM 5158 C C . VAL A 1 639 ? 88.622 36.545 -75.494 1.00 88.94 639 VAL A C 1
ATOM 5160 O O . VAL A 1 639 ? 89.178 37.091 -76.442 1.00 88.94 639 VAL A O 1
ATOM 5163 N N . GLU A 1 640 ? 88.664 37.067 -74.267 1.00 89.25 640 GLU A N 1
ATOM 5164 C CA . GLU A 1 640 ? 89.453 38.253 -73.913 1.00 89.25 640 GLU A CA 1
ATOM 5165 C C . GLU A 1 640 ? 90.960 38.001 -74.069 1.00 89.25 640 GLU A C 1
ATOM 5167 O O . GLU A 1 640 ? 91.669 38.865 -74.582 1.00 89.25 640 GLU A O 1
ATOM 5172 N N . GLU A 1 641 ? 91.464 36.829 -73.668 1.00 90.12 641 GLU A N 1
ATOM 5173 C CA . GLU A 1 641 ? 92.871 36.438 -73.841 1.00 90.12 641 GLU A CA 1
ATOM 5174 C C . GLU A 1 641 ? 93.238 36.326 -75.330 1.00 90.12 641 GLU A C 1
ATOM 5176 O O . GLU A 1 641 ? 94.142 37.027 -75.785 1.00 90.12 641 GLU A O 1
ATOM 5181 N N . MET A 1 642 ? 92.463 35.579 -76.128 1.00 84.94 642 MET A N 1
ATOM 5182 C CA . MET A 1 642 ? 92.645 35.531 -77.587 1.00 84.94 642 MET A CA 1
ATOM 5183 C C . MET A 1 642 ? 92.442 36.904 -78.247 1.00 84.94 642 MET A C 1
ATOM 5185 O O . MET A 1 642 ? 93.066 37.202 -79.261 1.00 84.94 642 MET A O 1
ATOM 5189 N N . GLY A 1 643 ? 91.611 37.779 -77.672 1.00 86.94 643 GLY A N 1
ATOM 5190 C CA . GLY A 1 643 ? 91.452 39.166 -78.107 1.00 86.94 643 GLY A CA 1
ATOM 5191 C C . GLY A 1 643 ? 92.717 40.002 -77.891 1.00 86.94 643 GLY A C 1
ATOM 5192 O O . GLY A 1 643 ? 93.105 40.768 -78.776 1.00 86.94 643 GLY A O 1
ATOM 5193 N N . LYS A 1 644 ? 93.413 39.820 -76.759 1.00 90.19 644 LYS A N 1
ATOM 5194 C CA . LYS A 1 644 ? 94.737 40.420 -76.502 1.00 90.19 644 LYS A CA 1
ATOM 5195 C C . LYS A 1 644 ? 95.785 39.854 -77.462 1.00 90.19 644 LYS A C 1
ATOM 5197 O O . LYS A 1 644 ? 96.563 40.623 -78.026 1.00 90.19 644 LYS A O 1
ATOM 5202 N N . GLU A 1 645 ? 95.794 38.540 -77.683 1.00 88.44 645 GLU A N 1
ATOM 5203 C CA . GLU A 1 645 ? 96.702 37.874 -78.626 1.00 88.44 645 GLU A CA 1
ATOM 5204 C C . GLU A 1 645 ? 96.487 38.361 -80.064 1.00 88.44 645 GLU A C 1
ATOM 5206 O O . GLU A 1 645 ? 97.448 38.766 -80.718 1.00 88.44 645 GLU A O 1
ATOM 5211 N N . LEU A 1 646 ? 95.237 38.439 -80.529 1.00 84.00 646 LEU A N 1
ATOM 5212 C CA . LEU A 1 646 ? 94.880 38.985 -81.838 1.00 84.00 646 LEU A CA 1
ATOM 5213 C C . LEU A 1 646 ? 95.246 40.470 -81.951 1.00 84.00 646 LEU A C 1
ATOM 5215 O O . LEU A 1 646 ? 95.802 40.880 -82.964 1.00 84.00 646 LEU A O 1
ATOM 5219 N N . ALA A 1 647 ? 95.016 41.282 -80.915 1.00 86.75 647 ALA A N 1
ATOM 5220 C CA . ALA A 1 647 ? 95.441 42.683 -80.906 1.00 86.75 647 ALA A CA 1
ATOM 5221 C C . ALA A 1 647 ? 96.975 42.834 -80.946 1.00 86.75 647 ALA A C 1
ATOM 5223 O O . ALA A 1 647 ? 97.491 43.785 -81.537 1.00 86.75 647 ALA A O 1
ATOM 5224 N N . ASN A 1 648 ? 97.721 41.897 -80.354 1.00 86.69 648 ASN A N 1
ATOM 5225 C CA . ASN A 1 648 ? 99.179 41.839 -80.449 1.00 86.69 648 ASN A CA 1
ATOM 5226 C C . ASN A 1 648 ? 99.637 41.387 -81.847 1.00 86.69 648 ASN A C 1
ATOM 5228 O O . ASN A 1 648 ? 100.541 42.004 -82.412 1.00 86.69 648 ASN A O 1
ATOM 5232 N N . ALA A 1 649 ? 98.978 40.385 -82.433 1.00 82.12 649 ALA A N 1
ATOM 5233 C CA . ALA A 1 649 ? 99.231 39.913 -83.791 1.00 82.12 649 ALA A CA 1
ATOM 5234 C C . ALA A 1 649 ? 98.933 41.001 -84.835 1.00 82.12 649 ALA A C 1
ATOM 5236 O O . ALA A 1 649 ? 99.786 41.286 -85.667 1.00 82.12 649 ALA A O 1
ATOM 5237 N N . LEU A 1 650 ? 97.794 41.694 -84.741 1.00 83.88 650 LEU A N 1
ATOM 5238 C CA . LEU A 1 650 ? 97.446 42.829 -85.604 1.00 83.88 650 LEU A CA 1
ATOM 5239 C C . LEU A 1 650 ? 98.444 43.987 -85.465 1.00 83.88 650 LEU A C 1
ATOM 5241 O O . LEU A 1 650 ? 98.802 44.608 -86.460 1.00 83.88 650 LEU A O 1
ATOM 5245 N N . ARG A 1 651 ? 98.973 44.248 -84.261 1.00 85.12 651 ARG A N 1
ATOM 5246 C CA . ARG A 1 651 ? 100.042 45.244 -84.063 1.00 85.12 651 ARG A CA 1
ATOM 5247 C C . ARG A 1 651 ? 101.368 44.810 -84.703 1.00 85.12 651 ARG A C 1
ATOM 5249 O O . ARG A 1 651 ? 102.105 45.653 -85.212 1.00 85.12 651 ARG A O 1
ATOM 5256 N N . ALA A 1 652 ? 101.660 43.508 -84.722 1.00 81.25 652 ALA A N 1
ATOM 5257 C CA . ALA A 1 652 ? 102.804 42.944 -85.439 1.00 81.25 652 ALA A CA 1
ATOM 5258 C C . ALA A 1 652 ? 102.603 42.946 -86.969 1.00 81.25 652 ALA A C 1
ATOM 5260 O O . ALA A 1 652 ? 103.561 43.216 -87.695 1.00 81.25 652 ALA A O 1
ATOM 5261 N N . VAL A 1 653 ? 101.373 42.728 -87.453 1.00 74.38 653 VAL A N 1
ATOM 5262 C CA . VAL A 1 653 ? 100.986 42.859 -88.869 1.00 74.38 653 VAL A CA 1
ATOM 5263 C C . VAL A 1 653 ? 101.103 44.311 -89.318 1.00 74.38 653 VAL A C 1
ATOM 5265 O O . VAL A 1 653 ? 101.849 44.559 -90.251 1.00 74.38 653 VAL A O 1
ATOM 5268 N N . ALA A 1 654 ? 100.545 45.285 -88.596 1.00 77.25 654 ALA A N 1
ATOM 5269 C CA . ALA A 1 654 ? 100.726 46.708 -88.905 1.00 77.25 654 ALA A CA 1
ATOM 5270 C C . ALA A 1 654 ? 102.215 47.126 -88.901 1.00 77.25 654 ALA A C 1
ATOM 5272 O O . ALA A 1 654 ? 102.655 47.940 -89.710 1.00 77.25 654 ALA A O 1
ATOM 5273 N N . SER A 1 655 ? 103.035 46.522 -88.030 1.00 77.19 655 SER A N 1
ATOM 5274 C CA . SER A 1 655 ? 104.496 46.688 -88.046 1.00 77.19 655 SER A CA 1
ATOM 5275 C C . SER A 1 655 ? 105.176 46.001 -89.245 1.00 77.19 655 SER A C 1
ATOM 5277 O O . SER A 1 655 ? 106.251 46.427 -89.670 1.00 77.19 655 SER A O 1
ATOM 5279 N N . ALA A 1 656 ? 104.599 44.936 -89.804 1.00 73.19 656 ALA A N 1
ATOM 5280 C CA . ALA A 1 656 ? 105.042 44.304 -91.048 1.00 73.19 656 ALA A CA 1
ATOM 5281 C C . ALA A 1 656 ? 104.588 45.091 -92.288 1.00 73.19 656 ALA A C 1
ATOM 5283 O O . ALA A 1 656 ? 105.412 45.334 -93.159 1.00 73.19 656 ALA A O 1
ATOM 5284 N N . GLU A 1 657 ? 103.349 45.576 -92.328 1.00 70.88 657 GLU A N 1
ATOM 5285 C CA . GLU A 1 657 ? 102.792 46.434 -93.381 1.00 70.88 657 GLU A CA 1
ATOM 5286 C C . GLU A 1 657 ? 103.541 47.768 -93.470 1.00 70.88 657 GLU A C 1
ATOM 5288 O O . GLU A 1 657 ? 103.938 48.181 -94.555 1.00 70.88 657 GLU A O 1
ATOM 5293 N N . ALA A 1 658 ? 103.868 48.397 -92.335 1.00 74.19 658 ALA A N 1
ATOM 5294 C CA . ALA A 1 658 ? 104.720 49.587 -92.311 1.00 74.19 658 ALA A CA 1
ATOM 5295 C C . ALA A 1 658 ? 106.134 49.325 -92.871 1.00 74.19 658 ALA A C 1
ATOM 5297 O O . ALA A 1 658 ? 106.752 50.226 -93.436 1.00 74.19 658 ALA A O 1
ATOM 5298 N N . ARG A 1 659 ? 106.655 48.093 -92.754 1.00 74.06 659 ARG A N 1
ATOM 5299 C CA . ARG A 1 659 ? 107.908 47.679 -93.412 1.00 74.06 659 ARG A CA 1
ATOM 5300 C C . ARG A 1 659 ? 107.694 47.372 -94.898 1.00 74.06 659 ARG A C 1
ATOM 5302 O O . ARG A 1 659 ? 108.535 47.767 -95.701 1.00 74.06 659 ARG A O 1
ATOM 5309 N N . ALA A 1 660 ? 106.577 46.738 -95.259 1.00 66.00 660 ALA A N 1
ATOM 5310 C CA . ALA A 1 660 ? 106.199 46.417 -96.634 1.00 66.00 660 ALA A CA 1
ATOM 5311 C C . ALA A 1 660 ? 106.032 47.689 -97.478 1.00 66.00 660 ALA A C 1
ATOM 5313 O O . ALA A 1 660 ? 106.715 47.829 -98.488 1.00 66.00 660 ALA A O 1
ATOM 5314 N N . ALA A 1 661 ? 105.268 48.673 -96.996 1.00 69.69 661 ALA A N 1
ATOM 5315 C CA . ALA A 1 661 ? 105.091 49.974 -97.641 1.00 69.69 661 ALA A CA 1
ATOM 5316 C C . ALA A 1 661 ? 106.424 50.730 -97.827 1.00 69.69 661 ALA A C 1
ATOM 5318 O O . ALA A 1 661 ? 106.639 51.385 -98.846 1.00 69.69 661 ALA A O 1
ATOM 5319 N N . VAL A 1 662 ? 107.369 50.600 -96.884 1.00 69.69 662 VAL A N 1
ATOM 5320 C CA . VAL A 1 662 ? 108.729 51.162 -97.014 1.00 69.69 662 VAL A CA 1
ATOM 5321 C C . VAL A 1 662 ? 109.566 50.428 -98.074 1.00 69.69 662 VAL A C 1
ATOM 5323 O O . VAL A 1 662 ? 110.419 51.056 -98.703 1.00 69.69 662 VAL A O 1
ATOM 5326 N N . SER A 1 663 ? 109.332 49.136 -98.327 1.00 60.38 663 SER A N 1
ATOM 5327 C CA . SER A 1 663 ? 109.924 48.423 -99.473 1.00 60.38 663 SER A CA 1
ATOM 5328 C C . SER A 1 663 ? 109.201 48.678 -100.801 1.00 60.38 663 SER A C 1
ATOM 5330 O O . SER A 1 663 ? 109.872 48.806 -101.820 1.00 60.38 663 SER A O 1
ATOM 5332 N N . GLU A 1 664 ? 107.878 48.831 -100.813 1.00 63.78 664 GLU A N 1
ATOM 5333 C CA . GLU A 1 664 ? 107.082 49.136 -102.012 1.00 63.78 664 GLU A CA 1
ATOM 5334 C C . GLU A 1 664 ? 107.369 50.550 -102.528 1.00 63.78 664 GLU A C 1
ATOM 5336 O O . GLU A 1 664 ? 107.599 50.738 -103.723 1.00 63.78 664 GLU A O 1
ATOM 5341 N N . ALA A 1 665 ? 107.501 51.532 -101.628 1.00 62.47 665 ALA A N 1
ATOM 5342 C CA . ALA A 1 665 ? 107.970 52.875 -101.969 1.00 62.47 665 ALA A CA 1
ATOM 5343 C C . ALA A 1 665 ? 109.371 52.866 -102.618 1.00 62.47 665 ALA A C 1
ATOM 5345 O O . ALA A 1 665 ? 109.651 53.692 -103.483 1.00 62.47 665 ALA A O 1
ATOM 5346 N N . ARG A 1 666 ? 110.234 51.906 -102.247 1.00 58.97 666 ARG A N 1
ATOM 5347 C CA . ARG A 1 666 ? 111.560 51.699 -102.862 1.00 58.97 666 ARG A CA 1
ATOM 5348 C C . ARG A 1 666 ? 111.502 50.905 -104.172 1.00 58.97 666 ARG A C 1
ATOM 5350 O O . ARG A 1 666 ? 112.378 51.081 -105.011 1.00 58.97 666 ARG A O 1
ATOM 5357 N N . TYR A 1 667 ? 110.490 50.061 -104.373 1.00 46.31 667 TYR A N 1
ATOM 5358 C CA . TYR A 1 667 ? 110.285 49.318 -105.622 1.00 46.31 667 TYR A CA 1
ATOM 5359 C C . TYR A 1 667 ? 109.651 50.185 -106.717 1.00 46.31 667 TYR A C 1
ATOM 5361 O O . TYR A 1 667 ? 110.111 50.163 -107.859 1.00 46.31 667 TYR A O 1
ATOM 5369 N N . SER A 1 668 ? 108.671 51.029 -106.373 1.00 59.59 668 SER A N 1
ATOM 5370 C CA . SER A 1 668 ? 107.981 51.906 -107.332 1.00 59.59 668 SER A CA 1
ATOM 5371 C C . SER A 1 668 ? 108.902 52.954 -107.988 1.00 59.59 668 SER A C 1
ATOM 5373 O O . SER A 1 668 ? 108.581 53.455 -109.070 1.00 59.59 668 SER A O 1
ATOM 5375 N N . GLU A 1 669 ? 110.044 53.275 -107.370 1.00 49.81 669 GLU A N 1
ATOM 5376 C CA . GLU A 1 669 ? 111.093 54.128 -107.951 1.00 49.81 669 GLU A CA 1
ATOM 5377 C C . GLU A 1 669 ? 111.945 53.389 -109.009 1.00 49.81 669 GLU A C 1
ATOM 5379 O O . GLU A 1 669 ? 112.453 54.005 -109.949 1.00 49.81 669 GLU A O 1
ATOM 5384 N N . VAL A 1 670 ? 112.056 52.059 -108.905 1.00 50.94 670 VAL A N 1
ATOM 5385 C CA . VAL A 1 670 ? 112.831 51.199 -109.818 1.00 50.94 670 VAL A CA 1
ATOM 5386 C C . VAL A 1 670 ? 111.984 50.711 -110.999 1.00 50.94 670 VAL A C 1
ATOM 5388 O O . VAL A 1 670 ? 112.460 50.684 -112.134 1.00 50.94 670 VAL A O 1
ATOM 5391 N N . GLU A 1 671 ? 110.717 50.370 -110.757 1.00 46.84 671 GLU A N 1
ATOM 5392 C CA . GLU A 1 671 ? 109.834 49.701 -111.726 1.00 46.84 671 GLU A CA 1
ATOM 5393 C C . GLU A 1 671 ? 109.482 50.560 -112.960 1.00 46.84 671 GLU A C 1
ATOM 5395 O O . GLU A 1 671 ? 109.240 50.041 -114.048 1.00 46.84 671 GLU A O 1
ATOM 5400 N N . LYS A 1 672 ? 109.552 51.894 -112.858 1.00 51.19 672 LYS A N 1
ATOM 5401 C CA . LYS A 1 672 ? 109.181 52.842 -113.932 1.00 51.19 672 LYS A CA 1
ATOM 5402 C C . LYS A 1 672 ? 110.126 52.902 -115.154 1.00 51.19 672 LYS A C 1
ATOM 5404 O O . LYS A 1 672 ? 110.033 53.856 -115.928 1.00 51.19 672 LYS A O 1
ATOM 5409 N N . LYS A 1 673 ? 111.038 51.939 -115.355 1.00 43.19 673 LYS A N 1
ATOM 5410 C CA . LYS A 1 673 ? 112.112 52.028 -116.375 1.00 43.19 673 LYS A CA 1
ATOM 5411 C C . LYS A 1 673 ? 112.141 50.976 -117.493 1.00 43.19 673 LYS A C 1
ATOM 5413 O O . LYS A 1 673 ? 112.861 51.215 -118.460 1.00 43.19 673 LYS A O 1
ATOM 5418 N N . ILE A 1 674 ? 111.393 49.869 -117.433 1.00 41.78 674 ILE A N 1
ATOM 5419 C CA . ILE A 1 674 ? 111.379 48.828 -118.493 1.00 41.78 674 ILE A CA 1
ATOM 5420 C C . ILE A 1 674 ? 109.923 48.385 -118.772 1.00 41.78 674 ILE A C 1
ATOM 5422 O O . ILE A 1 674 ? 109.095 48.422 -117.869 1.00 41.78 674 ILE A O 1
ATOM 5426 N N . LYS A 1 675 ? 109.576 48.046 -120.028 1.00 30.47 675 LYS A N 1
ATOM 5427 C CA . LYS A 1 675 ? 108.185 47.895 -120.524 1.00 30.47 675 LYS A CA 1
ATOM 5428 C C . LYS A 1 675 ? 107.908 46.578 -121.275 1.00 30.47 675 LYS A C 1
ATOM 5430 O O . LYS A 1 675 ? 108.748 46.168 -122.070 1.00 30.47 675 LYS A O 1
ATOM 5435 N N . SER A 1 676 ? 106.640 46.131 -121.197 1.00 26.11 676 SER A N 1
ATOM 5436 C CA . SER A 1 676 ? 105.869 45.290 -122.163 1.00 26.11 676 SER A CA 1
ATOM 5437 C C . SER A 1 676 ? 106.332 43.840 -122.419 1.00 26.11 676 SER A C 1
ATOM 5439 O O . SER A 1 676 ? 107.496 43.550 -122.143 1.00 26.11 676 SER A O 1
ATOM 5441 N N . PRO A 1 677 ? 105.492 42.940 -122.997 1.00 43.38 677 PRO A N 1
ATOM 5442 C CA . PRO A 1 677 ? 104.048 43.002 -123.361 1.00 43.38 677 PRO A CA 1
ATOM 5443 C C . PRO A 1 677 ? 103.173 42.047 -122.477 1.00 43.38 677 PRO A C 1
ATOM 5445 O O . PRO A 1 677 ? 103.724 41.384 -121.606 1.00 43.38 677 PRO A O 1
ATOM 5448 N N . GLU A 1 678 ? 101.826 42.015 -122.439 1.00 25.44 678 GLU A N 1
ATOM 5449 C CA . GLU A 1 678 ? 100.771 41.798 -123.471 1.00 25.44 678 GLU A CA 1
ATOM 5450 C C . GLU A 1 678 ? 100.888 40.453 -124.235 1.00 25.44 678 GLU A C 1
ATOM 5452 O O . GLU A 1 678 ? 101.980 40.084 -124.651 1.00 25.44 678 GLU A O 1
ATOM 5457 N N . THR A 1 679 ? 99.836 39.656 -124.498 1.00 25.27 679 THR A N 1
ATOM 5458 C CA . THR A 1 679 ? 98.361 39.733 -124.247 1.00 25.27 679 THR A CA 1
ATOM 5459 C C . THR A 1 679 ? 97.889 38.480 -123.430 1.00 25.27 679 THR A C 1
ATOM 5461 O O . THR A 1 679 ? 98.672 38.070 -122.583 1.00 25.27 679 THR A O 1
ATOM 5464 N N . MET A 1 680 ? 96.714 37.806 -123.473 1.00 25.30 680 MET A N 1
ATOM 5465 C CA . MET A 1 680 ? 95.486 37.760 -124.312 1.00 25.30 680 MET A CA 1
ATOM 5466 C C . MET A 1 680 ? 94.286 37.140 -123.529 1.00 25.30 680 MET A C 1
ATOM 5468 O O . MET A 1 680 ? 94.474 36.681 -122.404 1.00 25.30 680 MET A O 1
ATOM 5472 N N . VAL A 1 681 ? 93.074 37.097 -124.115 1.00 24.84 681 VAL A N 1
ATOM 5473 C CA . VAL A 1 681 ? 91.823 36.490 -123.573 1.00 24.84 681 VAL A CA 1
ATOM 5474 C C . VAL A 1 681 ? 91.014 35.829 -124.712 1.00 24.84 681 VAL A C 1
ATOM 5476 O O . VAL A 1 681 ? 91.135 36.264 -125.853 1.00 24.84 681 VAL A O 1
ATOM 5479 N N . ASP A 1 682 ? 90.183 34.820 -124.412 1.00 26.05 682 ASP A N 1
ATOM 5480 C CA . ASP A 1 682 ? 89.308 34.112 -125.372 1.00 26.05 682 ASP A CA 1
ATOM 5481 C C . ASP A 1 682 ? 87.803 34.268 -125.038 1.00 26.05 682 ASP A C 1
ATOM 5483 O O . ASP A 1 682 ? 87.433 34.396 -123.864 1.00 26.05 682 ASP A O 1
ATOM 5487 N N . ARG A 1 683 ? 86.941 34.286 -126.068 1.00 26.11 683 ARG A N 1
ATOM 5488 C CA . ARG A 1 683 ? 85.467 34.350 -125.992 1.00 26.11 683 ARG A CA 1
ATOM 5489 C C . ARG A 1 683 ? 84.811 34.106 -127.361 1.00 26.11 683 ARG A C 1
ATOM 5491 O O . ARG A 1 683 ? 85.159 34.799 -128.304 1.00 26.11 683 ARG A O 1
ATOM 5498 N N . ASN A 1 684 ? 83.765 33.271 -127.341 1.00 28.45 684 ASN A N 1
ATOM 5499 C CA . ASN A 1 684 ? 82.507 33.312 -128.116 1.00 28.45 684 ASN A CA 1
ATOM 5500 C C . ASN A 1 684 ? 82.533 33.562 -129.643 1.00 28.45 684 ASN A C 1
ATOM 5502 O O . ASN A 1 684 ? 83.059 34.565 -130.100 1.00 28.45 684 ASN A O 1
ATOM 5506 N N . ASP A 1 685 ? 81.749 32.776 -130.391 1.00 24.98 685 ASP A N 1
ATOM 5507 C CA . ASP A 1 685 ? 80.651 33.333 -131.210 1.00 24.98 685 ASP A CA 1
ATOM 5508 C C . ASP A 1 685 ? 79.640 32.234 -131.620 1.00 24.98 685 ASP A C 1
ATOM 5510 O O . ASP A 1 685 ? 79.708 31.115 -131.105 1.00 24.98 685 ASP A O 1
ATOM 5514 N N . ASP A 1 686 ? 78.628 32.594 -132.417 1.00 27.88 686 ASP A N 1
ATOM 5515 C CA . ASP A 1 686 ? 77.238 32.117 -132.270 1.00 27.88 686 ASP A CA 1
ATOM 5516 C C . ASP A 1 686 ? 76.454 32.123 -133.618 1.00 27.88 686 ASP A C 1
ATOM 5518 O O . ASP A 1 686 ? 76.992 32.467 -134.669 1.00 27.88 686 ASP A O 1
ATOM 5522 N N . GLN A 1 687 ? 75.143 31.850 -133.540 1.00 28.14 687 GLN A N 1
ATOM 5523 C CA . GLN A 1 687 ? 74.051 32.345 -134.395 1.00 28.14 687 GLN A CA 1
ATOM 5524 C C . GLN A 1 687 ? 73.655 31.571 -135.691 1.00 28.14 687 GLN A C 1
ATOM 5526 O O . GLN A 1 687 ? 74.426 31.409 -136.628 1.00 28.14 687 GLN A O 1
ATOM 5531 N N . CYS A 1 688 ? 72.332 31.321 -135.801 1.00 26.41 688 CYS A N 1
ATOM 5532 C CA . CYS A 1 688 ? 71.477 31.227 -137.021 1.00 26.41 688 CYS A CA 1
ATOM 5533 C C . CYS A 1 688 ? 71.433 29.983 -137.955 1.00 26.41 688 CYS A C 1
ATOM 5535 O O . CYS A 1 688 ? 72.444 29.368 -138.262 1.00 26.41 688 CYS A O 1
ATOM 5537 N N . GLY A 1 689 ? 70.250 29.761 -138.580 1.00 25.95 689 GLY A N 1
ATOM 5538 C CA . GLY A 1 689 ? 70.179 29.380 -140.015 1.00 25.95 689 GLY A CA 1
ATOM 5539 C C . GLY A 1 689 ? 69.203 28.276 -140.497 1.00 25.95 689 GLY A C 1
ATOM 5540 O O . GLY A 1 689 ? 69.638 27.187 -140.843 1.00 25.95 689 GLY A O 1
ATOM 5541 N N . ILE A 1 690 ? 67.905 28.574 -140.639 1.00 30.44 690 ILE A N 1
ATOM 5542 C CA . ILE A 1 690 ? 66.875 27.819 -141.426 1.00 30.44 690 ILE A CA 1
ATOM 5543 C C . ILE A 1 690 ? 67.002 28.195 -142.947 1.00 30.44 690 ILE A C 1
ATOM 5545 O O . ILE A 1 690 ? 67.500 29.308 -143.143 1.00 30.44 690 ILE A O 1
ATOM 5549 N N . PRO A 1 691 ? 66.571 27.448 -144.029 1.00 41.47 691 PRO A N 1
ATOM 5550 C CA . PRO A 1 691 ? 65.687 26.248 -144.166 1.00 41.47 691 PRO A CA 1
ATOM 5551 C C . PRO A 1 691 ? 66.046 25.106 -145.200 1.00 41.47 691 PRO A C 1
ATOM 5553 O O . PRO A 1 691 ? 66.790 25.288 -146.157 1.00 41.47 691 PRO A O 1
ATOM 5556 N N . SER A 1 692 ? 65.265 24.004 -145.132 1.00 26.67 692 SER A N 1
ATOM 5557 C CA . SER A 1 692 ? 64.624 23.216 -146.240 1.00 26.67 692 SER A CA 1
ATOM 5558 C C . SER A 1 692 ? 65.345 22.198 -147.170 1.00 26.67 692 SER A C 1
ATOM 5560 O O . SER A 1 692 ? 66.276 22.523 -147.891 1.00 26.67 692 SER A O 1
ATOM 5562 N N . SER A 1 693 ? 64.661 21.041 -147.322 1.00 28.92 693 SER A N 1
ATOM 5563 C CA . SER A 1 693 ? 64.457 20.213 -148.543 1.00 28.92 693 SER A CA 1
ATOM 5564 C C . SER A 1 693 ? 65.584 19.326 -149.121 1.00 28.92 693 SER A C 1
ATOM 5566 O O . SER A 1 693 ? 66.362 19.800 -149.942 1.00 28.92 693 SER A O 1
ATOM 5568 N N . SER A 1 694 ? 65.505 17.995 -148.902 1.00 34.59 694 SER A N 1
ATOM 5569 C CA . SER A 1 694 ? 65.590 16.973 -149.985 1.00 34.59 694 SER A CA 1
ATOM 5570 C C . SER A 1 694 ? 65.339 15.516 -149.512 1.00 34.59 694 SER A C 1
ATOM 5572 O O . SER A 1 694 ? 66.281 14.752 -149.314 1.00 34.59 694 SER A O 1
ATOM 5574 N N . THR A 1 695 ? 64.068 15.115 -149.455 1.00 34.03 695 THR A N 1
ATOM 5575 C CA . THR A 1 695 ? 63.542 13.754 -149.720 1.00 34.03 695 THR A CA 1
ATOM 5576 C C . THR A 1 695 ? 64.405 12.525 -149.356 1.00 34.03 695 THR A C 1
ATOM 5578 O O . THR A 1 695 ? 65.109 11.990 -150.214 1.00 34.03 695 THR A O 1
ATOM 5581 N N . ASN A 1 696 ? 64.212 11.961 -148.157 1.00 43.62 696 ASN A N 1
ATOM 5582 C CA . ASN A 1 696 ? 64.150 10.490 -147.947 1.00 43.62 696 ASN A CA 1
ATOM 5583 C C . ASN A 1 696 ? 63.357 10.084 -146.674 1.00 43.62 696 ASN A C 1
ATOM 5585 O O . ASN A 1 696 ? 63.461 8.967 -146.160 1.00 43.62 696 ASN A O 1
ATOM 5589 N N . ASP A 1 697 ? 62.526 10.998 -146.180 1.00 51.28 697 ASP A N 1
ATOM 5590 C CA . ASP A 1 697 ? 61.958 11.025 -144.829 1.00 51.28 697 ASP A CA 1
ATOM 5591 C C . ASP A 1 697 ? 60.625 10.253 -144.759 1.00 51.28 697 ASP A C 1
ATOM 5593 O O . ASP A 1 697 ? 59.543 10.828 -144.649 1.00 51.28 697 ASP A O 1
ATOM 5597 N N . ALA A 1 698 ? 60.688 8.929 -144.955 1.00 51.97 698 ALA A N 1
ATOM 5598 C CA . ALA A 1 698 ? 59.488 8.080 -145.035 1.00 51.97 698 ALA A CA 1
ATOM 5599 C C . ALA A 1 698 ? 59.592 6.694 -144.367 1.00 51.97 698 ALA A C 1
ATOM 5601 O O . ALA A 1 698 ? 58.580 6.004 -144.253 1.00 51.97 698 ALA A O 1
ATOM 5602 N N . ILE A 1 699 ? 60.786 6.251 -143.949 1.00 54.41 699 ILE A N 1
ATOM 5603 C CA . ILE A 1 699 ? 61.000 4.896 -143.393 1.00 54.41 699 ILE A CA 1
ATOM 5604 C C . ILE A 1 699 ? 61.566 4.934 -141.966 1.00 54.41 699 ILE A C 1
ATOM 5606 O O . ILE A 1 699 ? 61.155 4.125 -141.138 1.00 54.41 699 ILE A O 1
ATOM 5610 N N . ALA A 1 700 ? 62.447 5.887 -141.641 1.00 58.97 700 ALA A N 1
ATOM 5611 C CA . ALA A 1 700 ? 62.973 6.044 -140.280 1.00 58.97 700 ALA A CA 1
ATOM 5612 C C . ALA A 1 700 ? 61.875 6.466 -139.284 1.00 58.97 700 ALA A C 1
ATOM 5614 O O . ALA A 1 700 ? 61.724 5.854 -138.226 1.00 58.97 700 ALA A O 1
ATOM 5615 N N . ASP A 1 701 ? 61.049 7.445 -139.663 1.00 59.22 701 ASP A N 1
ATOM 5616 C CA . ASP A 1 701 ? 59.997 7.991 -138.797 1.00 59.22 701 ASP A CA 1
ATOM 5617 C C . ASP A 1 701 ? 58.902 6.964 -138.479 1.00 59.22 701 ASP A C 1
ATOM 5619 O O . ASP A 1 701 ? 58.382 6.941 -137.365 1.00 59.22 701 ASP A O 1
ATOM 5623 N N . LEU A 1 702 ? 58.607 6.043 -139.408 1.00 59.53 702 LEU A N 1
ATOM 5624 C CA . LEU A 1 702 ? 57.682 4.928 -139.170 1.00 59.53 702 LEU A CA 1
ATOM 5625 C C . LEU A 1 702 ? 58.207 3.918 -138.137 1.00 59.53 702 LEU A C 1
ATOM 5627 O O . LEU A 1 702 ? 57.401 3.272 -137.467 1.00 59.53 702 LEU A O 1
ATOM 5631 N N . CYS A 1 703 ? 59.526 3.769 -137.991 1.00 59.38 703 CYS A N 1
ATOM 5632 C CA . CYS A 1 703 ? 60.115 2.916 -136.958 1.00 59.38 703 CYS A CA 1
ATOM 5633 C C . CYS A 1 703 ? 60.100 3.611 -135.591 1.00 59.38 703 CYS A C 1
ATOM 5635 O O . CYS A 1 703 ? 59.615 3.026 -134.625 1.00 59.38 703 CYS A O 1
ATOM 5637 N N . ASN A 1 704 ? 60.536 4.874 -135.527 1.00 67.62 704 ASN A N 1
ATOM 5638 C CA . ASN A 1 704 ? 60.542 5.655 -134.286 1.00 67.62 704 ASN A CA 1
ATOM 5639 C C . ASN A 1 704 ? 59.123 5.810 -133.712 1.00 67.62 704 ASN A C 1
ATOM 5641 O O . ASN A 1 704 ? 58.884 5.478 -132.551 1.00 67.62 704 ASN A O 1
ATOM 5645 N N . ALA A 1 705 ? 58.153 6.198 -134.550 1.00 64.94 705 ALA A N 1
ATOM 5646 C CA . ALA A 1 705 ? 56.753 6.313 -134.144 1.00 64.94 705 ALA A CA 1
ATOM 5647 C C . ALA A 1 705 ? 56.155 4.971 -133.685 1.00 64.94 705 ALA A C 1
ATOM 5649 O O . ALA A 1 705 ? 55.267 4.951 -132.836 1.00 64.94 705 ALA A O 1
ATOM 5650 N N . ARG A 1 706 ? 56.635 3.832 -134.206 1.00 70.88 706 ARG A N 1
ATOM 5651 C CA . ARG A 1 706 ? 56.173 2.505 -133.778 1.00 70.88 706 ARG A CA 1
ATOM 5652 C C . ARG A 1 706 ? 56.675 2.137 -132.380 1.00 70.88 706 ARG A C 1
ATOM 5654 O O . ARG A 1 706 ? 55.897 1.584 -131.608 1.00 70.88 706 ARG A O 1
ATOM 5661 N N . GLU A 1 707 ? 57.931 2.429 -132.051 1.00 71.62 707 GLU A N 1
ATOM 5662 C CA . GLU A 1 707 ? 58.462 2.200 -130.697 1.00 71.62 707 GLU A CA 1
ATOM 5663 C C . GLU A 1 707 ? 57.835 3.154 -129.669 1.00 71.62 707 GLU A C 1
ATOM 5665 O O . GLU A 1 707 ? 57.537 2.748 -128.546 1.00 71.62 707 GLU A O 1
ATOM 5670 N N . GLU A 1 708 ? 57.564 4.400 -130.062 1.00 73.94 708 GLU A N 1
ATOM 5671 C CA . GLU A 1 708 ? 56.873 5.384 -129.223 1.00 73.94 708 GLU A CA 1
ATOM 5672 C C . GLU A 1 708 ? 55.406 4.992 -128.959 1.00 73.94 708 GLU A C 1
ATOM 5674 O O . GLU A 1 708 ? 54.956 5.021 -127.814 1.00 73.94 708 GLU A O 1
ATOM 5679 N N . ILE A 1 709 ? 54.682 4.508 -129.978 1.00 72.88 709 ILE A N 1
ATOM 5680 C CA . ILE A 1 709 ? 53.324 3.951 -129.826 1.00 72.88 709 ILE A CA 1
ATOM 5681 C C . ILE A 1 709 ? 53.296 2.743 -128.877 1.00 72.88 709 ILE A C 1
ATOM 5683 O O . ILE A 1 709 ? 52.334 2.596 -128.121 1.00 72.88 709 ILE A O 1
ATOM 5687 N N . GLU A 1 710 ? 54.313 1.875 -128.891 1.00 78.94 710 GLU A N 1
ATOM 5688 C CA . GLU A 1 710 ? 54.327 0.698 -128.013 1.00 78.94 710 GLU A CA 1
ATOM 5689 C C . GLU A 1 710 ? 54.686 1.062 -126.562 1.00 78.94 710 GLU A C 1
ATOM 5691 O O . GLU A 1 710 ? 54.021 0.582 -125.647 1.00 78.94 710 GLU A O 1
ATOM 5696 N N . LYS A 1 711 ? 55.604 2.012 -126.326 1.00 79.81 711 LYS A N 1
ATOM 5697 C CA . LYS A 1 711 ? 55.819 2.579 -124.977 1.00 79.81 711 LYS A CA 1
ATOM 5698 C C . LYS A 1 711 ? 54.553 3.225 -124.419 1.00 79.81 711 LYS A C 1
ATOM 5700 O O . LYS A 1 711 ? 54.175 2.956 -123.282 1.00 79.81 711 LYS A O 1
ATOM 5705 N N . LEU A 1 712 ? 53.841 4.006 -125.234 1.00 78.19 712 LEU A N 1
ATOM 5706 C CA . LEU A 1 712 ? 52.563 4.608 -124.841 1.00 78.19 712 LEU A CA 1
ATOM 5707 C C . LEU A 1 712 ? 51.472 3.554 -124.562 1.00 78.19 712 LEU A C 1
ATOM 5709 O O . LEU A 1 712 ? 50.565 3.815 -123.771 1.00 78.19 712 LEU A O 1
ATOM 5713 N N . ARG A 1 713 ? 51.553 2.347 -125.147 1.00 80.38 713 ARG A N 1
ATOM 5714 C CA . ARG A 1 713 ? 50.698 1.204 -124.766 1.00 80.38 713 ARG A CA 1
ATOM 5715 C C . ARG A 1 713 ? 51.093 0.591 -123.431 1.00 80.38 713 ARG A C 1
ATOM 5717 O O . ARG A 1 713 ? 50.200 0.312 -122.633 1.00 80.38 713 ARG A O 1
ATOM 5724 N N . GLU A 1 714 ? 52.382 0.373 -123.191 1.00 81.44 714 GLU A N 1
ATOM 5725 C CA . GLU A 1 714 ? 52.881 -0.161 -121.919 1.00 81.44 714 GLU A CA 1
ATOM 5726 C C . GLU A 1 714 ? 52.530 0.791 -120.766 1.00 81.44 714 GLU A C 1
ATOM 5728 O O . GLU A 1 714 ? 51.921 0.369 -119.783 1.00 81.44 714 GLU A O 1
ATOM 5733 N N . GLU A 1 715 ? 52.765 2.095 -120.933 1.00 76.12 715 GLU A N 1
ATOM 5734 C CA . GLU A 1 715 ? 52.343 3.127 -119.980 1.00 76.12 715 GLU A CA 1
ATOM 5735 C C . GLU A 1 715 ? 50.817 3.174 -119.806 1.00 76.12 715 GLU A C 1
ATOM 5737 O O . GLU A 1 715 ? 50.331 3.279 -118.678 1.00 76.12 715 GLU A O 1
ATOM 5742 N N . ALA A 1 716 ? 50.024 3.054 -120.877 1.00 76.31 716 ALA A N 1
ATOM 5743 C CA . ALA A 1 716 ? 48.564 3.000 -120.766 1.00 76.31 716 ALA A CA 1
ATOM 5744 C C . ALA A 1 716 ? 48.066 1.743 -120.025 1.00 76.31 716 ALA A C 1
ATOM 5746 O O . ALA A 1 716 ? 47.084 1.818 -119.281 1.00 76.31 716 ALA A O 1
ATOM 5747 N N . GLN A 1 717 ? 48.734 0.597 -120.187 1.00 82.56 717 GLN A N 1
ATOM 5748 C CA . GLN A 1 717 ? 48.393 -0.643 -119.490 1.00 82.56 717 GLN A CA 1
ATOM 5749 C C . GLN A 1 717 ? 48.816 -0.596 -118.011 1.00 82.56 717 GLN A C 1
ATOM 5751 O O . GLN A 1 717 ? 48.004 -0.940 -117.154 1.00 82.56 717 GLN A O 1
ATOM 5756 N N . VAL A 1 718 ? 50.000 -0.065 -117.688 1.00 85.81 718 VAL A N 1
ATOM 5757 C CA . VAL A 1 718 ? 50.435 0.179 -116.298 1.00 85.81 718 VAL A CA 1
ATOM 5758 C C . VAL A 1 718 ? 49.509 1.181 -115.598 1.00 85.81 718 VAL A C 1
ATOM 5760 O O . VAL A 1 718 ? 49.044 0.923 -114.491 1.00 85.81 718 VAL A O 1
ATOM 5763 N N . ASN A 1 719 ? 49.134 2.285 -116.253 1.00 82.44 719 ASN A N 1
ATOM 5764 C CA . ASN A 1 719 ? 48.174 3.247 -115.693 1.00 82.44 719 ASN A CA 1
ATOM 5765 C C . ASN A 1 719 ? 46.773 2.643 -115.485 1.00 82.44 719 ASN A C 1
ATOM 5767 O O . ASN A 1 719 ? 46.085 2.973 -114.517 1.00 82.44 719 ASN A O 1
ATOM 5771 N N . LYS A 1 720 ? 46.350 1.717 -116.350 1.00 87.50 720 LYS A N 1
ATOM 5772 C CA . LYS A 1 720 ? 45.108 0.946 -116.191 1.00 87.50 720 LYS A CA 1
ATOM 5773 C C . LYS A 1 720 ? 45.190 -0.050 -115.028 1.00 87.50 720 LYS A C 1
ATOM 5775 O O . LYS A 1 720 ? 44.196 -0.233 -114.330 1.00 87.50 720 LYS A O 1
ATOM 5780 N N . GLU A 1 721 ? 46.349 -0.649 -114.776 1.00 86.50 721 GLU A N 1
ATOM 5781 C CA . GLU A 1 721 ? 46.583 -1.510 -113.611 1.00 86.50 721 GLU A CA 1
ATOM 5782 C C . GLU A 1 721 ? 46.635 -0.703 -112.306 1.00 86.50 721 GLU A C 1
ATOM 5784 O O . G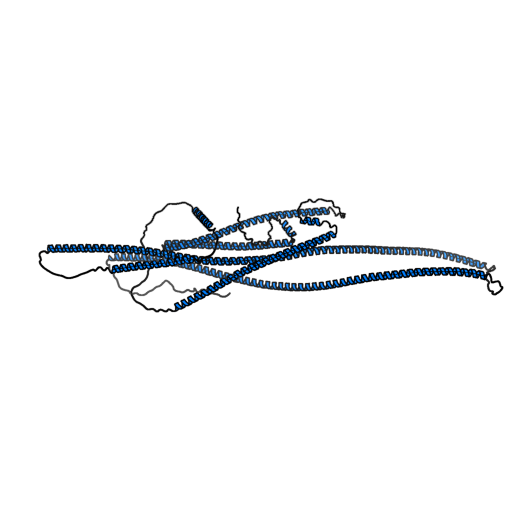LU A 1 721 ? 45.959 -1.073 -111.347 1.00 86.50 721 GLU A O 1
ATOM 5789 N N . HIS A 1 722 ? 47.298 0.459 -112.288 1.00 87.06 722 HIS A N 1
ATOM 5790 C CA . HIS A 1 722 ? 47.228 1.408 -111.171 1.00 87.06 722 HIS A CA 1
ATOM 5791 C C . HIS A 1 722 ? 45.786 1.870 -110.901 1.00 87.06 722 HIS A C 1
ATOM 5793 O O . HIS A 1 722 ? 45.353 1.889 -109.752 1.00 87.06 722 HIS A O 1
ATOM 5799 N N . MET A 1 723 ? 44.996 2.173 -111.938 1.00 90.56 723 MET A N 1
ATOM 5800 C CA . MET A 1 723 ? 43.573 2.512 -111.794 1.00 90.56 723 MET A CA 1
ATOM 5801 C C . MET A 1 723 ? 42.763 1.369 -111.159 1.00 90.56 723 MET A C 1
ATOM 5803 O O . MET A 1 723 ? 41.938 1.621 -110.279 1.00 90.56 723 MET A O 1
ATOM 5807 N N . LEU A 1 724 ? 43.027 0.112 -111.533 1.00 89.62 724 LEU A N 1
ATOM 5808 C CA . LEU A 1 724 ? 42.393 -1.056 -110.910 1.00 89.62 724 LEU A CA 1
ATOM 5809 C C . LEU A 1 724 ? 42.838 -1.254 -109.451 1.00 89.62 724 LEU A C 1
ATOM 5811 O O . LEU A 1 724 ? 42.000 -1.574 -108.607 1.00 89.62 724 LEU A O 1
ATOM 5815 N N . GLN A 1 725 ? 44.110 -1.006 -109.127 1.00 88.19 725 GLN A N 1
ATOM 5816 C CA . GLN A 1 725 ? 44.613 -1.035 -107.749 1.00 88.19 725 GLN A CA 1
ATOM 5817 C C . GLN A 1 725 ? 43.969 0.063 -106.892 1.00 88.19 725 GLN A C 1
ATOM 5819 O O . GLN A 1 725 ? 43.424 -0.243 -105.833 1.00 88.19 725 GLN A O 1
ATOM 5824 N N . TYR A 1 726 ? 43.932 1.316 -107.362 1.00 89.94 726 TYR A N 1
ATOM 5825 C CA . TYR A 1 726 ? 43.252 2.410 -106.662 1.00 89.94 726 TYR A CA 1
ATOM 5826 C C . TYR A 1 726 ? 41.755 2.147 -106.492 1.00 89.94 726 TYR A C 1
ATOM 5828 O O . TYR A 1 726 ? 41.216 2.417 -105.421 1.00 89.94 726 TYR A O 1
ATOM 5836 N N . LYS A 1 727 ? 41.086 1.557 -107.492 1.00 91.19 727 LYS A N 1
ATOM 5837 C CA . LYS A 1 727 ? 39.689 1.125 -107.367 1.00 91.19 727 LYS A CA 1
ATOM 5838 C C . LYS A 1 727 ? 39.520 0.053 -106.285 1.00 91.19 727 LYS A C 1
ATOM 5840 O O . LYS A 1 727 ? 38.609 0.165 -105.473 1.00 91.19 727 LYS A O 1
ATOM 5845 N N . SER A 1 728 ? 40.405 -0.943 -106.236 1.00 92.56 728 SER A N 1
ATOM 5846 C CA . SER A 1 728 ? 40.376 -1.982 -105.199 1.00 92.56 728 SER A CA 1
ATOM 5847 C C . SER A 1 728 ? 40.621 -1.403 -103.801 1.00 92.56 728 SER A C 1
ATOM 5849 O O . SER A 1 728 ? 39.915 -1.760 -102.864 1.00 92.56 728 SER A O 1
ATOM 5851 N N . ILE A 1 729 ? 41.585 -0.488 -103.654 1.00 88.50 729 ILE A N 1
ATOM 5852 C CA . ILE A 1 729 ? 41.883 0.195 -102.386 1.00 88.50 729 ILE A CA 1
ATOM 5853 C C . ILE A 1 729 ? 40.695 1.064 -101.954 1.00 88.50 729 ILE A C 1
ATOM 5855 O O . ILE A 1 729 ? 40.302 1.019 -100.792 1.00 88.50 729 ILE A O 1
ATOM 5859 N N . ALA A 1 730 ? 40.073 1.799 -102.881 1.00 86.50 730 ALA A N 1
ATOM 5860 C CA . ALA A 1 730 ? 38.872 2.581 -102.604 1.00 86.50 730 ALA A CA 1
ATOM 5861 C C . ALA A 1 730 ? 37.714 1.694 -102.121 1.00 86.50 730 ALA A C 1
ATOM 5863 O O . ALA A 1 730 ? 37.112 2.009 -101.102 1.00 86.50 730 ALA A O 1
ATOM 5864 N N . GLN A 1 731 ? 37.461 0.555 -102.776 1.00 91.12 731 GLN A N 1
ATOM 5865 C CA . GLN A 1 731 ? 36.408 -0.389 -102.377 1.00 91.12 731 GLN A CA 1
ATOM 5866 C C . GLN A 1 731 ? 36.678 -1.054 -101.015 1.00 91.12 731 GLN A C 1
ATOM 5868 O O . GLN A 1 731 ? 35.747 -1.264 -100.240 1.00 91.12 731 GLN A O 1
ATOM 5873 N N . VAL A 1 732 ? 37.939 -1.357 -100.686 1.00 92.94 732 VAL A N 1
ATOM 5874 C CA . VAL A 1 732 ? 38.314 -1.881 -99.358 1.00 92.94 732 VAL A CA 1
ATOM 5875 C C . VAL A 1 732 ? 38.163 -0.806 -98.278 1.00 92.94 732 VAL A C 1
ATOM 5877 O O . VAL A 1 732 ? 37.624 -1.094 -97.211 1.00 92.94 732 VAL A O 1
ATOM 5880 N N . ASN A 1 733 ? 38.564 0.437 -98.556 1.00 88.94 733 ASN A N 1
ATOM 5881 C CA . ASN A 1 733 ? 38.397 1.560 -97.631 1.00 88.94 733 ASN A CA 1
ATOM 5882 C C . ASN A 1 733 ? 36.915 1.914 -97.420 1.00 88.94 733 ASN A C 1
ATOM 5884 O O . ASN A 1 733 ? 36.510 2.179 -96.294 1.00 88.94 733 ASN A O 1
ATOM 5888 N N . GLU A 1 734 ? 36.100 1.870 -98.475 1.00 91.81 734 GLU A N 1
ATOM 5889 C CA . GLU A 1 734 ? 34.644 2.037 -98.422 1.00 91.81 734 GLU A CA 1
ATOM 5890 C C . GLU A 1 734 ? 33.998 0.931 -97.573 1.00 91.81 734 GLU A C 1
ATOM 5892 O O . GLU A 1 734 ? 33.204 1.222 -96.680 1.00 91.81 734 GLU A O 1
ATOM 5897 N N . ALA A 1 735 ? 34.382 -0.335 -97.767 1.00 90.56 735 ALA A N 1
ATOM 5898 C CA . ALA A 1 735 ? 33.897 -1.442 -96.942 1.00 90.56 735 ALA A CA 1
ATOM 5899 C C . ALA A 1 735 ? 34.313 -1.307 -95.463 1.00 90.56 735 ALA A C 1
ATOM 5901 O O . ALA A 1 735 ? 33.496 -1.547 -94.573 1.00 90.56 735 ALA A O 1
ATOM 5902 N N . ALA A 1 736 ? 35.553 -0.889 -95.190 1.00 91.31 736 ALA A N 1
ATOM 5903 C CA . ALA A 1 736 ? 36.052 -0.663 -93.834 1.00 91.31 736 ALA A CA 1
ATOM 5904 C C . ALA A 1 736 ? 35.357 0.526 -93.143 1.00 91.31 736 ALA A C 1
ATOM 5906 O O . ALA A 1 736 ? 35.011 0.428 -91.965 1.00 91.31 736 ALA A O 1
ATOM 5907 N N . LEU A 1 737 ? 35.096 1.616 -93.873 1.00 89.75 737 LEU A N 1
ATOM 5908 C CA . LEU A 1 737 ? 34.353 2.773 -93.370 1.00 89.75 737 LEU A CA 1
ATOM 5909 C C . LEU A 1 737 ? 32.912 2.387 -93.012 1.00 89.75 737 LEU A C 1
ATOM 5911 O O . LEU A 1 737 ? 32.500 2.606 -91.877 1.00 89.75 737 LEU A O 1
ATOM 5915 N N . ASN A 1 738 ? 32.195 1.711 -93.917 1.00 92.62 738 ASN A N 1
ATOM 5916 C CA . ASN A 1 738 ? 30.839 1.211 -93.658 1.00 92.62 738 ASN A CA 1
ATOM 5917 C C . ASN A 1 738 ? 30.785 0.267 -92.435 1.00 92.62 738 ASN A C 1
ATOM 5919 O O . ASN A 1 738 ? 29.840 0.321 -91.648 1.00 92.62 738 ASN A O 1
ATOM 5923 N N . GLN A 1 739 ? 31.801 -0.584 -92.233 1.00 91.56 739 GLN A N 1
ATOM 5924 C CA . GLN A 1 739 ? 31.897 -1.428 -91.032 1.00 91.56 739 GLN A CA 1
ATOM 5925 C C . GLN A 1 739 ? 32.152 -0.614 -89.755 1.00 91.56 739 GLN A C 1
ATOM 5927 O O . GLN A 1 739 ? 31.564 -0.920 -88.718 1.00 91.56 739 GLN A O 1
ATOM 5932 N N . MET A 1 740 ? 32.990 0.425 -89.816 1.00 88.69 740 MET A N 1
ATOM 5933 C CA . MET A 1 740 ? 33.260 1.306 -88.676 1.00 88.69 740 MET A CA 1
ATOM 5934 C C . MET A 1 740 ? 32.034 2.154 -88.304 1.00 88.69 740 MET A C 1
ATOM 5936 O O . MET A 1 740 ? 31.729 2.294 -87.122 1.00 88.69 740 MET A O 1
ATOM 5940 N N . GLU A 1 741 ? 31.296 2.663 -89.292 1.00 90.00 741 GLU A N 1
ATOM 5941 C CA . GLU A 1 741 ? 30.033 3.385 -89.095 1.00 90.00 741 GLU A CA 1
ATOM 5942 C C . GLU A 1 741 ? 28.959 2.477 -88.482 1.00 90.00 741 GLU A C 1
ATOM 5944 O O . GLU A 1 741 ? 28.330 2.848 -87.489 1.00 90.00 741 GLU A O 1
ATOM 5949 N N . PHE A 1 742 ? 28.807 1.247 -88.990 1.00 93.88 742 PHE A N 1
ATOM 5950 C CA . PHE A 1 742 ? 27.902 0.255 -88.405 1.00 93.88 742 PHE A CA 1
ATOM 5951 C C . PHE A 1 742 ? 28.298 -0.110 -86.966 1.00 93.88 742 PHE A C 1
ATOM 5953 O O . PHE A 1 742 ? 27.435 -0.194 -86.092 1.00 93.88 742 PHE A O 1
ATOM 5960 N N . ALA A 1 743 ? 29.590 -0.288 -86.676 1.00 91.94 743 ALA A N 1
ATOM 5961 C CA . ALA A 1 743 ? 30.062 -0.526 -85.313 1.00 91.94 743 ALA A CA 1
ATOM 5962 C C . ALA A 1 743 ? 29.754 0.667 -84.389 1.00 91.94 743 ALA A C 1
ATOM 5964 O O . ALA A 1 743 ? 29.231 0.471 -83.293 1.00 91.94 743 ALA A O 1
ATOM 5965 N N . HIS A 1 744 ? 30.015 1.897 -84.841 1.00 92.38 744 HIS A N 1
ATOM 5966 C CA . HIS A 1 744 ? 29.751 3.117 -84.077 1.00 92.38 744 HIS A CA 1
ATOM 5967 C C . HIS A 1 744 ? 28.259 3.304 -83.765 1.00 92.38 744 HIS A C 1
ATOM 5969 O O . HIS A 1 744 ? 27.908 3.599 -82.624 1.00 92.38 744 HIS A O 1
ATOM 5975 N N . GLU A 1 745 ? 27.366 3.091 -84.737 1.00 93.69 745 GLU A N 1
ATOM 5976 C CA . GLU A 1 745 ? 25.922 3.216 -84.507 1.00 93.69 745 GLU A CA 1
ATOM 5977 C C . GLU A 1 745 ? 25.399 2.125 -83.553 1.00 93.69 745 GLU A C 1
ATOM 5979 O O . GLU A 1 745 ? 24.586 2.422 -82.681 1.00 93.69 745 GLU A O 1
ATOM 5984 N N . ASN A 1 746 ? 25.932 0.896 -83.614 1.00 94.06 746 ASN A N 1
ATOM 5985 C CA . ASN A 1 746 ? 25.626 -0.140 -82.618 1.00 94.06 746 ASN A CA 1
ATOM 5986 C C . ASN A 1 746 ? 26.119 0.236 -81.206 1.00 94.06 746 ASN A C 1
ATOM 5988 O O . ASN A 1 746 ? 25.364 0.091 -80.245 1.00 94.06 746 ASN A O 1
ATOM 5992 N N . PHE A 1 747 ? 27.345 0.757 -81.062 1.00 92.88 747 PHE A N 1
ATOM 5993 C CA . PHE A 1 747 ? 27.857 1.226 -79.765 1.00 92.88 747 PHE A CA 1
ATOM 5994 C C . PHE A 1 747 ? 27.033 2.387 -79.200 1.00 92.88 747 PHE A C 1
ATOM 5996 O O . PHE A 1 747 ? 26.756 2.410 -78.003 1.00 92.88 747 PHE A O 1
ATOM 6003 N N . LYS A 1 748 ? 26.602 3.321 -80.053 1.00 95.38 748 LYS A N 1
ATOM 6004 C CA . LYS A 1 748 ? 25.708 4.428 -79.694 1.00 95.38 748 LYS A CA 1
ATOM 6005 C C . LYS A 1 748 ? 24.345 3.924 -79.217 1.00 95.38 748 LYS A C 1
ATOM 6007 O O . LYS A 1 748 ? 23.904 4.324 -78.146 1.00 95.38 748 LYS A O 1
ATOM 6012 N N . ILE A 1 749 ? 23.725 2.996 -79.950 1.00 93.94 749 ILE A N 1
ATOM 6013 C CA . ILE A 1 749 ? 22.460 2.356 -79.557 1.00 93.94 749 ILE A CA 1
ATOM 6014 C C . ILE A 1 749 ? 22.593 1.647 -78.200 1.00 93.94 749 ILE A C 1
ATOM 6016 O O . ILE A 1 749 ? 21.693 1.754 -77.369 1.00 93.94 749 ILE A O 1
ATOM 6020 N N . GLU A 1 750 ? 23.695 0.939 -77.944 1.00 92.31 750 GLU A N 1
ATOM 6021 C CA . GLU A 1 750 ? 23.898 0.248 -76.665 1.00 92.31 750 GLU A CA 1
ATOM 6022 C C . GLU A 1 750 ? 24.175 1.224 -75.510 1.00 92.31 750 GLU A C 1
ATOM 6024 O O . GLU A 1 750 ? 23.609 1.075 -74.427 1.00 92.31 750 GLU A O 1
ATOM 6029 N N . ALA A 1 751 ? 24.966 2.274 -75.750 1.00 87.44 751 ALA A N 1
ATOM 6030 C CA . ALA A 1 751 ? 25.192 3.342 -74.780 1.00 87.44 751 ALA A CA 1
ATOM 6031 C C . ALA A 1 751 ? 23.889 4.078 -74.423 1.00 87.44 751 ALA A C 1
ATOM 6033 O O . ALA A 1 751 ? 23.647 4.346 -73.246 1.00 87.44 751 ALA A O 1
ATOM 6034 N N . ASP A 1 752 ? 23.019 4.347 -75.403 1.00 91.94 752 ASP A N 1
ATOM 6035 C CA . ASP A 1 752 ? 21.709 4.958 -75.166 1.00 91.94 752 ASP A CA 1
ATOM 6036 C C . ASP A 1 752 ? 20.757 4.028 -74.393 1.00 91.94 752 ASP A C 1
ATOM 6038 O O . ASP A 1 752 ? 20.056 4.508 -73.503 1.00 91.94 752 ASP A O 1
ATOM 6042 N N . LYS A 1 753 ? 20.769 2.703 -74.625 1.00 95.69 753 LYS A N 1
ATOM 6043 C CA . LYS A 1 753 ? 20.013 1.747 -73.784 1.00 95.69 753 LYS A CA 1
ATOM 6044 C C . LYS A 1 753 ? 20.476 1.779 -72.329 1.00 95.69 753 LYS A C 1
ATOM 6046 O O . LYS A 1 753 ? 19.642 1.912 -71.437 1.00 95.69 753 LYS A O 1
ATOM 6051 N N . VAL A 1 754 ? 21.788 1.667 -72.094 1.00 93.19 754 VAL A N 1
ATOM 6052 C CA . VAL A 1 754 ? 22.374 1.663 -70.740 1.00 93.19 754 VAL A CA 1
ATOM 6053 C C . VAL A 1 754 ? 22.100 2.991 -70.030 1.00 93.19 754 VAL A C 1
ATOM 6055 O O . VAL A 1 754 ? 21.749 3.009 -68.848 1.00 93.19 754 VAL A O 1
ATOM 6058 N N . ARG A 1 755 ? 22.179 4.106 -70.765 1.00 94.00 755 ARG A N 1
ATOM 6059 C CA . ARG A 1 755 ? 21.782 5.430 -70.282 1.00 94.00 755 ARG A CA 1
ATOM 6060 C C . ARG A 1 755 ? 20.302 5.463 -69.890 1.00 94.00 755 ARG A C 1
ATOM 6062 O O . ARG A 1 755 ? 20.003 5.878 -68.778 1.00 94.00 755 ARG A O 1
ATOM 6069 N N . MET A 1 756 ? 19.394 4.969 -70.734 1.00 94.88 756 MET A N 1
ATOM 6070 C CA . MET A 1 756 ? 17.957 4.926 -70.431 1.00 94.88 756 MET A CA 1
ATOM 6071 C C . MET A 1 756 ? 17.614 4.034 -69.226 1.00 94.88 756 MET A C 1
ATOM 6073 O O . MET A 1 756 ? 16.742 4.406 -68.442 1.00 94.88 756 MET A O 1
ATOM 6077 N N . SER A 1 757 ? 18.290 2.894 -69.027 1.00 91.94 757 SER A N 1
ATOM 6078 C CA . SER A 1 757 ? 18.080 2.072 -67.823 1.00 91.94 757 SER A CA 1
ATOM 6079 C C . SER A 1 757 ? 18.555 2.777 -66.551 1.00 91.94 757 SER A C 1
ATOM 6081 O O . SER A 1 757 ? 17.831 2.787 -65.559 1.00 91.94 757 SER A O 1
ATOM 6083 N N . LEU A 1 758 ? 19.718 3.438 -66.588 1.00 91.44 758 LEU A N 1
ATOM 6084 C CA . LEU A 1 758 ? 20.235 4.190 -65.439 1.00 91.44 758 LEU A CA 1
ATOM 6085 C C . LEU A 1 758 ? 19.400 5.448 -65.147 1.00 91.44 758 LEU A C 1
ATOM 6087 O O . LEU A 1 758 ? 19.165 5.771 -63.985 1.00 91.44 758 LEU A O 1
ATOM 6091 N N . GLU A 1 759 ? 18.898 6.138 -66.175 1.00 93.69 759 GLU A N 1
ATOM 6092 C CA . GLU A 1 759 ? 17.946 7.249 -66.027 1.00 93.69 759 GLU A CA 1
ATOM 6093 C C . GLU A 1 759 ? 16.637 6.778 -65.358 1.00 93.69 759 GLU A C 1
ATOM 6095 O O . GLU A 1 759 ? 16.133 7.456 -64.462 1.00 93.69 759 GLU A O 1
ATOM 6100 N N . ALA A 1 760 ? 16.122 5.593 -65.714 1.00 93.50 760 ALA A N 1
ATOM 6101 C CA . ALA A 1 760 ? 14.935 5.005 -65.086 1.00 93.50 760 ALA A CA 1
ATOM 6102 C C . ALA A 1 760 ? 15.171 4.571 -63.624 1.00 93.50 760 ALA A C 1
ATOM 6104 O O . ALA A 1 760 ? 14.335 4.844 -62.759 1.00 93.50 760 ALA A O 1
ATOM 6105 N N . GLU A 1 761 ? 16.314 3.950 -63.318 1.00 95.12 761 GLU A N 1
ATOM 6106 C CA . GLU A 1 761 ? 16.695 3.598 -61.941 1.00 95.12 761 GLU A CA 1
ATOM 6107 C C . GLU A 1 761 ? 16.857 4.848 -61.060 1.00 95.12 761 GLU A C 1
ATOM 6109 O O . GLU A 1 761 ? 16.342 4.891 -59.941 1.00 95.12 761 GLU A O 1
ATOM 6114 N N . LEU A 1 762 ? 17.494 5.907 -61.575 1.00 91.00 762 LEU A N 1
ATOM 6115 C CA . LEU A 1 762 ? 17.643 7.185 -60.871 1.00 91.00 762 LEU A CA 1
ATOM 6116 C C . LEU A 1 762 ? 16.302 7.880 -60.602 1.00 91.00 762 LEU A C 1
ATOM 6118 O O . LEU A 1 762 ? 16.157 8.524 -59.558 1.00 91.00 762 LEU A O 1
ATOM 6122 N N . LEU A 1 763 ? 15.324 7.755 -61.505 1.00 94.44 763 LEU A N 1
ATOM 6123 C CA . LEU A 1 763 ? 13.960 8.237 -61.273 1.00 94.44 763 LEU A CA 1
ATOM 6124 C C . LEU A 1 763 ? 13.274 7.435 -60.161 1.00 94.44 763 LEU A C 1
ATOM 6126 O O . LEU A 1 763 ? 12.819 8.039 -59.194 1.00 94.44 763 LEU A O 1
ATOM 6130 N N . SER A 1 764 ? 13.294 6.101 -60.227 1.00 94.62 764 SER A N 1
ATOM 6131 C CA . SER A 1 764 ? 12.664 5.243 -59.211 1.00 94.62 764 SER A CA 1
ATOM 6132 C C . SER A 1 764 ? 13.269 5.435 -57.811 1.00 94.62 764 SER A C 1
ATOM 6134 O O . SER A 1 764 ? 12.544 5.548 -56.820 1.00 94.62 764 SER A O 1
ATOM 6136 N N . VAL A 1 765 ? 14.598 5.568 -57.708 1.00 92.62 765 VAL A N 1
ATOM 6137 C CA . VAL A 1 765 ? 15.275 5.878 -56.436 1.00 92.62 765 VAL A CA 1
ATOM 6138 C C . VAL A 1 765 ? 14.894 7.273 -55.927 1.00 92.62 765 VAL A C 1
ATOM 6140 O O . VAL A 1 765 ? 14.663 7.441 -54.730 1.00 92.62 765 VAL A O 1
ATOM 6143 N N . ARG A 1 766 ? 14.775 8.275 -56.809 1.00 94.94 766 ARG A N 1
ATOM 6144 C CA . ARG A 1 766 ? 14.347 9.634 -56.436 1.00 94.94 766 ARG A CA 1
ATOM 6145 C C . ARG A 1 766 ? 12.892 9.675 -55.970 1.00 94.94 766 ARG A C 1
ATOM 6147 O O . ARG A 1 766 ? 12.601 10.344 -54.983 1.00 94.94 766 ARG A O 1
ATOM 6154 N N . GLU A 1 767 ? 11.996 8.949 -56.630 1.00 95.12 767 GLU A N 1
ATOM 6155 C CA . GLU A 1 767 ? 10.607 8.778 -56.194 1.00 95.12 767 GLU A CA 1
ATOM 6156 C C . GLU A 1 767 ? 10.554 8.135 -54.805 1.00 95.12 767 GLU A C 1
ATOM 6158 O O . GLU A 1 767 ? 9.919 8.683 -53.903 1.00 95.12 767 GLU A O 1
ATOM 6163 N N . ARG A 1 768 ? 11.320 7.058 -54.576 1.00 96.12 768 ARG A N 1
ATOM 6164 C CA . ARG A 1 768 ? 11.370 6.391 -53.268 1.00 96.12 768 ARG A CA 1
ATOM 6165 C C . ARG A 1 768 ? 11.971 7.263 -52.155 1.00 96.12 768 ARG A C 1
ATOM 6167 O O . ARG A 1 768 ? 11.560 7.141 -51.001 1.00 96.12 768 ARG A O 1
ATOM 6174 N N . ILE A 1 769 ? 12.908 8.158 -52.479 1.00 93.00 769 ILE A N 1
ATOM 6175 C CA . ILE A 1 769 ? 13.411 9.179 -51.543 1.00 93.00 769 ILE A CA 1
ATOM 6176 C C . ILE A 1 769 ? 12.303 10.184 -51.203 1.00 93.00 769 ILE A C 1
ATOM 6178 O O . ILE A 1 769 ? 12.043 10.400 -50.022 1.00 93.00 769 ILE A O 1
ATOM 6182 N N . ASN A 1 770 ? 11.594 10.726 -52.200 1.00 92.19 770 ASN A N 1
ATOM 6183 C CA . ASN A 1 770 ? 10.487 11.666 -51.978 1.00 92.19 770 ASN A CA 1
ATOM 6184 C C . ASN A 1 770 ? 9.372 11.051 -51.104 1.00 92.19 770 ASN A C 1
ATOM 6186 O O . ASN A 1 770 ? 8.836 11.720 -50.217 1.00 92.19 770 ASN A O 1
ATOM 6190 N N . GLU A 1 771 ? 9.037 9.773 -51.319 1.00 95.44 771 GLU A N 1
ATOM 6191 C CA . GLU A 1 771 ? 8.104 9.026 -50.465 1.00 95.44 771 GLU A CA 1
ATOM 6192 C C . GLU A 1 771 ? 8.579 8.998 -49.006 1.00 95.44 771 GLU A C 1
ATOM 6194 O O . GLU A 1 771 ? 7.832 9.397 -48.110 1.00 95.44 771 GLU A O 1
ATOM 6199 N N . LEU A 1 772 ? 9.825 8.576 -48.765 1.00 90.69 772 LEU A N 1
ATOM 6200 C CA . LEU A 1 772 ? 10.413 8.470 -47.425 1.00 90.69 772 LEU A CA 1
ATOM 6201 C C . LEU A 1 772 ? 10.559 9.830 -46.728 1.00 90.69 772 LEU A C 1
ATOM 6203 O O . LEU A 1 772 ? 10.329 9.925 -45.522 1.00 90.69 772 LEU A O 1
ATOM 6207 N N . GLU A 1 773 ? 10.892 10.893 -47.462 1.00 94.06 773 GLU A N 1
ATOM 6208 C CA . GLU A 1 773 ? 10.891 12.264 -46.939 1.00 94.06 773 GLU A CA 1
ATOM 6209 C C . GLU A 1 773 ? 9.478 12.698 -46.525 1.00 94.06 773 GLU A C 1
ATOM 6211 O O . GLU A 1 773 ? 9.293 13.246 -45.433 1.00 94.06 773 GLU A O 1
ATOM 6216 N N . SER A 1 774 ? 8.461 12.392 -47.340 1.00 94.25 774 SER A N 1
ATOM 6217 C CA . SER A 1 774 ? 7.064 12.691 -47.007 1.00 94.25 774 SER A CA 1
ATOM 6218 C C . SER A 1 774 ? 6.595 11.924 -45.761 1.00 94.25 774 SER A C 1
ATOM 6220 O O . SER A 1 774 ? 6.014 12.533 -44.857 1.00 94.25 774 SER A O 1
ATOM 6222 N N . GLU A 1 775 ? 6.938 10.635 -45.657 1.00 95.25 775 GLU A N 1
ATOM 6223 C CA . GLU A 1 775 ? 6.611 9.745 -44.539 1.00 95.25 775 GLU A CA 1
ATOM 6224 C C . GLU A 1 775 ? 7.278 10.216 -43.236 1.00 95.25 775 GLU A C 1
ATOM 6226 O O . GLU A 1 775 ? 6.615 10.343 -42.203 1.00 95.25 775 GLU A O 1
ATOM 6231 N N . CYS A 1 776 ? 8.566 10.572 -43.293 1.00 87.38 776 CYS A N 1
ATOM 6232 C CA . CYS A 1 776 ? 9.288 11.194 -42.183 1.00 87.38 776 CYS A CA 1
ATOM 6233 C C . CYS A 1 776 ? 8.669 12.542 -41.776 1.00 87.38 776 CYS A C 1
ATOM 6235 O O . CYS A 1 776 ? 8.536 12.816 -40.582 1.00 87.38 776 CYS A O 1
ATOM 6237 N N . SER A 1 777 ? 8.234 13.370 -42.735 1.00 92.75 777 SER A N 1
ATOM 6238 C CA . SER A 1 777 ? 7.583 14.654 -42.437 1.00 92.75 777 SER A CA 1
ATOM 6239 C C . SER A 1 777 ? 6.227 14.486 -41.738 1.00 92.75 777 SER A C 1
ATOM 6241 O O . SER A 1 777 ? 5.869 15.302 -40.888 1.00 92.75 777 SER A O 1
ATOM 6243 N N . LEU A 1 778 ? 5.475 13.431 -42.075 1.00 94.81 778 LEU A N 1
ATOM 6244 C CA . LEU A 1 778 ? 4.188 13.107 -41.457 1.00 94.81 778 LEU A CA 1
ATOM 6245 C C . LEU A 1 778 ? 4.390 12.552 -40.046 1.00 94.81 778 LEU A C 1
ATOM 6247 O O . LEU A 1 778 ? 3.829 13.102 -39.100 1.00 94.81 778 LEU A O 1
ATOM 6251 N N . LYS A 1 779 ? 5.277 11.564 -39.882 1.00 93.69 779 LYS A N 1
ATOM 6252 C CA . LYS A 1 779 ? 5.642 11.004 -38.569 1.00 93.69 779 LYS A CA 1
ATOM 6253 C C . LYS A 1 779 ? 6.207 12.066 -37.623 1.00 93.69 779 LYS A C 1
ATOM 6255 O O . LYS A 1 779 ? 5.888 12.066 -36.440 1.00 93.69 779 LYS A O 1
ATOM 6260 N N . SER A 1 780 ? 6.990 13.020 -38.133 1.00 86.88 780 SER A N 1
ATOM 6261 C CA . SER A 1 780 ? 7.483 14.156 -37.344 1.00 86.88 780 SER A CA 1
ATOM 6262 C C . SER A 1 780 ? 6.342 15.049 -36.826 1.00 86.88 780 SER A C 1
ATOM 6264 O O . SER A 1 780 ? 6.340 15.408 -35.647 1.00 86.88 780 SER A O 1
ATOM 6266 N N . LYS A 1 781 ? 5.336 15.350 -37.662 1.00 94.06 781 LYS A N 1
ATOM 6267 C CA . LYS A 1 781 ? 4.144 16.126 -37.264 1.00 94.06 781 LYS A CA 1
ATOM 6268 C C . LYS A 1 781 ? 3.276 15.376 -36.250 1.00 94.06 781 LYS A C 1
ATOM 6270 O O . LYS A 1 781 ? 2.844 15.982 -35.277 1.00 94.06 781 LYS A O 1
ATOM 6275 N N . GLU A 1 782 ? 3.066 14.076 -36.447 1.00 91.50 782 GLU A N 1
ATOM 6276 C CA . GLU A 1 782 ? 2.303 13.203 -35.541 1.00 91.50 782 GLU A CA 1
ATOM 6277 C C . GLU A 1 782 ? 2.977 13.071 -34.163 1.00 91.50 782 GLU A C 1
ATOM 6279 O O . GLU A 1 782 ? 2.334 13.206 -33.121 1.00 91.50 782 GLU A O 1
ATOM 6284 N N . VAL A 1 783 ? 4.301 12.886 -34.136 1.00 89.88 783 VAL A N 1
ATOM 6285 C CA . VAL A 1 783 ? 5.078 12.887 -32.888 1.00 89.88 783 VAL A CA 1
ATOM 6286 C C . VAL A 1 783 ? 4.991 14.248 -32.191 1.00 89.88 783 VAL A C 1
ATOM 6288 O O . VAL A 1 783 ? 4.866 14.284 -30.966 1.00 89.88 783 VAL A O 1
ATOM 6291 N N . ALA A 1 784 ? 4.999 15.356 -32.940 1.00 89.12 784 ALA A N 1
ATOM 6292 C CA . ALA A 1 784 ? 4.851 16.700 -32.384 1.00 89.12 784 ALA A CA 1
ATOM 6293 C C . ALA A 1 784 ? 3.448 16.961 -31.801 1.00 89.12 784 ALA A C 1
ATOM 6295 O O . ALA A 1 784 ? 3.357 17.494 -30.694 1.00 89.12 784 ALA A O 1
ATOM 6296 N N . SER A 1 785 ? 2.362 16.553 -32.473 1.00 90.75 785 SER A N 1
ATOM 6297 C CA . SER A 1 785 ? 1.000 16.693 -31.930 1.00 90.75 785 SER A CA 1
ATOM 6298 C C . SER A 1 785 ? 0.799 15.811 -30.697 1.00 90.75 785 SER A C 1
ATOM 6300 O O . SER A 1 785 ? 0.396 16.309 -29.649 1.00 90.75 785 SER A O 1
ATOM 6302 N N . SER A 1 786 ? 1.217 14.543 -30.760 1.00 90.75 786 SER A N 1
ATOM 6303 C CA . SER A 1 786 ? 1.181 13.624 -29.617 1.00 90.75 786 SER A CA 1
ATOM 6304 C C . SER A 1 786 ? 2.014 14.127 -28.426 1.00 90.75 786 SER A C 1
ATOM 6306 O O . SER A 1 786 ? 1.654 13.896 -27.269 1.00 90.75 786 SER A O 1
ATOM 6308 N N . ALA A 1 787 ? 3.141 14.804 -28.674 1.00 84.44 787 ALA A N 1
ATOM 6309 C CA . ALA A 1 787 ? 3.949 15.419 -27.623 1.00 84.44 787 ALA A CA 1
ATOM 6310 C C . ALA A 1 787 ? 3.262 16.650 -27.008 1.00 84.44 787 ALA A C 1
ATOM 6312 O O . ALA A 1 787 ? 3.306 16.812 -25.789 1.00 84.44 787 ALA A O 1
ATOM 6313 N N . ALA A 1 788 ? 2.593 17.479 -27.816 1.00 91.75 788 ALA A N 1
ATOM 6314 C CA . ALA A 1 788 ? 1.821 18.624 -27.336 1.00 91.75 788 ALA A CA 1
ATOM 6315 C C . ALA A 1 788 ? 0.609 18.191 -26.489 1.00 91.75 788 ALA A C 1
ATOM 6317 O O . ALA A 1 788 ? 0.402 18.726 -25.401 1.00 91.75 788 ALA A O 1
ATOM 6318 N N . GLU A 1 789 ? -0.136 17.174 -26.931 1.00 90.50 789 GLU A N 1
ATOM 6319 C CA . GLU A 1 789 ? -1.258 16.575 -26.192 1.00 90.50 789 GLU A CA 1
ATOM 6320 C C . GLU A 1 789 ? -0.811 16.008 -24.838 1.00 90.50 789 GLU A C 1
ATOM 6322 O O . GLU A 1 789 ? -1.394 16.327 -23.800 1.00 90.50 789 GLU A O 1
ATOM 6327 N N . ARG A 1 790 ? 0.279 15.225 -24.820 1.00 91.25 790 ARG A N 1
ATOM 6328 C CA . ARG A 1 790 ? 0.871 14.714 -23.571 1.00 91.25 790 ARG A CA 1
ATOM 6329 C C . ARG A 1 790 ? 1.377 15.842 -22.671 1.00 91.25 790 ARG A C 1
ATOM 6331 O O . ARG A 1 790 ? 1.179 15.774 -21.461 1.00 91.25 790 ARG A O 1
ATOM 6338 N N . GLY A 1 791 ? 1.972 16.892 -23.238 1.00 91.06 791 GLY A N 1
ATOM 6339 C CA . GLY A 1 791 ? 2.382 18.088 -22.498 1.00 91.06 791 GLY A CA 1
ATOM 6340 C C . GLY A 1 791 ? 1.203 18.801 -21.826 1.00 91.06 791 GLY A C 1
ATOM 6341 O O . GLY A 1 791 ? 1.283 19.132 -20.644 1.00 91.06 791 GLY A O 1
ATOM 6342 N N . ALA A 1 792 ? 0.085 18.968 -22.538 1.00 93.44 792 ALA A N 1
ATOM 6343 C CA . ALA A 1 792 ? -1.139 19.560 -21.999 1.00 93.44 792 ALA A CA 1
ATOM 6344 C C . ALA A 1 792 ? -1.768 18.696 -20.890 1.00 93.44 792 ALA A C 1
ATOM 6346 O O . ALA A 1 792 ? -2.141 19.219 -19.838 1.00 93.44 792 ALA A O 1
ATOM 6347 N N . ALA A 1 793 ? -1.822 17.372 -21.076 1.00 92.94 793 ALA A N 1
ATOM 6348 C CA . ALA A 1 793 ? -2.309 16.439 -20.058 1.00 92.94 793 ALA A CA 1
ATOM 6349 C C . ALA A 1 793 ? -1.453 16.476 -18.776 1.00 92.94 793 ALA A C 1
ATOM 6351 O O . ALA A 1 793 ? -1.992 16.505 -17.667 1.00 92.94 793 ALA A O 1
ATOM 6352 N N . ILE A 1 794 ? -0.124 16.551 -18.916 1.00 89.81 794 ILE A N 1
ATOM 6353 C CA . ILE A 1 794 ? 0.806 16.713 -17.788 1.00 89.81 794 ILE A CA 1
ATOM 6354 C C . ILE A 1 794 ? 0.587 18.064 -17.092 1.00 89.81 794 ILE A C 1
ATOM 6356 O O . ILE A 1 794 ? 0.479 18.096 -15.869 1.00 89.81 794 ILE A O 1
ATOM 6360 N N . ALA A 1 795 ? 0.452 19.166 -17.838 1.00 92.94 795 ALA A N 1
ATOM 6361 C CA . ALA A 1 795 ? 0.201 20.491 -17.264 1.00 92.94 795 ALA A CA 1
ATOM 6362 C C . ALA A 1 795 ? -1.128 20.557 -16.482 1.00 92.94 795 ALA A C 1
ATOM 6364 O O . ALA A 1 795 ? -1.173 21.114 -15.382 1.00 92.94 795 ALA A O 1
ATOM 6365 N N . SER A 1 796 ? -2.190 19.928 -16.996 1.00 93.69 796 SER A N 1
ATOM 6366 C CA . SER A 1 796 ? -3.468 19.800 -16.283 1.00 93.69 796 SER A CA 1
ATOM 6367 C C . SER A 1 796 ? -3.334 18.950 -15.014 1.00 93.69 796 SER A C 1
ATOM 6369 O O . SER A 1 796 ? -3.875 19.313 -13.973 1.00 93.69 796 SER A O 1
ATOM 6371 N N . SER A 1 797 ? -2.578 17.849 -15.078 1.00 90.31 797 SER A N 1
ATOM 6372 C CA . SER A 1 797 ? -2.348 16.957 -13.932 1.00 90.31 797 SER A CA 1
ATOM 6373 C C . SER A 1 797 ? -1.546 17.642 -12.821 1.00 90.31 797 SER A C 1
ATOM 6375 O O . SER A 1 797 ? -1.880 17.513 -11.647 1.00 90.31 797 SER A O 1
ATOM 6377 N N . LEU A 1 798 ? -0.517 18.417 -13.180 1.00 93.44 798 LEU A N 1
ATOM 6378 C CA . LEU A 1 798 ? 0.263 19.224 -12.235 1.00 93.44 798 LEU A CA 1
ATOM 6379 C C . LEU A 1 798 ? -0.595 20.309 -11.568 1.00 93.44 798 LEU A C 1
ATOM 6381 O O . LEU A 1 798 ? -0.509 20.491 -10.357 1.00 93.44 798 LEU A O 1
ATOM 6385 N N . SER A 1 799 ? -1.465 20.969 -12.338 1.00 93.19 799 SER A N 1
ATOM 6386 C CA . SER A 1 799 ? -2.385 21.989 -11.815 1.00 93.19 799 SER A CA 1
ATOM 6387 C C . SER A 1 799 ? -3.359 21.410 -10.779 1.00 93.19 799 SER A C 1
ATOM 6389 O O . SER A 1 799 ? -3.596 22.028 -9.743 1.00 93.19 799 SER A O 1
ATOM 6391 N N . GLU A 1 800 ? -3.879 20.201 -11.015 1.00 93.88 800 GLU A N 1
ATOM 6392 C CA . GLU A 1 800 ? -4.747 19.497 -10.061 1.00 93.88 800 GLU A CA 1
ATOM 6393 C C . GLU A 1 800 ? -3.978 19.014 -8.818 1.00 93.88 800 GLU A C 1
ATOM 6395 O O . GLU A 1 800 ? -4.465 19.145 -7.696 1.00 93.88 800 GLU A O 1
ATOM 6400 N N . ILE A 1 801 ? -2.740 18.534 -8.984 1.00 90.50 801 ILE A N 1
ATOM 6401 C CA . ILE A 1 801 ? -1.851 18.189 -7.863 1.00 90.50 801 ILE A CA 1
ATOM 6402 C C . ILE A 1 801 ? -1.596 19.410 -6.965 1.00 90.50 801 ILE A C 1
ATOM 6404 O O . ILE A 1 801 ? -1.634 19.287 -5.740 1.00 90.50 801 ILE A O 1
ATOM 6408 N N . ASP A 1 802 ? -1.358 20.592 -7.536 1.00 93.69 802 ASP A N 1
ATOM 6409 C CA . ASP A 1 802 ? -1.128 21.811 -6.752 1.00 93.69 802 ASP A CA 1
ATOM 6410 C C . ASP A 1 802 ? -2.416 22.348 -6.102 1.00 93.69 802 ASP A C 1
ATOM 6412 O O . ASP A 1 802 ? -2.370 22.809 -4.956 1.00 93.69 802 ASP A O 1
ATOM 6416 N N . ARG A 1 803 ? -3.581 22.178 -6.748 1.00 97.00 803 ARG A N 1
ATOM 6417 C CA . ARG A 1 803 ? -4.899 22.420 -6.134 1.00 97.00 803 ARG A CA 1
ATOM 6418 C C . ARG A 1 803 ? -5.113 21.535 -4.900 1.00 97.00 803 ARG A C 1
ATOM 6420 O O . ARG A 1 803 ? -5.470 22.041 -3.836 1.00 97.00 803 ARG A O 1
ATOM 6427 N N . LEU A 1 804 ? -4.837 20.234 -5.015 1.00 91.81 804 LEU A N 1
ATOM 6428 C CA . LEU A 1 804 ? -4.960 19.262 -3.922 1.00 91.81 804 LEU A CA 1
ATOM 6429 C C . LEU A 1 804 ? -3.964 19.529 -2.778 1.00 91.81 804 LEU A C 1
ATOM 6431 O O . LEU A 1 804 ? -4.319 19.369 -1.611 1.00 91.81 804 LEU A O 1
ATOM 6435 N N . LYS A 1 805 ? -2.745 20.010 -3.070 1.00 95.12 805 LYS A N 1
ATOM 6436 C CA . LYS A 1 805 ? -1.802 20.483 -2.032 1.00 95.12 805 LYS A CA 1
ATOM 6437 C C . LYS A 1 805 ? -2.346 21.694 -1.271 1.00 95.12 805 LYS A C 1
ATOM 6439 O O . LYS A 1 805 ? -2.231 21.735 -0.046 1.00 95.12 805 LYS A O 1
ATOM 6444 N N . GLN A 1 806 ? -2.942 22.669 -1.967 1.00 95.06 806 GLN A N 1
ATOM 6445 C CA . GLN A 1 806 ? -3.582 23.816 -1.314 1.00 95.06 806 GLN A CA 1
ATOM 6446 C C . GLN A 1 806 ? -4.745 23.371 -0.421 1.00 95.06 806 GLN A C 1
ATOM 6448 O O . GLN A 1 806 ? -4.776 23.749 0.751 1.00 95.06 806 GLN A O 1
ATOM 6453 N N . GLU A 1 807 ? -5.633 22.513 -0.926 1.00 95.44 807 GLU A N 1
ATOM 6454 C CA . GLU A 1 807 ? -6.745 21.937 -0.162 1.00 95.44 807 GLU A CA 1
ATOM 6455 C C . GLU A 1 807 ? -6.249 21.186 1.088 1.00 95.44 807 GLU A C 1
ATOM 6457 O O . GLU A 1 807 ? -6.717 21.439 2.198 1.00 95.44 807 GLU A O 1
ATOM 6462 N N . SER A 1 808 ? -5.208 20.358 0.948 1.00 88.12 808 SER A N 1
ATOM 6463 C CA . SER A 1 808 ? -4.572 19.659 2.070 1.00 88.12 808 SER A CA 1
ATOM 6464 C C . SER A 1 808 ? -3.983 20.614 3.118 1.00 88.12 808 SER A C 1
ATOM 6466 O O . SER A 1 808 ? -4.087 20.334 4.312 1.00 88.12 808 SER A O 1
ATOM 6468 N N . SER A 1 809 ? -3.374 21.734 2.710 1.00 92.50 809 SER A N 1
ATOM 6469 C CA . SER A 1 809 ? -2.819 22.725 3.648 1.00 92.50 809 SER A CA 1
ATOM 6470 C C . SER A 1 809 ? -3.909 23.503 4.398 1.00 92.50 809 SER A C 1
ATOM 6472 O O . SER A 1 809 ? -3.781 23.742 5.600 1.00 92.50 809 SER A O 1
ATOM 6474 N N . VAL A 1 810 ? -5.028 23.810 3.729 1.00 95.19 810 VAL A N 1
ATOM 6475 C CA . VAL A 1 810 ? -6.218 24.395 4.363 1.00 95.19 810 VAL A CA 1
ATOM 6476 C C . VAL A 1 810 ? -6.804 23.413 5.376 1.00 95.19 810 VAL A C 1
ATOM 6478 O O . VAL A 1 810 ? -7.014 23.794 6.527 1.00 95.19 810 VAL A O 1
ATOM 6481 N N . ASN A 1 811 ? -6.982 22.144 5.006 1.00 94.12 811 ASN A N 1
ATOM 6482 C CA . ASN A 1 811 ? -7.516 21.122 5.909 1.00 94.12 811 ASN A CA 1
ATOM 6483 C C . ASN A 1 811 ? -6.604 20.908 7.134 1.00 94.12 811 ASN A C 1
ATOM 6485 O O . ASN A 1 811 ? -7.100 20.817 8.255 1.00 94.12 811 ASN A O 1
ATOM 6489 N N . MET A 1 812 ? -5.277 20.955 6.967 1.00 92.88 812 MET A N 1
ATOM 6490 C CA . MET A 1 812 ? -4.318 20.912 8.082 1.00 92.88 812 MET A CA 1
ATOM 6491 C C . MET A 1 812 ? -4.458 22.112 9.044 1.00 92.88 812 MET A C 1
ATOM 6493 O O . MET A 1 812 ? -4.374 21.955 10.265 1.00 92.88 812 MET A O 1
ATOM 6497 N N . SER A 1 813 ? -4.735 23.313 8.522 1.00 92.56 813 SER A N 1
ATOM 6498 C CA . SER A 1 813 ? -5.032 24.494 9.355 1.00 92.56 813 SER A CA 1
ATOM 6499 C C . SER A 1 813 ? -6.371 24.387 10.107 1.00 92.56 813 SER A C 1
ATOM 6501 O O . SER A 1 813 ? -6.520 24.928 11.203 1.00 92.56 813 SER A O 1
ATOM 6503 N N . GLN A 1 814 ? -7.343 23.648 9.560 1.00 95.94 814 GLN A N 1
ATOM 6504 C CA . GLN A 1 814 ? -8.618 23.383 10.233 1.00 95.94 814 GLN A CA 1
ATOM 6505 C C . GLN A 1 814 ? -8.467 22.329 11.336 1.00 95.94 814 GLN A C 1
ATOM 6507 O O . GLN A 1 814 ? -8.986 22.537 12.433 1.00 95.94 814 GLN A O 1
ATOM 6512 N N . ILE A 1 815 ? -7.710 21.255 11.080 1.00 89.75 815 ILE A N 1
ATOM 6513 C CA . ILE A 1 815 ? -7.377 20.220 12.073 1.00 89.75 815 ILE A CA 1
ATOM 6514 C C . ILE A 1 815 ? -6.684 20.857 13.280 1.00 89.75 815 ILE A C 1
ATOM 6516 O O . ILE A 1 815 ? -7.196 20.749 14.389 1.00 89.75 815 ILE A O 1
ATOM 6520 N N . THR A 1 816 ? -5.616 21.631 13.073 1.00 93.94 816 THR A N 1
ATOM 6521 C CA . THR A 1 816 ? -4.914 22.318 14.177 1.00 93.94 816 THR A CA 1
ATOM 6522 C C . THR A 1 816 ? -5.809 23.316 14.930 1.00 93.94 816 THR A C 1
ATOM 6524 O O . THR A 1 816 ? -5.730 23.423 16.154 1.00 93.94 816 THR A O 1
ATOM 6527 N N . SER A 1 817 ? -6.749 23.991 14.252 1.00 95.31 817 SER A N 1
ATOM 6528 C CA . SER A 1 817 ? -7.770 24.819 14.921 1.00 95.31 817 SER A CA 1
ATOM 6529 C C . SER A 1 817 ? -8.752 24.000 15.775 1.00 95.31 817 SER A C 1
ATOM 6531 O O . SER A 1 817 ? -9.208 24.479 16.816 1.00 95.31 817 SER A O 1
ATOM 6533 N N . MET A 1 818 ? -9.097 22.779 15.357 1.00 92.88 818 MET A N 1
ATOM 6534 C CA . MET A 1 818 ? -9.929 21.854 16.134 1.00 92.88 818 MET A CA 1
ATOM 6535 C C . MET A 1 818 ? -9.163 21.238 17.309 1.00 92.88 818 MET A C 1
ATOM 6537 O O . MET A 1 818 ? -9.717 21.165 18.402 1.00 92.88 818 MET A O 1
ATOM 6541 N N . GLU A 1 819 ? -7.894 20.874 17.130 1.00 93.88 819 GLU A N 1
ATOM 6542 C CA . GLU A 1 819 ? -7.018 20.375 18.197 1.00 93.88 819 GLU A CA 1
ATOM 6543 C C . GLU A 1 819 ? -6.879 21.399 19.331 1.00 93.88 819 GLU A C 1
ATOM 6545 O O . GLU A 1 819 ? -7.092 21.053 20.491 1.00 93.88 819 GLU A O 1
ATOM 6550 N N . ILE A 1 820 ? -6.641 22.677 19.005 1.00 95.19 820 ILE A N 1
ATOM 6551 C CA . ILE A 1 820 ? -6.598 23.767 19.995 1.00 95.19 820 ILE A CA 1
ATOM 6552 C C . ILE A 1 820 ? -7.923 23.863 20.771 1.00 95.19 820 ILE A C 1
ATOM 6554 O O . ILE A 1 820 ? -7.909 23.933 21.998 1.00 95.19 820 ILE A O 1
ATOM 6558 N N . LYS A 1 821 ? -9.076 23.798 20.087 1.00 95.25 821 LYS A N 1
ATOM 6559 C CA . LYS A 1 821 ? -10.400 23.814 20.744 1.00 95.25 821 LYS A CA 1
ATOM 6560 C C . LYS A 1 821 ? -10.607 22.604 21.659 1.00 95.25 821 LYS A C 1
ATOM 6562 O O . LYS A 1 821 ? -11.160 22.758 22.744 1.00 95.25 821 LYS A O 1
ATOM 6567 N N . ILE A 1 822 ? -10.152 21.420 21.248 1.00 92.38 822 ILE A N 1
ATOM 6568 C CA . ILE A 1 822 ? -10.209 20.196 22.060 1.00 92.38 822 ILE A CA 1
ATOM 6569 C C . ILE A 1 822 ? -9.317 20.325 23.303 1.00 92.38 822 ILE A C 1
ATOM 6571 O O . ILE A 1 822 ? -9.716 19.869 24.371 1.00 92.38 822 ILE A O 1
ATOM 6575 N N . CYS A 1 823 ? -8.149 20.966 23.203 1.00 94.38 823 CYS A N 1
ATOM 6576 C CA . CYS A 1 823 ? -7.301 21.255 24.362 1.00 94.38 823 CYS A CA 1
ATOM 6577 C C . CYS A 1 823 ? -7.984 22.220 25.343 1.00 94.38 823 CYS A C 1
ATOM 6579 O O . CYS A 1 823 ? -8.102 21.876 26.515 1.00 94.38 823 CYS A O 1
ATOM 6581 N N . CYS A 1 824 ? -8.531 23.350 24.877 1.00 94.31 824 CYS A N 1
ATOM 6582 C CA . CYS A 1 824 ? -9.258 24.282 25.750 1.00 94.31 824 CYS A CA 1
ATOM 6583 C C . CYS A 1 824 ? -10.453 23.611 26.453 1.00 94.31 824 CYS A C 1
ATOM 6585 O O . CYS A 1 824 ? -10.603 23.738 27.663 1.00 94.31 824 CYS A O 1
ATOM 6587 N N . LEU A 1 825 ? -11.254 22.819 25.728 1.00 93.38 825 LEU A N 1
ATOM 6588 C CA . LEU A 1 825 ? -12.389 22.092 26.315 1.00 93.38 825 LEU A CA 1
ATOM 6589 C C . LEU A 1 825 ? -11.962 21.023 27.336 1.00 93.38 825 LEU A C 1
ATOM 6591 O O . LEU A 1 825 ? -12.707 20.758 28.277 1.00 93.38 825 LEU A O 1
ATOM 6595 N N . LYS A 1 826 ? -10.774 20.420 27.187 1.00 95.31 826 LYS A N 1
ATOM 6596 C CA . LYS A 1 826 ? -10.195 19.524 28.204 1.00 95.31 826 LYS A CA 1
ATOM 6597 C C . LYS A 1 826 ? -9.745 20.292 29.443 1.00 95.31 826 LYS A C 1
ATOM 6599 O O . LYS A 1 826 ? -10.033 19.853 30.548 1.00 95.31 826 LYS A O 1
ATOM 6604 N N . GLU A 1 827 ? -9.082 21.435 29.270 1.00 95.50 827 GLU A N 1
ATOM 6605 C CA . GLU A 1 827 ? -8.686 22.296 30.390 1.00 95.50 827 GLU A CA 1
ATOM 6606 C C . GLU A 1 827 ? -9.902 22.805 31.175 1.00 95.50 827 GLU A C 1
ATOM 6608 O O . GLU A 1 827 ? -9.858 22.854 32.401 1.00 95.50 827 GLU A O 1
ATOM 6613 N N . ASP A 1 828 ? -10.992 23.168 30.498 1.00 92.94 828 ASP A N 1
ATOM 6614 C CA . ASP A 1 828 ? -12.225 23.616 31.155 1.00 92.94 828 ASP A CA 1
ATOM 6615 C C . ASP A 1 828 ? -12.961 22.467 31.862 1.00 92.94 828 ASP A C 1
ATOM 6617 O O . ASP A 1 828 ? -13.445 22.649 32.980 1.00 92.94 828 ASP A O 1
ATOM 6621 N N . LEU A 1 829 ? -12.969 21.261 31.281 1.00 93.19 829 LEU A N 1
ATOM 6622 C CA . LEU A 1 829 ? -13.484 20.062 31.949 1.00 93.19 829 LEU A CA 1
ATOM 6623 C C . LEU A 1 829 ? -12.677 19.713 33.213 1.00 93.19 829 LEU A C 1
ATOM 6625 O O . LEU A 1 829 ? -13.268 19.361 34.232 1.00 93.19 829 LEU A O 1
ATOM 6629 N N . GLU A 1 830 ? -11.350 19.854 33.174 1.00 95.19 830 GLU A N 1
ATOM 6630 C CA . GLU A 1 830 ? -10.474 19.631 34.332 1.00 95.19 830 GLU A CA 1
ATOM 6631 C C . GLU A 1 830 ? -10.713 20.679 35.435 1.00 95.19 830 GLU A C 1
ATOM 6633 O O . GLU A 1 830 ? -10.805 20.334 36.612 1.00 95.19 830 GLU A O 1
ATOM 6638 N N . LYS A 1 831 ? -10.914 21.957 35.070 1.00 95.19 831 LYS A N 1
ATOM 6639 C CA . LYS A 1 831 ? -11.288 23.026 36.020 1.00 95.19 831 LYS A CA 1
ATOM 6640 C C . LYS A 1 831 ? -12.614 22.718 36.724 1.00 95.19 831 LYS A C 1
ATOM 6642 O O . LYS A 1 831 ? -12.707 22.893 37.938 1.00 95.19 831 LYS A O 1
ATOM 6647 N N . GLU A 1 832 ? -13.627 22.241 35.997 1.00 86.94 832 GLU A N 1
ATOM 6648 C CA . GLU A 1 832 ? -14.900 21.815 36.598 1.00 86.94 832 GLU A CA 1
ATOM 6649 C C . GLU A 1 832 ? -14.756 20.543 37.445 1.00 86.94 832 GLU A C 1
ATOM 6651 O O . GLU A 1 832 ? -15.381 20.434 38.503 1.00 86.94 832 GLU A O 1
ATOM 6656 N N . HIS A 1 833 ? -13.889 19.605 37.052 1.00 91.19 833 HIS A N 1
ATOM 6657 C CA . HIS A 1 833 ? -13.600 18.429 37.870 1.00 91.19 833 HIS A CA 1
ATOM 6658 C C . HIS A 1 833 ? -12.923 18.807 39.197 1.00 91.19 833 HIS A C 1
ATOM 6660 O O . HIS A 1 833 ? -13.362 18.347 40.253 1.00 91.19 833 HIS A O 1
ATOM 6666 N N . GLN A 1 834 ? -11.938 19.712 39.176 1.00 95.38 834 GLN A N 1
ATOM 6667 C CA . GLN A 1 834 ? -11.309 20.238 40.391 1.00 95.38 834 GLN A CA 1
ATOM 6668 C C . GLN A 1 834 ? -12.323 20.975 41.278 1.00 95.38 834 GLN A C 1
ATOM 6670 O O . GLN A 1 834 ? -12.400 20.698 42.472 1.00 95.38 834 GLN A O 1
ATOM 6675 N N . ARG A 1 835 ? -13.178 21.838 40.702 1.00 91.38 835 ARG A N 1
ATOM 6676 C CA . ARG A 1 835 ? -14.275 22.508 41.434 1.00 91.38 835 ARG A CA 1
ATOM 6677 C C . ARG A 1 835 ? -15.201 21.505 42.129 1.00 91.38 835 ARG A C 1
ATOM 6679 O O . ARG A 1 835 ? -15.612 21.736 43.266 1.00 91.38 835 ARG A O 1
ATOM 6686 N N . TRP A 1 836 ? -15.505 20.381 41.479 1.00 93.50 836 TRP A N 1
ATOM 6687 C CA . TRP A 1 836 ? -16.292 19.299 42.071 1.00 93.50 836 TRP A CA 1
ATOM 6688 C C . TRP A 1 836 ? -15.548 18.570 43.205 1.00 93.50 836 TRP A C 1
ATOM 6690 O O . TRP A 1 836 ? -16.156 18.309 44.245 1.00 93.50 836 TRP A O 1
ATOM 6700 N N . GLN A 1 837 ? -14.246 18.289 43.061 1.00 92.44 837 GLN A N 1
ATOM 6701 C CA . GLN A 1 837 ? -13.429 17.704 44.137 1.00 92.44 837 GLN A CA 1
ATOM 6702 C C . GLN A 1 837 ? -13.323 18.641 45.355 1.00 92.44 837 GLN A C 1
ATOM 6704 O O . GLN A 1 837 ? -13.497 18.211 46.500 1.00 92.44 837 GLN A O 1
ATOM 6709 N N . ASP A 1 838 ? -13.105 19.935 45.122 1.00 93.12 838 ASP A N 1
ATOM 6710 C CA . ASP A 1 838 ? -13.021 20.960 46.165 1.00 93.12 838 ASP A CA 1
ATOM 6711 C C . ASP A 1 838 ? -14.363 21.111 46.900 1.00 93.12 838 ASP A C 1
ATOM 6713 O O . ASP A 1 838 ? -14.408 21.185 48.131 1.00 93.12 838 ASP A O 1
ATOM 6717 N N . ALA A 1 839 ? -15.485 21.094 46.172 1.00 91.38 839 ALA A N 1
ATOM 6718 C CA . ALA A 1 839 ? -16.818 21.085 46.771 1.00 91.38 839 ALA A CA 1
ATOM 6719 C C . ALA A 1 839 ? -17.058 19.810 47.601 1.00 91.38 839 ALA A C 1
ATOM 6721 O O . ALA A 1 839 ? -17.487 19.897 48.755 1.00 91.38 839 ALA A O 1
ATOM 6722 N N . ARG A 1 840 ? -16.729 18.631 47.053 1.00 92.88 840 ARG A N 1
ATOM 6723 C CA . ARG A 1 840 ? -16.863 17.334 47.731 1.00 92.88 840 ARG A CA 1
ATOM 6724 C C . ARG A 1 840 ? -16.082 17.298 49.046 1.00 92.88 840 ARG A C 1
ATOM 6726 O O . ARG A 1 840 ? -16.671 17.005 50.085 1.00 92.88 840 ARG A O 1
ATOM 6733 N N . THR A 1 841 ? -14.794 17.639 49.025 1.00 93.50 841 THR A N 1
ATOM 6734 C CA . THR A 1 841 ? -13.943 17.600 50.229 1.00 93.50 841 THR A CA 1
ATOM 6735 C C . THR A 1 841 ? -14.398 18.600 51.297 1.00 93.50 841 THR A C 1
ATOM 6737 O O . THR A 1 841 ? -14.276 18.331 52.493 1.00 93.50 841 THR A O 1
ATOM 6740 N N . ASN A 1 842 ? -14.993 19.731 50.904 1.00 95.25 842 ASN A N 1
ATOM 6741 C CA . ASN A 1 842 ? -15.608 20.668 51.844 1.00 95.25 842 ASN A CA 1
ATOM 6742 C C . ASN A 1 842 ? -16.909 20.128 52.467 1.00 95.25 842 ASN A C 1
ATOM 6744 O O . ASN A 1 842 ? -17.107 20.303 53.671 1.00 95.25 842 ASN A O 1
ATOM 6748 N N . TYR A 1 843 ? -17.753 19.411 51.716 1.00 94.31 843 TYR A N 1
ATOM 6749 C CA . TYR A 1 843 ? -18.910 18.714 52.294 1.00 94.31 843 TYR A CA 1
ATOM 6750 C C . TYR A 1 843 ? -18.493 17.570 53.230 1.00 94.31 843 TYR A C 1
ATOM 6752 O O . TYR A 1 843 ? -19.054 17.441 54.317 1.00 94.31 843 TYR A O 1
ATOM 6760 N N . GLU A 1 844 ? -17.475 16.783 52.872 1.00 91.81 844 GLU A N 1
ATOM 6761 C CA . GLU A 1 844 ? -16.931 15.720 53.732 1.00 91.81 844 GLU A CA 1
ATOM 6762 C C . GLU A 1 844 ? -16.401 16.296 55.060 1.00 91.81 844 GLU A C 1
ATOM 6764 O O . GLU A 1 844 ? -16.774 15.816 56.134 1.00 91.81 844 GLU A O 1
ATOM 6769 N N . ARG A 1 845 ? -15.645 17.405 55.018 1.00 95.56 845 ARG A N 1
ATOM 6770 C CA . ARG A 1 845 ? -15.240 18.167 56.219 1.00 95.56 845 ARG A CA 1
ATOM 6771 C C . ARG A 1 845 ? -16.438 18.651 57.040 1.00 95.56 845 ARG A C 1
ATOM 6773 O O . ARG A 1 845 ? -16.412 18.553 58.265 1.00 95.56 845 ARG A O 1
ATOM 6780 N N . GLN A 1 846 ? -17.490 19.164 56.396 1.00 94.25 846 GLN A N 1
ATOM 6781 C CA . GLN A 1 846 ? -18.687 19.644 57.093 1.00 94.25 846 GLN A CA 1
ATOM 6782 C C . GLN A 1 846 ? -19.419 18.508 57.826 1.00 94.25 846 GLN A C 1
ATOM 6784 O O . GLN A 1 846 ? -19.844 18.699 58.966 1.00 94.25 846 GLN A O 1
ATOM 6789 N N . VAL A 1 847 ? -19.527 17.325 57.213 1.00 93.19 847 VAL A N 1
ATOM 6790 C CA . VAL A 1 847 ? -20.126 16.133 57.837 1.00 93.19 847 VAL A CA 1
ATOM 6791 C C . VAL A 1 847 ? -19.298 15.661 59.037 1.00 93.19 847 VAL A C 1
ATOM 6793 O O . VAL A 1 847 ? -19.871 15.355 60.084 1.00 93.19 847 VAL A O 1
ATOM 6796 N N . ILE A 1 848 ? -17.963 15.673 58.936 1.00 93.25 848 ILE A N 1
ATOM 6797 C CA . ILE A 1 848 ? -17.067 15.349 60.060 1.00 93.25 848 ILE A CA 1
ATOM 6798 C C . ILE A 1 848 ? -17.312 16.312 61.233 1.00 93.25 848 ILE A C 1
ATOM 6800 O O . ILE A 1 848 ? -17.657 15.851 62.322 1.00 93.25 848 ILE A O 1
ATOM 6804 N N . LEU A 1 849 ? -17.261 17.629 61.000 1.00 94.12 849 LEU A N 1
ATOM 6805 C CA . LEU A 1 849 ? -17.493 18.660 62.028 1.00 94.12 849 LEU A CA 1
ATOM 6806 C C . LEU A 1 849 ? -18.892 18.567 62.668 1.00 94.12 849 LEU A C 1
ATOM 6808 O O . LEU A 1 849 ? -19.053 18.771 63.876 1.00 94.12 849 LEU A O 1
ATOM 6812 N N . GLN A 1 850 ? -19.923 18.225 61.888 1.00 92.81 850 GLN A N 1
ATOM 6813 C CA . GLN A 1 850 ? -21.263 17.955 62.422 1.00 92.81 850 GLN A CA 1
ATOM 6814 C C . GLN A 1 850 ? -21.279 16.700 63.306 1.00 92.81 850 GLN A C 1
ATOM 6816 O O . GLN A 1 850 ? -21.887 16.721 64.377 1.00 92.81 850 GLN A O 1
ATOM 6821 N N . SER A 1 851 ? -20.578 15.631 62.915 1.00 90.94 851 SER A N 1
ATOM 6822 C CA . SER A 1 851 ? -20.479 14.405 63.716 1.00 90.94 851 SER A CA 1
ATOM 6823 C C . SER A 1 851 ? -19.740 14.623 65.045 1.00 90.94 851 SER A C 1
ATOM 6825 O O . SER A 1 851 ? -20.159 14.090 66.072 1.00 90.94 851 SER A O 1
ATOM 6827 N N . GLU A 1 852 ? -18.697 15.458 65.059 1.00 94.38 852 GLU A N 1
ATOM 6828 C CA . GLU A 1 852 ? -17.979 15.874 66.271 1.00 94.38 852 GLU A CA 1
ATOM 6829 C C . GLU A 1 852 ? -18.886 16.708 67.185 1.00 94.38 852 GLU A C 1
ATOM 6831 O O . GLU A 1 852 ? -19.003 16.428 68.378 1.00 94.38 852 GLU A O 1
ATOM 6836 N N . THR A 1 853 ? -19.625 17.664 66.612 1.00 94.19 853 THR A N 1
ATOM 6837 C CA . THR A 1 853 ? -20.600 18.490 67.345 1.00 94.19 853 THR A CA 1
ATOM 6838 C C . THR A 1 853 ? -21.686 17.632 68.009 1.00 94.19 853 THR A C 1
ATOM 6840 O O . THR A 1 853 ? -22.045 17.864 69.164 1.00 94.19 853 THR A O 1
ATOM 6843 N N . ILE A 1 854 ? -22.185 16.599 67.319 1.00 93.50 854 ILE A N 1
ATOM 6844 C CA . ILE A 1 854 ? -23.162 15.643 67.868 1.00 93.50 854 ILE A CA 1
ATOM 6845 C C . ILE A 1 854 ? -22.543 14.796 68.992 1.00 93.50 854 ILE A C 1
ATOM 6847 O O . ILE A 1 854 ? -23.211 14.524 69.994 1.00 93.50 854 ILE A O 1
ATOM 6851 N N . GLN A 1 855 ? -21.269 14.407 68.881 1.00 93.12 855 GLN A N 1
ATOM 6852 C CA . GLN A 1 855 ? -20.566 13.684 69.945 1.00 93.12 855 GLN A CA 1
ATOM 6853 C C . GLN A 1 855 ? -20.386 14.543 71.205 1.00 93.12 855 GLN A C 1
ATOM 6855 O O . GLN A 1 855 ? -20.685 14.064 72.298 1.00 93.12 855 GLN A O 1
ATOM 6860 N N . GLU A 1 856 ? -19.980 15.810 71.082 1.00 94.25 856 GLU A N 1
ATOM 6861 C CA . GLU A 1 856 ? -19.871 16.720 72.236 1.00 94.25 856 GLU A CA 1
ATOM 6862 C C . GLU A 1 856 ? -21.236 17.052 72.857 1.00 94.25 856 GLU A C 1
ATOM 6864 O O . GLU A 1 856 ? -21.373 17.076 74.084 1.00 94.25 856 GLU A O 1
ATOM 6869 N N . LEU A 1 857 ? -22.287 17.209 72.043 1.00 93.94 857 LEU A N 1
ATOM 6870 C CA . LEU A 1 857 ? -23.661 17.344 72.540 1.00 93.94 857 LEU A CA 1
ATOM 6871 C C . LEU A 1 857 ? -24.115 16.089 73.311 1.00 93.94 857 LEU A C 1
ATOM 6873 O O . LEU A 1 857 ? -24.771 16.190 74.346 1.00 93.94 857 LEU A O 1
ATOM 6877 N N . THR A 1 858 ? -23.716 14.899 72.854 1.00 93.00 858 THR A N 1
ATOM 6878 C CA . THR A 1 858 ? -24.021 13.634 73.541 1.00 93.00 858 THR A CA 1
ATOM 6879 C C . THR A 1 858 ? -23.275 13.532 74.876 1.00 93.00 858 THR A C 1
ATOM 6881 O O . THR A 1 858 ? -23.898 13.243 75.897 1.00 93.00 858 THR A O 1
ATOM 6884 N N . LYS A 1 859 ? -21.968 13.839 74.907 1.00 95.62 859 LYS A N 1
ATOM 6885 C CA . LYS A 1 859 ? -21.150 13.857 76.137 1.00 95.62 859 LYS A CA 1
ATOM 6886 C C . LYS A 1 859 ? -21.693 14.848 77.170 1.00 95.62 859 LYS A C 1
ATOM 6888 O O . LYS A 1 859 ? -21.841 14.507 78.342 1.00 95.62 859 LYS A O 1
ATOM 6893 N N . THR A 1 860 ? -22.028 16.065 76.743 1.00 93.56 860 THR A N 1
ATOM 6894 C CA . THR A 1 860 ? -22.587 17.096 77.635 1.00 93.56 860 THR A CA 1
ATOM 6895 C C . THR A 1 860 ? -23.986 16.732 78.134 1.00 93.56 860 THR A C 1
ATOM 6897 O O . THR A 1 860 ? -24.275 16.941 79.311 1.00 93.56 860 THR A O 1
ATOM 6900 N N . SER A 1 861 ? -24.825 16.092 77.309 1.00 93.50 861 SER A N 1
ATOM 6901 C CA . SER A 1 861 ? -26.111 15.540 77.757 1.00 93.50 861 SER A CA 1
ATOM 6902 C C . SER A 1 861 ? -25.950 14.397 78.769 1.00 93.50 861 SER A C 1
ATOM 6904 O O . SER A 1 861 ? -26.763 14.292 79.686 1.00 93.50 861 SER A O 1
ATOM 6906 N N . GLN A 1 862 ? -24.923 13.551 78.635 1.00 94.69 862 GLN A N 1
ATOM 6907 C CA . GLN A 1 862 ? -24.620 12.484 79.599 1.00 94.69 862 GLN A CA 1
ATOM 6908 C C . GLN A 1 862 ? -24.138 13.055 80.940 1.00 94.69 862 GLN A C 1
ATOM 6910 O O . GLN A 1 862 ? -24.651 12.664 81.986 1.00 94.69 862 GLN A O 1
ATOM 6915 N N . ALA A 1 863 ? -23.230 14.036 80.919 1.00 94.38 863 ALA A N 1
ATOM 6916 C CA . ALA A 1 863 ? -22.766 14.722 82.127 1.00 94.38 863 ALA A CA 1
ATOM 6917 C C . ALA A 1 863 ? -23.890 15.506 82.836 1.00 94.38 863 ALA A C 1
ATOM 6919 O O . ALA A 1 863 ? -23.933 15.573 84.064 1.00 94.38 863 ALA A O 1
ATOM 6920 N N . LEU A 1 864 ? -24.837 16.076 82.081 1.00 93.88 864 LEU A N 1
ATOM 6921 C CA . LEU A 1 864 ? -26.026 16.711 82.654 1.00 93.88 864 LEU A CA 1
ATOM 6922 C C . LEU A 1 864 ? -26.967 15.681 83.298 1.00 93.88 864 LEU A C 1
ATOM 6924 O O . LEU A 1 864 ? -27.536 15.961 84.352 1.00 93.88 864 LEU A O 1
ATOM 6928 N N . ALA A 1 865 ? -27.103 14.486 82.712 1.00 92.75 865 ALA A N 1
ATOM 6929 C CA . ALA A 1 865 ? -27.896 13.405 83.292 1.00 92.75 865 ALA A CA 1
ATOM 6930 C C . ALA A 1 865 ? -27.304 12.896 84.619 1.00 92.75 865 ALA A C 1
ATOM 6932 O O . ALA A 1 865 ? -28.049 12.785 85.592 1.00 92.75 865 ALA A O 1
ATOM 6933 N N . SER A 1 866 ? -25.985 12.677 84.706 1.00 92.62 866 SER A N 1
ATOM 6934 C CA . SER A 1 866 ? -25.341 12.244 85.958 1.00 92.62 866 SER A CA 1
ATOM 6935 C C . SER A 1 866 ? -25.427 13.312 87.055 1.00 92.62 866 SER A C 1
ATOM 6937 O O . SER A 1 866 ? -25.776 13.000 88.189 1.00 92.62 866 SER A O 1
ATOM 6939 N N . LEU A 1 867 ? -25.229 14.594 86.721 1.00 91.75 867 LEU A N 1
ATOM 6940 C CA . LEU A 1 867 ? -25.435 15.700 87.669 1.00 91.75 867 LEU A CA 1
ATOM 6941 C C . LEU A 1 867 ? -26.902 15.820 88.124 1.00 91.75 867 LEU A C 1
ATOM 6943 O O . LEU A 1 867 ? -27.172 16.202 89.265 1.00 91.75 867 LEU A O 1
ATOM 6947 N N . GLN A 1 868 ? -27.868 15.489 87.261 1.00 92.75 868 GLN A N 1
ATOM 6948 C CA . GLN A 1 868 ? -29.284 15.451 87.628 1.00 92.75 868 GLN A CA 1
ATOM 6949 C C . GLN A 1 868 ? -29.618 14.253 88.535 1.00 92.75 868 GLN A C 1
ATOM 6951 O O . GLN A 1 868 ? -30.461 14.391 89.426 1.00 92.75 868 GLN A O 1
ATOM 6956 N N . GLU A 1 869 ? -28.953 13.111 88.348 1.00 92.69 869 GLU A N 1
ATOM 6957 C CA . GLU A 1 869 ? -29.048 11.937 89.222 1.00 92.69 869 GLU A CA 1
ATOM 6958 C C . GLU A 1 869 ? -28.456 12.231 90.610 1.00 92.69 869 GLU A C 1
ATOM 6960 O O . GLU A 1 869 ? -29.174 12.099 91.605 1.00 92.69 869 GLU A O 1
ATOM 6965 N N . GLU A 1 870 ? -27.233 12.770 90.685 1.00 93.06 870 GLU A N 1
ATOM 6966 C CA . GLU A 1 870 ? -26.603 13.255 91.926 1.00 93.06 870 GLU A CA 1
ATOM 6967 C C . GLU A 1 870 ? -27.495 14.268 92.662 1.00 93.06 870 GLU A C 1
ATOM 6969 O O . GLU A 1 870 ? -27.761 14.135 93.860 1.00 93.06 870 GLU A O 1
ATOM 6974 N N . ALA A 1 871 ? -28.040 15.257 91.945 1.00 88.94 871 ALA A N 1
ATOM 6975 C CA . ALA A 1 871 ? -28.969 16.237 92.506 1.00 88.94 871 ALA A CA 1
ATOM 6976 C C . ALA A 1 871 ? -30.324 15.630 92.930 1.00 88.94 871 ALA A C 1
ATOM 6978 O O . ALA A 1 871 ? -31.071 16.264 93.685 1.00 88.94 871 ALA A O 1
ATOM 6979 N N . SER A 1 872 ? -30.666 14.427 92.458 1.00 89.62 872 SER A N 1
ATOM 6980 C CA . SER A 1 872 ? -31.831 13.668 92.917 1.00 89.62 872 SER A CA 1
ATOM 6981 C C . SER A 1 872 ? -31.525 12.872 94.191 1.00 89.62 872 SER A C 1
ATOM 6983 O O . SER A 1 872 ? -32.334 12.910 95.118 1.00 89.62 872 SER A O 1
ATOM 6985 N N . GLU A 1 873 ? -30.342 12.258 94.301 1.00 92.00 873 GLU A N 1
ATOM 6986 C CA . GLU A 1 873 ? -29.894 11.562 95.515 1.00 92.00 873 GLU A CA 1
ATOM 6987 C C . GLU A 1 873 ? -29.669 12.535 96.674 1.00 92.00 873 GLU A C 1
ATOM 6989 O O . GLU A 1 873 ? -30.190 12.328 97.769 1.00 92.00 873 GLU A O 1
ATOM 6994 N N . LEU A 1 874 ? -29.017 13.675 96.425 1.00 89.19 874 LEU A N 1
ATOM 6995 C CA . LEU A 1 874 ? -28.883 14.749 97.416 1.00 89.19 874 LEU A CA 1
ATOM 6996 C C . LEU A 1 874 ? -30.248 15.268 97.899 1.00 89.19 874 LEU A C 1
ATOM 6998 O O . LEU A 1 874 ? -30.391 15.635 99.066 1.00 89.19 874 LEU A O 1
ATOM 7002 N N . ARG A 1 875 ? -31.277 15.259 97.038 1.00 90.81 875 ARG A N 1
ATOM 7003 C CA . ARG A 1 875 ? -32.649 15.626 97.421 1.00 90.81 875 ARG A CA 1
ATOM 7004 C C . ARG A 1 875 ? -33.314 14.544 98.274 1.00 90.81 875 ARG A C 1
ATOM 7006 O O . ARG A 1 875 ? -33.894 14.886 99.299 1.00 90.81 875 ARG A O 1
ATOM 7013 N N . LYS A 1 876 ? -33.176 13.262 97.911 1.00 91.62 876 LYS A N 1
ATOM 7014 C CA . LYS A 1 876 ? -33.645 12.123 98.726 1.00 91.62 876 LYS A CA 1
ATOM 7015 C C . LYS A 1 876 ? -33.008 12.141 100.120 1.00 91.62 876 LYS A C 1
ATOM 7017 O O . LYS A 1 876 ? -33.721 12.007 101.108 1.00 91.62 876 LYS A O 1
ATOM 7022 N N . LEU A 1 877 ? -31.697 12.379 100.206 1.00 89.38 877 LEU A N 1
ATOM 7023 C CA . LEU A 1 877 ? -30.963 12.516 101.469 1.00 89.38 877 LEU A CA 1
ATOM 7024 C C . LEU A 1 877 ? -31.454 13.715 102.295 1.00 89.38 877 LEU A C 1
ATOM 7026 O O . LEU A 1 877 ? -31.676 13.580 103.497 1.00 89.38 877 LEU A O 1
ATOM 7030 N N . ALA A 1 878 ? -31.680 14.872 101.666 1.00 84.69 878 ALA A N 1
ATOM 7031 C CA . ALA A 1 878 ? -32.203 16.054 102.351 1.00 84.69 878 ALA A CA 1
ATOM 7032 C C . ALA A 1 878 ? -33.631 15.847 102.891 1.00 84.69 878 ALA A C 1
ATOM 7034 O O . ALA A 1 878 ? -33.917 16.240 104.023 1.00 84.69 878 ALA A O 1
ATOM 7035 N N . ASP A 1 879 ? -34.523 15.208 102.126 1.00 87.00 879 ASP A N 1
ATOM 7036 C CA . ASP A 1 879 ? -35.872 14.884 102.601 1.00 87.00 879 ASP A CA 1
ATOM 7037 C C . ASP A 1 879 ? -35.859 13.764 103.664 1.00 87.00 879 ASP A C 1
ATOM 7039 O O . ASP A 1 879 ? -36.629 13.842 104.622 1.00 87.00 879 ASP A O 1
ATOM 7043 N N . ALA A 1 880 ? -34.935 12.796 103.596 1.00 84.00 880 ALA A N 1
ATOM 7044 C CA . ALA A 1 880 ? -34.732 11.799 104.653 1.00 84.00 880 ALA A CA 1
ATOM 7045 C C . ALA A 1 880 ? -34.307 12.455 105.982 1.00 84.00 880 ALA A C 1
ATOM 7047 O O . ALA A 1 880 ? -35.003 12.304 106.989 1.00 84.00 880 ALA A O 1
ATOM 7048 N N . LEU A 1 881 ? -33.254 13.283 105.972 1.00 78.88 881 LEU A N 1
ATOM 7049 C CA . LEU A 1 881 ? -32.794 14.058 107.138 1.00 78.88 881 LEU A CA 1
ATOM 7050 C C . LEU A 1 881 ? -33.882 14.997 107.690 1.00 78.88 881 LEU A C 1
ATOM 7052 O O . LEU A 1 881 ? -33.935 15.284 108.887 1.00 78.88 881 LEU A O 1
ATOM 7056 N N . LYS A 1 882 ? -34.782 15.479 106.833 1.00 80.75 882 LYS A N 1
ATOM 7057 C CA . LYS A 1 882 ? -35.944 16.284 107.224 1.00 80.75 882 LYS A CA 1
ATOM 7058 C C . LYS A 1 882 ? -37.040 15.437 107.878 1.00 80.75 882 LYS A C 1
ATOM 7060 O O . LYS A 1 882 ? -37.632 15.891 108.854 1.00 80.75 882 LYS A O 1
ATOM 7065 N N . THR A 1 883 ? -37.290 14.209 107.414 1.00 78.12 883 THR A N 1
ATOM 7066 C CA . THR A 1 883 ? -38.177 13.268 108.126 1.00 78.12 883 THR A CA 1
ATOM 7067 C C . THR A 1 883 ? -37.597 12.825 109.470 1.00 78.12 883 THR A C 1
ATOM 7069 O O . THR A 1 883 ? -38.341 12.754 110.447 1.00 78.12 883 THR A O 1
ATOM 7072 N N . GLU A 1 884 ? -36.279 12.641 109.564 1.00 73.00 884 GLU A N 1
ATOM 7073 C CA . GLU A 1 884 ? -35.579 12.353 110.819 1.00 73.00 884 GLU A CA 1
ATOM 7074 C C . GLU A 1 884 ? -35.719 13.517 111.815 1.00 73.00 884 GLU A C 1
ATOM 7076 O O . GLU A 1 884 ? -36.216 13.315 112.924 1.00 73.00 884 GLU A O 1
ATOM 7081 N N . ASN A 1 885 ? -35.430 14.757 111.395 1.00 67.06 885 ASN A N 1
ATOM 7082 C CA . ASN A 1 885 ? -35.668 15.957 112.210 1.00 67.06 885 ASN A CA 1
ATOM 7083 C C . ASN A 1 885 ? -37.134 16.087 112.662 1.00 67.06 885 ASN A C 1
ATOM 7085 O O . ASN A 1 885 ? -37.389 16.420 113.817 1.00 67.06 885 ASN A O 1
ATOM 7089 N N . ASN A 1 886 ? -38.105 15.784 111.793 1.00 67.31 886 ASN A N 1
ATOM 7090 C CA . ASN A 1 886 ? -39.523 15.788 112.166 1.00 67.31 886 ASN A CA 1
ATOM 7091 C C . ASN A 1 886 ? -39.863 14.695 113.199 1.00 67.31 886 ASN A C 1
ATOM 7093 O O . ASN A 1 886 ? -40.720 14.920 114.049 1.00 67.31 886 ASN A O 1
ATOM 7097 N N . SER A 1 887 ? -39.194 13.536 113.157 1.00 57.53 887 SER A N 1
ATOM 7098 C CA . SER A 1 887 ? -39.381 12.468 114.150 1.00 57.53 887 SER A CA 1
ATOM 7099 C C . SER A 1 887 ? -38.803 12.839 115.523 1.00 57.53 887 SER A C 1
ATOM 7101 O O . SER A 1 887 ? -39.444 12.596 116.543 1.00 57.53 887 SER A O 1
ATOM 7103 N N . ILE A 1 888 ? -37.655 13.527 115.550 1.00 59.09 888 ILE A N 1
ATOM 7104 C CA . ILE A 1 888 ? -37.049 14.090 116.768 1.00 59.09 888 ILE A CA 1
ATOM 7105 C C . ILE A 1 888 ? -37.925 15.231 117.321 1.00 59.09 888 ILE A C 1
ATOM 7107 O O . ILE A 1 888 ? -38.137 15.334 118.529 1.00 59.09 888 ILE A O 1
ATOM 7111 N N . GLY A 1 889 ? -38.507 16.047 116.435 1.00 49.34 889 GLY A N 1
ATOM 7112 C CA . GLY A 1 889 ? -39.385 17.171 116.775 1.00 49.34 889 GLY A CA 1
ATOM 7113 C C . GLY A 1 889 ? -40.713 16.801 117.452 1.00 49.34 889 GLY A C 1
ATOM 7114 O O . GLY A 1 889 ? -41.384 17.691 117.967 1.00 49.34 889 GLY A O 1
ATOM 7115 N N . LEU A 1 890 ? -41.085 15.517 117.508 1.00 47.00 890 LEU A N 1
ATOM 7116 C CA . LEU A 1 890 ? -42.242 15.036 118.279 1.00 47.00 890 LEU A CA 1
ATOM 7117 C C . LEU A 1 890 ? -41.919 14.758 119.764 1.00 47.00 890 LEU A C 1
ATOM 7119 O O . LEU A 1 890 ? -42.817 14.383 120.514 1.00 47.00 890 LEU A O 1
ATOM 7123 N N . GLY A 1 891 ? -40.664 14.942 120.198 1.00 44.97 891 GLY A N 1
ATOM 7124 C CA . GLY A 1 891 ? -40.201 14.643 121.560 1.00 44.97 891 GLY A CA 1
ATOM 7125 C C . GLY A 1 891 ? -39.931 15.848 122.475 1.00 44.97 891 GLY A C 1
ATOM 7126 O O . GLY A 1 891 ? -39.569 15.638 123.632 1.00 44.97 891 GLY A O 1
ATOM 7127 N N . THR A 1 892 ? -40.066 17.095 122.002 1.00 42.44 892 THR A N 1
ATOM 7128 C CA . THR A 1 892 ? -39.673 18.297 122.774 1.00 42.44 892 THR A CA 1
ATOM 7129 C C . THR A 1 892 ? -40.698 19.432 122.708 1.00 42.44 892 THR A C 1
ATOM 7131 O O . THR A 1 892 ? -40.863 20.069 121.667 1.00 42.44 892 THR A O 1
ATOM 7134 N N . ASP A 1 893 ? -41.325 19.728 123.849 1.00 35.88 893 ASP A N 1
ATOM 7135 C CA . ASP A 1 893 ? -42.230 20.872 124.043 1.00 35.88 893 ASP A CA 1
ATOM 7136 C C . ASP A 1 893 ? -41.491 22.242 124.046 1.00 35.88 893 ASP A C 1
ATOM 7138 O O . ASP A 1 893 ? -40.281 22.307 124.295 1.00 35.88 893 ASP A O 1
ATOM 7142 N N . PRO A 1 894 ? -42.180 23.369 123.762 1.00 44.12 894 PRO A N 1
ATOM 7143 C CA . PRO A 1 894 ? -41.532 24.587 123.270 1.00 44.12 894 PRO A CA 1
ATOM 7144 C C . PRO A 1 894 ? -41.069 25.573 124.356 1.00 44.12 894 PRO A C 1
ATOM 7146 O O . PRO A 1 894 ? -41.874 26.182 125.069 1.00 44.12 894 PRO A O 1
ATOM 7149 N N . ILE A 1 895 ? -39.769 25.888 124.372 1.00 37.81 895 ILE A N 1
ATOM 7150 C CA . ILE A 1 895 ? -39.242 27.032 125.133 1.00 37.81 895 ILE A CA 1
ATOM 7151 C C . ILE A 1 895 ? -39.556 28.338 124.389 1.00 37.81 895 ILE A C 1
ATOM 7153 O O . ILE A 1 895 ? -38.879 28.739 123.443 1.00 37.81 895 ILE A O 1
ATOM 7157 N N . ARG A 1 896 ? -40.595 29.038 124.855 1.00 34.53 896 ARG A N 1
ATOM 7158 C CA . ARG A 1 896 ? -40.917 30.409 124.435 1.00 34.53 896 ARG A CA 1
ATOM 7159 C C . ARG A 1 896 ? -39.818 31.395 124.851 1.00 34.53 896 ARG A C 1
ATOM 7161 O O . ARG A 1 896 ? -39.660 31.659 126.038 1.00 34.53 896 ARG A O 1
ATOM 7168 N N . PHE A 1 897 ? -39.234 32.092 123.881 1.00 33.91 897 PHE A N 1
ATOM 7169 C CA . PHE A 1 897 ? -38.772 33.473 124.054 1.00 33.91 897 PHE A CA 1
ATOM 7170 C C . PHE A 1 897 ? -39.239 34.316 122.863 1.00 33.91 897 PHE A C 1
ATOM 7172 O O . PHE A 1 897 ? -39.225 33.848 121.728 1.00 33.91 897 PHE A O 1
ATOM 7179 N N . GLY A 1 898 ? -39.691 35.548 123.115 1.00 31.52 898 GLY A N 1
ATOM 7180 C CA . GLY A 1 898 ? -40.262 36.403 122.073 1.00 31.52 898 GLY A CA 1
ATOM 7181 C C . GLY A 1 898 ? -40.122 37.894 122.367 1.00 31.52 898 GLY A C 1
ATOM 7182 O O . GLY A 1 898 ? -40.606 38.375 123.385 1.00 31.52 898 GLY A O 1
ATOM 7183 N N . TRP A 1 899 ? -39.494 38.602 121.429 1.00 29.17 899 TRP A N 1
ATOM 7184 C CA . TRP A 1 899 ? -39.358 40.060 121.302 1.00 29.17 899 TRP A CA 1
ATOM 7185 C C . TRP A 1 899 ? -39.232 40.378 119.781 1.00 29.17 899 TRP A C 1
ATOM 7187 O O . TRP A 1 899 ? -39.064 39.450 118.991 1.00 29.17 899 TRP A O 1
ATOM 7197 N N . PRO A 1 900 ? -39.448 41.617 119.298 1.00 39.94 900 PRO A N 1
ATOM 7198 C CA . PRO A 1 900 ? -40.792 42.141 119.066 1.00 39.94 900 PRO A CA 1
ATOM 7199 C C . PRO A 1 900 ? -41.047 42.564 117.598 1.00 39.94 900 PRO A C 1
ATOM 7201 O O . PRO A 1 900 ? -40.148 42.645 116.765 1.00 39.94 900 PRO A O 1
ATOM 7204 N N . ARG A 1 901 ? -42.302 42.907 117.268 1.00 38.12 901 ARG A N 1
ATOM 7205 C CA . ARG A 1 901 ? -42.682 43.449 115.946 1.00 38.12 901 ARG A CA 1
ATOM 7206 C C . ARG A 1 901 ? -41.992 44.790 115.636 1.00 38.12 901 ARG A C 1
ATOM 7208 O O . ARG A 1 901 ? -42.317 45.774 116.297 1.00 38.12 901 ARG A O 1
ATOM 7215 N N . ARG A 1 902 ? -41.229 44.863 114.533 1.00 33.66 902 ARG A N 1
ATOM 7216 C CA . ARG A 1 902 ? -41.269 45.928 113.489 1.00 33.66 902 ARG A CA 1
ATOM 7217 C C . ARG A 1 902 ? -40.167 45.719 112.439 1.00 33.66 902 ARG A C 1
ATOM 7219 O O . ARG A 1 902 ? -39.000 45.834 112.776 1.00 33.66 902 ARG A O 1
ATOM 7226 N N . TYR A 1 903 ? -40.541 45.506 111.176 1.00 29.61 903 TYR A N 1
ATOM 7227 C CA . TYR A 1 903 ? -40.314 46.447 110.061 1.00 29.61 903 TYR A CA 1
ATOM 7228 C C . TYR A 1 903 ? -40.823 45.845 108.743 1.00 29.61 903 TYR A C 1
ATOM 7230 O O . TYR A 1 903 ? -40.643 44.661 108.480 1.00 29.61 903 TYR A O 1
ATOM 7238 N N . VAL A 1 904 ? -41.456 46.671 107.907 1.00 40.72 904 VAL A N 1
ATOM 7239 C CA . VAL A 1 904 ? -41.757 46.341 106.507 1.00 40.72 904 VAL A CA 1
ATOM 7240 C C . VAL A 1 904 ? -40.688 47.004 105.652 1.00 40.72 904 VAL A C 1
ATOM 7242 O O . VAL A 1 904 ? -40.540 48.220 105.735 1.00 40.72 904 VAL A O 1
ATOM 7245 N N . TYR A 1 905 ? -39.995 46.235 104.811 1.00 29.95 905 TYR A N 1
ATOM 7246 C CA . TYR A 1 905 ? -39.174 46.788 103.735 1.00 29.95 905 TYR A CA 1
ATOM 7247 C C . TYR A 1 905 ? -39.383 46.042 102.414 1.00 29.95 905 TYR A C 1
ATOM 7249 O O . TYR A 1 905 ? -39.530 44.825 102.356 1.00 29.95 905 TYR A O 1
ATOM 7257 N N . ARG A 1 906 ? -39.413 46.838 101.347 1.00 34.22 906 ARG A N 1
ATOM 7258 C CA . ARG A 1 906 ? -39.579 46.508 99.926 1.00 34.22 906 ARG A CA 1
ATOM 7259 C C . ARG A 1 906 ? -38.605 47.451 99.219 1.00 34.22 906 ARG A C 1
ATOM 7261 O O . ARG A 1 906 ? -38.601 48.619 99.601 1.00 34.22 906 ARG A O 1
ATOM 7268 N N . VAL A 1 907 ? -37.792 47.018 98.244 1.00 32.56 907 VAL A N 1
ATOM 7269 C CA . VAL A 1 907 ? -36.626 47.852 97.839 1.00 32.56 907 VAL A CA 1
ATOM 7270 C C . VAL A 1 907 ? -35.234 47.187 98.051 1.00 32.56 907 VAL A C 1
ATOM 7272 O O . VAL A 1 907 ? -34.812 47.229 99.197 1.00 32.56 907 VAL A O 1
ATOM 7275 N N . ARG A 1 908 ? -34.530 46.364 97.251 1.00 34.84 908 ARG A N 1
ATOM 7276 C CA . ARG A 1 908 ? -34.054 46.326 95.845 1.00 34.84 908 ARG A CA 1
ATOM 7277 C C . ARG A 1 908 ? -32.857 47.254 95.517 1.00 34.84 908 ARG A C 1
ATOM 7279 O O . ARG A 1 908 ? -33.082 48.381 95.104 1.00 34.84 908 ARG A O 1
ATOM 7286 N N . LEU A 1 909 ? -31.633 46.704 95.581 1.00 31.14 909 LEU A N 1
ATOM 7287 C CA . LEU A 1 909 ? -30.387 47.017 94.824 1.00 31.14 909 LEU A CA 1
ATOM 7288 C C . LEU A 1 909 ? -29.372 45.883 95.173 1.00 31.14 909 LEU A C 1
ATOM 7290 O O . LEU A 1 909 ? -29.390 45.459 96.322 1.00 31.14 909 LEU A O 1
ATOM 7294 N N . ALA A 1 910 ? -28.560 45.218 94.335 1.00 33.59 910 ALA A N 1
ATOM 7295 C CA . ALA A 1 910 ? -28.007 45.391 92.979 1.00 33.59 910 ALA A CA 1
ATOM 7296 C C . ALA A 1 910 ? -26.698 46.206 92.873 1.00 33.59 910 ALA A C 1
ATOM 7298 O O . ALA A 1 910 ? -26.761 47.429 92.928 1.00 33.59 910 ALA A O 1
ATOM 7299 N N . HIS A 1 911 ? -25.555 45.537 92.623 1.00 32.66 911 HIS A N 1
ATOM 7300 C CA . HIS A 1 911 ? -24.632 45.816 91.496 1.00 32.66 911 HIS A CA 1
ATOM 7301 C C . HIS A 1 911 ? -23.463 44.806 91.384 1.00 32.66 911 HIS A C 1
ATOM 7303 O O . HIS A 1 911 ? -23.134 44.142 92.359 1.00 32.66 911 HIS A O 1
ATOM 7309 N N . MET A 1 912 ? -22.826 44.777 90.196 1.00 28.69 912 MET A N 1
ATOM 7310 C CA . MET A 1 912 ? -21.699 43.917 89.755 1.00 28.69 912 MET A CA 1
ATOM 7311 C C . MET A 1 912 ? -22.080 42.421 89.630 1.00 28.69 912 MET A C 1
ATOM 7313 O O . MET A 1 912 ? -22.596 41.834 90.568 1.00 28.69 912 MET A O 1
ATOM 7317 N N . LEU A 1 913 ? -21.906 41.739 88.492 1.00 33.09 913 LEU A N 1
ATOM 7318 C CA . LEU A 1 913 ? -21.089 42.016 87.301 1.00 33.09 913 LEU A CA 1
ATOM 7319 C C . LEU A 1 913 ? -21.910 42.455 86.057 1.00 33.09 913 LEU A C 1
ATOM 7321 O O . LEU A 1 913 ? -22.886 41.823 85.669 1.00 33.09 913 LEU A O 1
ATOM 7325 N N . THR A 1 914 ? -21.518 43.603 85.489 1.00 32.41 914 THR A N 1
ATOM 7326 C CA . THR A 1 914 ? -21.005 43.814 84.106 1.00 32.41 914 THR A CA 1
ATOM 7327 C C . THR A 1 914 ? -21.248 42.726 83.033 1.00 32.41 914 THR A C 1
ATOM 7329 O O . THR A 1 914 ? -20.965 41.564 83.293 1.00 32.41 914 THR A O 1
ATOM 7332 N N . THR A 1 915 ? -21.635 43.016 81.776 1.00 29.23 915 THR A N 1
ATOM 7333 C CA . THR A 1 915 ? -21.968 44.299 81.091 1.00 29.23 915 THR A CA 1
ATOM 7334 C C . THR A 1 915 ? -22.781 44.045 79.801 1.00 29.23 915 THR A C 1
ATOM 7336 O O . THR A 1 915 ? -22.739 42.950 79.251 1.00 29.23 915 THR A O 1
ATOM 7339 N N . LYS A 1 916 ? -23.477 45.064 79.263 1.00 33.56 916 LYS A N 1
ATOM 7340 C CA . LYS A 1 916 ? -24.049 45.047 77.894 1.00 33.56 916 LYS A CA 1
ATOM 7341 C C . LYS A 1 916 ? -23.014 45.496 76.846 1.00 33.56 916 LYS A C 1
ATOM 7343 O O . LYS A 1 916 ? -22.253 46.406 77.156 1.00 33.56 916 LYS A O 1
ATOM 7348 N N . GLY A 1 917 ? -23.150 45.048 75.588 1.00 32.00 917 GLY A N 1
ATOM 7349 C CA . GLY A 1 917 ? -22.949 45.950 74.434 1.00 32.00 917 GLY A CA 1
ATOM 7350 C C . GLY A 1 917 ? -22.110 45.477 73.233 1.00 32.00 917 GLY A C 1
ATOM 7351 O O . GLY A 1 917 ? -20.944 45.817 73.138 1.00 32.00 917 GLY A O 1
ATOM 7352 N N . SER A 1 918 ? -22.775 44.859 72.249 1.00 35.16 918 SER A N 1
ATOM 7353 C CA . SER A 1 918 ? -22.665 45.179 70.807 1.00 35.16 918 SER A CA 1
ATOM 7354 C C . SER A 1 918 ? -21.280 45.335 70.130 1.00 35.16 918 SER A C 1
ATOM 7356 O O . SER A 1 918 ? -20.847 46.454 69.859 1.00 35.16 918 SER A O 1
ATOM 7358 N N . ILE A 1 919 ? -20.724 44.219 69.648 1.00 31.48 919 ILE A N 1
ATOM 7359 C CA . ILE A 1 919 ? -19.957 44.093 68.384 1.00 31.48 919 ILE A CA 1
ATOM 7360 C C . ILE A 1 919 ? -20.398 42.741 67.769 1.00 31.48 919 ILE A C 1
ATOM 7362 O O . ILE A 1 919 ? -20.660 41.816 68.533 1.00 31.48 919 ILE A O 1
ATOM 7366 N N . GLY A 1 920 ? -20.555 42.522 66.460 1.00 30.56 920 GLY A N 1
ATOM 7367 C CA . GLY A 1 920 ? -20.453 43.419 65.303 1.00 30.56 920 GLY A CA 1
ATOM 7368 C C . GLY A 1 920 ? -19.922 42.658 64.075 1.00 30.56 920 GLY A C 1
ATOM 7369 O O . GLY A 1 920 ? -18.778 42.236 64.099 1.00 30.56 920 GLY A O 1
ATOM 7370 N N . SER A 1 921 ? -20.747 42.524 63.026 1.00 34.56 921 SER A N 1
ATOM 7371 C CA . SER A 1 921 ? -20.511 41.778 61.767 1.00 34.56 921 SER A CA 1
ATOM 7372 C C . SER A 1 921 ? -20.186 40.275 61.864 1.00 34.56 921 SER A C 1
ATOM 7374 O O . SER A 1 921 ? -19.142 39.875 62.362 1.00 34.56 921 SER A O 1
ATOM 7376 N N . VAL A 1 922 ? -21.038 39.458 61.234 1.00 30.97 922 VAL A N 1
ATOM 7377 C CA . VAL A 1 922 ? -20.578 38.415 60.297 1.00 30.97 922 VAL A CA 1
ATOM 7378 C C . VAL A 1 922 ? -21.433 38.548 59.037 1.00 30.97 922 VAL A C 1
ATOM 7380 O O . VAL A 1 922 ? -22.365 37.785 58.796 1.00 30.97 922 VAL A O 1
ATOM 7383 N N . ALA A 1 923 ? -21.158 39.601 58.275 1.00 36.94 923 ALA A N 1
ATOM 7384 C CA . ALA A 1 923 ? -21.556 39.702 56.881 1.00 36.94 923 ALA A CA 1
ATOM 7385 C C . ALA A 1 923 ? -20.277 39.670 56.042 1.00 36.94 923 ALA A C 1
ATOM 7387 O O . ALA A 1 923 ? -19.680 40.711 55.802 1.00 36.94 923 ALA A O 1
ATOM 7388 N N . ASP A 1 924 ? -19.875 38.469 55.632 1.00 29.16 924 ASP A N 1
ATOM 7389 C CA . ASP A 1 924 ? -18.894 38.257 54.569 1.00 29.16 924 ASP A CA 1
ATOM 7390 C C . ASP A 1 924 ? -19.385 37.105 53.693 1.00 29.16 924 ASP A C 1
ATOM 7392 O O . ASP A 1 924 ? -19.111 35.927 53.916 1.00 29.16 924 ASP A O 1
ATOM 7396 N N . SER A 1 925 ? -20.173 37.473 52.688 1.00 38.25 925 SER A N 1
ATOM 7397 C CA . SER A 1 925 ? -20.214 36.716 51.446 1.00 38.25 925 SER A CA 1
ATOM 7398 C C . SER A 1 925 ? -19.233 37.388 50.490 1.00 38.25 925 SER A C 1
ATOM 7400 O O . SER A 1 925 ? -19.533 38.491 50.028 1.00 38.25 925 SER A O 1
ATOM 7402 N N . PRO A 1 926 ? -18.126 36.733 50.101 1.00 35.28 926 PRO A N 1
ATOM 7403 C CA . PRO A 1 926 ? -17.694 36.824 48.718 1.00 35.28 926 PRO A CA 1
ATOM 7404 C C . PRO A 1 926 ? -18.906 36.348 47.892 1.00 35.28 926 PRO A C 1
ATOM 7406 O O . PRO A 1 926 ? -19.455 35.277 48.138 1.00 35.28 926 PRO A O 1
ATOM 7409 N N . GLY A 1 927 ? -19.469 37.149 46.999 1.00 28.94 927 GLY A N 1
ATOM 7410 C CA . GLY A 1 927 ? -18.727 38.019 46.095 1.00 28.94 927 GLY A CA 1
ATOM 7411 C C . GLY A 1 927 ? -18.559 37.239 44.804 1.00 28.94 927 GLY A C 1
ATOM 7412 O O . GLY A 1 927 ? -17.476 36.760 44.491 1.00 28.94 927 GLY A O 1
ATOM 7413 N N . VAL A 1 928 ? -19.683 37.022 44.116 1.00 39.19 928 VAL A N 1
ATOM 7414 C CA . VAL A 1 928 ? -19.709 36.377 42.801 1.00 39.19 928 VAL A CA 1
ATOM 7415 C C . VAL A 1 928 ? -19.300 37.432 41.774 1.00 39.19 928 VAL A C 1
ATOM 7417 O O . VAL A 1 928 ? -20.146 38.038 41.117 1.00 39.19 928 VAL A O 1
ATOM 7420 N N . ASP A 1 929 ? -17.995 37.677 41.676 1.00 28.66 929 ASP A N 1
ATOM 7421 C CA . ASP A 1 929 ? -17.422 38.565 40.666 1.00 28.66 929 ASP A CA 1
ATOM 7422 C C . ASP A 1 929 ? -17.340 37.842 39.314 1.00 28.66 929 ASP A C 1
ATOM 7424 O O . ASP A 1 929 ? -16.385 37.134 39.002 1.00 28.66 929 ASP A O 1
ATOM 7428 N N . TRP A 1 930 ? -18.365 38.050 38.484 1.00 41.84 930 TRP A N 1
ATOM 7429 C CA . TRP A 1 930 ? -18.325 37.770 37.045 1.00 41.84 930 TRP A CA 1
ATOM 7430 C C . TRP A 1 930 ? -17.550 38.879 36.306 1.00 41.84 930 TRP A C 1
ATOM 7432 O O . TRP A 1 930 ? -18.164 39.735 35.667 1.00 41.84 930 TRP A O 1
ATOM 7442 N N . VAL A 1 931 ? -16.212 38.870 36.356 1.00 40.22 931 VAL A N 1
ATOM 7443 C CA . VAL A 1 931 ? -15.357 39.592 35.387 1.00 40.22 931 VAL A CA 1
ATOM 7444 C C . VAL A 1 931 ? -14.070 38.802 35.109 1.00 40.22 931 VAL A C 1
ATOM 7446 O O . VAL A 1 931 ? -13.329 38.511 36.043 1.00 40.22 931 VAL A O 1
ATOM 7449 N N . ASN A 1 932 ? -13.786 38.593 33.813 1.00 34.66 932 ASN A N 1
ATOM 7450 C CA . ASN A 1 932 ? -12.634 37.892 33.210 1.00 34.66 932 ASN A CA 1
ATOM 7451 C C . ASN A 1 932 ? -12.580 36.372 33.441 1.00 34.66 932 ASN A C 1
ATOM 7453 O O . ASN A 1 932 ? -11.820 35.924 34.326 1.00 34.66 932 ASN A O 1
#

Organism: NCBI:txid165716

InterPro domains:
  IPR012929 Nucleoprotein, TPR/MLP1-2 domain [PF07926] (800-885)
  IPR057974 NUA/TPR/MLP1-2-like domain [PF25785] (149-254)

pLDDT: mean 72.61, std 22.84, range [23.69, 97.19]

Foldseek 3Di:
DDDDDDDPPDDPDPPLDPPDPPPQDPVNVVVVVVVVVDDPVNVVVSVVVSVVVVVVVVVVVVVVVVVVVVVVVVVVVVVVVVVVVVVVVVVVVVVVVVVCVVVVDDPVVVVVVVVVCVVVVVVVVVVVVVVVVVVVVVVVVVVVVVVVVVVVVVVVVVVVVVVVVVVVVVVVVVVVVVVVVVVVVVVPVVPDDDDDDDDDDDDDDDDDDDDDDDVVVVVVVVPPPDDPDPVVVVVVVVVVVVVVVVVVVVVVVVVVVVVVVVVVVVVVVVVVVVVVVVVVVVVVVVVVVVVVVVVVVVVVVVVVVVVVVVVVVPDDDDDDDDDDDDDDDDDDDDDDDDDDDDDDDDDDDDDDDDDDPPVVVVVVVVVVVVVVVVVPPDDDDDDDPDPVVVVVVVVVVVVVVVVVVVVVVVVVVVVVVVVVVVVVVVPDDDPDDDDDDDDDDDDDPDPCVPVVVVVVVVVVVVVVVVVVVVVVVVVVVVVVVVVVVVVVVVVVVVVVVVVVVVVVVVVVVVVVVVVVVVVVVVVVVVVVVVVVVVVVVVVVVVVVVVVVVVVVVVVVVVVVVVVVVVVVVVVVVVVVVVVVVVVVVVVVVVVVVVVVVVVVVVVVVVVVVVVVVVVVVVVVVVVVVVVVVVVVVVVVVVVVVVVVVVVVVVVVVVVVVVVVVVVVVVVVVVVPPDDDDDDDDDDDDDDDDDDDDDDDPDPPVVVVVVVVVVVVVVVVVVVVVVVVVVVVVVVVVVVVVVVVVVVVVVVVVVVVVVVVVVVVVVVVVVVVVVVVVVVVVVVVVVVVVVVVVVVVVVVVVVVVVVVVVVVVVVVVVVVVVVVVVVVVVVVVVVVVVVVVVVVVVVVVVVVVVVVVVVVVVVVVVVVVVVVVVVVVVVVVVVVVVVVVVVVVVVPDDDDDDDDDDDDDDDDDDDDDDDDDDDDDDPDDDDDPDPDD